Protein AF-0000000069816392 (afdb_homodimer)

InterPro domains:
  IPR010569 Myotubularin-like, phosphatase domain [PF06602] (122-459)
  IPR010569 Myotubularin-like, phosphatase domain [PS51339] (124-526)
  IPR011993 PH-like domain superfamily [G3DSA:2.30.29.30] (1-98)
  IPR016130 Protein-tyrosine phosphatase, active site [PS00383] (347-357)
  IPR029021 Protein-tyrosine phosphatase-like [SSF52799] (121-529)
  IPR030564 Myotubularin [PTHR10807] (8-612)
  IPR048994 MTMR6-9, GRAM domain [PF21098] (8-98)

Radius of gyration: 35.46 Å; Cα contacts (8 Å, |Δi|>4): 2619; chains: 2; bounding box: 87×113×94 Å

Structure (mmCIF, N/CA/C/O backbone):
data_AF-0000000069816392-model_v1
#
loop_
_entity.id
_entity.type
_entity.pdbx_description
1 polymer 'Protein tyrosine phosphatase active site'
#
loop_
_atom_site.group_PDB
_atom_site.id
_atom_site.type_symbol
_atom_site.label_atom_id
_atom_site.label_alt_id
_atom_site.label_comp_id
_atom_site.label_asym_id
_atom_site.label_entity_id
_atom_site.label_seq_id
_atom_site.pdbx_PDB_ins_code
_atom_site.Cartn_x
_atom_site.Cartn_y
_atom_site.Cartn_z
_atom_site.occupancy
_atom_site.B_iso_or_equiv
_atom_site.auth_seq_id
_atom_site.auth_comp_id
_atom_site.auth_asym_id
_atom_site.auth_atom_id
_atom_site.pdbx_PDB_model_num
ATOM 1 N N . MET A 1 1 ? 40.562 -26.609 -12.633 1 26.64 1 MET A N 1
ATOM 2 C CA . MET A 1 1 ? 40.844 -25.469 -13.5 1 26.64 1 MET A CA 1
ATOM 3 C C . MET A 1 1 ? 40.875 -24.172 -12.703 1 26.64 1 MET A C 1
ATOM 5 O O . MET A 1 1 ? 40 -23.938 -11.867 1 26.64 1 MET A O 1
ATOM 9 N N . HIS A 1 2 ? 41.938 -23.656 -12.5 1 33.06 2 HIS A N 1
ATOM 10 C CA . HIS A 1 2 ? 42.219 -22.406 -11.781 1 33.06 2 HIS A CA 1
ATOM 11 C C . HIS A 1 2 ? 41.281 -21.297 -12.219 1 33.06 2 HIS A C 1
ATOM 13 O O . HIS A 1 2 ? 41.25 -20.953 -13.398 1 33.06 2 HIS A O 1
ATOM 19 N N . LEU A 1 3 ? 40.156 -21.156 -11.719 1 43.53 3 LEU A N 1
ATOM 20 C CA . LEU A 1 3 ? 39.281 -20.047 -12.125 1 43.53 3 LEU A CA 1
ATOM 21 C C . LEU A 1 3 ? 40.062 -18.734 -12.133 1 43.53 3 LEU A C 1
ATOM 23 O O . LEU A 1 3 ? 40.688 -18.375 -11.141 1 43.53 3 LEU A O 1
ATOM 27 N N . PRO A 1 4 ? 40.562 -18.391 -13.273 1 47.22 4 PRO A N 1
ATOM 28 C CA . PRO A 1 4 ? 41.344 -17.156 -13.383 1 47.22 4 PRO A CA 1
ATOM 29 C C . PRO A 1 4 ? 40.812 -16.047 -12.469 1 47.22 4 PRO A C 1
ATOM 31 O O . PRO A 1 4 ? 39.625 -16 -12.156 1 47.22 4 PRO A O 1
ATOM 34 N N . GLU A 1 5 ? 41.688 -15.539 -11.68 1 57.25 5 GLU A N 1
ATOM 35 C CA . GLU A 1 5 ? 41.438 -14.406 -10.797 1 57.25 5 GLU A CA 1
ATOM 36 C C . GLU A 1 5 ? 40.625 -13.336 -11.5 1 57.25 5 GLU A C 1
ATOM 38 O O . GLU A 1 5 ? 41.031 -12.805 -12.539 1 57.25 5 GLU A O 1
ATOM 43 N N . LEU A 1 6 ? 39.375 -13.336 -11.406 1 64.81 6 LEU A N 1
ATOM 44 C CA . LEU A 1 6 ? 38.469 -12.422 -12.117 1 64.81 6 LEU A CA 1
ATOM 45 C C . LEU A 1 6 ? 38.781 -10.969 -11.742 1 64.81 6 LEU A C 1
ATOM 47 O O . LEU A 1 6 ? 39.25 -10.695 -10.648 1 64.81 6 LEU A O 1
ATOM 51 N N . PRO A 1 7 ? 38.812 -10.016 -12.719 1 75.06 7 PRO A N 1
ATOM 52 C CA . PRO A 1 7 ? 39.281 -8.641 -12.695 1 75.06 7 PRO A CA 1
ATOM 53 C C . PRO A 1 7 ? 38.562 -7.766 -11.68 1 75.06 7 PRO A C 1
ATOM 55 O O . PRO A 1 7 ? 37.406 -8.039 -11.336 1 75.06 7 PRO A O 1
ATOM 58 N N . LYS A 1 8 ? 39.344 -7.121 -10.938 1 87.88 8 LYS A N 1
ATOM 59 C CA . LYS A 1 8 ? 38.906 -6 -10.102 1 87.88 8 LYS A CA 1
ATOM 60 C C . LYS A 1 8 ? 39.188 -4.668 -10.789 1 87.88 8 LYS A C 1
ATOM 62 O O . LYS A 1 8 ? 40.25 -4.469 -11.367 1 87.88 8 LYS A O 1
ATOM 67 N N . PHE A 1 9 ? 38.125 -3.875 -10.859 1 93.19 9 PHE A N 1
ATOM 68 C CA . PHE A 1 9 ? 38.281 -2.586 -11.531 1 93.19 9 PHE A CA 1
ATOM 69 C C . PHE A 1 9 ? 38.031 -1.441 -10.547 1 93.19 9 PHE A C 1
ATOM 71 O O . PHE A 1 9 ? 37.031 -1.414 -9.836 1 93.19 9 PHE A O 1
ATOM 78 N N . GLU A 1 10 ? 38.906 -0.571 -10.547 1 92.38 10 GLU A N 1
ATOM 79 C CA . GLU A 1 10 ? 38.875 0.553 -9.617 1 92.38 10 GLU A CA 1
ATOM 80 C C . GLU A 1 10 ? 38.281 1.799 -10.289 1 92.38 10 GLU A C 1
ATOM 82 O O . GLU A 1 10 ? 38.25 1.888 -11.516 1 92.38 10 GLU A O 1
ATOM 87 N N . ASN A 1 11 ? 37.75 2.686 -9.5 1 93.31 11 ASN A N 1
ATOM 88 C CA . ASN A 1 11 ? 37.25 3.994 -9.906 1 93.31 11 ASN A CA 1
ATOM 89 C C . ASN A 1 11 ? 36.094 3.875 -10.883 1 93.31 11 ASN A C 1
ATOM 91 O O . ASN A 1 11 ? 36.031 4.582 -11.891 1 93.31 11 ASN A O 1
ATOM 95 N N . ILE A 1 12 ? 35.281 2.879 -10.57 1 95.25 12 ILE A N 1
ATOM 96 C CA . ILE A 1 12 ? 34.062 2.691 -11.336 1 95.25 12 ILE A CA 1
ATOM 97 C C . ILE A 1 12 ? 32.969 3.566 -10.758 1 95.25 12 ILE A C 1
ATOM 99 O O . ILE A 1 12 ? 32.875 3.771 -9.547 1 95.25 12 ILE A O 1
ATOM 103 N N . THR A 1 13 ? 32.188 4.152 -11.656 1 95 13 THR A N 1
ATOM 104 C CA . THR A 1 13 ? 31.062 4.969 -11.211 1 95 13 THR A CA 1
ATOM 105 C C . THR A 1 13 ? 29.734 4.242 -11.445 1 95 13 THR A C 1
ATOM 107 O O . THR A 1 13 ? 29.422 3.861 -12.578 1 95 13 THR A O 1
ATOM 110 N N . PHE A 1 14 ? 29.031 3.947 -10.383 1 93.25 14 PHE A N 1
ATOM 111 C CA . PHE A 1 14 ? 27.641 3.492 -10.5 1 93.25 14 PHE A CA 1
ATOM 112 C C . PHE A 1 14 ? 26.688 4.676 -10.633 1 93.25 14 PHE A C 1
ATOM 114 O O . PHE A 1 14 ? 26.719 5.594 -9.812 1 93.25 14 PHE A O 1
ATOM 121 N N . VAL A 1 15 ? 25.906 4.656 -11.688 1 90.25 15 VAL A N 1
ATOM 122 C CA . VAL A 1 15 ? 24.969 5.746 -11.906 1 90.25 15 VAL A CA 1
ATOM 123 C C . VAL A 1 15 ? 23.594 5.352 -11.375 1 90.25 15 VAL A C 1
ATOM 125 O O . VAL A 1 15 ? 22.938 4.461 -11.922 1 90.25 15 VAL A O 1
ATOM 128 N N . ASP A 1 16 ? 23.141 5.988 -10.359 1 84.5 16 ASP A N 1
ATOM 129 C CA . ASP A 1 16 ? 21.828 5.758 -9.789 1 84.5 16 ASP A CA 1
ATOM 130 C C . ASP A 1 16 ? 20.766 6.625 -10.484 1 84.5 16 ASP A C 1
ATOM 132 O O . ASP A 1 16 ? 20.531 7.766 -10.078 1 84.5 16 ASP A O 1
ATOM 136 N N . CYS A 1 17 ? 20.031 6.078 -11.352 1 78.25 17 CYS A N 1
ATOM 137 C CA . CYS A 1 17 ? 19.141 6.828 -12.227 1 78.25 17 CYS A CA 1
ATOM 138 C C . CYS A 1 17 ? 17.953 7.379 -11.461 1 78.25 17 CYS A C 1
ATOM 140 O O . CYS A 1 17 ? 17.453 8.461 -11.773 1 78.25 17 CYS A O 1
A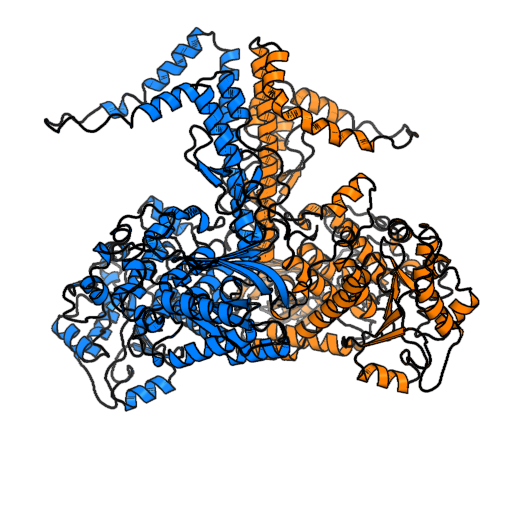TOM 142 N N . PHE A 1 18 ? 17.5 6.73 -10.469 1 77.38 18 PHE A N 1
ATOM 143 C CA . PHE A 1 18 ? 16.297 7.16 -9.758 1 77.38 18 PHE A CA 1
ATOM 144 C C . PHE A 1 18 ? 16.656 8.102 -8.617 1 77.38 18 PHE A C 1
ATOM 146 O O . PHE A 1 18 ? 15.766 8.602 -7.922 1 77.38 18 PHE A O 1
ATOM 153 N N . ASN A 1 19 ? 17.906 8.227 -8.422 1 73.19 19 ASN A N 1
ATOM 154 C CA . ASN A 1 19 ? 18.375 9.211 -7.457 1 73.19 19 ASN A CA 1
ATOM 155 C C . ASN A 1 19 ? 19.031 10.406 -8.156 1 73.19 19 ASN A C 1
ATOM 157 O O . ASN A 1 19 ? 20.188 10.742 -7.883 1 73.19 19 ASN A O 1
ATOM 161 N N . GLY A 1 20 ? 18.375 11.008 -9.008 1 67.81 20 GLY A N 1
ATOM 162 C CA . GLY A 1 20 ? 18.875 12.164 -9.734 1 67.81 20 GLY A CA 1
ATOM 163 C C . GLY A 1 20 ? 20.109 11.867 -10.555 1 67.81 20 GLY A C 1
ATOM 164 O O . GLY A 1 20 ? 20.984 12.727 -10.711 1 67.81 20 GLY A O 1
ATOM 165 N N . TYR A 1 21 ? 20.266 10.609 -10.859 1 74.62 21 TYR A N 1
ATOM 166 C CA . TYR A 1 21 ? 21.438 10.18 -11.625 1 74.62 21 TYR A CA 1
ATOM 167 C C . TYR A 1 21 ? 22.719 10.445 -10.852 1 74.62 21 TYR A C 1
ATOM 169 O O . TYR A 1 21 ? 23.688 10.953 -11.422 1 74.62 21 TYR A O 1
ATOM 177 N N . ALA A 1 22 ? 22.562 10.148 -9.648 1 79.62 22 ALA A N 1
ATOM 178 C CA . ALA A 1 22 ? 23.719 10.328 -8.773 1 79.62 22 ALA A CA 1
ATOM 179 C C . ALA A 1 22 ? 24.859 9.414 -9.188 1 79.62 22 ALA A C 1
ATOM 181 O O . ALA A 1 22 ? 24.641 8.273 -9.594 1 79.62 22 ALA A O 1
ATOM 182 N N . TRP A 1 23 ? 26.078 10 -8.984 1 88.06 23 TRP A N 1
ATOM 183 C CA . TRP A 1 23 ? 27.297 9.25 -9.289 1 88.06 23 TRP A CA 1
ATOM 184 C C . TRP A 1 23 ? 27.938 8.695 -8.016 1 88.06 23 TRP A C 1
ATOM 186 O O . TRP A 1 23 ? 28.328 9.461 -7.133 1 88.06 23 TRP A O 1
ATOM 196 N N . ILE A 1 24 ? 27.984 7.445 -7.957 1 90.5 24 ILE A N 1
ATOM 197 C CA . ILE A 1 24 ? 28.578 6.789 -6.801 1 90.5 24 ILE A CA 1
ATOM 198 C C . ILE A 1 24 ? 29.875 6.09 -7.223 1 90.5 24 ILE A C 1
ATOM 200 O O . ILE A 1 24 ? 29.844 5.176 -8.055 1 90.5 24 ILE A O 1
ATOM 204 N N . GLN A 1 25 ? 30.938 6.52 -6.652 1 94.62 25 GLN A N 1
ATOM 205 C CA . GLN A 1 25 ? 32.25 5.945 -7.012 1 94.62 25 GLN A CA 1
ATOM 206 C C . GLN A 1 25 ? 32.562 4.73 -6.148 1 94.62 25 GLN A C 1
ATOM 208 O O . GLN A 1 25 ? 32.188 4.684 -4.973 1 94.62 25 GLN A O 1
ATOM 213 N N . GLY A 1 26 ? 33.156 3.773 -6.824 1 95.44 26 GLY A N 1
ATOM 214 C CA . GLY A 1 26 ? 33.531 2.582 -6.074 1 95.44 26 GLY A CA 1
ATOM 215 C C . GLY A 1 26 ? 34.344 1.594 -6.887 1 95.44 26 GLY A C 1
ATOM 216 O O . GLY A 1 26 ? 35.094 1.988 -7.766 1 95.44 26 GLY A O 1
ATOM 217 N N . VAL A 1 27 ? 34.25 0.401 -6.367 1 95.5 27 VAL A N 1
ATOM 218 C CA . VAL A 1 27 ? 35.031 -0.683 -6.957 1 95.5 27 VAL A CA 1
ATOM 219 C C . VAL A 1 27 ? 34.094 -1.771 -7.473 1 95.5 27 VAL A C 1
ATOM 221 O O . VAL A 1 27 ? 33.094 -2.102 -6.824 1 95.5 27 VAL A O 1
ATOM 224 N N . LEU A 1 28 ? 34.438 -2.25 -8.695 1 95.56 28 LEU A N 1
ATOM 225 C CA . LEU A 1 28 ? 33.688 -3.348 -9.297 1 95.56 28 LEU A CA 1
ATOM 226 C C . LEU A 1 28 ? 34.531 -4.625 -9.312 1 95.56 28 LEU A C 1
ATOM 228 O O . LEU A 1 28 ? 35.656 -4.629 -9.805 1 95.56 28 LEU A O 1
ATOM 232 N N . GLN A 1 29 ? 33.938 -5.566 -8.711 1 94.19 29 GLN A N 1
ATOM 233 C CA . GLN A 1 29 ? 34.594 -6.871 -8.664 1 94.19 29 GLN A CA 1
ATOM 234 C C . GLN A 1 29 ? 33.719 -7.961 -9.25 1 94.19 29 GLN A C 1
ATOM 236 O O . GLN A 1 29 ? 32.531 -8.07 -8.883 1 94.19 29 GLN A O 1
ATOM 241 N N . ILE A 1 30 ? 34.25 -8.773 -10.141 1 94.31 30 ILE A N 1
ATOM 242 C CA . ILE A 1 30 ? 33.5 -9.828 -10.789 1 94.31 30 ILE A CA 1
ATOM 243 C C . ILE A 1 30 ? 34 -11.195 -10.336 1 94.31 30 ILE A C 1
ATOM 245 O O . ILE A 1 30 ? 35.219 -11.461 -10.398 1 94.31 30 ILE A O 1
ATOM 249 N N . THR A 1 31 ? 33.094 -11.914 -9.75 1 89.19 31 THR A N 1
ATOM 250 C CA . THR A 1 31 ? 33.344 -13.328 -9.477 1 89.19 31 THR A CA 1
ATOM 251 C C . THR A 1 31 ? 32.469 -14.211 -10.375 1 89.19 31 THR A C 1
ATOM 253 O O . THR A 1 31 ? 31.703 -13.711 -11.195 1 89.19 31 THR A O 1
ATOM 256 N N . HIS A 1 32 ? 32.688 -15.5 -10.227 1 86.56 32 HIS A N 1
ATOM 257 C CA . HIS A 1 32 ? 31.891 -16.406 -11.062 1 86.56 32 HIS A CA 1
ATOM 258 C C . HIS A 1 32 ? 30.406 -16.312 -10.742 1 86.56 32 HIS A C 1
ATOM 260 O O . HIS A 1 32 ? 29.562 -16.359 -11.641 1 86.56 32 HIS A O 1
ATOM 266 N N . ALA A 1 33 ? 30.156 -16.141 -9.539 1 87.19 33 ALA A N 1
ATOM 267 C CA . ALA A 1 33 ? 28.766 -16.219 -9.102 1 87.19 33 ALA A CA 1
ATOM 268 C C . ALA A 1 33 ? 28.141 -14.828 -9.023 1 87.19 33 ALA A C 1
ATOM 270 O O . ALA A 1 33 ? 26.922 -14.68 -9.156 1 87.19 33 ALA A O 1
ATOM 271 N N . TYR A 1 34 ? 29.031 -13.859 -8.789 1 91 34 TYR A N 1
ATOM 272 C CA . TYR A 1 34 ? 28.469 -12.547 -8.516 1 91 34 TYR A CA 1
ATOM 273 C C . TYR A 1 34 ? 29.328 -11.445 -9.117 1 91 34 TYR A C 1
ATOM 275 O O . TYR A 1 34 ? 30.531 -11.633 -9.32 1 91 34 TYR A O 1
ATOM 283 N N . THR A 1 35 ? 28.672 -10.398 -9.43 1 93.06 35 THR A N 1
ATOM 284 C CA . THR A 1 35 ? 29.297 -9.102 -9.656 1 93.06 35 THR A CA 1
ATOM 285 C C . THR A 1 35 ? 29 -8.148 -8.5 1 93.06 35 THR A C 1
ATOM 287 O O . THR A 1 35 ? 27.844 -7.855 -8.211 1 93.06 35 THR A O 1
ATOM 290 N N . PHE A 1 36 ? 30.109 -7.66 -7.867 1 92.12 36 PHE A N 1
ATOM 291 C CA . PHE A 1 36 ? 29.984 -6.801 -6.695 1 92.12 36 PHE A CA 1
ATOM 292 C C . PHE A 1 36 ? 30.422 -5.379 -7.016 1 92.12 36 PHE A C 1
ATOM 294 O O . PHE A 1 36 ? 31.438 -5.172 -7.691 1 92.12 36 PHE A O 1
ATOM 301 N N . PHE A 1 37 ? 29.641 -4.465 -6.664 1 94.25 37 PHE A N 1
ATOM 302 C CA . PHE A 1 37 ? 30.047 -3.07 -6.617 1 94.25 37 PHE A CA 1
ATOM 303 C C . PHE A 1 37 ? 30.031 -2.543 -5.188 1 94.25 37 PHE A C 1
ATOM 305 O O . PHE A 1 37 ? 29 -2.646 -4.504 1 94.25 37 PHE A O 1
ATOM 312 N N . VAL A 1 38 ? 31.109 -2.082 -4.723 1 92.75 38 VAL A N 1
ATOM 313 C CA . VAL A 1 38 ? 31.219 -1.501 -3.389 1 92.75 38 VAL A CA 1
ATOM 314 C C . VAL A 1 38 ? 31.656 -0.043 -3.492 1 92.75 38 VAL A C 1
ATOM 316 O O . VAL A 1 38 ? 32.656 0.263 -4.137 1 92.75 38 VAL A O 1
ATOM 319 N N . ASP A 1 39 ? 30.859 0.78 -2.906 1 91.25 39 ASP A N 1
ATOM 320 C CA . ASP A 1 39 ? 31.203 2.197 -2.982 1 91.25 39 ASP A CA 1
ATOM 321 C C . ASP A 1 39 ? 32.469 2.508 -2.162 1 91.25 39 ASP A C 1
ATOM 323 O O . ASP A 1 39 ? 32.906 1.685 -1.358 1 91.25 39 ASP A O 1
ATOM 327 N N . ASN A 1 40 ? 33 3.654 -2.281 1 91.69 40 ASN A N 1
ATOM 328 C CA . ASN A 1 40 ? 34.25 4.027 -1.645 1 91.69 40 ASN A CA 1
ATOM 329 C C . ASN A 1 40 ? 34.125 4.055 -0.124 1 91.69 40 ASN A C 1
ATOM 331 O O . ASN A 1 40 ? 35.094 3.809 0.591 1 91.69 40 ASN A O 1
ATOM 335 N N . SER A 1 41 ? 32.906 4.348 0.347 1 88.06 41 SER A N 1
ATOM 336 C CA . SER A 1 41 ? 32.719 4.355 1.791 1 88.06 41 SER A CA 1
ATOM 337 C C . SER A 1 41 ? 32.562 2.936 2.334 1 88.06 41 SER A C 1
ATOM 339 O O . SER A 1 41 ? 32.656 2.719 3.545 1 88.06 41 SER A O 1
ATOM 341 N N . LYS A 1 42 ? 32.344 1.942 1.441 1 86.25 42 LYS A N 1
ATOM 342 C CA . LYS A 1 42 ? 32.188 0.525 1.759 1 86.25 42 LYS A CA 1
ATOM 343 C C . LYS A 1 42 ? 30.875 0.266 2.498 1 86.25 42 LYS A C 1
ATOM 345 O O . LYS A 1 42 ? 30.703 -0.785 3.119 1 86.25 42 LYS A O 1
ATOM 350 N N . LYS A 1 43 ? 30.031 1.179 2.477 1 86.75 43 LYS A N 1
ATOM 351 C CA . LYS A 1 43 ? 28.75 1.027 3.154 1 86.75 43 LYS A CA 1
ATOM 352 C C . LYS A 1 43 ? 27.672 0.536 2.191 1 86.75 43 LYS A C 1
ATOM 354 O O . LYS A 1 43 ? 26.734 -0.144 2.6 1 86.75 43 LYS A O 1
ATOM 359 N N . HIS A 1 44 ? 27.812 0.939 0.978 1 85.31 44 HIS A N 1
ATOM 360 C CA . HIS A 1 44 ? 26.828 0.546 -0.028 1 85.31 44 HIS A CA 1
ATOM 361 C C . HIS A 1 44 ? 27.375 -0.555 -0.93 1 85.31 44 HIS A C 1
ATOM 363 O O . HIS A 1 44 ? 28.453 -0.408 -1.514 1 85.31 44 HIS A O 1
ATOM 369 N N . GLU A 1 45 ? 26.641 -1.585 -0.983 1 86.69 45 GLU A N 1
ATOM 370 C CA . GLU A 1 45 ? 27.047 -2.73 -1.789 1 86.69 45 GLU A CA 1
ATOM 371 C C . GLU A 1 45 ? 25.922 -3.174 -2.727 1 86.69 45 GLU A C 1
ATOM 373 O O . GLU A 1 45 ? 24.75 -3.215 -2.332 1 86.69 45 GLU A O 1
ATOM 378 N N . LEU A 1 46 ? 26.297 -3.357 -3.98 1 89.31 46 LEU A N 1
ATOM 379 C CA . LEU A 1 46 ? 25.422 -3.957 -4.977 1 89.31 46 LEU A CA 1
ATOM 380 C C . LEU A 1 46 ? 25.906 -5.348 -5.363 1 89.31 46 LEU A C 1
ATOM 382 O O . LEU A 1 46 ? 27.094 -5.543 -5.637 1 89.31 46 LEU A O 1
ATOM 386 N N . ARG A 1 47 ? 25.016 -6.215 -5.285 1 90.31 47 ARG A N 1
ATOM 387 C CA . ARG A 1 47 ? 25.328 -7.594 -5.656 1 90.31 47 ARG A CA 1
ATOM 388 C C . ARG A 1 47 ? 24.438 -8.07 -6.801 1 90.31 47 ARG A C 1
ATOM 390 O O . ARG A 1 47 ? 23.219 -8.102 -6.668 1 90.31 47 ARG A O 1
ATOM 397 N N . ILE A 1 48 ? 25.062 -8.43 -7.844 1 93.88 48 ILE A N 1
ATOM 398 C CA . ILE A 1 48 ? 24.344 -8.945 -8.992 1 93.88 48 ILE A CA 1
ATOM 399 C C . ILE A 1 48 ? 24.719 -10.406 -9.234 1 93.88 48 ILE A C 1
ATOM 401 O O . ILE A 1 48 ? 25.891 -10.711 -9.5 1 93.88 48 ILE A O 1
ATOM 405 N N . GLN A 1 49 ? 23.797 -11.242 -9.109 1 92.44 49 GLN A N 1
ATOM 406 C CA . GLN A 1 49 ? 24.047 -12.656 -9.391 1 92.44 49 GLN A CA 1
ATOM 407 C C . GLN A 1 49 ? 24.25 -12.891 -10.883 1 92.44 49 GLN A C 1
ATOM 409 O O . GLN A 1 49 ? 23.438 -12.469 -11.695 1 92.44 49 GLN A O 1
ATOM 414 N N . THR A 1 50 ? 25.234 -13.594 -11.195 1 93.12 50 THR A N 1
ATOM 415 C CA . THR A 1 50 ? 25.594 -13.797 -12.594 1 93.12 50 THR A CA 1
ATOM 416 C C . THR A 1 50 ? 24.484 -14.508 -13.352 1 93.12 50 THR A C 1
ATOM 418 O O . THR A 1 50 ? 24.156 -14.148 -14.484 1 93.12 50 THR A O 1
ATOM 421 N N . CYS A 1 51 ? 23.891 -15.477 -12.719 1 93.19 51 CYS A N 1
ATOM 422 C CA . CYS A 1 51 ? 22.875 -16.297 -13.383 1 93.19 51 CYS A CA 1
ATOM 423 C C . CYS A 1 51 ? 21.594 -15.492 -13.594 1 93.19 51 CYS A C 1
ATOM 425 O O . CYS A 1 51 ? 20.703 -15.938 -14.32 1 93.19 51 CYS A O 1
ATOM 427 N N . LEU A 1 52 ? 21.5 -14.297 -13.047 1 95.81 52 LEU A N 1
ATOM 428 C CA . LEU A 1 52 ? 20.312 -13.461 -13.211 1 95.81 52 LEU A CA 1
ATOM 429 C C . LEU A 1 52 ? 20.594 -12.297 -14.148 1 95.81 52 LEU A C 1
ATOM 431 O O . LEU A 1 52 ? 19.734 -11.43 -14.344 1 95.81 52 LEU A O 1
ATOM 435 N N . ILE A 1 53 ? 21.766 -12.281 -14.734 1 96.44 53 ILE A N 1
ATOM 436 C CA . ILE A 1 53 ? 22.078 -11.281 -15.75 1 96.44 53 ILE A CA 1
ATOM 437 C C . ILE A 1 53 ? 21.484 -11.711 -17.094 1 96.44 53 ILE A C 1
ATOM 439 O O . ILE A 1 53 ? 21.734 -12.828 -17.547 1 96.44 53 ILE A O 1
ATOM 443 N N . ASP A 1 54 ? 20.719 -10.906 -17.672 1 95.12 54 ASP A N 1
ATOM 444 C CA . ASP A 1 54 ? 20.078 -11.195 -18.953 1 95.12 54 ASP A CA 1
ATOM 445 C C . ASP A 1 54 ? 20.953 -10.703 -20.109 1 95.12 54 ASP A C 1
ATOM 447 O O . ASP A 1 54 ? 21.219 -11.453 -21.047 1 95.12 54 ASP A O 1
ATOM 451 N N . SER A 1 55 ? 21.391 -9.43 -20.031 1 95.12 55 SER A N 1
ATOM 452 C CA . SER A 1 55 ? 22.219 -8.875 -21.094 1 95.12 55 SER A CA 1
ATOM 453 C C . SER A 1 55 ? 23.172 -7.816 -20.547 1 95.12 55 SER A C 1
ATOM 455 O O . SER A 1 55 ? 22.938 -7.25 -19.484 1 95.12 55 SER A O 1
ATOM 457 N N . VAL A 1 56 ? 24.234 -7.707 -21.219 1 97 56 VAL A N 1
ATOM 458 C CA . VAL A 1 56 ? 25.234 -6.664 -20.969 1 97 56 VAL A CA 1
ATOM 459 C C . VAL A 1 56 ? 25.453 -5.844 -22.234 1 97 56 VAL A C 1
ATOM 461 O O . VAL A 1 56 ? 25.625 -6.402 -23.312 1 97 56 VAL A O 1
ATOM 464 N N . GLU A 1 57 ? 25.391 -4.52 -22.078 1 96.31 57 GLU A N 1
ATOM 465 C CA . GLU A 1 57 ? 25.5 -3.652 -23.25 1 96.31 57 GLU A CA 1
ATOM 466 C C . GLU A 1 57 ? 26.516 -2.537 -23.016 1 96.31 57 GLU A C 1
ATOM 468 O O . GLU A 1 57 ? 26.516 -1.908 -21.969 1 96.31 57 GLU A O 1
ATOM 473 N N . ARG A 1 58 ? 27.297 -2.406 -24 1 95 58 ARG A N 1
ATOM 474 C CA . ARG A 1 58 ? 28.188 -1.259 -24.016 1 95 58 ARG A CA 1
ATOM 475 C C . ARG A 1 58 ? 27.594 -0.109 -24.812 1 95 58 ARG A C 1
ATOM 477 O O . ARG A 1 58 ? 27.156 -0.301 -25.953 1 95 58 ARG A O 1
ATOM 484 N N . LEU A 1 59 ? 27.562 1.003 -24.219 1 93.12 59 LEU A N 1
ATOM 485 C CA . LEU A 1 59 ? 27.078 2.184 -24.922 1 93.12 59 LEU A CA 1
ATOM 486 C C . LEU A 1 59 ? 28.234 2.99 -25.5 1 93.12 59 LEU A C 1
ATOM 488 O O . LEU A 1 59 ? 29.391 2.725 -25.188 1 93.12 59 LEU A O 1
ATOM 492 N N . PRO A 1 60 ? 27.922 3.936 -26.406 1 92.31 60 PRO A N 1
ATOM 493 C CA . PRO A 1 60 ? 28.984 4.758 -26.984 1 92.31 60 PRO A CA 1
ATOM 494 C C . PRO A 1 60 ? 29.75 5.547 -25.938 1 92.31 60 PRO A C 1
ATOM 496 O O . PRO A 1 60 ? 29.172 6.012 -24.953 1 92.31 60 PRO A O 1
ATOM 499 N N . LEU A 1 61 ? 30.953 5.672 -26.312 1 91.81 61 LEU A N 1
ATOM 500 C CA . LEU A 1 61 ? 31.844 6.387 -25.406 1 91.81 61 LEU A CA 1
ATOM 501 C C . LEU A 1 61 ? 31.344 7.809 -25.156 1 91.81 61 LEU A C 1
ATOM 503 O O . LEU A 1 61 ? 30.922 8.492 -26.094 1 91.81 61 LEU A O 1
ATOM 507 N N . ALA A 1 62 ? 31.297 8.164 -23.891 1 88.31 62 ALA A N 1
ATOM 508 C CA . ALA A 1 62 ? 30.922 9.523 -23.5 1 88.31 62 ALA A CA 1
ATOM 509 C C . ALA A 1 62 ? 32.125 10.281 -22.953 1 88.31 62 ALA A C 1
ATOM 511 O O . ALA A 1 62 ? 33.188 9.688 -22.703 1 88.31 62 ALA A O 1
ATOM 512 N N . ALA A 1 63 ? 31.969 11.602 -22.781 1 88.56 63 ALA A N 1
ATOM 513 C CA . ALA A 1 63 ? 33.031 12.43 -22.234 1 88.56 63 ALA A CA 1
ATOM 514 C C . ALA A 1 63 ? 33.344 12.023 -20.797 1 88.56 63 ALA A C 1
ATOM 516 O O . ALA A 1 63 ? 34.5 12.125 -20.359 1 88.56 63 ALA A O 1
ATOM 517 N N . THR A 1 64 ? 32.406 11.461 -20.156 1 88.38 64 THR A N 1
ATOM 518 C CA . THR A 1 64 ? 32.562 11.141 -18.734 1 88.38 64 THR A CA 1
ATOM 519 C C . THR A 1 64 ? 33.094 9.727 -18.547 1 88.38 64 THR A C 1
ATOM 521 O O . THR A 1 64 ? 33.406 9.328 -17.422 1 88.38 64 THR A O 1
ATOM 524 N N . GLY A 1 65 ? 33.219 8.977 -19.641 1 92.19 65 GLY A N 1
ATOM 525 C CA . GLY A 1 65 ? 33.719 7.613 -19.562 1 92.19 65 GLY A CA 1
ATOM 526 C C . GLY A 1 65 ? 33 6.66 -20.5 1 92.19 65 GLY A C 1
ATOM 527 O O . GLY A 1 65 ? 32.344 7.094 -21.453 1 92.19 65 GLY A O 1
ATOM 528 N N . ALA A 1 66 ? 33.281 5.414 -20.219 1 96.06 66 ALA A N 1
ATOM 529 C CA . ALA A 1 66 ? 32.656 4.363 -21.031 1 96.06 66 ALA A CA 1
ATOM 530 C C . ALA A 1 66 ? 31.469 3.736 -20.297 1 96.06 66 ALA A C 1
ATOM 532 O O . ALA A 1 66 ? 31.641 3.025 -19.312 1 96.06 66 ALA A O 1
ATOM 533 N N . PRO A 1 67 ? 30.281 3.975 -20.781 1 95.5 67 PRO A N 1
ATOM 534 C CA . PRO A 1 67 ? 29.094 3.469 -20.094 1 95.5 67 PRO A CA 1
ATOM 535 C C . PRO A 1 67 ? 28.828 1.989 -20.359 1 95.5 67 PRO A C 1
ATOM 537 O O . PRO A 1 67 ? 29.031 1.521 -21.484 1 95.5 67 PRO A O 1
ATOM 540 N N . LEU A 1 68 ? 28.469 1.247 -19.375 1 96.75 68 LEU A N 1
ATOM 541 C CA . LEU A 1 68 ? 28.094 -0.161 -19.422 1 96.75 68 LEU A CA 1
ATOM 542 C C . LEU A 1 68 ? 26.766 -0.39 -18.703 1 96.75 68 LEU A C 1
ATOM 544 O O . LEU A 1 68 ? 26.578 0.049 -17.562 1 96.75 68 LEU A O 1
ATOM 548 N N . ILE A 1 69 ? 25.828 -1.048 -19.344 1 95.81 69 ILE A N 1
ATOM 549 C CA . ILE A 1 69 ? 24.531 -1.318 -18.766 1 95.81 69 ILE A CA 1
ATOM 550 C C . ILE A 1 69 ? 24.344 -2.824 -18.578 1 95.81 69 ILE A C 1
ATOM 552 O O . ILE A 1 69 ? 24.547 -3.594 -19.531 1 95.81 69 ILE A O 1
ATOM 556 N N . ILE A 1 70 ? 24.016 -3.242 -17.406 1 96.25 70 ILE A N 1
ATOM 557 C CA . ILE A 1 70 ? 23.672 -4.629 -17.109 1 96.25 70 ILE A CA 1
ATOM 558 C C . ILE A 1 70 ? 22.172 -4.742 -16.875 1 96.25 70 ILE A C 1
ATOM 560 O O . ILE A 1 70 ? 21.609 -4.055 -16.031 1 96.25 70 ILE A O 1
ATOM 564 N N . ARG A 1 71 ? 21.484 -5.535 -17.609 1 94.69 71 ARG A N 1
ATOM 565 C CA . ARG A 1 71 ? 20.062 -5.82 -17.438 1 94.69 71 ARG A CA 1
ATOM 566 C C . ARG A 1 71 ? 19.844 -7.234 -16.906 1 94.69 71 ARG A C 1
ATOM 568 O O . ARG A 1 71 ? 20.438 -8.188 -17.422 1 94.69 71 ARG A O 1
ATOM 575 N N . GLY A 1 72 ? 19.078 -7.305 -15.906 1 95.12 72 GLY A N 1
ATOM 576 C CA . GLY A 1 72 ? 18.859 -8.594 -15.266 1 95.12 72 GLY A CA 1
ATOM 577 C C . GLY A 1 72 ? 17.562 -9.25 -15.664 1 95.12 72 GLY A C 1
ATOM 578 O O . GLY A 1 72 ? 16.625 -8.578 -16.125 1 95.12 72 GLY A O 1
ATOM 579 N N . LYS A 1 73 ? 17.484 -10.578 -15.406 1 95.62 73 LYS A N 1
ATOM 580 C CA . LYS A 1 73 ? 16.266 -11.367 -15.617 1 95.62 73 LYS A CA 1
ATOM 581 C C . LYS A 1 73 ? 15.195 -11.008 -14.602 1 95.62 73 LYS A C 1
ATOM 583 O O . LYS A 1 73 ? 14.016 -11.328 -14.789 1 95.62 73 LYS A O 1
ATOM 588 N N . ASN A 1 74 ? 15.602 -10.359 -13.547 1 94.62 74 ASN A N 1
ATOM 589 C CA . ASN A 1 74 ? 14.695 -9.898 -12.5 1 94.62 74 ASN A CA 1
ATOM 590 C C . ASN A 1 74 ? 14.43 -8.398 -12.609 1 94.62 74 ASN A C 1
ATOM 592 O O . ASN A 1 74 ? 14.117 -7.746 -11.617 1 94.62 74 ASN A O 1
ATOM 596 N N . PHE A 1 75 ? 14.68 -7.809 -13.789 1 93.69 75 PHE A N 1
ATOM 597 C CA . PHE A 1 75 ? 14.312 -6.461 -14.211 1 93.69 75 PHE A CA 1
ATOM 598 C C . PHE A 1 75 ? 15.234 -5.426 -13.586 1 93.69 75 PHE A C 1
ATOM 600 O O . PHE A 1 75 ? 14.938 -4.23 -13.586 1 93.69 75 PHE A O 1
ATOM 607 N N . ARG A 1 76 ? 16.312 -5.91 -13.016 1 92.25 76 ARG A N 1
ATOM 608 C CA . ARG A 1 76 ? 17.328 -4.988 -12.531 1 92.25 76 ARG A CA 1
ATOM 609 C C . ARG A 1 76 ? 18.031 -4.289 -13.695 1 92.25 76 ARG A C 1
ATOM 611 O O . ARG A 1 76 ? 18.328 -4.914 -14.719 1 92.25 76 ARG A O 1
ATOM 618 N N . VAL A 1 77 ? 18.25 -3.004 -13.562 1 91.94 77 VAL A N 1
ATOM 619 C CA . VAL A 1 77 ? 19.062 -2.254 -14.516 1 91.94 77 VAL A CA 1
ATOM 620 C C . VAL A 1 77 ? 20.188 -1.534 -13.773 1 91.94 77 VAL A C 1
ATOM 622 O O . VAL A 1 77 ? 19.938 -0.7 -12.906 1 91.94 77 VAL A O 1
ATOM 625 N N . ALA A 1 78 ? 21.359 -1.896 -14.039 1 92.88 78 ALA A N 1
ATOM 626 C CA . ALA A 1 78 ? 22.516 -1.27 -13.422 1 92.88 78 ALA A CA 1
ATOM 627 C C . ALA A 1 78 ? 23.375 -0.558 -14.469 1 92.88 78 ALA A C 1
ATOM 629 O O . ALA A 1 78 ? 23.734 -1.147 -15.484 1 92.88 78 ALA A O 1
ATOM 630 N N . CYS A 1 79 ? 23.641 0.647 -14.227 1 92.81 79 CYS A N 1
ATOM 631 C CA . CYS A 1 79 ? 24.438 1.466 -15.133 1 92.81 79 CYS A CA 1
ATOM 632 C C . CYS A 1 79 ? 25.781 1.828 -14.508 1 92.81 79 CYS A C 1
ATOM 634 O O . CYS A 1 79 ? 25.828 2.42 -13.43 1 92.81 79 CYS A O 1
ATOM 636 N N . PHE A 1 80 ? 26.844 1.518 -15.242 1 95.25 80 PHE A N 1
ATOM 637 C CA . PHE A 1 80 ? 28.188 1.825 -14.781 1 95.25 80 PHE A CA 1
ATOM 638 C C . PHE A 1 80 ? 28.906 2.707 -15.789 1 95.25 80 PHE A C 1
ATOM 640 O O . PHE A 1 80 ? 28.625 2.664 -16.984 1 95.25 80 PHE A O 1
ATOM 647 N N . LEU A 1 81 ? 29.766 3.512 -15.281 1 95.88 81 LEU A N 1
ATOM 648 C CA . LEU A 1 81 ? 30.703 4.289 -16.094 1 95.88 81 LEU A CA 1
ATOM 649 C C . LEU A 1 81 ? 32.156 3.924 -15.75 1 95.88 81 LEU A C 1
ATOM 651 O O . LEU A 1 81 ? 32.594 4.105 -14.609 1 95.88 81 LEU A O 1
ATOM 655 N N . LEU A 1 82 ? 32.812 3.369 -16.703 1 95.81 82 LEU A N 1
ATOM 656 C CA . LEU A 1 82 ? 34.219 3.031 -16.531 1 95.81 82 LEU A CA 1
ATOM 657 C C . LEU A 1 82 ? 35.125 4.113 -17.109 1 95.81 82 LEU A C 1
ATOM 659 O O . LEU A 1 82 ? 34.844 4.652 -18.188 1 95.81 82 LEU A O 1
ATOM 663 N N . PRO A 1 83 ? 36.188 4.41 -16.438 1 93.25 83 PRO A N 1
ATOM 664 C CA . PRO A 1 83 ? 37.062 5.492 -16.906 1 93.25 83 PRO A CA 1
ATOM 665 C C . PRO A 1 83 ? 37.719 5.172 -18.234 1 93.25 83 PRO A C 1
ATOM 667 O O . PRO A 1 83 ? 37.969 6.074 -19.047 1 93.25 83 PRO A O 1
ATOM 670 N N . HIS A 1 84 ? 38.031 3.934 -18.469 1 92.56 84 HIS A N 1
ATOM 671 C CA . HIS A 1 84 ? 38.75 3.557 -19.672 1 92.56 84 HIS A CA 1
ATOM 672 C C . HIS A 1 84 ? 37.938 2.588 -20.531 1 92.56 84 HIS A C 1
ATOM 674 O O . HIS A 1 84 ? 37.344 1.639 -20 1 92.56 84 HIS A O 1
ATOM 680 N N . ASP A 1 85 ? 38.031 2.779 -21.75 1 94.25 85 ASP A N 1
ATOM 681 C CA . ASP A 1 85 ? 37.344 1.944 -22.719 1 94.25 85 ASP A CA 1
ATOM 682 C C . ASP A 1 85 ? 37.844 0.506 -22.688 1 94.25 85 ASP A C 1
ATOM 684 O O . ASP A 1 85 ? 37.062 -0.438 -22.859 1 94.25 85 ASP A O 1
ATOM 688 N N . ARG A 1 86 ? 39.094 0.391 -22.469 1 93.44 86 ARG A N 1
ATOM 689 C CA . ARG A 1 86 ? 39.719 -0.938 -22.422 1 93.44 86 ARG A CA 1
ATOM 690 C C . ARG A 1 86 ? 39.125 -1.761 -21.281 1 93.44 86 ARG A C 1
ATOM 692 O O . ARG A 1 86 ? 38.844 -2.949 -21.438 1 93.44 86 ARG A O 1
ATOM 699 N N . ASP A 1 87 ? 39 -1.108 -20.188 1 93.44 87 ASP A N 1
ATOM 700 C CA . ASP A 1 87 ? 38.438 -1.786 -19.016 1 93.44 87 ASP A CA 1
ATOM 701 C C . ASP A 1 87 ? 36.969 -2.143 -19.266 1 93.44 87 ASP A C 1
ATOM 703 O O . ASP A 1 87 ? 36.531 -3.213 -18.859 1 93.44 87 ASP A O 1
ATOM 707 N N . CYS A 1 88 ? 36.25 -1.197 -19.828 1 95.75 88 CYS A N 1
ATOM 708 C CA . CYS A 1 88 ? 34.844 -1.438 -20.141 1 95.75 88 CYS A CA 1
ATOM 709 C C . CYS A 1 88 ? 34.688 -2.654 -21.047 1 95.75 88 CYS A C 1
ATOM 711 O O . CYS A 1 88 ? 33.812 -3.484 -20.828 1 95.75 88 CYS A O 1
ATOM 713 N N . GLN A 1 89 ? 35.594 -2.732 -22.016 1 95.19 89 GLN A N 1
ATOM 714 C CA . GLN A 1 89 ? 35.562 -3.869 -22.938 1 95.19 89 GLN A CA 1
ATOM 715 C C . GLN A 1 89 ? 35.875 -5.172 -22.203 1 95.19 89 GLN A C 1
ATOM 717 O O . GLN A 1 89 ? 35.25 -6.203 -22.469 1 95.19 89 GLN A O 1
ATOM 722 N N . LYS A 1 90 ? 36.781 -5.113 -21.312 1 94.88 90 LYS A N 1
ATOM 723 C CA . LYS A 1 90 ? 37.125 -6.297 -20.531 1 94.88 90 LYS A CA 1
ATOM 724 C C . LYS A 1 90 ? 35.969 -6.762 -19.672 1 94.88 90 LYS A C 1
ATOM 726 O O . LYS A 1 90 ? 35.688 -7.961 -19.578 1 94.88 90 LYS A O 1
ATOM 731 N N . VAL A 1 91 ? 35.312 -5.801 -19.016 1 95 91 VAL A N 1
ATOM 732 C CA . VAL A 1 91 ? 34.156 -6.133 -18.188 1 95 91 VAL A CA 1
ATOM 733 C C . VAL A 1 91 ? 33.062 -6.727 -19.062 1 95 91 VAL A C 1
ATOM 735 O O . VAL A 1 91 ? 32.469 -7.738 -18.703 1 95 91 VAL A O 1
ATOM 738 N N . TYR A 1 92 ? 32.844 -6.086 -20.172 1 96.31 92 TYR A N 1
ATOM 739 C CA . TYR A 1 92 ? 31.812 -6.531 -21.109 1 96.31 92 TYR A CA 1
ATOM 740 C C . TYR A 1 92 ? 32.062 -7.969 -21.547 1 96.31 92 TYR A C 1
ATOM 742 O O . TYR A 1 92 ? 31.156 -8.805 -21.5 1 96.31 92 TYR A O 1
ATOM 750 N N . GLU A 1 93 ? 33.25 -8.289 -21.906 1 95.62 93 GLU A N 1
ATOM 751 C CA . GLU A 1 93 ? 33.594 -9.617 -22.391 1 95.62 93 GLU A CA 1
ATOM 752 C C . GLU A 1 93 ? 33.531 -10.656 -21.281 1 95.62 93 GLU A C 1
ATOM 754 O O . GLU A 1 93 ? 33.031 -11.766 -21.5 1 95.62 93 GLU A O 1
ATOM 759 N N . THR A 1 94 ? 34 -10.25 -20.156 1 94.88 94 THR A N 1
ATOM 760 C CA . THR A 1 94 ? 34 -11.164 -19.016 1 94.88 94 THR A CA 1
ATOM 761 C C . THR A 1 94 ? 32.562 -11.547 -18.656 1 94.88 94 THR A C 1
ATOM 763 O O . THR A 1 94 ? 32.25 -12.727 -18.5 1 94.88 94 THR A O 1
ATOM 766 N N . LEU A 1 95 ? 31.719 -10.555 -18.5 1 95.56 95 LEU A N 1
ATOM 767 C CA . LEU A 1 95 ? 30.344 -10.812 -18.078 1 95.56 95 LEU A CA 1
ATOM 768 C C . LEU A 1 95 ? 29.578 -11.562 -19.172 1 95.56 95 LEU A C 1
ATOM 770 O O . LEU A 1 95 ? 28.781 -12.445 -18.875 1 95.56 95 LEU A O 1
ATOM 774 N N . THR A 1 96 ? 29.828 -11.18 -20.406 1 95.12 96 THR A N 1
ATOM 775 C CA . THR A 1 96 ? 29.172 -11.859 -21.531 1 95.12 96 THR A CA 1
ATOM 776 C C . THR A 1 96 ? 29.562 -13.336 -21.562 1 95.12 96 THR A C 1
ATOM 778 O O . THR A 1 96 ? 28.719 -14.203 -21.797 1 95.12 96 THR A O 1
ATOM 781 N N . ASN A 1 97 ? 30.781 -13.586 -21.281 1 93.75 97 ASN A N 1
ATOM 782 C CA . ASN A 1 97 ? 31.25 -14.961 -21.266 1 93.75 97 ASN A CA 1
ATOM 783 C C . ASN A 1 97 ? 30.672 -15.75 -20.094 1 93.75 97 ASN A C 1
ATOM 785 O O . ASN A 1 97 ? 30.328 -16.922 -20.234 1 93.75 97 ASN A O 1
ATOM 789 N N . LEU A 1 98 ? 30.609 -15.094 -18.984 1 92.31 98 LEU A N 1
ATOM 790 C CA . LEU A 1 98 ? 30.141 -15.758 -17.781 1 92.31 98 LEU A CA 1
ATOM 791 C C . LEU A 1 98 ? 28.641 -16.062 -17.875 1 92.31 98 LEU A C 1
ATOM 793 O O . LEU A 1 98 ? 28.156 -16.984 -17.234 1 92.31 98 LEU A O 1
ATOM 797 N N . THR A 1 99 ? 27.906 -15.305 -18.672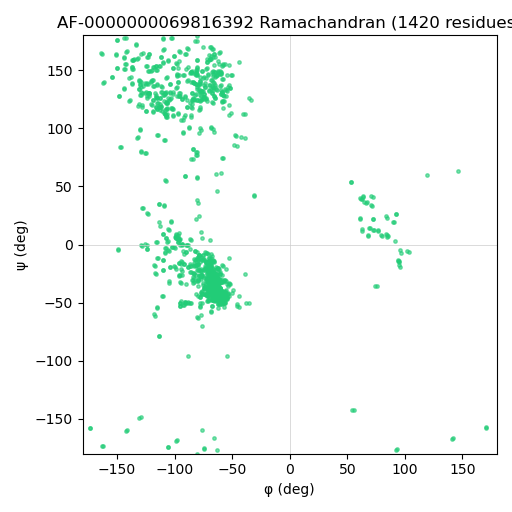 1 93.25 99 THR A N 1
ATOM 798 C CA . THR A 1 99 ? 26.453 -15.414 -18.688 1 93.25 99 THR A CA 1
ATOM 799 C C . THR A 1 99 ? 26 -16.297 -19.859 1 93.25 99 THR A C 1
ATOM 801 O O . THR A 1 99 ? 24.812 -16.484 -20.062 1 93.25 99 THR A O 1
ATOM 804 N N . GLN A 1 100 ? 26.906 -16.891 -20.562 1 91.94 100 GLN A N 1
ATOM 805 C CA . GLN A 1 100 ? 26.562 -17.734 -21.703 1 91.94 100 GLN A CA 1
ATOM 806 C C . GLN A 1 100 ? 26 -19.078 -21.234 1 91.94 100 GLN A C 1
ATOM 808 O O . GLN A 1 100 ? 26.609 -19.766 -20.438 1 91.94 100 GLN A O 1
ATOM 813 N N . VAL A 1 101 ? 24.812 -19.344 -21.766 1 94.06 101 VAL A N 1
ATOM 814 C CA . VAL A 1 101 ? 24.188 -20.656 -21.547 1 94.06 101 VAL A CA 1
ATOM 815 C C . VAL A 1 101 ? 23.75 -21.234 -22.875 1 94.06 101 VAL A C 1
ATOM 817 O O . VAL A 1 101 ? 22.547 -21.234 -23.203 1 94.06 101 VAL A O 1
ATOM 820 N N . PRO A 1 102 ? 24.594 -21.797 -23.609 1 94.56 102 PRO A N 1
ATOM 821 C CA . PRO A 1 102 ? 24.281 -22.266 -24.969 1 94.56 102 PRO A CA 1
ATOM 822 C C . PRO A 1 102 ? 23.234 -23.375 -24.953 1 94.56 102 PRO A C 1
ATOM 824 O O . PRO A 1 102 ? 22.359 -23.422 -25.844 1 94.56 102 PRO A O 1
ATOM 827 N N . SER A 1 103 ? 23.391 -24.281 -23.922 1 94.38 103 SER A N 1
ATOM 828 C CA . SER A 1 103 ? 22.453 -25.391 -23.812 1 94.38 103 SER A CA 1
ATOM 829 C C . SER A 1 103 ? 22.125 -25.703 -22.359 1 94.38 103 SER A C 1
ATOM 831 O O . SER A 1 103 ? 22.719 -25.125 -21.438 1 94.38 103 SER A O 1
ATOM 833 N N . ILE A 1 104 ? 21.234 -26.672 -22.188 1 94.5 104 ILE A N 1
ATOM 834 C CA . ILE A 1 104 ? 20.703 -27.016 -20.875 1 94.5 104 ILE A CA 1
ATOM 835 C C . ILE A 1 104 ? 21.828 -27.5 -19.969 1 94.5 104 ILE A C 1
ATOM 837 O O . ILE A 1 104 ? 21.812 -27.234 -18.766 1 94.5 104 ILE A O 1
ATOM 841 N N . LYS A 1 105 ? 22.828 -28.109 -20.516 1 91.81 105 LYS A N 1
ATOM 842 C CA . LYS A 1 105 ? 23.906 -28.688 -19.734 1 91.81 105 LYS A CA 1
ATOM 843 C C . LYS A 1 105 ? 24.781 -27.609 -19.109 1 91.81 105 LYS A C 1
ATOM 845 O O . LYS A 1 105 ? 25.5 -27.859 -18.141 1 91.81 105 LYS A O 1
ATOM 850 N N . HIS A 1 106 ? 24.656 -26.406 -19.609 1 93 106 HIS A N 1
ATOM 851 C CA . HIS A 1 106 ? 25.484 -25.312 -19.141 1 93 106 HIS A CA 1
ATOM 852 C C . HIS A 1 106 ? 24.75 -24.484 -18.094 1 93 106 HIS A C 1
ATOM 854 O O . HIS A 1 106 ? 25.266 -23.469 -17.625 1 93 106 HIS A O 1
ATOM 860 N N . LEU A 1 107 ? 23.594 -24.938 -17.734 1 94.31 107 LEU A N 1
ATOM 861 C CA . LEU A 1 107 ? 22.859 -24.234 -16.688 1 94.31 107 LEU A CA 1
ATOM 862 C C . LEU A 1 107 ? 23.578 -24.328 -15.352 1 94.31 107 LEU A C 1
ATOM 864 O O . LEU A 1 107 ? 24.203 -25.344 -15.055 1 94.31 107 LEU A O 1
ATOM 868 N N . PRO A 1 108 ? 23.453 -23.297 -14.508 1 91.5 108 PRO A N 1
ATOM 869 C CA . PRO A 1 108 ? 24.156 -23.266 -13.219 1 91.5 108 PRO A CA 1
ATOM 870 C C . PRO A 1 108 ? 23.797 -24.438 -12.32 1 91.5 108 PRO A C 1
ATOM 872 O O . PRO A 1 108 ? 24.609 -24.875 -11.508 1 91.5 108 PRO A O 1
ATOM 875 N N . CYS A 1 109 ? 22.625 -24.953 -12.414 1 92.19 109 CYS A N 1
ATOM 876 C CA . CYS A 1 109 ? 22.188 -26.016 -11.516 1 92.19 109 CYS A CA 1
ATOM 877 C C . CYS A 1 109 ? 23.047 -27.266 -11.695 1 92.19 109 CYS A C 1
ATOM 879 O O . CYS A 1 109 ? 23.125 -28.094 -10.789 1 92.19 109 CYS A O 1
ATOM 881 N N . PHE A 1 110 ? 23.719 -27.406 -12.82 1 90.56 110 PHE A N 1
ATOM 882 C CA . PHE A 1 110 ? 24.547 -28.562 -13.086 1 90.56 110 PHE A CA 1
ATOM 883 C C . PHE A 1 110 ? 25.984 -28.312 -12.648 1 90.56 110 PHE A C 1
ATOM 885 O O . PHE A 1 110 ? 26.766 -29.266 -12.508 1 90.56 110 PHE A O 1
ATOM 892 N N . GLN A 1 111 ? 26.312 -27.094 -12.453 1 81.12 111 GLN A N 1
ATOM 893 C CA . GLN A 1 111 ? 27.719 -26.734 -12.289 1 81.12 111 GLN A CA 1
ATOM 894 C C . GLN A 1 111 ? 28 -26.281 -10.852 1 81.12 111 GLN A C 1
ATOM 896 O O . GLN A 1 111 ? 29.062 -26.578 -10.312 1 81.12 111 GLN A O 1
ATOM 901 N N . GLU A 1 112 ? 27.094 -25.469 -10.398 1 72.75 112 GLU A N 1
ATOM 902 C CA . GLU A 1 112 ? 27.375 -24.75 -9.156 1 72.75 112 GLU A CA 1
ATOM 903 C C . GLU A 1 112 ? 26.422 -25.172 -8.039 1 72.75 112 GLU A C 1
ATOM 905 O O . GLU A 1 112 ? 25.25 -25.484 -8.305 1 72.75 112 GLU A O 1
ATOM 910 N N . TRP A 1 113 ? 27.125 -25.312 -6.906 1 67.25 113 TRP A N 1
ATOM 911 C CA . TRP A 1 113 ? 26.281 -25.453 -5.719 1 67.25 113 TRP A CA 1
ATOM 912 C C . TRP A 1 113 ? 25.797 -24.109 -5.219 1 67.25 113 TRP A C 1
ATOM 914 O O . TRP A 1 113 ? 26.562 -23.141 -5.176 1 67.25 113 TRP A O 1
ATOM 924 N N . PRO A 1 114 ? 24.5 -24.047 -5.016 1 67 114 PRO A N 1
ATOM 925 C CA . PRO A 1 114 ? 24.016 -22.766 -4.48 1 67 114 PRO A CA 1
ATOM 926 C C . PRO A 1 114 ? 24.734 -22.375 -3.188 1 67 114 PRO A C 1
ATOM 928 O O . PRO A 1 114 ? 25.062 -23.234 -2.371 1 67 114 PRO A O 1
ATOM 931 N N . SER A 1 115 ? 25.141 -21.125 -3.178 1 60.19 115 SER A N 1
ATOM 932 C CA . SER A 1 115 ? 25.922 -20.625 -2.051 1 60.19 115 SER A CA 1
ATOM 933 C C . SER A 1 115 ? 25.094 -20.609 -0.771 1 60.19 115 SER A C 1
ATOM 935 O O . SER A 1 115 ? 23.891 -20.297 -0.805 1 60.19 115 SER A O 1
ATOM 937 N N . GLY A 1 116 ? 25.672 -20.984 0.323 1 58.75 116 GLY A N 1
ATOM 938 C CA . GLY A 1 116 ? 25.141 -20.766 1.661 1 58.75 116 GLY A CA 1
ATOM 939 C C . GLY A 1 116 ? 24.375 -21.969 2.199 1 58.75 116 GLY A C 1
ATOM 940 O O . GLY A 1 116 ? 24 -21.984 3.373 1 58.75 116 GLY A O 1
ATOM 941 N N . LEU A 1 117 ? 23.938 -22.875 1.254 1 61.88 117 LEU A N 1
ATOM 942 C CA . LEU A 1 117 ? 23.203 -24.016 1.793 1 61.88 117 LEU A CA 1
ATOM 943 C C . LEU A 1 117 ? 23.969 -25.312 1.589 1 61.88 117 LEU A C 1
ATOM 945 O O . LEU A 1 117 ? 24.578 -25.516 0.53 1 61.88 117 LEU A O 1
ATOM 949 N N . PRO A 1 118 ? 24.266 -25.875 2.637 1 62.47 118 PRO A N 1
ATOM 950 C CA . PRO A 1 118 ? 24.859 -27.203 2.465 1 62.47 118 PRO A CA 1
ATOM 951 C C . PRO A 1 118 ? 23.953 -28.156 1.7 1 62.47 118 PRO A C 1
ATOM 953 O O . PRO A 1 118 ? 23.25 -28.953 2.312 1 62.47 118 PRO A O 1
ATOM 956 N N . LEU A 1 119 ? 23.891 -27.922 0.444 1 66.19 119 LEU A N 1
ATOM 957 C CA . LEU A 1 119 ? 22.922 -28.703 -0.314 1 66.19 119 LEU A CA 1
ATOM 958 C C . LEU A 1 119 ? 23.609 -29.844 -1.057 1 66.19 119 LEU A C 1
ATOM 960 O O . LEU A 1 119 ? 24.766 -29.703 -1.492 1 66.19 119 LEU A O 1
ATOM 964 N N . MET A 1 120 ? 23.031 -30.953 -0.834 1 72.94 120 MET A N 1
ATOM 965 C CA . MET A 1 120 ? 23.5 -32.094 -1.612 1 72.94 120 MET A CA 1
ATOM 966 C C . MET A 1 120 ? 22.609 -32.312 -2.834 1 72.94 120 MET A C 1
ATOM 968 O O . MET A 1 120 ? 21.422 -32 -2.807 1 72.94 120 MET A O 1
ATOM 972 N N . ARG A 1 121 ? 23.297 -32.75 -3.82 1 78.56 121 ARG A N 1
ATOM 973 C CA . ARG A 1 121 ? 22.547 -33.125 -5.004 1 78.56 121 ARG A CA 1
ATOM 974 C C . ARG A 1 121 ? 21.422 -34.094 -4.641 1 78.56 121 ARG A C 1
ATOM 976 O O . ARG A 1 121 ? 21.609 -35 -3.801 1 78.56 121 ARG A O 1
ATOM 983 N N . GLY A 1 122 ? 20.312 -33.781 -5.211 1 81.12 122 GLY A N 1
ATOM 984 C CA . GLY A 1 122 ? 19.172 -34.656 -4.98 1 81.12 122 GLY A CA 1
ATOM 985 C C . GLY A 1 122 ? 18.266 -34.156 -3.863 1 81.12 122 GLY A C 1
ATOM 986 O O . GLY A 1 122 ? 17.156 -34.688 -3.693 1 81.12 122 GLY A O 1
ATOM 987 N N . GLU A 1 123 ? 18.688 -33.156 -3.201 1 84.38 123 GLU A N 1
ATOM 988 C CA . GLU A 1 123 ? 17.922 -32.719 -2.049 1 84.38 123 GLU A CA 1
ATOM 989 C C . GLU A 1 123 ? 16.688 -31.922 -2.486 1 84.38 123 GLU A C 1
ATOM 991 O O . GLU A 1 123 ? 16.75 -31.141 -3.438 1 84.38 123 GLU A O 1
ATOM 996 N N . GLY A 1 124 ? 15.562 -32.156 -1.839 1 89.12 124 GLY A N 1
ATOM 997 C CA . GLY A 1 124 ? 14.367 -31.359 -1.979 1 89.12 124 GLY A CA 1
ATOM 998 C C . GLY A 1 124 ? 13.391 -31.906 -3.006 1 89.12 124 GLY A C 1
ATOM 999 O O . GLY A 1 124 ? 12.242 -31.453 -3.076 1 89.12 124 GLY A O 1
ATOM 1000 N N . TRP A 1 125 ? 13.875 -32.844 -3.84 1 91.56 125 TRP A N 1
ATOM 1001 C CA . TRP A 1 125 ? 13.031 -33.406 -4.898 1 91.56 125 TRP A CA 1
ATOM 1002 C C . TRP A 1 125 ? 11.953 -34.312 -4.316 1 91.56 125 TRP A C 1
ATOM 1004 O O . TRP A 1 125 ? 10.945 -34.594 -4.969 1 91.56 125 TRP A O 1
ATOM 1014 N N . ASN A 1 126 ? 12.125 -34.688 -3.111 1 89.19 126 ASN A N 1
ATOM 1015 C CA . ASN A 1 126 ? 11.156 -35.562 -2.461 1 89.19 126 ASN A CA 1
ATOM 1016 C C . ASN A 1 126 ? 10.195 -34.781 -1.577 1 89.19 126 ASN A C 1
ATOM 1018 O O . ASN A 1 126 ? 9.438 -35.375 -0.807 1 89.19 126 ASN A O 1
ATOM 1022 N N . PHE A 1 127 ? 10.273 -33.5 -1.68 1 90.56 127 PHE A N 1
ATOM 1023 C CA . PHE A 1 127 ? 9.438 -32.656 -0.819 1 90.56 127 PHE A CA 1
ATOM 1024 C C . PHE A 1 127 ? 7.992 -32.656 -1.304 1 90.56 127 PHE A C 1
ATOM 1026 O O . PHE A 1 127 ? 7.094 -32.219 -0.584 1 90.56 127 PHE A O 1
ATOM 1033 N N . PHE A 1 128 ? 7.75 -33.156 -2.496 1 90.81 128 PHE A N 1
ATOM 1034 C CA . PHE A 1 128 ? 6.398 -33.188 -3.049 1 90.81 128 PHE A CA 1
ATOM 1035 C C . PHE A 1 128 ? 6.113 -34.5 -3.727 1 90.81 128 PHE A C 1
ATOM 1037 O O . PHE A 1 128 ? 6.996 -35.094 -4.363 1 90.81 128 PHE A O 1
ATOM 1044 N N . ASP A 1 129 ? 4.938 -34.938 -3.48 1 93 129 ASP A N 1
ATOM 1045 C CA . ASP A 1 129 ? 4.414 -36.125 -4.141 1 93 129 ASP A CA 1
ATOM 1046 C C . ASP A 1 129 ? 3.049 -35.875 -4.766 1 93 129 ASP A C 1
ATOM 1048 O O . ASP A 1 129 ? 2.086 -35.562 -4.059 1 93 129 ASP A O 1
ATOM 1052 N N . LEU A 1 130 ? 3.039 -36.062 -6.062 1 95.56 130 LEU A N 1
ATOM 1053 C CA . LEU A 1 130 ? 1.828 -35.75 -6.82 1 95.56 130 LEU A CA 1
ATOM 1054 C C . LEU A 1 130 ? 0.663 -36.625 -6.344 1 95.56 130 LEU A C 1
ATOM 1056 O O . LEU A 1 130 ? -0.46 -36.125 -6.203 1 95.56 130 LEU A O 1
ATOM 1060 N N . ARG A 1 131 ? 0.888 -37.875 -6.094 1 95.38 131 ARG A N 1
ATOM 1061 C CA . ARG A 1 131 ? -0.145 -38.812 -5.629 1 95.38 131 ARG A CA 1
ATOM 1062 C C . ARG A 1 131 ? -0.686 -38.375 -4.266 1 95.38 131 ARG A C 1
ATOM 1064 O O . ARG A 1 131 ? -1.875 -38.531 -3.986 1 95.38 131 ARG A O 1
ATOM 1071 N N . ALA A 1 132 ? 0.233 -37.844 -3.5 1 94.56 132 ALA A N 1
ATOM 1072 C CA . ALA A 1 132 ? -0.173 -37.406 -2.166 1 94.56 132 ALA A CA 1
ATOM 1073 C C . ALA A 1 132 ? -1.146 -36.25 -2.244 1 94.56 132 ALA A C 1
ATOM 1075 O O . ALA A 1 132 ? -2.08 -36.156 -1.446 1 94.56 132 ALA A O 1
ATOM 1076 N N . ASP A 1 133 ? -0.906 -35.344 -3.129 1 96.19 133 ASP A N 1
ATOM 1077 C CA . ASP A 1 133 ? -1.794 -34.188 -3.271 1 96.19 133 ASP A CA 1
ATOM 1078 C C . ASP A 1 133 ? -3.176 -34.625 -3.754 1 96.19 133 ASP A C 1
ATOM 1080 O O . ASP A 1 133 ? -4.191 -34.125 -3.266 1 96.19 133 ASP A O 1
ATOM 1084 N N . PHE A 1 134 ? -3.225 -35.531 -4.684 1 97 134 PHE A N 1
ATOM 1085 C CA . PHE A 1 134 ? -4.508 -36.062 -5.156 1 97 134 PHE A CA 1
ATOM 1086 C C . PHE A 1 134 ? -5.195 -36.875 -4.074 1 97 134 PHE A C 1
ATOM 1088 O O . PHE A 1 134 ? -6.422 -36.844 -3.947 1 97 134 PHE A O 1
ATOM 1095 N N . ALA A 1 135 ? -4.367 -37.625 -3.328 1 95.38 135 ALA A N 1
ATOM 1096 C CA . ALA A 1 135 ? -4.922 -38.406 -2.219 1 95.38 135 ALA A CA 1
ATOM 1097 C C . ALA A 1 135 ? -5.574 -37.5 -1.186 1 95.38 135 ALA A C 1
ATOM 1099 O O . ALA A 1 135 ? -6.582 -37.844 -0.574 1 95.38 135 ALA A O 1
ATOM 1100 N N . ARG A 1 136 ? -4.945 -36.344 -0.98 1 94.88 136 ARG A N 1
ATOM 1101 C CA . ARG A 1 136 ? -5.512 -35.344 -0.077 1 94.88 136 ARG A CA 1
ATOM 1102 C C . ARG A 1 136 ? -6.93 -34.969 -0.498 1 94.88 136 ARG A C 1
ATOM 1104 O O . ARG A 1 136 ? -7.793 -34.75 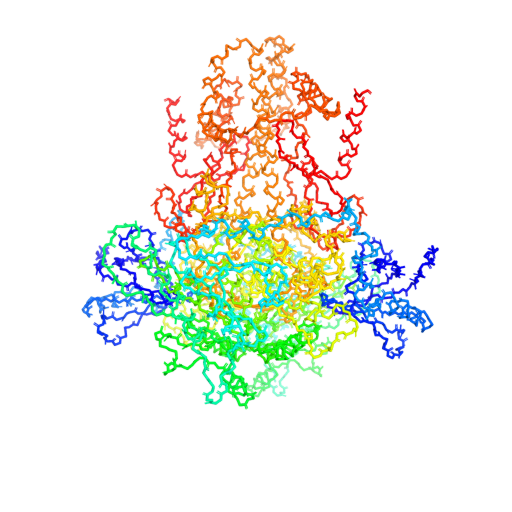0.349 1 94.88 136 ARG A O 1
ATOM 1111 N N . MET A 1 137 ? -7.199 -35.031 -1.783 1 95.25 137 MET A N 1
ATOM 1112 C CA . MET A 1 137 ? -8.5 -34.625 -2.322 1 95.25 137 MET A CA 1
ATOM 1113 C C . MET A 1 137 ? -9.453 -35.812 -2.363 1 95.25 137 MET A C 1
ATOM 1115 O O . MET A 1 137 ? -10.57 -35.719 -2.871 1 95.25 137 MET A O 1
ATOM 1119 N N . GLY A 1 138 ? -8.977 -36.969 -1.934 1 92.69 138 GLY A N 1
ATOM 1120 C CA . GLY A 1 138 ? -9.82 -38.125 -1.854 1 92.69 138 GLY A CA 1
ATOM 1121 C C . GLY A 1 138 ? -9.812 -38.969 -3.127 1 92.69 138 GLY A C 1
ATOM 1122 O O . GLY A 1 138 ? -10.75 -39.719 -3.391 1 92.69 138 GLY A O 1
ATOM 1123 N N . LEU A 1 139 ? -8.82 -38.781 -3.912 1 94.69 139 LEU A N 1
ATOM 1124 C CA . LEU A 1 139 ? -8.758 -39.5 -5.18 1 94.69 139 LEU A CA 1
ATOM 1125 C C . LEU A 1 139 ? -7.797 -40.688 -5.09 1 94.69 139 LEU A C 1
ATOM 1127 O O . LEU A 1 139 ? -6.801 -40.625 -4.363 1 94.69 139 LEU A O 1
ATOM 1131 N N . PRO A 1 140 ? -7.926 -41.75 -5.797 1 94.94 140 PRO A N 1
ATOM 1132 C CA . PRO A 1 140 ? -9.125 -42.031 -6.582 1 94.94 140 PRO A CA 1
ATOM 1133 C C . PRO A 1 140 ? -10.367 -42.25 -5.715 1 94.94 140 PRO A C 1
ATOM 1135 O O . PRO A 1 140 ? -10.25 -42.406 -4.5 1 94.94 140 PRO A O 1
ATOM 1138 N N . ASN A 1 141 ? -11.555 -42.188 -6.34 1 92.88 141 ASN A N 1
ATOM 1139 C CA . ASN A 1 141 ? -12.82 -42.438 -5.648 1 92.88 141 ASN A CA 1
ATOM 1140 C C . ASN A 1 141 ? -13.797 -43.219 -6.531 1 92.88 141 ASN A C 1
ATOM 1142 O O . ASN A 1 141 ? -13.391 -43.906 -7.461 1 92.88 141 ASN A O 1
ATOM 1146 N N . ALA A 1 142 ? -15.078 -43.156 -6.215 1 90.44 142 ALA A N 1
ATOM 1147 C CA . ALA A 1 142 ? -16.078 -43.969 -6.898 1 90.44 142 ALA A CA 1
ATOM 1148 C C . ALA A 1 142 ? -16.266 -43.5 -8.344 1 90.44 142 ALA A C 1
ATOM 1150 O O . ALA A 1 142 ? -16.594 -44.312 -9.219 1 90.44 142 ALA A O 1
ATOM 1151 N N . SER A 1 143 ? -15.953 -42.25 -8.562 1 93.25 143 SER A N 1
ATOM 1152 C CA . SER A 1 143 ? -16.281 -41.688 -9.875 1 93.25 143 SER A CA 1
ATOM 1153 C C . SER A 1 143 ? -15.008 -41.438 -10.688 1 93.25 143 SER A C 1
ATOM 1155 O O . SER A 1 143 ? -15.062 -41.312 -11.914 1 93.25 143 SER A O 1
ATOM 1157 N N . TRP A 1 144 ? -13.891 -41.312 -10.008 1 96.25 144 TRP A N 1
ATOM 1158 C CA . TRP A 1 144 ? -12.648 -40.938 -10.68 1 96.25 144 TRP A CA 1
ATOM 1159 C C . TRP A 1 144 ? -11.547 -41.969 -10.406 1 96.25 144 TRP A C 1
ATOM 1161 O O . TRP A 1 144 ? -11.266 -42.281 -9.25 1 96.25 144 TRP A O 1
ATOM 1171 N N . ILE A 1 145 ? -10.883 -42.406 -11.461 1 96.69 145 ILE A N 1
ATOM 1172 C CA . ILE A 1 145 ? -9.859 -43.438 -11.328 1 96.69 145 ILE A CA 1
ATOM 1173 C C . ILE A 1 145 ? -8.531 -42.906 -11.859 1 96.69 145 ILE A C 1
ATOM 1175 O O . ILE A 1 145 ? -8.5 -41.906 -12.602 1 96.69 145 ILE A O 1
ATOM 1179 N N . VAL A 1 146 ? -7.477 -43.562 -11.523 1 96.88 146 VAL A N 1
ATOM 1180 C CA . VAL A 1 146 ? -6.133 -43.188 -11.945 1 96.88 146 VAL A CA 1
ATOM 1181 C C . VAL A 1 146 ? -5.746 -43.969 -13.195 1 96.88 146 VAL A C 1
ATOM 1183 O O . VAL A 1 146 ? -6.051 -45.156 -13.305 1 96.88 146 VAL A O 1
ATOM 1186 N N . VAL A 1 147 ? -5.281 -43.281 -14.141 1 97.31 147 VAL A N 1
ATOM 1187 C CA . VAL A 1 147 ? -4.734 -43.906 -15.344 1 97.31 147 VAL A CA 1
ATOM 1188 C C . VAL A 1 147 ? -3.225 -43.688 -15.398 1 97.31 147 VAL A C 1
ATOM 1190 O O . VAL A 1 147 ? -2.738 -42.562 -15.148 1 97.31 147 VAL A O 1
ATOM 1193 N N . ASP A 1 148 ? -2.568 -44.688 -15.734 1 96 148 ASP A N 1
ATOM 1194 C CA . ASP A 1 148 ? -1.109 -44.656 -15.773 1 96 148 ASP A CA 1
ATOM 1195 C C . ASP A 1 148 ? -0.605 -43.969 -17.047 1 96 148 ASP A C 1
ATOM 1197 O O . ASP A 1 148 ? -1.005 -44.344 -18.156 1 96 148 ASP A O 1
ATOM 1201 N N . ASN A 1 149 ? 0.173 -43 -16.922 1 97.62 149 ASN A N 1
ATOM 1202 C CA . ASN A 1 149 ? 0.905 -42.312 -17.984 1 97.62 149 ASN A CA 1
ATOM 1203 C C . ASN A 1 149 ? 2.395 -42.219 -17.656 1 97.62 149 ASN A C 1
ATOM 1205 O O . ASN A 1 149 ? 3.049 -41.219 -18.016 1 97.62 149 ASN A O 1
ATOM 1209 N N . ASN A 1 150 ? 2.93 -43.156 -16.969 1 95.56 150 ASN A N 1
ATOM 1210 C CA . ASN A 1 150 ? 4.301 -43.156 -16.469 1 95.56 150 ASN A CA 1
ATOM 1211 C C . ASN A 1 150 ? 5.309 -43.156 -17.625 1 95.56 150 ASN A C 1
ATOM 1213 O O . ASN A 1 150 ? 6.414 -42.625 -17.484 1 95.56 150 ASN A O 1
ATOM 1217 N N . HIS A 1 151 ? 4.957 -43.812 -18.688 1 96.19 151 HIS A N 1
ATOM 1218 C CA . HIS A 1 151 ? 5.824 -43.812 -19.859 1 96.19 151 HIS A CA 1
ATOM 1219 C C . HIS A 1 151 ? 5.379 -42.75 -20.859 1 96.19 151 HIS A C 1
ATOM 1221 O O . HIS A 1 151 ? 5.871 -42.719 -22 1 96.19 151 HIS A O 1
ATOM 1227 N N . TYR A 1 152 ? 4.434 -42.031 -20.453 1 97.38 152 TYR A N 1
ATOM 1228 C CA . TYR A 1 152 ? 3.916 -40.906 -21.234 1 97.38 152 TYR A CA 1
ATOM 1229 C C . TYR A 1 152 ? 3.35 -41.375 -22.562 1 97.38 152 TYR A C 1
ATOM 1231 O O . TYR A 1 152 ? 3.592 -40.781 -23.609 1 97.38 152 TYR A O 1
ATOM 1239 N N . GLN A 1 153 ? 2.719 -42.438 -22.5 1 95.94 153 GLN A N 1
ATOM 1240 C CA . GLN A 1 153 ? 2.189 -43.094 -23.688 1 95.94 153 GLN A CA 1
ATOM 1241 C C . GLN A 1 153 ? 0.927 -42.406 -24.188 1 95.94 153 GLN A C 1
ATOM 1243 O O . GLN A 1 153 ? 0.621 -42.438 -25.391 1 95.94 153 GLN A O 1
ATOM 1248 N N . ILE A 1 154 ? 0.234 -41.781 -23.328 1 97.19 154 ILE A N 1
ATOM 1249 C CA . ILE A 1 154 ? -0.981 -41.062 -23.734 1 97.19 154 ILE A CA 1
ATOM 1250 C C . ILE A 1 154 ? -0.64 -39.656 -24.141 1 97.19 154 ILE A C 1
ATOM 1252 O O . ILE A 1 154 ? -1.058 -39.188 -25.203 1 97.19 154 ILE A O 1
ATOM 1256 N N . CYS A 1 155 ? 0.088 -39 -23.297 1 98 155 CYS A N 1
ATOM 1257 C CA . CYS A 1 155 ? 0.482 -37.594 -23.531 1 98 155 CYS A CA 1
ATOM 1258 C C . CYS A 1 155 ? 1.841 -37.312 -22.906 1 98 155 CYS A C 1
ATOM 1260 O O . CYS A 1 155 ? 2.023 -37.469 -21.688 1 98 155 CYS A O 1
ATOM 1262 N N . ASP A 1 156 ? 2.725 -36.812 -23.594 1 97.38 156 ASP A N 1
ATOM 1263 C CA . ASP A 1 156 ? 4.109 -36.656 -23.156 1 97.38 156 ASP A CA 1
ATOM 1264 C C . ASP A 1 156 ? 4.281 -35.406 -22.312 1 97.38 156 ASP A C 1
ATOM 1266 O O . ASP A 1 156 ? 5.273 -35.25 -21.594 1 97.38 156 ASP A O 1
ATOM 1270 N N . THR A 1 157 ? 3.373 -34.5 -22.375 1 98.25 157 THR A N 1
ATOM 1271 C CA . THR A 1 157 ? 3.529 -33.25 -21.625 1 98.25 157 THR A CA 1
ATOM 1272 C C . THR A 1 157 ? 2.664 -33.281 -20.359 1 98.25 157 THR A C 1
ATOM 1274 O O . THR A 1 157 ? 2.658 -32.312 -19.594 1 98.25 157 THR A O 1
ATOM 1277 N N . TYR A 1 158 ? 1.903 -34.375 -20.188 1 98.56 158 TYR A N 1
ATOM 1278 C CA . TYR A 1 158 ? 1.069 -34.531 -19 1 98.56 158 TYR A CA 1
ATOM 1279 C C . TYR A 1 158 ? 1.83 -35.25 -17.891 1 98.56 158 TYR A C 1
ATOM 1281 O O . TYR A 1 158 ? 2.93 -35.75 -18.125 1 98.56 158 TYR A O 1
ATOM 1289 N N . PRO A 1 159 ? 1.298 -35.156 -16.641 1 97.94 159 PRO A N 1
ATOM 1290 C CA . PRO A 1 159 ? 1.924 -35.906 -15.547 1 97.94 159 PRO A CA 1
ATOM 1291 C C . PRO A 1 159 ? 1.914 -37.406 -15.781 1 97.94 159 PRO A C 1
ATOM 1293 O O . PRO A 1 159 ? 1.161 -37.906 -16.625 1 97.94 159 PRO A O 1
ATOM 1296 N N . SER A 1 160 ? 2.678 -38.094 -15.039 1 97 160 SER A N 1
ATOM 1297 C CA . SER A 1 160 ? 2.812 -39.531 -15.148 1 97 160 SER A CA 1
ATOM 1298 C C . SER A 1 160 ? 1.551 -40.25 -14.672 1 97 160 SER A C 1
ATOM 1300 O O . SER A 1 160 ? 1.35 -41.438 -14.961 1 97 160 SER A O 1
ATOM 1302 N N . ILE A 1 161 ? 0.721 -39.531 -14 1 97.12 161 ILE A N 1
ATOM 1303 C CA . ILE A 1 161 ? -0.559 -40.062 -13.555 1 97.12 161 ILE A CA 1
ATOM 1304 C C . ILE A 1 161 ? -1.688 -39.125 -13.961 1 97.12 161 ILE A C 1
ATOM 1306 O O . ILE A 1 161 ? -1.553 -37.906 -13.859 1 97.12 161 ILE A O 1
ATOM 1310 N N . LEU A 1 162 ? -2.725 -39.656 -14.461 1 98.25 162 LEU A N 1
ATOM 1311 C CA . LEU A 1 162 ? -3.885 -38.906 -14.883 1 98.25 162 LEU A CA 1
ATOM 1312 C C . LEU A 1 162 ? -5.148 -39.375 -14.172 1 98.25 162 LEU A C 1
ATOM 1314 O O . LEU A 1 162 ? -5.324 -40.562 -13.953 1 98.25 162 LEU A O 1
ATOM 1318 N N . PHE A 1 163 ? -5.953 -38.531 -13.766 1 97.88 163 PHE A N 1
ATOM 1319 C CA . PHE A 1 163 ? -7.246 -38.875 -13.195 1 97.88 163 PHE A CA 1
ATOM 1320 C C . PHE A 1 163 ? -8.367 -38.594 -14.188 1 97.88 163 PHE A C 1
ATOM 1322 O O . PHE A 1 163 ? -8.492 -37.5 -14.703 1 97.88 163 PHE A O 1
ATOM 1329 N N . VAL A 1 164 ? -9.172 -39.625 -14.477 1 98.06 164 VAL A N 1
ATOM 1330 C CA . VAL A 1 164 ? -10.25 -39.562 -15.461 1 98.06 164 VAL A CA 1
ATOM 1331 C C . VAL A 1 164 ? -11.5 -40.219 -14.891 1 98.06 164 VAL A C 1
ATOM 1333 O O . VAL A 1 164 ? -11.438 -40.938 -13.883 1 98.06 164 VAL A O 1
ATOM 1336 N N . PRO A 1 165 ? -12.664 -39.875 -15.477 1 96.88 165 PRO A N 1
ATOM 1337 C CA . PRO A 1 165 ? -13.883 -40.562 -15.008 1 96.88 165 PRO A CA 1
ATOM 1338 C C . PRO A 1 165 ? -13.812 -42.062 -15.156 1 96.88 165 PRO A C 1
ATOM 1340 O O . PRO A 1 165 ? -13.305 -42.562 -16.156 1 96.88 165 PRO A O 1
ATOM 1343 N N . LYS A 1 166 ? -14.344 -42.75 -14.203 1 95.44 166 LYS A N 1
ATOM 1344 C CA . LYS A 1 166 ? -14.336 -44.219 -14.188 1 95.44 166 LYS A CA 1
ATOM 1345 C C . LYS A 1 166 ? -15.047 -44.781 -15.414 1 95.44 166 LYS A C 1
ATOM 1347 O O . LYS A 1 166 ? -14.656 -45.844 -15.938 1 95.44 166 LYS A O 1
ATOM 1352 N N . GLN A 1 167 ? -16.031 -44.094 -15.898 1 94.5 167 GLN A N 1
ATOM 1353 C CA . GLN A 1 167 ? -16.859 -44.562 -17 1 94.5 167 GLN A CA 1
ATOM 1354 C C . GLN A 1 167 ? -16.109 -44.469 -18.328 1 94.5 167 GLN A C 1
ATOM 1356 O O . GLN A 1 167 ? -16.516 -45.094 -19.328 1 94.5 167 GLN A O 1
ATOM 1361 N N . ALA A 1 168 ? -15.109 -43.656 -18.375 1 96.25 168 ALA A N 1
ATOM 1362 C CA . ALA A 1 168 ? -14.352 -43.5 -19.625 1 96.25 168 ALA A CA 1
ATOM 1363 C C . ALA A 1 168 ? -13.391 -44.656 -19.844 1 96.25 168 ALA A C 1
ATOM 1365 O O . ALA A 1 168 ? -12.461 -44.844 -19.062 1 96.25 168 ALA A O 1
ATOM 1366 N N . ASN A 1 169 ? -13.602 -45.406 -20.875 1 95.12 169 ASN A N 1
ATOM 1367 C CA . ASN A 1 169 ? -12.68 -46.5 -21.156 1 95.12 169 ASN A CA 1
ATOM 1368 C C . ASN A 1 169 ? -11.438 -46 -21.906 1 95.12 169 ASN A C 1
ATOM 1370 O O . ASN A 1 169 ? -11.367 -44.844 -22.281 1 95.12 169 ASN A O 1
ATOM 1374 N N . TYR A 1 170 ? -10.562 -46.875 -22.094 1 95.94 170 TYR A N 1
ATOM 1375 C CA . TYR A 1 170 ? -9.266 -46.5 -22.641 1 95.94 170 TYR A CA 1
ATOM 1376 C C . TYR A 1 170 ? -9.406 -46 -24.078 1 95.94 170 TYR A C 1
ATOM 1378 O O . TYR A 1 170 ? -8.719 -45.094 -24.5 1 95.94 170 TYR A O 1
ATOM 1386 N N . ALA A 1 171 ? -10.234 -46.625 -24.828 1 96.56 171 ALA A N 1
ATOM 1387 C CA . ALA A 1 171 ? -10.469 -46.219 -26.203 1 96.56 171 ALA A CA 1
ATOM 1388 C C . ALA A 1 171 ? -11.016 -44.781 -26.281 1 96.56 171 ALA A C 1
ATOM 1390 O O . ALA A 1 171 ? -10.648 -44 -27.156 1 96.56 171 ALA A O 1
ATOM 1391 N N . THR A 1 172 ? -11.883 -44.5 -25.406 1 97.56 172 THR A N 1
ATOM 1392 C CA . THR A 1 172 ? -12.43 -43.125 -25.312 1 97.56 172 THR A CA 1
ATOM 1393 C C . THR A 1 172 ? -11.336 -42.125 -25.016 1 97.56 172 THR A C 1
ATOM 1395 O O . THR A 1 172 ? -11.281 -41.062 -25.625 1 97.56 172 THR A O 1
ATOM 1398 N N . LEU A 1 173 ? -10.5 -42.469 -24.094 1 98.06 173 LEU A N 1
ATOM 1399 C CA . LEU A 1 173 ? -9.406 -41.594 -23.703 1 98.06 173 LEU A CA 1
ATOM 1400 C C . LEU A 1 173 ? -8.461 -41.344 -24.875 1 98.06 173 LEU A C 1
ATOM 1402 O O . LEU A 1 173 ? -8.07 -40.188 -25.125 1 98.06 173 LEU A O 1
ATOM 1406 N N . LEU A 1 174 ? -8.109 -42.375 -25.578 1 97.69 174 LEU A N 1
ATOM 1407 C CA . LEU A 1 174 ? -7.203 -42.25 -26.719 1 97.69 174 LEU A CA 1
ATOM 1408 C C . LEU A 1 174 ? -7.855 -41.438 -27.844 1 97.69 174 LEU A C 1
ATOM 1410 O O . LEU A 1 174 ? -7.184 -40.688 -28.531 1 97.69 174 LEU A O 1
ATOM 1414 N N . GLY A 1 175 ? -9.117 -41.75 -28.062 1 97.62 175 GLY A N 1
ATOM 1415 C CA . GLY A 1 175 ? -9.844 -40.969 -29.047 1 97.62 175 GLY A CA 1
ATOM 1416 C C . GLY A 1 175 ? -9.836 -39.469 -28.75 1 97.62 175 GLY A C 1
ATOM 1417 O O . GLY A 1 175 ? -9.68 -38.656 -29.656 1 97.62 175 GLY A O 1
ATOM 1418 N N . SER A 1 176 ? -10.031 -39.156 -27.516 1 98.25 176 SER A N 1
ATOM 1419 C CA . SER A 1 176 ? -9.992 -37.75 -27.094 1 98.25 176 SER A CA 1
ATOM 1420 C C . SER A 1 176 ? -8.586 -37.156 -27.219 1 98.25 176 SER A C 1
ATOM 1422 O O . SER A 1 176 ? -8.414 -36.062 -27.719 1 98.25 176 SER A O 1
ATOM 1424 N N . ALA A 1 177 ? -7.609 -37.875 -26.766 1 98.44 177 ALA A N 1
ATOM 1425 C CA . ALA A 1 177 ? -6.219 -37.438 -26.828 1 98.44 177 ALA A CA 1
ATOM 1426 C C . ALA A 1 177 ? -5.82 -37.125 -28.266 1 98.44 177 ALA A C 1
ATOM 1428 O O . ALA A 1 177 ? -5.164 -36.094 -28.531 1 98.44 177 ALA A O 1
ATOM 1429 N N . ASN A 1 178 ? -6.199 -37.969 -29.188 1 97.56 178 ASN A N 1
ATOM 1430 C CA . ASN A 1 178 ? -5.852 -37.781 -30.594 1 97.56 178 ASN A CA 1
ATOM 1431 C C . ASN A 1 178 ? -6.594 -36.594 -31.203 1 97.56 178 ASN A C 1
ATOM 1433 O O . ASN A 1 178 ? -6.156 -36.031 -32.219 1 97.56 178 ASN A O 1
ATOM 1437 N N . PHE A 1 179 ? -7.68 -36.219 -30.594 1 97.75 179 PHE A N 1
ATOM 1438 C CA . PHE A 1 179 ? -8.516 -35.156 -31.125 1 97.75 179 PHE A CA 1
ATOM 1439 C C . PHE A 1 179 ? -8.148 -33.812 -30.516 1 97.75 179 PHE A C 1
ATOM 1441 O O . PHE A 1 179 ? -8.781 -32.812 -30.797 1 97.75 179 PHE A O 1
ATOM 1448 N N . ARG A 1 180 ? -7.219 -33.781 -29.656 1 98.06 180 ARG A N 1
ATOM 1449 C CA . ARG A 1 180 ? -6.84 -32.531 -28.984 1 98.06 180 ARG A CA 1
ATOM 1450 C C . ARG A 1 180 ? -5.379 -32.188 -29.25 1 98.06 180 ARG A C 1
ATOM 1452 O O . ARG A 1 180 ? -4.543 -33.094 -29.391 1 98.06 180 ARG A O 1
ATOM 1459 N N . SER A 1 181 ? -5.137 -30.875 -29.266 1 97.75 181 SER A N 1
ATOM 1460 C CA . SER A 1 181 ? -3.793 -30.391 -29.547 1 97.75 181 SER A CA 1
ATOM 1461 C C . SER A 1 181 ? -2.77 -31 -28.594 1 97.75 181 SER A C 1
ATOM 1463 O O . SER A 1 181 ? -2.969 -31 -27.375 1 97.75 181 SER A O 1
ATOM 1465 N N . ARG A 1 182 ? -1.685 -31.578 -29.172 1 97.44 182 ARG A N 1
ATOM 1466 C CA . ARG A 1 182 ? -0.573 -32.156 -28.422 1 97.44 182 ARG A CA 1
ATOM 1467 C C . ARG A 1 182 ? -1.044 -33.344 -27.562 1 97.44 182 ARG A C 1
ATOM 1469 O O . ARG A 1 182 ? -0.394 -33.688 -26.578 1 97.44 182 ARG A O 1
ATOM 1476 N N . LYS A 1 183 ? -2.266 -33.812 -27.797 1 98.31 183 LYS A N 1
ATOM 1477 C CA . LYS A 1 183 ? -2.867 -34.969 -27.172 1 98.31 183 LYS A CA 1
ATOM 1478 C C . LYS A 1 183 ? -3.248 -34.719 -25.719 1 98.31 183 LYS A C 1
ATOM 1480 O O . LYS A 1 183 ? -3.309 -35.625 -24.906 1 98.31 183 LYS A O 1
ATOM 1485 N N . ARG A 1 184 ? -3.402 -33.5 -25.391 1 98.69 184 ARG A N 1
ATOM 1486 C CA . ARG A 1 184 ? -3.75 -33.125 -24.016 1 98.69 184 ARG A CA 1
ATOM 1487 C C . ARG A 1 184 ? -5.254 -33.219 -23.797 1 98.69 184 ARG A C 1
ATOM 1489 O O . ARG A 1 184 ? -5.953 -32.219 -23.875 1 98.69 184 ARG A O 1
ATOM 1496 N N . LEU A 1 185 ? -5.688 -34.406 -23.531 1 98.62 185 LEU A N 1
ATOM 1497 C CA . LEU A 1 185 ? -7.098 -34.688 -23.297 1 98.62 185 LEU A CA 1
ATOM 1498 C C . LEU A 1 185 ? -7.559 -34.062 -21.984 1 98.62 185 LEU A C 1
ATOM 1500 O O . LEU A 1 185 ? -6.734 -33.719 -21.125 1 98.62 185 LEU A O 1
ATOM 1504 N N . PRO A 1 186 ? -8.898 -33.844 -21.766 1 98.44 186 PRO A N 1
ATOM 1505 C CA . PRO A 1 186 ? -9.398 -33.375 -20.484 1 98.44 186 PRO A CA 1
ATOM 1506 C C . PRO A 1 186 ? -9.055 -34.312 -19.328 1 98.44 186 PRO A C 1
ATOM 1508 O O . PRO A 1 186 ? -9.375 -35.5 -19.375 1 98.44 186 PRO A O 1
ATOM 1511 N N . VAL A 1 187 ? -8.391 -33.812 -18.328 1 98.5 187 VAL A N 1
ATOM 1512 C CA . VAL A 1 187 ? -8.039 -34.594 -17.141 1 98.5 187 VAL A CA 1
ATOM 1513 C C . VAL A 1 187 ? -8.289 -33.75 -15.891 1 98.5 187 VAL A C 1
ATOM 1515 O O . VAL A 1 187 ? -8.305 -32.5 -15.969 1 98.5 187 VAL A O 1
ATOM 1518 N N . LEU A 1 188 ? -8.43 -34.344 -14.828 1 98.19 188 LEU A N 1
ATOM 1519 C CA . LEU A 1 188 ? -8.773 -33.719 -13.562 1 98.19 188 LEU A CA 1
ATOM 1520 C C . LEU A 1 188 ? -7.539 -33.094 -12.922 1 98.19 188 LEU A C 1
ATOM 1522 O O . LEU A 1 188 ? -6.477 -33.719 -12.883 1 98.19 188 LEU A O 1
ATOM 1526 N N . THR A 1 189 ? -7.633 -31.844 -12.414 1 98.31 189 THR A N 1
ATOM 1527 C CA . THR A 1 189 ? -6.559 -31.234 -11.633 1 98.31 189 THR A CA 1
ATOM 1528 C C . THR A 1 189 ? -7.023 -30.953 -10.203 1 98.31 189 THR A C 1
ATOM 1530 O O . THR A 1 189 ? -6.211 -30.875 -9.281 1 98.31 189 THR A O 1
ATOM 1533 N N . TRP A 1 190 ? -8.312 -30.781 -9.984 1 97.88 190 TRP A N 1
ATOM 1534 C CA . TRP A 1 190 ? -8.828 -30.5 -8.648 1 97.88 190 TRP A CA 1
ATOM 1535 C C . TRP A 1 190 ? -10.281 -30.953 -8.523 1 97.88 190 TRP A C 1
ATOM 1537 O O . TRP A 1 190 ? -11.047 -30.891 -9.484 1 97.88 190 TRP A O 1
ATOM 1547 N N . ILE A 1 191 ? -10.656 -31.438 -7.359 1 95.69 191 ILE A N 1
ATOM 1548 C CA . ILE A 1 191 ? -12.023 -31.875 -7.094 1 95.69 191 ILE A CA 1
ATOM 1549 C C . ILE A 1 191 ? -12.523 -31.234 -5.797 1 95.69 191 ILE A C 1
ATOM 1551 O O . ILE A 1 191 ? -11.781 -31.125 -4.82 1 95.69 191 ILE A O 1
ATOM 1555 N N . HIS A 1 192 ? -13.734 -30.781 -5.789 1 93.88 192 HIS A N 1
ATOM 1556 C CA . HIS A 1 192 ? -14.328 -30.172 -4.605 1 93.88 192 HIS A CA 1
ATOM 1557 C C . HIS A 1 192 ? -14.523 -31.203 -3.494 1 93.88 192 HIS A C 1
ATOM 1559 O O . HIS A 1 192 ? -14.789 -32.375 -3.768 1 93.88 192 HIS A O 1
ATOM 1565 N N . PRO A 1 193 ? -14.422 -30.766 -2.246 1 90.62 193 PRO A N 1
ATOM 1566 C CA . PRO A 1 193 ? -14.578 -31.703 -1.132 1 90.62 193 PRO A CA 1
ATOM 1567 C C . PRO A 1 193 ? -15.93 -32.406 -1.144 1 90.62 193 PRO A C 1
ATOM 1569 O O . PRO A 1 193 ? -16.078 -33.469 -0.523 1 90.62 193 PRO A O 1
ATOM 1572 N N . ASN A 1 194 ? -16.859 -31.875 -1.854 1 83.25 194 ASN A N 1
ATOM 1573 C CA . ASN A 1 194 ? -18.172 -32.531 -1.962 1 83.25 194 ASN A CA 1
ATOM 1574 C C . ASN A 1 194 ? -18.094 -33.781 -2.842 1 83.25 194 ASN A C 1
ATOM 1576 O O . ASN A 1 194 ? -19.031 -34.594 -2.855 1 83.25 194 ASN A O 1
ATOM 1580 N N . GLY A 1 195 ? -16.984 -33.906 -3.609 1 84.25 195 GLY A N 1
ATOM 1581 C CA . GLY A 1 195 ? -16.766 -35.062 -4.441 1 84.25 195 GLY A CA 1
ATOM 1582 C C . GLY A 1 195 ? -17.453 -34.969 -5.789 1 84.25 195 GLY A C 1
ATOM 1583 O O . GLY A 1 195 ? -17.391 -35.906 -6.59 1 84.25 195 GLY A O 1
ATOM 1584 N N . ARG A 1 196 ? -18.031 -33.812 -6.148 1 84.88 196 ARG A N 1
ATOM 1585 C CA . ARG A 1 196 ? -18.859 -33.688 -7.352 1 84.88 196 ARG A CA 1
ATOM 1586 C C . ARG A 1 196 ? -18.234 -32.719 -8.336 1 84.88 196 ARG A C 1
ATOM 1588 O O . ARG A 1 196 ? -17.922 -33.062 -9.469 1 84.88 196 ARG A O 1
ATOM 1595 N N . SER A 1 197 ? -18.094 -31.5 -7.898 1 91.56 197 SER A N 1
ATOM 1596 C CA . SER A 1 197 ? -17.578 -30.453 -8.773 1 91.56 197 SER A CA 1
ATOM 1597 C C . SER A 1 197 ? -16.094 -30.625 -9.016 1 91.56 197 SER A C 1
ATOM 1599 O O . SER A 1 197 ? -15.297 -30.703 -8.07 1 91.56 197 SER A O 1
ATOM 1601 N N . VAL A 1 198 ? -15.773 -30.688 -10.305 1 95.31 198 VAL A N 1
ATOM 1602 C CA . VAL A 1 198 ? -14.367 -30.938 -10.625 1 95.31 198 VAL A CA 1
ATOM 1603 C C . VAL A 1 198 ? -13.852 -29.844 -11.547 1 95.31 198 VAL A C 1
ATOM 1605 O O . VAL A 1 198 ? -14.633 -29.156 -12.211 1 95.31 198 VAL A O 1
ATOM 1608 N N . LEU A 1 199 ? -12.578 -29.609 -11.492 1 98 199 LEU A N 1
ATOM 1609 C CA . LEU A 1 199 ? -11.828 -28.766 -12.422 1 98 199 LEU A CA 1
ATOM 1610 C C . LEU A 1 199 ? -10.93 -29.609 -13.312 1 98 199 LEU A C 1
ATOM 1612 O O . LEU A 1 199 ? -10.008 -30.281 -12.828 1 98 199 LEU A O 1
ATOM 1616 N N . CYS A 1 200 ? -11.25 -29.625 -14.539 1 98.56 200 CYS A N 1
ATOM 1617 C CA . CYS A 1 200 ? -10.445 -30.344 -15.539 1 98.56 200 CYS A CA 1
ATOM 1618 C C . CYS A 1 200 ? -9.734 -29.359 -16.453 1 98.56 200 CYS A C 1
ATOM 1620 O O . CYS A 1 200 ? -10.133 -28.203 -16.562 1 98.56 200 CYS A O 1
ATOM 1622 N N . ARG A 1 201 ? -8.703 -29.781 -17.047 1 98.75 201 ARG A N 1
ATOM 1623 C CA . ARG A 1 201 ? -7.922 -28.969 -17.953 1 98.75 201 ARG A CA 1
ATOM 1624 C C . ARG A 1 201 ? -7.523 -29.75 -19.203 1 98.75 201 ARG A C 1
ATOM 1626 O O . ARG A 1 201 ? -7.375 -30.969 -19.156 1 98.75 201 ARG A O 1
ATOM 1633 N N . SER A 1 202 ? -7.348 -29.109 -20.281 1 98.75 202 SER A N 1
ATOM 1634 C CA . SER A 1 202 ? -6.953 -29.75 -21.531 1 98.75 202 SER A CA 1
ATOM 1635 C C . SER A 1 202 ? -6.414 -28.719 -22.516 1 98.75 202 SER A C 1
ATOM 1637 O O . SER A 1 202 ? -6.16 -27.562 -22.156 1 98.75 202 SER A O 1
ATOM 1639 N N . SER A 1 203 ? -6.141 -29.172 -23.781 1 98.5 203 SER A N 1
ATOM 1640 C CA . SER A 1 203 ? -5.895 -28.297 -24.922 1 98.5 203 SER A CA 1
ATOM 1641 C C . SER A 1 203 ? -7.121 -28.203 -25.828 1 98.5 203 SER A C 1
ATOM 1643 O O . SER A 1 203 ? -8.141 -28.844 -25.547 1 98.5 203 SER A O 1
ATOM 1645 N N . GLN A 1 204 ? -7.031 -27.406 -26.859 1 97.94 204 GLN A N 1
ATOM 1646 C CA . GLN A 1 204 ? -8.141 -27.188 -27.781 1 97.94 204 GLN A CA 1
ATOM 1647 C C . GLN A 1 204 ? -8.406 -28.422 -28.641 1 97.94 204 GLN A C 1
ATOM 1649 O O . GLN A 1 204 ? -7.477 -29.188 -28.938 1 97.94 204 GLN A O 1
ATOM 1654 N N . PRO A 1 205 ? -9.641 -28.688 -28.984 1 97.06 205 PRO A N 1
ATOM 1655 C CA . PRO A 1 205 ? -9.945 -29.781 -29.906 1 97.06 205 PRO A CA 1
ATOM 1656 C C . PRO A 1 205 ? -9.539 -29.469 -31.344 1 97.06 205 PRO A C 1
ATOM 1658 O O . PRO A 1 205 ? -9.492 -28.297 -31.75 1 97.06 205 PRO A O 1
ATOM 1661 N N . LEU A 1 206 ? -9.25 -30.5 -32.031 1 96.5 206 LEU A N 1
ATOM 1662 C CA . LEU A 1 206 ? -8.914 -30.375 -33.438 1 96.5 206 LEU A CA 1
ATOM 1663 C C . LEU A 1 206 ? -10.164 -30.516 -34.312 1 96.5 206 LEU A C 1
ATOM 1665 O O . LEU A 1 206 ? -10.195 -31.328 -35.219 1 96.5 206 LEU A O 1
ATOM 1669 N N . SER A 1 207 ? -11.117 -29.656 -34.094 1 92.06 207 SER A N 1
ATOM 1670 C CA . SER A 1 207 ? -12.422 -29.766 -34.75 1 92.06 207 SER A CA 1
ATOM 1671 C C . SER A 1 207 ? -12.406 -29.156 -36.156 1 92.06 207 SER A C 1
ATOM 1673 O O . SER A 1 207 ? -13.102 -29.641 -37.031 1 92.06 207 SER A O 1
ATOM 1675 N N . GLY A 1 208 ? -11.578 -28.125 -36.25 1 89.19 208 GLY A N 1
ATOM 1676 C CA . GLY A 1 208 ? -11.641 -27.422 -37.531 1 89.19 208 GLY A CA 1
ATOM 1677 C C . GLY A 1 208 ? -13.047 -26.984 -37.875 1 89.19 208 GLY A C 1
ATOM 1678 O O . GLY A 1 208 ? -13.812 -26.547 -37.031 1 89.19 208 GLY A O 1
ATOM 1679 N N . LEU A 1 209 ? -13.336 -27.078 -39.156 1 82.81 209 LEU A N 1
ATOM 1680 C CA . LEU A 1 209 ? -14.641 -26.625 -39.625 1 82.81 209 LEU A CA 1
ATOM 1681 C C . LEU A 1 209 ? -15.68 -27.719 -39.5 1 82.81 209 LEU A C 1
ATOM 1683 O O . LEU A 1 209 ? -16.875 -27.453 -39.406 1 82.81 209 LEU A O 1
ATOM 1687 N N . ALA A 1 210 ? -15.258 -28.984 -39.469 1 83 210 ALA A N 1
ATOM 1688 C CA . ALA A 1 210 ? -16.312 -29.984 -39.531 1 83 210 ALA A CA 1
ATOM 1689 C C . ALA A 1 210 ? -15.922 -31.25 -38.781 1 83 210 ALA A C 1
ATOM 1691 O O . ALA A 1 210 ? -16.75 -32.156 -38.594 1 83 210 ALA A O 1
ATOM 1692 N N . SER A 1 211 ? -14.727 -31.297 -38.281 1 89.69 211 SER A N 1
ATOM 1693 C CA . SER A 1 211 ? -14.273 -32.531 -37.688 1 89.69 211 SER A CA 1
ATOM 1694 C C . SER A 1 211 ? -14.93 -32.75 -36.312 1 89.69 211 SER A C 1
ATOM 1696 O O . SER A 1 211 ? -15.203 -31.797 -35.594 1 89.69 211 SER A O 1
ATOM 1698 N N . LYS A 1 212 ? -15.219 -34.062 -36.031 1 92.5 212 LYS A N 1
ATOM 1699 C CA . LYS A 1 212 ? -15.812 -34.438 -34.75 1 92.5 212 LYS A CA 1
ATOM 1700 C C . LYS A 1 212 ? -15.141 -35.688 -34.188 1 92.5 212 LYS A C 1
ATOM 1702 O O . LYS A 1 212 ? -14.531 -36.469 -34.938 1 92.5 212 LYS A O 1
ATOM 1707 N N . SER A 1 213 ? -15.18 -35.781 -32.938 1 95.31 213 SER A N 1
ATOM 1708 C CA . SER A 1 213 ? -14.672 -37 -32.281 1 95.31 213 SER A CA 1
ATOM 1709 C C . SER A 1 213 ? -15.672 -37.531 -31.266 1 95.31 213 SER A C 1
ATOM 1711 O O . SER A 1 213 ? -15.992 -36.844 -30.297 1 95.31 213 SER A O 1
ATOM 1713 N N . THR A 1 214 ? -16.078 -38.75 -31.5 1 95.56 214 THR A N 1
ATOM 1714 C CA . THR A 1 214 ? -17.016 -39.375 -30.578 1 95.56 214 THR A CA 1
ATOM 1715 C C . THR A 1 214 ? -16.359 -39.625 -29.219 1 95.56 214 THR A C 1
ATOM 1717 O O . THR A 1 214 ? -17.016 -39.469 -28.172 1 95.56 214 THR A O 1
ATOM 1720 N N . GLY A 1 215 ? -15.148 -40.031 -29.297 1 96.25 215 GLY A N 1
ATOM 1721 C CA . GLY A 1 215 ? -14.414 -40.219 -28.062 1 96.25 215 GLY A CA 1
ATOM 1722 C C . GLY A 1 215 ? -14.336 -38.969 -27.203 1 96.25 215 GLY A C 1
ATOM 1723 O O . GLY A 1 215 ? -14.508 -39.031 -25.984 1 96.25 215 GLY A O 1
ATOM 1724 N N . ASP A 1 216 ? -14.039 -37.875 -27.828 1 97.69 216 ASP A N 1
ATOM 1725 C CA . ASP A 1 216 ? -13.922 -36.625 -27.109 1 97.69 216 ASP A CA 1
ATOM 1726 C C . ASP A 1 216 ? -15.273 -36.156 -26.578 1 97.69 216 ASP A C 1
ATOM 1728 O O . ASP A 1 216 ? -15.359 -35.656 -25.453 1 97.69 216 ASP A O 1
ATOM 1732 N N . GLN A 1 217 ? -16.359 -36.344 -27.344 1 97.06 217 GLN A N 1
ATOM 1733 C CA . GLN A 1 217 ? -17.719 -36 -26.906 1 97.06 217 GLN A CA 1
ATOM 1734 C C . GLN A 1 217 ? -18.125 -36.844 -25.688 1 97.06 217 GLN A C 1
ATOM 1736 O O . GLN A 1 217 ? -18.672 -36.312 -24.719 1 97.06 217 GLN A O 1
ATOM 1741 N N . LEU A 1 218 ? -17.797 -38.094 -25.828 1 96.69 218 LEU A N 1
ATOM 1742 C CA . LEU A 1 218 ? -18.141 -39 -24.75 1 96.69 218 LEU A CA 1
ATOM 1743 C C . LEU A 1 218 ? -17.375 -38.656 -23.469 1 96.69 218 LEU A C 1
ATOM 1745 O O . LEU A 1 218 ? -17.922 -38.75 -22.375 1 96.69 218 LEU A O 1
ATOM 1749 N N . LEU A 1 219 ? -16.109 -38.344 -23.609 1 97.56 219 LEU A N 1
ATOM 1750 C CA . LEU A 1 219 ? -15.305 -38 -22.438 1 97.56 219 LEU A CA 1
ATOM 1751 C C . LEU A 1 219 ? -15.883 -36.812 -21.719 1 97.56 219 LEU A C 1
ATOM 1753 O O . LEU A 1 219 ? -15.953 -36.781 -20.484 1 97.56 219 LEU A O 1
ATOM 1757 N N . LEU A 1 220 ? -16.281 -35.719 -22.422 1 97.06 220 LEU A N 1
ATOM 1758 C CA . LEU A 1 220 ? -16.875 -34.531 -21.797 1 97.06 220 LEU A CA 1
ATOM 1759 C C . LEU A 1 220 ? -18.188 -34.906 -21.094 1 97.06 220 LEU A C 1
ATOM 1761 O O . LEU A 1 220 ? -18.469 -34.406 -20 1 97.06 220 LEU A O 1
ATOM 1765 N N . ARG A 1 221 ? -18.953 -35.781 -21.734 1 95.06 221 ARG A N 1
ATOM 1766 C CA . ARG A 1 221 ? -20.188 -36.25 -21.109 1 95.06 221 ARG A CA 1
ATOM 1767 C C . ARG A 1 221 ? -19.891 -37.031 -19.828 1 95.06 221 ARG A C 1
ATOM 1769 O O . ARG A 1 221 ? -20.578 -36.844 -18.812 1 95.06 221 ARG A O 1
ATOM 1776 N N . ASP A 1 222 ? -18.891 -37.875 -19.891 1 95.69 222 ASP A N 1
ATOM 1777 C CA . ASP A 1 222 ? -18.516 -38.656 -18.719 1 95.69 222 ASP A CA 1
ATOM 1778 C C . ASP A 1 222 ? -18.047 -37.75 -17.578 1 95.69 222 ASP A C 1
ATOM 1780 O O . ASP A 1 222 ? -18.297 -38.031 -16.406 1 95.69 222 ASP A O 1
ATOM 1784 N N . ILE A 1 223 ? -17.312 -36.688 -17.891 1 95.94 223 ILE A N 1
ATOM 1785 C CA . ILE A 1 223 ? -16.859 -35.75 -16.891 1 95.94 223 ILE A CA 1
ATOM 1786 C C . ILE A 1 223 ? -18.062 -35.094 -16.219 1 95.94 223 ILE A C 1
ATOM 1788 O O . ILE A 1 223 ? -18.109 -34.969 -14.984 1 95.94 223 ILE A O 1
ATOM 1792 N N . ARG A 1 224 ? -19.047 -34.688 -16.984 1 93.56 224 ARG A N 1
ATOM 1793 C CA . ARG A 1 224 ? -20.266 -34.094 -16.453 1 93.56 224 ARG A CA 1
ATOM 1794 C C . ARG A 1 224 ? -21 -35.062 -15.539 1 93.56 224 ARG A C 1
ATOM 1796 O O . ARG A 1 224 ? -21.406 -34.688 -14.438 1 93.56 224 ARG A O 1
ATOM 1803 N N . LEU A 1 225 ? -21.094 -36.281 -15.938 1 91.19 225 LEU A N 1
ATOM 1804 C CA . LEU A 1 225 ? -21.891 -37.281 -15.227 1 91.19 225 LEU A CA 1
ATOM 1805 C C . LEU A 1 225 ? -21.156 -37.781 -13.977 1 91.19 225 LEU A C 1
ATOM 1807 O O . LEU A 1 225 ? -21.797 -38.219 -13.023 1 91.19 225 LEU A O 1
ATOM 1811 N N . ALA A 1 226 ? -19.922 -37.75 -13.992 1 90.06 226 ALA A N 1
ATOM 1812 C CA . ALA A 1 226 ? -19.141 -38.188 -12.836 1 90.06 226 ALA A CA 1
ATOM 1813 C C . ALA A 1 226 ? -19.453 -37.312 -11.625 1 90.06 226 ALA A C 1
ATOM 1815 O O . ALA A 1 226 ? -19.328 -37.75 -10.477 1 90.06 226 ALA A O 1
ATOM 1816 N N . ALA A 1 227 ? -19.906 -36.125 -11.828 1 77 227 ALA A N 1
ATOM 1817 C CA . ALA A 1 227 ? -20.281 -35.219 -10.742 1 77 227 ALA A CA 1
ATOM 1818 C C . ALA A 1 227 ? -21.562 -35.688 -10.055 1 77 227 ALA A C 1
ATOM 1820 O O . ALA A 1 227 ? -21.781 -35.406 -8.875 1 77 227 ALA A O 1
ATOM 1821 N N . ALA A 1 228 ? -22.484 -36.312 -10.773 1 66.06 228 ALA A N 1
ATOM 1822 C CA . ALA A 1 228 ? -23.797 -36.75 -10.289 1 66.06 228 ALA A CA 1
ATOM 1823 C C . ALA A 1 228 ? -23.656 -38.031 -9.438 1 66.06 228 ALA A C 1
ATOM 1825 O O . ALA A 1 228 ? -24.406 -38.219 -8.469 1 66.06 228 ALA A O 1
ATOM 1826 N N . CYS A 1 229 ? -22.875 -38.906 -9.82 1 56.94 229 CYS A N 1
ATOM 1827 C CA . CYS A 1 229 ? -22.781 -40.219 -9.219 1 56.94 229 CYS A CA 1
ATOM 1828 C C . CYS A 1 229 ? -22.312 -40.125 -7.77 1 56.94 229 CYS A C 1
ATOM 1830 O O . CYS A 1 229 ? -22.531 -41.062 -6.977 1 56.94 229 CYS A O 1
ATOM 1832 N N . ALA A 1 230 ? -21.703 -39.062 -7.336 1 53.28 230 ALA A N 1
ATOM 1833 C CA . ALA A 1 230 ? -21.234 -38.969 -5.953 1 53.28 230 ALA A CA 1
ATOM 1834 C C . ALA A 1 230 ? -22.406 -38.812 -4.988 1 53.28 230 ALA A C 1
ATOM 1836 O O . ALA A 1 230 ? -22.281 -39.094 -3.791 1 53.28 230 ALA A O 1
ATOM 1837 N N . THR A 1 231 ? -23.625 -38.344 -5.441 1 46.91 231 THR A N 1
ATOM 1838 C CA . THR A 1 231 ? -24.812 -38.156 -4.609 1 46.91 231 THR A CA 1
ATOM 1839 C C . THR A 1 231 ? -25.438 -39.5 -4.258 1 46.91 231 THR A C 1
ATOM 1841 O O . THR A 1 231 ? -26.156 -39.625 -3.262 1 46.91 231 THR A O 1
ATOM 1844 N N . THR A 1 232 ? -25.422 -40.469 -5.152 1 43.59 232 THR A N 1
ATOM 1845 C CA . THR A 1 232 ? -26.156 -41.688 -4.855 1 43.59 232 THR A CA 1
ATOM 1846 C C . THR A 1 232 ? -25.594 -42.375 -3.619 1 43.59 232 THR A C 1
ATOM 1848 O O . THR A 1 232 ? -26.188 -43.344 -3.105 1 43.59 232 THR A O 1
ATOM 1851 N N . ALA A 1 233 ? -24.344 -42.281 -3.309 1 37.97 233 ALA A N 1
ATOM 1852 C CA . ALA A 1 233 ? -23.938 -43 -2.105 1 37.97 233 ALA A CA 1
ATOM 1853 C C . ALA A 1 233 ? -24.531 -42.375 -0.854 1 37.97 233 ALA A C 1
ATOM 1855 O O . ALA A 1 233 ? -24.469 -42.938 0.234 1 37.97 233 ALA A O 1
ATOM 1856 N N . SER A 1 234 ? -24.594 -41.062 -0.785 1 39.12 234 SER A N 1
ATOM 1857 C CA . SER A 1 234 ? -25.078 -40.5 0.469 1 39.12 234 SER A CA 1
ATOM 1858 C C . SER A 1 234 ? -26.594 -40.562 0.556 1 39.12 234 SER A C 1
ATOM 1860 O O . SER A 1 234 ? -27.203 -40 1.479 1 39.12 234 SER A O 1
ATOM 1862 N N . GLY A 1 235 ? -27.5 -41.531 0.09 1 35.66 235 GLY A N 1
ATOM 1863 C CA . GLY A 1 235 ? -28.891 -41.906 0.279 1 35.66 235 GLY A CA 1
ATOM 1864 C C . GLY A 1 235 ? -29.859 -40.969 -0.431 1 35.66 235 GLY A C 1
ATOM 1865 O O . GLY A 1 235 ? -31.078 -41.094 -0.286 1 35.66 235 GLY A O 1
ATOM 1866 N N . VAL A 1 236 ? -29.594 -39.688 -0.516 1 37.84 236 VAL A N 1
ATOM 1867 C CA . VAL A 1 236 ? -30.719 -38.906 -0.986 1 37.84 236 VAL A CA 1
ATOM 1868 C C . VAL A 1 236 ? -31.016 -39.219 -2.451 1 37.84 236 VAL A C 1
ATOM 1870 O O . VAL A 1 236 ? -30.109 -39.156 -3.291 1 37.84 236 VAL A O 1
ATOM 1873 N N . GLY A 1 237 ? -31.953 -40 -2.822 1 36.75 237 GLY A N 1
ATOM 1874 C CA . GLY A 1 237 ? -32.594 -40.625 -3.965 1 36.75 237 GLY A CA 1
ATOM 1875 C C . GLY A 1 237 ? -32.625 -39.75 -5.195 1 36.75 237 GLY A C 1
ATOM 1876 O O . GLY A 1 237 ? -33.125 -40.156 -6.25 1 36.75 237 GLY A O 1
ATOM 1877 N N . SER A 1 238 ? -33.094 -38.438 -5.094 1 41.41 238 SER A N 1
ATOM 1878 C CA . SER A 1 238 ? -33.594 -37.812 -6.328 1 41.41 238 SER A CA 1
ATOM 1879 C C . SER A 1 238 ? -32.469 -37.625 -7.336 1 41.41 238 SER A C 1
ATOM 1881 O O . SER A 1 238 ? -31.375 -37.156 -6.984 1 41.41 238 SER A O 1
ATOM 1883 N N . MET A 1 239 ? -32.281 -38.438 -8.242 1 44.66 239 MET A N 1
ATOM 1884 C CA . MET A 1 239 ? -31.453 -38.344 -9.445 1 44.66 239 MET A CA 1
ATOM 1885 C C . MET A 1 239 ? -31.375 -36.906 -9.93 1 44.66 239 MET A C 1
ATOM 1887 O O . MET A 1 239 ? -32.188 -36.469 -10.758 1 44.66 239 MET A O 1
ATOM 1891 N N . GLU A 1 240 ? -31.219 -35.938 -9.172 1 56.66 240 GLU A N 1
ATOM 1892 C CA . GLU A 1 240 ? -31.109 -34.594 -9.719 1 56.66 240 GLU A CA 1
ATOM 1893 C C . GLU A 1 240 ? -30.062 -34.531 -10.828 1 56.66 240 GLU A C 1
ATOM 1895 O O . GLU A 1 240 ? -29 -35.156 -10.727 1 56.66 240 GLU A O 1
ATOM 1900 N N . THR A 1 241 ? -30.531 -34.281 -12.094 1 68 241 THR A N 1
ATOM 1901 C CA . THR A 1 241 ? -29.719 -34.062 -13.289 1 68 241 THR A CA 1
ATOM 1902 C C . THR A 1 241 ? -28.5 -33.188 -12.953 1 68 241 THR A C 1
ATOM 1904 O O . THR A 1 241 ? -28.656 -32.094 -12.414 1 68 241 THR A O 1
ATOM 1907 N N . PRO A 1 242 ? -27.297 -33.844 -13.047 1 78.81 242 PRO A N 1
ATOM 1908 C CA . PRO A 1 242 ? -26.109 -33.031 -12.789 1 78.81 242 PRO A CA 1
ATOM 1909 C C . PRO A 1 242 ? -26.094 -31.734 -13.594 1 78.81 242 PRO A C 1
ATOM 1911 O O . PRO A 1 242 ? -26.656 -31.672 -14.688 1 78.81 242 PRO A O 1
ATOM 1914 N N . PRO A 1 243 ? -25.562 -30.734 -12.984 1 87.06 243 PRO A N 1
ATOM 1915 C CA . PRO A 1 243 ? -25.453 -29.469 -13.719 1 87.06 243 PRO A CA 1
ATOM 1916 C C . PRO A 1 243 ? -24.656 -29.609 -15.016 1 87.06 243 PRO A C 1
ATOM 1918 O O . PRO A 1 243 ? -23.906 -30.578 -15.188 1 87.06 243 PRO A O 1
ATOM 1921 N N . LEU A 1 244 ? -24.906 -28.75 -15.93 1 91.69 244 LEU A N 1
ATOM 1922 C CA . LEU A 1 244 ? -24.156 -28.703 -17.188 1 91.69 244 LEU A CA 1
ATOM 1923 C C . LEU A 1 244 ? -22.656 -28.516 -16.922 1 91.69 244 LEU A C 1
ATOM 1925 O O . LEU A 1 244 ? -22.281 -28 -15.867 1 91.69 244 LEU A O 1
ATOM 1929 N N . LEU A 1 245 ? -21.859 -28.953 -17.844 1 94.69 245 LEU A N 1
ATOM 1930 C CA . LEU A 1 245 ? -20.406 -28.766 -17.766 1 94.69 245 LEU A CA 1
ATOM 1931 C C . LEU A 1 245 ? -20 -27.422 -18.344 1 94.69 245 LEU A C 1
ATOM 1933 O O . LEU A 1 245 ? -20.359 -27.094 -19.484 1 94.69 245 LEU A O 1
ATOM 1937 N N . TYR A 1 246 ? -19.344 -26.578 -17.562 1 96.31 246 TYR A N 1
ATOM 1938 C CA . TYR A 1 246 ? -18.781 -25.359 -18.094 1 96.31 246 TYR A CA 1
ATOM 1939 C C . TYR A 1 246 ? -17.5 -25.641 -18.875 1 96.31 246 TYR A C 1
ATOM 1941 O O . TYR A 1 246 ? -16.594 -26.312 -18.375 1 96.31 246 TYR A O 1
ATOM 1949 N N . VAL A 1 247 ? -17.406 -25.234 -20.094 1 97.81 247 VAL A N 1
ATOM 1950 C CA . VAL A 1 247 ? -16.188 -25.25 -20.891 1 97.81 247 VAL A CA 1
ATOM 1951 C C . VAL A 1 247 ? -15.672 -23.828 -21.078 1 97.81 247 VAL A C 1
ATOM 1953 O O . VAL A 1 247 ? -16.297 -23.016 -21.766 1 97.81 247 VAL A O 1
ATOM 1956 N N . VAL A 1 248 ? -14.555 -23.562 -20.484 1 98.19 248 VAL A N 1
ATOM 1957 C CA . VAL A 1 248 ? -13.984 -22.219 -20.5 1 98.19 248 VAL A CA 1
ATOM 1958 C C . VAL A 1 248 ? -12.773 -22.188 -21.422 1 98.19 248 VAL A C 1
ATOM 1960 O O . VAL A 1 248 ? -11.742 -22.797 -21.125 1 98.19 248 VAL A O 1
ATOM 1963 N N . ASP A 1 249 ? -12.898 -21.547 -22.5 1 97.88 249 ASP A N 1
ATOM 1964 C CA . ASP A 1 249 ? -11.781 -21.25 -23.391 1 97.88 249 ASP A CA 1
ATOM 1965 C C . ASP A 1 249 ? -11.125 -19.922 -23.016 1 97.88 249 ASP A C 1
ATOM 1967 O O . ASP A 1 249 ? -11.742 -18.859 -23.141 1 97.88 249 ASP A O 1
ATOM 1971 N N . THR A 1 250 ? -9.867 -19.969 -22.656 1 98.12 250 THR A N 1
ATOM 1972 C CA . THR A 1 250 ? -9.211 -18.797 -22.094 1 98.12 250 THR A CA 1
ATOM 1973 C C . THR A 1 250 ? -8.812 -17.812 -23.188 1 98.12 250 THR A C 1
ATOM 1975 O O . THR A 1 250 ? -8.406 -16.688 -22.906 1 98.12 250 THR A O 1
ATOM 1978 N N . ARG A 1 251 ? -8.93 -18.219 -24.562 1 96.06 251 ARG A N 1
ATOM 1979 C CA . ARG A 1 251 ? -8.484 -17.391 -25.672 1 96.06 251 ARG A CA 1
ATOM 1980 C C . ARG A 1 251 ? -9.508 -16.312 -26.016 1 96.06 251 ARG A C 1
ATOM 1982 O O . ARG A 1 251 ? -10.695 -16.469 -25.719 1 96.06 251 ARG A O 1
ATOM 1989 N N . PRO A 1 252 ? -8.969 -15.273 -26.531 1 94.44 252 PRO A N 1
ATOM 1990 C CA . PRO A 1 252 ? -9.914 -14.383 -27.219 1 94.44 252 PRO A CA 1
ATOM 1991 C C . PRO A 1 252 ? -10.633 -15.055 -28.375 1 94.44 252 PRO A C 1
ATOM 1993 O O . PRO A 1 252 ? -10.039 -15.867 -29.094 1 94.44 252 PRO A O 1
ATOM 1996 N N . LEU A 1 253 ? -11.836 -14.641 -28.625 1 93.69 253 LEU A N 1
ATOM 1997 C CA . LEU A 1 253 ? -12.68 -15.242 -29.656 1 93.69 253 LEU A CA 1
ATOM 1998 C C . LEU A 1 253 ? -11.992 -15.195 -31.016 1 93.69 253 LEU A C 1
ATOM 2000 O O . LEU A 1 253 ? -11.984 -16.188 -31.734 1 93.69 253 LEU A O 1
ATOM 2004 N N . LEU A 1 254 ? -11.375 -14.102 -31.297 1 93.12 254 LEU A N 1
ATOM 2005 C CA . LEU A 1 254 ? -10.734 -13.938 -32.594 1 93.12 254 LEU A CA 1
ATOM 2006 C C . LEU A 1 254 ? -9.602 -14.938 -32.781 1 93.12 254 LEU A C 1
ATOM 2008 O O . LEU A 1 254 ? -9.422 -15.492 -33.875 1 93.12 254 LEU A O 1
ATOM 2012 N N . ASN A 1 255 ? -8.828 -15.164 -31.75 1 92.25 255 ASN A N 1
ATOM 2013 C CA . ASN A 1 255 ? -7.746 -16.141 -31.812 1 92.25 255 ASN A CA 1
ATOM 2014 C C . ASN A 1 255 ? -8.273 -17.562 -31.984 1 92.25 255 ASN A C 1
ATOM 2016 O O . ASN A 1 255 ? -7.688 -18.359 -32.719 1 92.25 255 ASN A O 1
ATOM 2020 N N . ALA A 1 256 ? -9.328 -17.875 -31.328 1 92.31 256 ALA A N 1
ATOM 2021 C CA . ALA A 1 256 ? -9.945 -19.188 -31.422 1 92.31 256 ALA A CA 1
ATOM 2022 C C . ALA A 1 256 ? -10.492 -19.453 -32.812 1 92.31 256 ALA A C 1
ATOM 2024 O O . ALA A 1 256 ? -10.391 -20.562 -33.344 1 92.31 256 ALA A O 1
ATOM 2025 N N . LEU A 1 257 ? -11.078 -18.438 -33.438 1 92 257 LEU A N 1
ATOM 2026 C CA . LEU A 1 257 ? -11.609 -18.531 -34.781 1 92 257 LEU A CA 1
ATOM 2027 C C . LEU A 1 257 ? -10.484 -18.734 -35.781 1 92 257 LEU A C 1
ATOM 2029 O O . LEU A 1 257 ? -10.633 -19.516 -36.75 1 92 257 LEU A O 1
ATOM 2033 N N . THR A 1 258 ? -9.398 -18.016 -35.531 1 91.56 258 THR A N 1
ATOM 2034 C CA . THR A 1 258 ? -8.234 -18.188 -36.375 1 91.56 258 THR A CA 1
ATOM 2035 C C . THR A 1 258 ? -7.703 -19.609 -36.312 1 91.56 258 THR A C 1
ATOM 2037 O O . THR A 1 258 ? -7.348 -20.203 -37.344 1 91.56 258 THR A O 1
ATOM 2040 N N . ASN A 1 259 ? -7.598 -20.188 -35.125 1 92.19 259 ASN A N 1
ATOM 2041 C CA . ASN A 1 259 ? -7.168 -21.562 -34.969 1 92.19 259 ASN A CA 1
ATOM 2042 C C . ASN A 1 259 ? -8.117 -22.547 -35.656 1 92.19 259 ASN A C 1
ATOM 2044 O O . ASN A 1 259 ? -7.684 -23.547 -36.219 1 92.19 259 ASN A O 1
ATOM 2048 N N . ARG A 1 260 ? -9.367 -22.266 -35.562 1 91.5 260 ARG A N 1
ATOM 2049 C CA . ARG A 1 260 ? -10.367 -23.109 -36.188 1 91.5 260 ARG A CA 1
ATOM 2050 C C . ARG A 1 260 ? -10.148 -23.188 -37.719 1 91.5 260 ARG A C 1
ATOM 2052 O O . ARG A 1 260 ? -10.258 -24.266 -38.312 1 91.5 260 ARG A O 1
ATOM 2059 N N . ALA A 1 261 ? -9.805 -22.109 -38.219 1 91.38 261 ALA A N 1
ATOM 2060 C CA . ALA A 1 261 ? -9.523 -22.031 -39.656 1 91.38 261 ALA A CA 1
ATOM 2061 C C . ALA A 1 261 ? -8.281 -22.859 -40 1 91.38 261 ALA A C 1
ATOM 2063 O O . ALA A 1 261 ? -8.148 -23.328 -41.156 1 91.38 261 ALA A O 1
ATOM 2064 N N . GLN A 1 262 ? -7.441 -23.094 -39.031 1 93.25 262 GLN A N 1
ATOM 2065 C CA . GLN A 1 262 ? -6.215 -23.844 -39.25 1 93.25 262 GLN A CA 1
ATOM 2066 C C . GLN A 1 262 ? -6.398 -25.312 -38.875 1 93.25 262 GLN A C 1
ATOM 2068 O O . GLN A 1 262 ? -5.422 -26.062 -38.75 1 93.25 262 GLN A O 1
ATOM 2073 N N . GLY A 1 263 ? -7.535 -25.719 -38.625 1 91.12 263 GLY A N 1
ATOM 2074 C CA . GLY A 1 263 ? -7.832 -27.125 -38.344 1 91.12 263 GLY A CA 1
ATOM 2075 C C . GLY A 1 263 ? -8.023 -27.406 -36.844 1 91.12 263 GLY A C 1
ATOM 2076 O O . GLY A 1 263 ? -8.312 -28.547 -36.469 1 91.12 263 GLY A O 1
ATOM 2077 N N . LYS A 1 264 ? -7.789 -26.422 -36.156 1 95 264 LYS A N 1
ATOM 2078 C CA . LYS A 1 264 ? -8.062 -26.547 -34.719 1 95 264 LYS A CA 1
ATOM 2079 C C . LYS A 1 264 ? -9.414 -25.922 -34.375 1 95 264 LYS A C 1
ATOM 2081 O O . LYS A 1 264 ? -10.266 -25.75 -35.219 1 95 264 LYS A O 1
ATOM 2086 N N . GLY A 1 265 ? -9.719 -25.75 -33.031 1 92.94 265 GLY A N 1
ATOM 2087 C CA . GLY A 1 265 ? -11.023 -25.141 -32.781 1 92.94 265 GLY A CA 1
ATOM 2088 C C . GLY A 1 265 ? -11.438 -25.172 -31.344 1 92.94 265 GLY A C 1
ATOM 2089 O O . GLY A 1 265 ? -10.609 -24.969 -30.438 1 92.94 265 GLY A O 1
ATOM 2090 N N . TYR A 1 266 ? -12.68 -25.094 -31.094 1 93.75 266 TYR A N 1
ATOM 2091 C CA . TYR A 1 266 ? -13.312 -25.094 -29.781 1 93.75 266 TYR A CA 1
ATOM 2092 C C . TYR A 1 266 ? -14.609 -25.875 -29.797 1 93.75 266 TYR A C 1
ATOM 2094 O O . TYR A 1 266 ? -15.078 -26.297 -30.859 1 93.75 266 TYR A O 1
ATOM 2102 N N . GLU A 1 267 ? -15.07 -26.156 -28.672 1 93.94 267 GLU A N 1
ATOM 2103 C CA . GLU A 1 267 ? -16.281 -26.953 -28.531 1 93.94 267 GLU A CA 1
ATOM 2104 C C . GLU A 1 267 ? -17.531 -26.156 -28.922 1 93.94 267 GLU A C 1
ATOM 2106 O O . GLU A 1 267 ? -17.75 -25.062 -28.391 1 93.94 267 GLU A O 1
ATOM 2111 N N . VAL A 1 268 ? -18.266 -26.656 -29.766 1 89.81 268 VAL A N 1
ATOM 2112 C CA . VAL A 1 268 ? -19.5 -26.016 -30.203 1 89.81 268 VAL A CA 1
ATOM 2113 C C . VAL A 1 268 ? -20.703 -26.719 -29.562 1 89.81 268 VAL A C 1
ATOM 2115 O O . VAL A 1 268 ? -20.766 -27.953 -29.516 1 89.81 268 VAL A O 1
ATOM 2118 N N . ALA A 1 269 ? -21.656 -26.016 -29.109 1 86.75 269 ALA A N 1
ATOM 2119 C CA . ALA A 1 269 ? -22.781 -26.5 -28.312 1 86.75 269 ALA A CA 1
ATOM 2120 C C . ALA A 1 269 ? -23.641 -27.469 -29.109 1 86.75 269 ALA A C 1
ATOM 2122 O O . ALA A 1 269 ? -24.25 -28.391 -28.547 1 86.75 269 ALA A O 1
ATOM 2123 N N . SER A 1 270 ? -23.734 -27.328 -30.391 1 87.81 270 SER A N 1
ATOM 2124 C CA . SER A 1 270 ? -24.531 -28.234 -31.219 1 87.81 270 SER A CA 1
ATOM 2125 C C . SER A 1 270 ? -23.906 -29.625 -31.297 1 87.81 270 SER A C 1
ATOM 2127 O O . SER A 1 270 ? -24.594 -30.609 -31.547 1 87.81 270 SER A O 1
ATOM 2129 N N . ILE A 1 271 ? -22.656 -29.672 -31.125 1 91.25 271 ILE A N 1
ATOM 2130 C CA . ILE A 1 271 ? -21.922 -30.938 -31.203 1 91.25 271 ILE A CA 1
ATOM 2131 C C . ILE A 1 271 ? -21.75 -31.531 -29.812 1 91.25 271 ILE A C 1
ATOM 2133 O O . ILE A 1 271 ? -21.953 -32.719 -29.625 1 91.25 271 ILE A O 1
ATOM 2137 N N . TYR A 1 272 ? -21.234 -30.75 -28.922 1 93.69 272 TYR A N 1
ATOM 2138 C CA . TYR A 1 272 ? -21.109 -31.156 -27.531 1 93.69 272 TYR A CA 1
ATOM 2139 C C . TYR A 1 272 ? -22.375 -30.859 -26.75 1 93.69 272 TYR A C 1
ATOM 2141 O O . TYR A 1 272 ? -22.656 -29.703 -26.438 1 93.69 272 TYR A O 1
ATOM 2149 N N . ARG A 1 273 ? -23.047 -31.859 -26.359 1 88.06 273 ARG A N 1
ATOM 2150 C CA . ARG A 1 273 ? -24.312 -31.672 -25.656 1 88.06 273 ARG A CA 1
ATOM 2151 C C . ARG A 1 273 ? -24.078 -31.391 -24.172 1 88.06 273 ARG A C 1
ATOM 2153 O O . ARG A 1 273 ? -23.062 -31.828 -23.609 1 88.06 273 ARG A O 1
ATOM 2160 N N . ASP A 1 274 ? -24.891 -30.609 -23.562 1 89.5 274 ASP A N 1
ATOM 2161 C CA . ASP A 1 274 ? -24.969 -30.391 -22.125 1 89.5 274 ASP A CA 1
ATOM 2162 C C . ASP A 1 274 ? -23.766 -29.625 -21.609 1 89.5 274 ASP A C 1
ATOM 2164 O O . ASP A 1 274 ? -23.203 -29.953 -20.562 1 89.5 274 ASP A O 1
ATOM 2168 N N . ILE A 1 275 ? -23.25 -28.734 -22.406 1 94.81 275 ILE A N 1
ATOM 2169 C CA . ILE A 1 275 ? -22.141 -27.875 -21.953 1 94.81 275 ILE A CA 1
ATOM 2170 C C . ILE A 1 275 ? -22.578 -26.422 -22 1 94.81 275 ILE A C 1
ATOM 2172 O O . ILE A 1 275 ? -23.547 -26.062 -22.672 1 94.81 275 ILE A O 1
ATOM 2176 N N . ILE A 1 276 ? -22.016 -25.578 -21.172 1 95.31 276 ILE A N 1
ATOM 2177 C CA . ILE A 1 276 ? -22.031 -24.125 -21.266 1 95.31 276 ILE A CA 1
ATOM 2178 C C . ILE A 1 276 ? -20.641 -23.609 -21.688 1 95.31 276 ILE A C 1
ATOM 2180 O O . ILE A 1 276 ? -19.656 -23.828 -20.969 1 95.31 276 ILE A O 1
ATOM 2184 N N . PHE A 1 277 ? -20.609 -23 -22.844 1 95.56 277 PHE A N 1
ATOM 2185 C CA . PHE A 1 277 ? -19.328 -22.578 -23.391 1 95.56 277 PHE A CA 1
ATOM 2186 C C . PHE A 1 277 ? -19.094 -21.094 -23.125 1 95.56 277 PHE A C 1
ATOM 2188 O O . PHE A 1 277 ? -20.016 -20.281 -23.297 1 95.56 277 PHE A O 1
ATOM 2195 N N . ARG A 1 278 ? -17.812 -20.703 -22.656 1 95.56 278 ARG A N 1
ATOM 2196 C CA . ARG A 1 278 ? -17.5 -19.312 -22.344 1 95.56 278 ARG A CA 1
ATOM 2197 C C . ARG A 1 278 ? -16.062 -18.969 -22.719 1 95.56 278 ARG A C 1
ATOM 2199 O O . ARG A 1 278 ? -15.141 -19.734 -22.406 1 95.56 278 ARG A O 1
ATOM 2206 N N . PHE A 1 279 ? -15.859 -17.812 -23.375 1 96.5 279 PHE A N 1
ATOM 2207 C CA . PHE A 1 279 ? -14.531 -17.25 -23.594 1 96.5 279 PHE A CA 1
ATOM 2208 C C . PHE A 1 279 ? -14.148 -16.281 -22.484 1 96.5 279 PHE A C 1
ATOM 2210 O O . PHE A 1 279 ? -15.016 -15.594 -21.938 1 96.5 279 PHE A O 1
ATOM 2217 N N . VAL A 1 280 ? -12.875 -16.188 -22.094 1 96.31 280 VAL A N 1
ATOM 2218 C CA . VAL A 1 280 ? -12.492 -15.242 -21.047 1 96.31 280 VAL A CA 1
ATOM 2219 C C . VAL A 1 280 ? -11.398 -14.32 -21.562 1 96.31 280 VAL A C 1
ATOM 2221 O O . VAL A 1 280 ? -10.969 -13.398 -20.859 1 96.31 280 VAL A O 1
ATOM 2224 N N . GLU A 1 281 ? -10.805 -14.375 -22.703 1 96 281 GLU A N 1
ATOM 2225 C CA . GLU A 1 281 ? -10.062 -13.422 -23.516 1 96 281 GLU A CA 1
ATOM 2226 C C . GLU A 1 281 ? -8.695 -13.125 -22.906 1 96 281 GLU A C 1
ATOM 2228 O O . GLU A 1 281 ? -8.305 -11.961 -22.797 1 96 281 GLU A O 1
ATOM 2233 N N . ILE A 1 282 ? -7.988 -13.984 -22.406 1 98.06 282 ILE A N 1
ATOM 2234 C CA . ILE A 1 282 ? -6.602 -13.82 -21.969 1 98.06 282 ILE A CA 1
ATOM 2235 C C . ILE A 1 282 ? -5.676 -13.859 -23.188 1 98.06 282 ILE A C 1
ATOM 2237 O O . ILE A 1 282 ? -5.719 -14.805 -23.969 1 98.06 282 ILE A O 1
ATOM 2241 N N . PRO A 1 283 ? -4.809 -12.906 -23.344 1 97.31 283 PRO A N 1
ATOM 2242 C CA . PRO A 1 283 ? -3.98 -12.812 -24.547 1 97.31 283 PRO A CA 1
ATOM 2243 C C . PRO A 1 283 ? -2.936 -13.922 -24.625 1 97.31 283 PRO A C 1
ATOM 2245 O O . PRO A 1 283 ? -2.648 -14.586 -23.625 1 97.31 283 PRO A O 1
ATOM 2248 N N . ASN A 1 284 ? -2.412 -14.109 -25.812 1 96.5 284 ASN A N 1
ATOM 2249 C CA . ASN A 1 284 ? -1.402 -15.133 -26.047 1 96.5 284 ASN A CA 1
ATOM 2250 C C . ASN A 1 284 ? -0.018 -14.664 -25.609 1 96.5 284 ASN A C 1
ATOM 2252 O O . ASN A 1 284 ? 0.14 -13.539 -25.141 1 96.5 284 ASN A O 1
ATOM 2256 N N . ILE A 1 285 ? 0.967 -15.477 -25.75 1 97.69 285 ILE A N 1
ATOM 2257 C CA . ILE A 1 285 ? 2.293 -15.258 -25.188 1 97.69 285 ILE A CA 1
ATOM 2258 C C . ILE A 1 285 ? 2.953 -14.062 -25.875 1 97.69 285 ILE A C 1
ATOM 2260 O O . ILE A 1 285 ? 3.717 -13.328 -25.234 1 97.69 285 ILE A O 1
ATOM 2264 N N . HIS A 1 286 ? 2.697 -13.852 -27.156 1 97.12 286 HIS A N 1
ATOM 2265 C CA . HIS A 1 286 ? 3.285 -12.734 -27.891 1 97.12 286 HIS A CA 1
ATOM 2266 C C . HIS A 1 286 ? 2.762 -11.398 -27.359 1 97.12 286 HIS A C 1
ATOM 2268 O O . HIS A 1 286 ? 3.537 -10.469 -27.125 1 97.12 286 HIS A O 1
ATOM 2274 N N . ALA A 1 287 ? 1.449 -11.375 -27.203 1 97.31 287 ALA A N 1
ATOM 2275 C CA . ALA A 1 287 ? 0.826 -10.172 -26.656 1 97.31 287 ALA A CA 1
ATOM 2276 C C . ALA A 1 287 ? 1.306 -9.898 -25.234 1 97.31 287 ALA A C 1
ATOM 2278 O O . ALA A 1 287 ? 1.517 -8.742 -24.859 1 97.31 287 ALA A O 1
ATOM 2279 N N . VAL A 1 288 ? 1.451 -10.898 -24.453 1 98.25 288 VAL A N 1
ATOM 2280 C CA . VAL A 1 288 ? 1.868 -10.758 -23.062 1 98.25 288 VAL A CA 1
ATOM 2281 C C . VAL A 1 288 ? 3.301 -10.234 -23 1 98.25 288 VAL A C 1
ATOM 2283 O O . VAL A 1 288 ? 3.621 -9.375 -22.172 1 98.25 288 VAL A O 1
ATOM 2286 N N . ARG A 1 289 ? 4.191 -10.742 -23.828 1 97.62 289 ARG A N 1
ATOM 2287 C CA . ARG A 1 289 ? 5.562 -10.258 -23.906 1 97.62 289 ARG A CA 1
ATOM 2288 C C . ARG A 1 289 ? 5.598 -8.766 -24.219 1 97.62 289 ARG A C 1
ATOM 2290 O O . ARG A 1 289 ? 6.281 -7.996 -23.547 1 97.62 289 ARG A O 1
ATOM 2297 N N . GLY A 1 290 ? 4.848 -8.43 -25.266 1 97.56 290 GLY A N 1
ATOM 2298 C CA . GLY A 1 290 ? 4.777 -7.023 -25.625 1 97.56 290 GLY A CA 1
ATOM 2299 C C . GLY A 1 290 ? 4.211 -6.145 -24.531 1 97.56 290 GLY A C 1
ATOM 2300 O O . GLY A 1 290 ? 4.648 -5.008 -24.344 1 97.56 290 GLY A O 1
ATOM 2301 N N . SER A 1 291 ? 3.252 -6.707 -23.875 1 97.5 291 SER A N 1
ATOM 2302 C CA . SER A 1 291 ? 2.621 -6.012 -22.75 1 97.5 291 SER A CA 1
ATOM 2303 C C . SER A 1 291 ? 3.637 -5.676 -21.672 1 97.5 291 SER A C 1
ATOM 2305 O O . SER A 1 291 ? 3.709 -4.531 -21.203 1 97.5 291 SER A O 1
ATOM 2307 N N . MET A 1 292 ? 4.441 -6.594 -21.266 1 96.5 292 MET A N 1
ATOM 2308 C CA . MET A 1 292 ? 5.434 -6.387 -20.219 1 96.5 292 MET A CA 1
ATOM 2309 C C . MET A 1 292 ? 6.504 -5.398 -20.672 1 96.5 292 MET A C 1
ATOM 2311 O O . MET A 1 292 ? 6.918 -4.531 -19.906 1 96.5 292 MET A O 1
ATOM 2315 N N . GLU A 1 293 ? 6.949 -5.566 -21.875 1 96 293 GLU A N 1
ATOM 2316 C CA . GLU A 1 293 ? 7.996 -4.691 -22.391 1 96 293 GLU A CA 1
ATOM 2317 C C . GLU A 1 293 ? 7.566 -3.229 -22.359 1 96 293 GLU A C 1
ATOM 2319 O O . GLU A 1 293 ? 8.336 -2.359 -21.938 1 96 293 GLU A O 1
ATOM 2324 N N . LYS A 1 294 ? 6.371 -3 -22.812 1 96 294 LYS A N 1
ATOM 2325 C CA . LYS A 1 294 ? 5.836 -1.642 -22.797 1 96 294 LYS A CA 1
ATOM 2326 C C . LYS A 1 294 ? 5.734 -1.097 -21.375 1 96 294 LYS A C 1
ATOM 2328 O O . LYS A 1 294 ? 6.098 0.054 -21.125 1 96 294 LYS A O 1
ATOM 2333 N N . MET A 1 295 ? 5.234 -1.875 -20.516 1 94.19 295 MET A N 1
ATOM 2334 C CA . MET A 1 295 ? 5.082 -1.475 -19.125 1 94.19 295 MET A CA 1
ATOM 2335 C C . MET A 1 295 ? 6.434 -1.151 -18.484 1 94.19 295 MET A C 1
ATOM 2337 O O . MET A 1 295 ? 6.586 -0.12 -17.828 1 94.19 295 MET A O 1
ATOM 2341 N N . LEU A 1 296 ? 7.445 -2.014 -18.703 1 93.06 296 LEU A N 1
ATOM 2342 C CA . LEU A 1 296 ? 8.766 -1.84 -18.109 1 93.06 296 LEU A CA 1
ATOM 2343 C C . LEU A 1 296 ? 9.453 -0.594 -18.672 1 93.06 296 LEU A C 1
ATOM 2345 O O . LEU A 1 296 ? 10.148 0.111 -17.938 1 93.06 296 LEU A O 1
ATOM 2349 N N . LYS A 1 297 ? 9.25 -0.366 -19.891 1 90.38 297 LYS A N 1
ATOM 2350 C CA . LYS A 1 297 ? 9.867 0.803 -20.516 1 90.38 297 LYS A CA 1
ATOM 2351 C C . LYS A 1 297 ? 9.414 2.09 -19.828 1 90.38 297 LYS A C 1
ATOM 2353 O O . LYS A 1 297 ? 10.234 2.979 -19.578 1 90.38 297 LYS A O 1
ATOM 2358 N N . ALA A 1 298 ? 8.188 2.125 -19.547 1 88.81 298 ALA A N 1
ATOM 2359 C CA . ALA A 1 298 ? 7.648 3.318 -18.906 1 88.81 298 ALA A CA 1
ATOM 2360 C C . ALA A 1 298 ? 7.984 3.336 -17.422 1 88.81 298 ALA A C 1
ATOM 2362 O O . ALA A 1 298 ? 8.406 4.363 -16.875 1 88.81 298 ALA A O 1
ATOM 2363 N N . TYR A 1 299 ? 7.824 2.273 -16.766 1 85.88 299 TYR A N 1
ATOM 2364 C CA . TYR A 1 299 ? 7.922 2.188 -15.312 1 85.88 299 TYR A CA 1
ATOM 2365 C C . TYR A 1 299 ? 9.367 2.33 -14.852 1 85.88 299 TYR A C 1
ATOM 2367 O O . TYR A 1 299 ? 9.633 2.791 -13.742 1 85.88 299 TYR A O 1
ATOM 2375 N N . GLN A 1 300 ? 10.328 2.002 -15.711 1 87.38 300 GLN A N 1
ATOM 2376 C CA . GLN A 1 300 ? 11.742 2.047 -15.336 1 87.38 300 GLN A CA 1
ATOM 2377 C C . GLN A 1 300 ? 12.398 3.33 -15.836 1 87.38 300 GLN A C 1
ATOM 2379 O O . GLN A 1 300 ? 13.609 3.506 -15.688 1 87.38 300 GLN A O 1
ATOM 2384 N N . ASN A 1 301 ? 11.625 4.223 -16.375 1 87.75 301 ASN A N 1
ATOM 2385 C CA . ASN A 1 301 ? 12.117 5.539 -16.766 1 87.75 301 ASN A CA 1
ATOM 2386 C C . ASN A 1 301 ? 11.953 6.559 -15.648 1 87.75 301 ASN A C 1
ATOM 2388 O O . ASN A 1 301 ? 10.844 7.027 -15.383 1 87.75 301 ASN A O 1
ATOM 2392 N N . PRO A 1 302 ? 13.016 6.977 -15.07 1 84.56 302 PRO A N 1
ATOM 2393 C CA . PRO A 1 302 ? 12.906 7.902 -13.938 1 84.56 302 PRO A CA 1
ATOM 2394 C C . PRO A 1 302 ? 12.398 9.281 -14.359 1 84.56 302 PRO A C 1
ATOM 2396 O O . PRO A 1 302 ? 11.93 10.047 -13.516 1 84.56 302 PRO A O 1
ATOM 2399 N N . ARG A 1 303 ? 12.469 9.656 -15.648 1 86.56 303 ARG A N 1
ATOM 2400 C CA . ARG A 1 303 ? 12.125 11 -16.109 1 86.56 303 ARG A CA 1
ATOM 2401 C C . ARG A 1 303 ? 10.711 11.023 -16.688 1 86.56 303 ARG A C 1
ATOM 2403 O O . ARG A 1 303 ? 10.25 12.062 -17.172 1 86.56 303 ARG A O 1
ATOM 2410 N N . VAL A 1 304 ? 10.062 9.984 -16.562 1 89.5 304 VAL A N 1
ATOM 2411 C CA . VAL A 1 304 ? 8.734 9.898 -17.141 1 89.5 304 VAL A CA 1
ATOM 2412 C C . VAL A 1 304 ? 7.781 10.836 -16.406 1 89.5 304 VAL A C 1
ATOM 2414 O O . VAL A 1 304 ? 7.895 11.008 -15.188 1 89.5 304 VAL A O 1
ATOM 2417 N N . THR A 1 305 ? 6.902 11.469 -17.109 1 90.44 305 THR A N 1
ATOM 2418 C CA . THR A 1 305 ? 5.852 12.266 -16.484 1 90.44 305 THR A CA 1
ATOM 2419 C C . THR A 1 305 ? 4.707 11.375 -16 1 90.44 305 THR A C 1
ATOM 2421 O O . THR A 1 305 ? 4.527 10.266 -16.516 1 90.44 305 THR A O 1
ATOM 2424 N N . LEU A 1 306 ? 3.967 11.859 -15.109 1 88.69 306 LEU A N 1
ATOM 2425 C CA . LEU A 1 306 ? 2.848 11.07 -14.594 1 88.69 306 LEU A CA 1
ATOM 2426 C C . LEU A 1 306 ? 1.83 10.789 -15.695 1 88.69 306 LEU A C 1
ATOM 2428 O O . LEU A 1 306 ? 1.263 9.703 -15.758 1 88.69 306 LEU A O 1
ATOM 2432 N N . LYS A 1 307 ? 1.56 11.75 -16.5 1 89.06 307 LYS A N 1
ATOM 2433 C CA . LYS A 1 307 ? 0.624 11.578 -17.609 1 89.06 307 LYS A CA 1
ATOM 2434 C C . LYS A 1 307 ? 1.091 10.477 -18.547 1 89.06 307 LYS A C 1
ATOM 2436 O O . LYS A 1 307 ? 0.316 9.594 -18.906 1 89.06 307 LYS A O 1
ATOM 2441 N N . ASP A 1 308 ? 2.33 10.539 -18.891 1 92 308 ASP A N 1
ATOM 2442 C CA . ASP A 1 308 ? 2.891 9.547 -19.797 1 92 308 ASP A CA 1
ATOM 2443 C C . ASP A 1 308 ? 2.953 8.172 -19.156 1 92 308 ASP A C 1
ATOM 2445 O O . ASP A 1 308 ? 2.729 7.152 -19.812 1 92 308 ASP A O 1
ATOM 2449 N N . LEU A 1 309 ? 3.303 8.172 -17.938 1 91.5 309 LEU A N 1
ATOM 2450 C CA . LEU A 1 309 ? 3.365 6.91 -17.203 1 91.5 309 LEU A CA 1
ATOM 2451 C C . LEU A 1 309 ? 2.008 6.215 -17.188 1 91.5 309 LEU A C 1
ATOM 2453 O O . LEU A 1 309 ? 1.905 5.043 -17.562 1 91.5 309 LEU A O 1
ATOM 2457 N N . ASN A 1 310 ? 0.956 6.953 -16.797 1 88.62 310 ASN A N 1
ATOM 2458 C CA . ASN A 1 310 ? -0.387 6.383 -16.75 1 88.62 310 ASN A CA 1
ATOM 2459 C C . ASN A 1 310 ? -0.855 5.926 -18.125 1 88.62 310 ASN A C 1
ATOM 2461 O O . ASN A 1 310 ? -1.438 4.848 -18.266 1 88.62 310 ASN A O 1
ATOM 2465 N N . ALA A 1 311 ? -0.572 6.727 -19.078 1 90.5 311 ALA A N 1
ATOM 2466 C CA . ALA A 1 311 ? -0.987 6.402 -20.438 1 90.5 311 ALA A CA 1
ATOM 2467 C C . ALA A 1 311 ? -0.288 5.145 -20.938 1 90.5 311 ALA A C 1
ATOM 2469 O O . ALA A 1 311 ? -0.919 4.277 -21.547 1 90.5 311 ALA A O 1
ATOM 2470 N N . THR A 1 312 ? 0.966 5.066 -20.703 1 91.81 312 THR A N 1
ATOM 2471 C CA . THR A 1 312 ? 1.74 3.938 -21.203 1 91.81 312 THR A CA 1
ATOM 2472 C C . THR A 1 312 ? 1.379 2.658 -20.453 1 91.81 312 THR A C 1
ATOM 2474 O O . THR A 1 312 ? 1.286 1.586 -21.062 1 91.81 312 THR A O 1
ATOM 2477 N N . VAL A 1 313 ? 1.194 2.781 -19.219 1 88.19 313 VAL A N 1
ATOM 2478 C CA . VAL A 1 313 ? 0.815 1.618 -18.422 1 88.19 313 VAL A CA 1
ATOM 2479 C C . VAL A 1 313 ? -0.551 1.107 -18.875 1 88.19 313 VAL A C 1
ATOM 2481 O O . VAL A 1 313 ? -0.758 -0.102 -19 1 88.19 313 VAL A O 1
ATOM 2484 N N . ASP A 1 314 ? -1.43 2.018 -19.125 1 90.25 314 ASP A N 1
ATOM 2485 C CA . ASP A 1 314 ? -2.742 1.602 -19.609 1 90.25 314 ASP A CA 1
ATOM 2486 C C . ASP A 1 314 ? -2.641 0.962 -21 1 90.25 314 ASP A C 1
ATOM 2488 O O . ASP A 1 314 ? -3.27 -0.066 -21.25 1 90.25 314 ASP A O 1
ATOM 2492 N N . LYS A 1 315 ? -1.857 1.581 -21.828 1 93.06 315 LYS A N 1
ATOM 2493 C CA . LYS A 1 315 ? -1.684 1.078 -23.188 1 93.06 315 LYS A CA 1
ATOM 2494 C C . LYS A 1 315 ? -1.011 -0.292 -23.188 1 93.06 315 LYS A C 1
ATOM 2496 O O . LYS A 1 315 ? -1.227 -1.097 -24.094 1 93.06 315 LYS A O 1
ATOM 2501 N N . SER A 1 316 ? -0.214 -0.554 -22.172 1 95.69 316 SER A N 1
ATOM 2502 C CA . SER A 1 316 ? 0.459 -1.845 -22.078 1 95.69 316 SER A CA 1
ATOM 2503 C C . SER A 1 316 ? -0.536 -2.969 -21.812 1 95.69 316 SER A C 1
ATOM 2505 O O . SER A 1 316 ? -0.251 -4.137 -22.078 1 95.69 316 SER A O 1
ATOM 2507 N N . SER A 1 317 ? -1.669 -2.715 -21.188 1 95.69 317 SER A N 1
ATOM 2508 C CA . SER A 1 317 ? -2.744 -3.639 -20.844 1 95.69 317 SER A CA 1
ATOM 2509 C C . SER A 1 317 ? -2.297 -4.641 -19.781 1 95.69 317 SER A C 1
ATOM 2511 O O . SER A 1 317 ? -2.949 -5.664 -19.562 1 95.69 317 SER A O 1
ATOM 2513 N N . TRP A 1 318 ? -1.112 -4.445 -19.203 1 97 318 TRP A N 1
ATOM 2514 C CA . TRP A 1 318 ? -0.596 -5.41 -18.25 1 97 318 TRP A CA 1
ATOM 2515 C C . TRP A 1 318 ? -1.582 -5.621 -17.109 1 97 318 TRP A C 1
ATOM 2517 O O . TRP A 1 318 ? -1.974 -6.754 -16.812 1 97 318 TRP A O 1
ATOM 2527 N N . LEU A 1 319 ? -2.057 -4.543 -16.5 1 96.06 319 LEU A N 1
ATOM 2528 C CA . LEU A 1 319 ? -2.965 -4.629 -15.367 1 96.06 319 LEU A CA 1
ATOM 2529 C C . LEU A 1 319 ? -4.316 -5.188 -15.789 1 96.06 319 LEU A C 1
ATOM 2531 O O . LEU A 1 319 ? -4.949 -5.938 -15.047 1 96.06 319 LEU A O 1
ATOM 2535 N N . ARG A 1 320 ? -4.746 -4.871 -16.969 1 96.56 320 ARG A N 1
ATOM 2536 C CA . ARG A 1 320 ? -6 -5.414 -17.469 1 96.56 320 ARG A CA 1
ATOM 2537 C C . ARG A 1 320 ? -5.902 -6.922 -17.672 1 96.56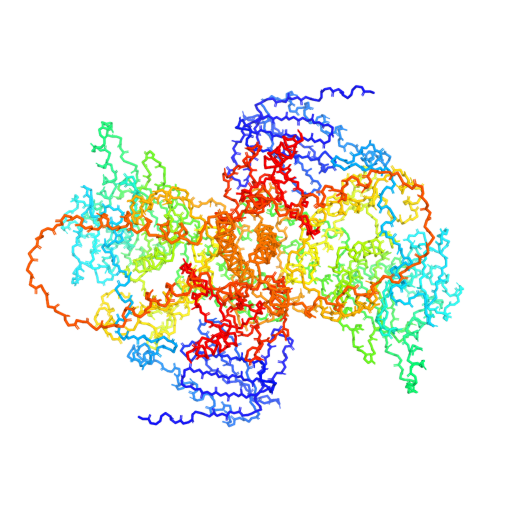 320 ARG A C 1
ATOM 2539 O O . ARG A 1 320 ? -6.855 -7.656 -17.391 1 96.56 320 ARG A O 1
ATOM 2546 N N . ASN A 1 321 ? -4.77 -7.297 -18.219 1 97.88 321 ASN A N 1
ATOM 2547 C CA . ASN A 1 321 ? -4.559 -8.727 -18.406 1 97.88 321 ASN A CA 1
ATOM 2548 C C . ASN A 1 321 ? -4.562 -9.477 -17.078 1 97.88 321 ASN A C 1
ATOM 2550 O O . ASN A 1 321 ? -5.117 -10.57 -16.969 1 97.88 321 ASN A O 1
ATOM 2554 N N . LEU A 1 322 ? -3.895 -8.883 -16.047 1 98.31 322 LEU A N 1
ATOM 2555 C CA . LEU A 1 322 ? -3.91 -9.5 -14.734 1 98.31 322 LEU A CA 1
ATOM 2556 C C . LEU A 1 322 ? -5.336 -9.633 -14.211 1 98.31 322 LEU A C 1
ATOM 2558 O O . LEU A 1 322 ? -5.707 -10.672 -13.656 1 98.31 322 LEU A O 1
ATOM 2562 N N . ARG A 1 323 ? -6.117 -8.609 -14.391 1 97.38 323 ARG A N 1
ATOM 2563 C CA . ARG A 1 323 ? -7.496 -8.656 -13.914 1 97.38 323 ARG A CA 1
ATOM 2564 C C . ARG A 1 323 ? -8.297 -9.727 -14.648 1 97.38 323 ARG A C 1
ATOM 2566 O O . ARG A 1 323 ? -9.117 -10.422 -14.047 1 97.38 323 ARG A O 1
ATOM 2573 N N . ARG A 1 324 ? -8.055 -9.883 -15.938 1 97.69 324 ARG A N 1
ATOM 2574 C CA . ARG A 1 324 ? -8.742 -10.914 -16.703 1 97.69 324 ARG A CA 1
ATOM 2575 C C . ARG A 1 324 ? -8.453 -12.305 -16.156 1 97.69 324 ARG A C 1
ATOM 2577 O O . ARG A 1 324 ? -9.359 -13.133 -16.047 1 97.69 324 ARG A O 1
ATOM 2584 N N . ILE A 1 325 ? -7.262 -12.516 -15.844 1 98.69 325 ILE A N 1
ATOM 2585 C CA . ILE A 1 325 ? -6.863 -13.812 -15.312 1 98.69 325 ILE A CA 1
ATOM 2586 C C . ILE A 1 325 ? -7.539 -14.047 -13.961 1 98.69 325 ILE A C 1
ATOM 2588 O O . ILE A 1 325 ? -8.109 -15.109 -13.727 1 98.69 325 ILE A O 1
ATOM 2592 N N . VAL A 1 326 ? -7.48 -13.016 -13.062 1 98.38 326 VAL A N 1
ATOM 2593 C CA . VAL A 1 326 ? -8.078 -13.125 -11.734 1 98.38 326 VAL A CA 1
ATOM 2594 C C . VAL A 1 326 ? -9.586 -13.305 -11.859 1 98.38 326 VAL A C 1
ATOM 2596 O O . VAL A 1 326 ? -10.188 -14.117 -11.141 1 98.38 326 VAL A O 1
ATOM 2599 N N . ASP A 1 327 ? -10.195 -12.57 -12.766 1 97.06 327 ASP A N 1
ATOM 2600 C CA . ASP A 1 327 ? -11.641 -12.648 -12.984 1 97.06 327 ASP A CA 1
ATOM 2601 C C . ASP A 1 327 ? -12.047 -14.031 -13.477 1 97.06 327 ASP A C 1
ATOM 2603 O O . ASP A 1 327 ? -13.055 -14.586 -13.016 1 97.06 327 ASP A O 1
ATOM 2607 N N . ALA A 1 328 ? -11.305 -14.547 -14.398 1 98.44 328 ALA A N 1
ATOM 2608 C CA . ALA A 1 328 ? -11.578 -15.883 -14.922 1 98.44 328 ALA A CA 1
ATOM 2609 C C . ALA A 1 328 ? -11.438 -16.938 -13.828 1 98.44 328 ALA A C 1
ATOM 2611 O O . ALA A 1 328 ? -12.289 -17.828 -13.695 1 98.44 328 ALA A O 1
ATOM 2612 N N . ALA A 1 329 ? -10.383 -16.859 -13.094 1 98.75 329 ALA A N 1
ATOM 2613 C CA . ALA A 1 329 ? -10.156 -17.812 -12.008 1 98.75 329 ALA A CA 1
ATOM 2614 C C . ALA A 1 329 ? -11.266 -17.719 -10.961 1 98.75 329 ALA A C 1
ATOM 2616 O O . ALA A 1 329 ? -11.727 -18.75 -10.453 1 98.75 329 ALA A O 1
ATOM 2617 N N . PHE A 1 330 ? -11.664 -16.484 -10.617 1 97.12 330 PHE A N 1
ATOM 2618 C CA . PHE A 1 330 ? -12.719 -16.312 -9.633 1 97.12 330 PHE A CA 1
ATOM 2619 C C . PHE A 1 330 ? -14.047 -16.859 -10.156 1 97.12 330 PHE A C 1
ATOM 2621 O O . PHE A 1 330 ? -14.828 -17.422 -9.391 1 97.12 330 PHE A O 1
ATOM 2628 N N . PHE A 1 331 ? -14.312 -16.656 -11.414 1 96.56 331 PHE A N 1
ATOM 2629 C CA . PHE A 1 331 ? -15.508 -17.203 -12.055 1 96.56 331 PHE A CA 1
ATOM 2630 C C . PHE A 1 331 ? -15.57 -18.719 -11.891 1 96.56 331 PHE A C 1
ATOM 2632 O O . PHE A 1 331 ? -16.609 -19.266 -11.508 1 96.56 331 PHE A O 1
ATOM 2639 N N . VAL A 1 332 ? -14.5 -19.359 -12.102 1 97.44 332 VAL A N 1
ATOM 2640 C CA . VAL A 1 332 ? -14.414 -20.812 -11.984 1 97.44 332 VAL A CA 1
ATOM 2641 C C . VAL A 1 332 ? -14.586 -21.219 -10.516 1 97.44 332 VAL A C 1
ATOM 2643 O O . VAL A 1 332 ? -15.469 -22.016 -10.188 1 97.44 332 VAL A O 1
ATOM 2646 N N . ALA A 1 333 ? -13.828 -20.656 -9.633 1 96.88 333 ALA A N 1
ATOM 2647 C CA . ALA A 1 333 ? -13.797 -21.031 -8.219 1 96.88 333 ALA A CA 1
ATOM 2648 C C . ALA A 1 333 ? -15.148 -20.797 -7.562 1 96.88 333 ALA A C 1
ATOM 2650 O O . ALA A 1 333 ? -15.633 -21.641 -6.801 1 96.88 333 ALA A O 1
ATOM 2651 N N . SER A 1 334 ? -15.789 -19.656 -7.855 1 94.44 334 SER A N 1
ATOM 2652 C CA . SER A 1 334 ? -17.031 -19.281 -7.184 1 94.44 334 SER A CA 1
ATOM 2653 C C . SER A 1 334 ? -18.188 -20.172 -7.598 1 94.44 334 SER A C 1
ATOM 2655 O O . SER A 1 334 ? -19.094 -20.438 -6.805 1 94.44 334 SER A O 1
ATOM 2657 N N . ARG A 1 335 ? -18.156 -20.719 -8.719 1 93.56 335 ARG A N 1
ATOM 2658 C CA . ARG A 1 335 ? -19.266 -21.516 -9.234 1 93.56 335 ARG A CA 1
ATOM 2659 C C . ARG A 1 335 ? -19.078 -22.984 -8.914 1 93.56 335 ARG A C 1
ATOM 2661 O O . ARG A 1 335 ? -20.031 -23.781 -9 1 93.56 335 ARG A O 1
ATOM 2668 N N . MET A 1 336 ? -17.922 -23.344 -8.539 1 93.44 336 MET A N 1
ATOM 2669 C CA . MET A 1 336 ? -17.672 -24.719 -8.086 1 93.44 336 MET A CA 1
ATOM 2670 C C . MET A 1 336 ? -18.141 -24.891 -6.637 1 93.44 336 MET A C 1
ATOM 2672 O O . MET A 1 336 ? -18.312 -26.016 -6.176 1 93.44 336 MET A O 1
ATOM 2676 N N . GLN A 1 337 ? -18.344 -23.797 -5.863 1 81.81 337 GLN A N 1
ATOM 2677 C CA . GLN A 1 337 ? -18.516 -23.781 -4.414 1 81.81 337 GLN A CA 1
ATOM 2678 C C . GLN A 1 337 ? -19.969 -24.062 -4.027 1 81.81 337 GLN A C 1
ATOM 2680 O O . GLN A 1 337 ? -20.234 -24.531 -2.922 1 81.81 337 GLN A O 1
ATOM 2685 N N . PRO A 1 338 ? -20.922 -23.828 -4.824 1 69 338 PRO A N 1
ATOM 2686 C CA . PRO A 1 338 ? -22.281 -24 -4.297 1 69 338 PRO A CA 1
ATOM 2687 C C . PRO A 1 338 ? -22.531 -25.406 -3.766 1 69 338 PRO A C 1
ATOM 2689 O O . PRO A 1 338 ? -22.172 -26.391 -4.422 1 69 338 PRO A O 1
ATOM 2692 N N . GLU A 1 339 ? -22.812 -25.5 -2.482 1 54.19 339 GLU A N 1
ATOM 2693 C CA . GLU A 1 339 ? -22.984 -26.734 -1.703 1 54.19 339 GLU A CA 1
ATOM 2694 C C . GLU A 1 339 ? -23.953 -27.688 -2.383 1 54.19 339 GLU A C 1
ATOM 2696 O O . GLU A 1 339 ? -23.781 -28.906 -2.316 1 54.19 339 GLU A O 1
ATOM 2701 N N . ALA A 1 340 ? -25.047 -27.172 -2.932 1 53.34 340 ALA A N 1
ATOM 2702 C CA . ALA A 1 340 ? -26.047 -28.109 -3.451 1 53.34 340 ALA A CA 1
ATOM 2703 C C . ALA A 1 340 ? -25.625 -28.656 -4.816 1 53.34 340 ALA A C 1
ATOM 2705 O O . ALA A 1 340 ? -26.469 -29.078 -5.605 1 53.34 340 ALA A O 1
ATOM 2706 N N . GLY A 1 341 ? -24.344 -28.641 -5.047 1 65.38 341 GLY A N 1
ATOM 2707 C CA . GLY A 1 341 ? -23.922 -29.344 -6.25 1 65.38 341 GLY A CA 1
ATOM 2708 C C . GLY A 1 341 ? -23.234 -28.438 -7.254 1 65.38 341 GLY A C 1
ATOM 2709 O O . GLY A 1 341 ? -23.875 -27.875 -8.148 1 65.38 341 GLY A O 1
ATOM 2710 N N . GLY A 1 342 ? -22.203 -27.781 -7.082 1 83.12 342 GLY A N 1
ATOM 2711 C CA . GLY A 1 342 ? -21.375 -26.859 -7.852 1 83.12 342 GLY A CA 1
ATOM 2712 C C . GLY A 1 342 ? -21.125 -27.328 -9.273 1 83.12 342 GLY A C 1
ATOM 2713 O O . GLY A 1 342 ? -21.438 -28.469 -9.617 1 83.12 342 GLY A O 1
ATOM 2714 N N . TYR A 1 343 ? -20.828 -26.5 -10.156 1 92.06 343 TYR A N 1
ATOM 2715 C CA . TYR A 1 343 ? -20.547 -26.797 -11.555 1 92.06 343 TYR A CA 1
ATOM 2716 C C . TYR A 1 343 ? -19.156 -27.406 -11.703 1 92.06 343 TYR A C 1
ATOM 2718 O O . TYR A 1 343 ? -18.25 -27.125 -10.906 1 92.06 343 TYR A O 1
ATOM 2726 N N . SER A 1 344 ? -19.094 -28.328 -12.625 1 94.81 344 SER A N 1
ATOM 2727 C CA . SER A 1 344 ? -17.781 -28.797 -13.078 1 94.81 344 SER A CA 1
ATOM 2728 C C . SER A 1 344 ? -17.266 -27.938 -14.234 1 94.81 344 SER A C 1
ATOM 2730 O O . SER A 1 344 ? -18.047 -27.344 -14.977 1 94.81 344 SER A O 1
ATOM 2732 N N . PHE A 1 345 ? -15.953 -27.906 -14.312 1 97.44 345 PHE A N 1
ATOM 2733 C CA . PHE A 1 345 ? -15.352 -27.031 -15.305 1 97.44 345 PHE A CA 1
ATOM 2734 C C . PHE A 1 345 ? -14.305 -27.781 -16.125 1 97.44 345 PHE A C 1
ATOM 2736 O O . PHE A 1 345 ? -13.562 -28.594 -15.586 1 97.44 345 PHE A O 1
ATOM 2743 N N . LEU A 1 346 ? -14.25 -27.531 -17.391 1 98.31 346 LEU A N 1
ATOM 2744 C CA . LEU A 1 346 ? -13.117 -27.797 -18.266 1 98.31 346 LEU A CA 1
ATOM 2745 C C . LEU A 1 346 ? -12.5 -26.5 -18.766 1 98.31 346 LEU A C 1
ATOM 2747 O O . LEU A 1 346 ? -13.164 -25.688 -19.422 1 98.31 346 LEU A O 1
ATOM 2751 N N . VAL A 1 347 ? -11.266 -26.219 -18.406 1 98.81 347 VAL A N 1
ATOM 2752 C CA . VAL A 1 347 ? -10.555 -25.016 -18.812 1 98.81 347 VAL A CA 1
ATOM 2753 C C . VAL A 1 347 ? -9.477 -25.375 -19.828 1 98.81 347 VAL A C 1
ATOM 2755 O O . VAL A 1 347 ? -8.727 -26.328 -19.641 1 98.81 347 VAL A O 1
ATOM 2758 N N . HIS A 1 348 ? -9.445 -24.672 -20.906 1 98.06 348 HIS A N 1
ATOM 2759 C CA . HIS A 1 348 ? -8.375 -24.953 -21.859 1 98.06 348 HIS A CA 1
ATOM 2760 C C . HIS A 1 348 ? -8.016 -23.703 -22.656 1 98.06 348 HIS A C 1
ATOM 2762 O O . HIS A 1 348 ? -8.719 -22.688 -22.578 1 98.06 348 HIS A O 1
ATOM 2768 N N . CYS A 1 349 ? -6.91 -23.688 -23.281 1 96.56 349 CYS A N 1
ATOM 2769 C CA . CYS A 1 349 ? -6.453 -22.75 -24.297 1 96.56 349 CYS A CA 1
ATOM 2770 C C . CYS A 1 349 ? -5.941 -23.469 -25.531 1 96.56 349 CYS A C 1
ATOM 2772 O O . CYS A 1 349 ? -6.469 -24.531 -25.891 1 96.56 349 CYS A O 1
ATOM 2774 N N . SER A 1 350 ? -4.98 -22.969 -26.266 1 96.5 350 SER A N 1
ATOM 2775 C CA . SER A 1 350 ? -4.5 -23.625 -27.484 1 96.5 350 SER A CA 1
ATOM 2776 C C . SER A 1 350 ? -3.777 -24.938 -27.141 1 96.5 350 SER A C 1
ATOM 2778 O O . SER A 1 350 ? -4.27 -26.016 -27.453 1 96.5 350 SER A O 1
ATOM 2780 N N . ASP A 1 351 ? -2.756 -24.828 -26.344 1 96.31 351 ASP A N 1
ATOM 2781 C CA . ASP A 1 351 ? -1.971 -26.016 -26.016 1 96.31 351 ASP A CA 1
ATOM 2782 C C . ASP A 1 351 ? -2.178 -26.422 -24.562 1 96.31 351 ASP A C 1
ATOM 2784 O O . ASP A 1 351 ? -1.752 -27.516 -24.156 1 96.31 351 ASP A O 1
ATOM 2788 N N . GLY A 1 352 ? -2.74 -25.609 -23.797 1 97.69 352 GLY A N 1
ATOM 2789 C CA . GLY A 1 352 ? -3.221 -25.984 -22.484 1 97.69 352 GLY A CA 1
ATOM 2790 C C . GLY A 1 352 ? -2.141 -25.953 -21.422 1 97.69 352 GLY A C 1
ATOM 2791 O O . GLY A 1 352 ? -2.24 -26.625 -20.391 1 97.69 352 GLY A O 1
ATOM 2792 N N . TRP A 1 353 ? -1.064 -25.125 -21.672 1 98.12 353 TRP A N 1
ATOM 2793 C CA . TRP A 1 353 ? -0.005 -25.188 -20.656 1 98.12 353 TRP A CA 1
ATOM 2794 C C . TRP A 1 353 ? 0.362 -23.781 -20.188 1 98.12 353 TRP A C 1
ATOM 2796 O O . TRP A 1 353 ? 1.235 -23.625 -19.328 1 98.12 353 TRP A O 1
ATOM 2806 N N . ASP A 1 354 ? -0.197 -22.672 -20.641 1 98.38 354 ASP A N 1
ATOM 2807 C CA . ASP A 1 354 ? 0.098 -21.312 -20.172 1 98.38 354 ASP A CA 1
ATOM 2808 C C . ASP A 1 354 ? -1.109 -20.703 -19.469 1 98.38 354 ASP A C 1
ATOM 2810 O O . ASP A 1 354 ? -1.23 -20.781 -18.25 1 98.38 354 ASP A O 1
ATOM 2814 N N . ARG A 1 355 ? -2.094 -20.219 -20.359 1 98.5 355 ARG A N 1
ATOM 2815 C CA . ARG A 1 355 ? -3.281 -19.578 -19.797 1 98.5 355 ARG A CA 1
ATOM 2816 C C . ARG A 1 355 ? -4.105 -20.562 -18.984 1 98.5 355 ARG A C 1
ATOM 2818 O O . ARG A 1 355 ? -4.73 -20.172 -17.984 1 98.5 355 ARG A O 1
ATOM 2825 N N . THR A 1 356 ? -4.109 -21.812 -19.391 1 98.75 356 THR A N 1
ATOM 2826 C CA . THR A 1 356 ? -4.824 -22.875 -18.672 1 98.75 356 THR A CA 1
ATOM 2827 C C . THR A 1 356 ? -4.246 -23.062 -17.281 1 98.75 356 THR A C 1
ATOM 2829 O O . THR A 1 356 ? -4.984 -23.156 -16.297 1 98.75 356 THR A O 1
ATOM 2832 N N . SER A 1 357 ? -2.922 -23.109 -17.203 1 98.69 357 SER A N 1
ATOM 2833 C CA . SER A 1 357 ? -2.264 -23.25 -15.914 1 98.69 357 SER A CA 1
ATOM 2834 C C . SER A 1 357 ? -2.541 -22.062 -15.016 1 98.69 357 SER A C 1
ATOM 2836 O O . SER A 1 357 ? -2.738 -22.219 -13.805 1 98.69 357 SER A O 1
ATOM 2838 N N . GLN A 1 358 ? -2.549 -20.891 -15.586 1 98.75 358 GLN A N 1
ATOM 2839 C CA . GLN A 1 358 ? -2.807 -19.688 -14.812 1 98.75 358 GLN A CA 1
ATOM 2840 C C . GLN A 1 358 ? -4.188 -19.734 -14.164 1 98.75 358 GLN A C 1
ATOM 2842 O O . GLN A 1 358 ? -4.316 -19.531 -12.953 1 98.75 358 GLN A O 1
ATOM 2847 N N . VAL A 1 359 ? -5.191 -20.016 -14.922 1 98.88 359 VAL A N 1
ATOM 2848 C CA . VAL A 1 359 ? -6.57 -19.969 -14.453 1 98.88 359 VAL A CA 1
ATOM 2849 C C . VAL A 1 359 ? -6.82 -21.125 -13.484 1 98.88 359 VAL A C 1
ATOM 2851 O O . VAL A 1 359 ? -7.418 -20.938 -12.422 1 98.88 359 VAL A O 1
ATOM 2854 N N . CYS A 1 360 ? -6.355 -22.328 -13.82 1 98.81 360 CYS A N 1
ATOM 2855 C CA . CYS A 1 360 ? -6.574 -23.5 -12.984 1 98.81 360 CYS A CA 1
ATOM 2856 C C . CYS A 1 360 ? -5.875 -23.344 -11.633 1 98.81 360 CYS A C 1
ATOM 2858 O O . CYS A 1 360 ? -6.469 -23.594 -10.586 1 98.81 360 CYS A O 1
ATOM 2860 N N . ALA A 1 361 ? -4.625 -22.953 -11.688 1 98.88 361 ALA A N 1
ATOM 2861 C CA . ALA A 1 361 ? -3.867 -22.781 -10.453 1 98.88 361 ALA A CA 1
ATOM 2862 C C . ALA A 1 361 ? -4.48 -21.688 -9.578 1 98.88 361 ALA A C 1
ATOM 2864 O O . ALA A 1 361 ? -4.625 -21.859 -8.367 1 98.88 361 ALA A O 1
ATOM 2865 N N . LEU A 1 362 ? -4.84 -20.594 -10.172 1 98.88 362 LEU A N 1
ATOM 2866 C CA . LEU A 1 362 ? -5.383 -19.469 -9.406 1 98.88 362 LEU A CA 1
ATOM 2867 C C . LEU A 1 362 ? -6.758 -19.812 -8.844 1 98.88 362 LEU A C 1
ATOM 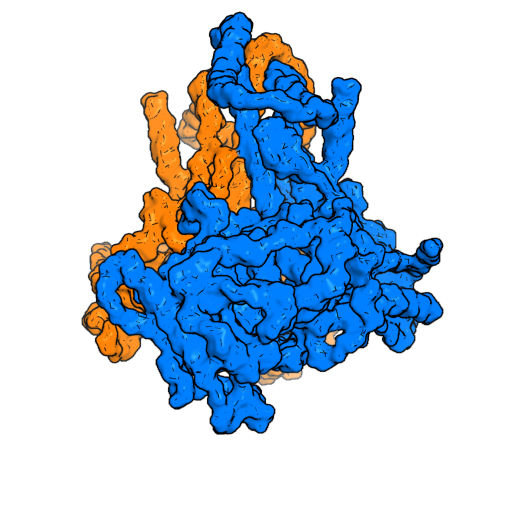2869 O O . LEU A 1 362 ? -7.113 -19.375 -7.746 1 98.88 362 LEU A O 1
ATOM 2873 N N . ALA A 1 363 ? -7.559 -20.531 -9.602 1 98.75 363 ALA A N 1
ATOM 2874 C CA . ALA A 1 363 ? -8.859 -20.969 -9.102 1 98.75 363 ALA A CA 1
ATOM 2875 C C . ALA A 1 363 ? -8.711 -21.828 -7.844 1 98.75 363 ALA A C 1
ATOM 2877 O O . ALA A 1 363 ? -9.453 -21.641 -6.875 1 98.75 363 ALA A O 1
ATOM 2878 N N . GLN A 1 364 ? -7.773 -22.734 -7.902 1 98.56 364 GLN A N 1
ATOM 2879 C CA . GLN A 1 364 ? -7.5 -23.578 -6.754 1 98.56 364 GLN A CA 1
ATOM 2880 C C . GLN A 1 364 ? -6.996 -22.766 -5.566 1 98.56 364 GLN A C 1
ATOM 2882 O O . GLN A 1 364 ? -7.383 -23.016 -4.426 1 98.56 364 GLN A O 1
ATOM 2887 N N . LEU A 1 365 ? -6.16 -21.797 -5.879 1 98.56 365 LEU A N 1
ATOM 2888 C CA . LEU A 1 365 ? -5.629 -20.906 -4.852 1 98.56 365 LEU A CA 1
ATOM 2889 C C . LEU A 1 365 ? -6.754 -20.125 -4.188 1 98.56 365 LEU A C 1
ATOM 2891 O O . LEU A 1 365 ? -6.715 -19.875 -2.979 1 98.56 365 LEU A O 1
ATOM 2895 N N . LEU A 1 366 ? -7.711 -19.688 -4.934 1 98.12 366 LEU A N 1
ATOM 2896 C CA . LEU A 1 366 ? -8.828 -18.875 -4.457 1 98.12 366 LEU A CA 1
ATOM 2897 C C . LEU A 1 366 ? -9.758 -19.688 -3.57 1 98.12 366 LEU A C 1
ATOM 2899 O O . LEU A 1 366 ? -10.312 -19.172 -2.602 1 98.12 366 LEU A O 1
ATOM 2903 N N . ILE A 1 367 ? -9.914 -20.969 -3.824 1 97 367 ILE A N 1
ATOM 2904 C CA . ILE A 1 367 ? -10.992 -21.734 -3.197 1 97 367 ILE A CA 1
ATOM 2905 C C . ILE A 1 367 ? -10.422 -22.625 -2.094 1 97 367 ILE A C 1
ATOM 2907 O O . ILE A 1 367 ? -11.102 -22.906 -1.103 1 97 367 ILE A O 1
ATOM 2911 N N . ASP A 1 368 ? -9.195 -23.141 -2.211 1 97.38 368 ASP A N 1
ATOM 2912 C CA . ASP A 1 368 ? -8.602 -24.141 -1.325 1 97.38 368 ASP A CA 1
ATOM 2913 C C . ASP A 1 368 ? -7.535 -23.516 -0.431 1 97.38 368 ASP A C 1
ATOM 2915 O O . ASP A 1 368 ? -6.438 -23.188 -0.895 1 97.38 368 ASP A O 1
ATOM 2919 N N . PRO A 1 369 ? -7.758 -23.391 0.889 1 96.88 369 PRO A N 1
ATOM 2920 C CA . PRO A 1 369 ? -6.824 -22.734 1.798 1 96.88 369 PRO A CA 1
ATOM 2921 C C . PRO A 1 369 ? -5.516 -23.5 1.964 1 96.88 369 PRO A C 1
ATOM 2923 O O . PRO A 1 369 ? -4.504 -22.922 2.375 1 96.88 369 PRO A O 1
ATOM 2926 N N . PHE A 1 370 ? -5.492 -24.781 1.663 1 97.06 370 PHE A N 1
ATOM 2927 C CA . PHE A 1 370 ? -4.246 -25.531 1.724 1 97.06 370 PHE A CA 1
ATOM 2928 C C . PHE A 1 370 ? -3.201 -24.938 0.793 1 97.06 370 PHE A C 1
ATOM 2930 O O . PHE A 1 370 ? -2.035 -24.797 1.168 1 97.06 370 PHE A O 1
ATOM 2937 N N . TYR A 1 371 ? -3.594 -24.531 -0.363 1 98.19 371 TYR A N 1
ATOM 2938 C CA . TYR A 1 371 ? -2.656 -24.016 -1.356 1 98.19 371 TYR A CA 1
ATOM 2939 C C . TYR A 1 371 ? -2.16 -22.625 -0.977 1 98.19 371 TYR A C 1
ATOM 2941 O O . TYR A 1 371 ? -1.249 -22.094 -1.612 1 98.19 371 TYR A O 1
ATOM 2949 N N . ARG A 1 372 ? -2.721 -22.062 0.05 1 98.19 372 ARG A N 1
ATOM 2950 C CA . ARG A 1 372 ? -2.299 -20.75 0.529 1 98.19 372 ARG A CA 1
ATOM 2951 C C . ARG A 1 372 ? -1.253 -20.875 1.632 1 98.19 372 ARG A C 1
ATOM 2953 O O . ARG A 1 372 ? -0.789 -19.875 2.176 1 98.19 372 ARG A O 1
ATOM 2960 N N . THR A 1 373 ? -0.886 -22.047 1.979 1 97.44 373 THR A N 1
ATOM 2961 C CA . THR A 1 373 ? 0.247 -22.328 2.852 1 97.44 373 THR A CA 1
ATOM 2962 C C . THR A 1 373 ? 1.532 -22.484 2.041 1 97.44 373 THR A C 1
ATOM 2964 O O . THR A 1 373 ? 1.492 -22.531 0.81 1 97.44 373 THR A O 1
ATOM 2967 N N . LEU A 1 374 ? 2.656 -22.516 2.686 1 97.5 374 LEU A N 1
ATOM 2968 C CA . LEU A 1 374 ? 3.932 -22.703 2.002 1 97.5 374 LEU A CA 1
ATOM 2969 C C . LEU A 1 374 ? 3.992 -24.062 1.331 1 97.5 374 LEU A C 1
ATOM 2971 O O . LEU A 1 374 ? 4.359 -24.172 0.159 1 97.5 374 LEU A O 1
ATOM 2975 N N . GLU A 1 375 ? 3.588 -25.078 2.025 1 95.62 375 GLU A N 1
ATOM 2976 C CA . GLU A 1 375 ? 3.582 -26.438 1.486 1 95.62 375 GLU A CA 1
ATOM 2977 C C . GLU A 1 375 ? 2.551 -26.578 0.373 1 95.62 375 GLU A C 1
ATOM 2979 O O . GLU A 1 375 ? 2.805 -27.25 -0.633 1 95.62 375 GLU A O 1
ATOM 2984 N N . GLY A 1 376 ? 1.471 -26.031 0.633 1 97.25 376 GLY A N 1
ATOM 2985 C CA . GLY A 1 376 ? 0.415 -26.109 -0.363 1 97.25 376 GLY A CA 1
ATOM 2986 C C . GLY A 1 376 ? 0.753 -25.391 -1.652 1 97.25 376 GLY A C 1
ATOM 2987 O O . GLY A 1 376 ? 0.423 -25.859 -2.742 1 97.25 376 GLY A O 1
ATOM 2988 N N . PHE A 1 377 ? 1.358 -24.234 -1.538 1 98.44 377 PHE A N 1
ATOM 2989 C CA . PHE A 1 377 ? 1.722 -23.484 -2.732 1 98.44 377 PHE A CA 1
ATOM 2990 C C . PHE A 1 377 ? 2.773 -24.234 -3.545 1 98.44 377 PHE A C 1
ATOM 2992 O O . PHE A 1 377 ? 2.742 -24.203 -4.777 1 98.44 377 PHE A O 1
ATOM 2999 N N . GLN A 1 378 ? 3.676 -24.828 -2.824 1 98 378 GLN A N 1
ATOM 3000 C CA . GLN A 1 378 ? 4.629 -25.719 -3.48 1 98 378 GLN A CA 1
ATOM 3001 C C . GLN A 1 378 ? 3.91 -26.812 -4.27 1 98 378 GLN A C 1
ATOM 3003 O O . GLN A 1 378 ? 4.246 -27.078 -5.426 1 98 378 GLN A O 1
ATOM 3008 N N . ALA A 1 379 ? 2.953 -27.406 -3.648 1 97.69 379 ALA A N 1
ATOM 3009 C CA . ALA A 1 379 ? 2.186 -28.469 -4.293 1 97.69 379 ALA A CA 1
ATOM 3010 C C . ALA A 1 379 ? 1.479 -27.953 -5.543 1 97.69 379 ALA A C 1
ATOM 3012 O O . ALA A 1 379 ? 1.445 -28.625 -6.57 1 97.69 379 ALA A O 1
ATOM 3013 N N . LEU A 1 380 ? 0.944 -26.797 -5.414 1 98.5 380 LEU A N 1
ATOM 3014 C CA . LEU A 1 380 ? 0.214 -26.172 -6.516 1 98.5 380 LEU A CA 1
ATOM 3015 C C . LEU A 1 380 ? 1.133 -25.938 -7.711 1 98.5 380 LEU A C 1
ATOM 3017 O O . LEU A 1 380 ? 0.767 -26.234 -8.852 1 98.5 380 LEU A O 1
ATOM 3021 N N . VAL A 1 381 ? 2.309 -25.391 -7.469 1 98.69 381 VAL A N 1
ATOM 3022 C CA . VAL A 1 381 ? 3.27 -25.094 -8.531 1 98.69 381 VAL A CA 1
ATOM 3023 C C . VAL A 1 381 ? 3.773 -26.406 -9.141 1 98.69 381 VAL A C 1
ATOM 3025 O O . VAL A 1 381 ? 3.875 -26.531 -10.359 1 98.69 381 VAL A O 1
ATOM 3028 N N . GLU A 1 382 ? 4.059 -27.375 -8.312 1 98.31 382 GLU A N 1
ATOM 3029 C CA . GLU A 1 382 ? 4.539 -28.672 -8.797 1 98.31 382 GLU A CA 1
ATOM 3030 C C . GLU A 1 382 ? 3.492 -29.359 -9.664 1 98.31 382 GLU A C 1
ATOM 3032 O O . GLU A 1 382 ? 3.818 -29.906 -10.719 1 98.31 382 GLU A O 1
ATOM 3037 N N . LYS A 1 383 ? 2.322 -29.266 -9.273 1 98.38 383 LYS A N 1
ATOM 3038 C CA . LYS A 1 383 ? 1.256 -29.969 -9.977 1 98.38 383 LYS A CA 1
ATOM 3039 C C . LYS A 1 383 ? 0.83 -29.219 -11.234 1 98.38 383 LYS A C 1
ATOM 3041 O O . LYS A 1 383 ? 1.21 -29.578 -12.344 1 98.38 383 LYS A O 1
ATOM 3046 N N . ASP A 1 384 ? 0.311 -28.016 -11.078 1 98.38 384 ASP A N 1
ATOM 3047 C CA . ASP A 1 384 ? -0.411 -27.328 -12.148 1 98.38 384 ASP A CA 1
ATOM 3048 C C . ASP A 1 384 ? 0.557 -26.656 -13.117 1 98.38 384 ASP A C 1
ATOM 3050 O O . ASP A 1 384 ? 0.166 -26.266 -14.227 1 98.38 384 ASP A O 1
ATOM 3054 N N . TRP A 1 385 ? 1.828 -26.531 -12.758 1 98.69 385 TRP A N 1
ATOM 3055 C CA . TRP A 1 385 ? 2.789 -25.891 -13.648 1 98.69 385 TRP A CA 1
ATOM 3056 C C . TRP A 1 385 ? 3.848 -26.875 -14.117 1 98.69 385 TRP A C 1
ATOM 3058 O O . TRP A 1 385 ? 3.963 -27.156 -15.312 1 98.69 385 TRP A O 1
ATOM 3068 N N . LEU A 1 386 ? 4.469 -27.5 -13.172 1 98.25 386 LEU A N 1
ATOM 3069 C CA . LEU A 1 386 ? 5.598 -28.359 -13.523 1 98.25 386 LEU A CA 1
ATOM 3070 C C . LEU A 1 386 ? 5.117 -29.688 -14.078 1 98.25 386 LEU A C 1
ATOM 3072 O O . LEU A 1 386 ? 5.469 -30.062 -15.195 1 98.25 386 LEU A O 1
ATOM 3076 N N . CYS A 1 387 ? 4.285 -30.391 -13.398 1 98.06 387 CYS A N 1
ATOM 3077 C CA . CYS A 1 387 ? 3.834 -31.703 -13.836 1 98.06 387 CYS A CA 1
ATOM 3078 C C . CYS A 1 387 ? 2.953 -31.594 -15.07 1 98.06 387 CYS A C 1
ATOM 3080 O O . CYS A 1 387 ? 3.043 -32.438 -15.984 1 98.06 387 CYS A O 1
ATOM 3082 N N . PHE A 1 388 ? 2.164 -30.594 -15.117 1 98.5 388 PHE A N 1
ATOM 3083 C CA . PHE A 1 388 ? 1.242 -30.453 -16.234 1 98.5 388 PHE A CA 1
ATOM 3084 C C . PHE A 1 388 ? 1.922 -29.75 -17.406 1 98.5 388 PHE A C 1
ATOM 3086 O O . PHE A 1 388 ? 1.267 -29.406 -18.391 1 98.5 388 PHE A O 1
ATOM 3093 N N . GLY A 1 389 ? 3.107 -29.484 -17.297 1 98.38 389 GLY A N 1
ATOM 3094 C CA . GLY A 1 389 ? 3.963 -29.328 -18.453 1 98.38 389 GLY A CA 1
ATOM 3095 C C . GLY A 1 389 ? 4.062 -27.891 -18.938 1 98.38 389 GLY A C 1
ATOM 3096 O O . GLY A 1 389 ? 4.234 -27.656 -20.141 1 98.38 389 GLY A O 1
ATOM 3097 N N . HIS A 1 390 ? 3.879 -26.828 -18.109 1 98.56 390 HIS A N 1
ATOM 3098 C CA . HIS A 1 390 ? 4.258 -25.484 -18.516 1 98.56 390 HIS A CA 1
ATOM 3099 C C . HIS A 1 390 ? 5.711 -25.438 -18.984 1 98.56 390 HIS A C 1
ATOM 3101 O O . HIS A 1 390 ? 6.586 -26.031 -18.344 1 98.56 390 HIS A O 1
ATOM 3107 N N . LYS A 1 391 ? 5.914 -24.766 -20.062 1 98.31 391 LYS A N 1
ATOM 3108 C CA . LYS A 1 391 ? 7.23 -24.781 -20.703 1 98.31 391 LYS A CA 1
ATOM 3109 C C . LYS A 1 391 ? 8.164 -23.75 -20.062 1 98.31 391 LYS A C 1
ATOM 3111 O O . LYS A 1 391 ? 8.594 -22.812 -20.734 1 98.31 391 LYS A O 1
ATOM 3116 N N . PHE A 1 392 ? 8.633 -24 -18.891 1 98.38 392 PHE A N 1
ATOM 3117 C CA . PHE A 1 392 ? 9.492 -23.062 -18.172 1 98.38 392 PHE A CA 1
ATOM 3118 C C . PHE A 1 392 ? 10.758 -22.781 -18.984 1 98.38 392 PHE A C 1
ATOM 3120 O O . PHE A 1 392 ? 11.203 -21.625 -19.062 1 98.38 392 PHE A O 1
ATOM 3127 N N . GLY A 1 393 ? 11.359 -23.797 -19.531 1 97.31 393 GLY A N 1
ATOM 3128 C CA . GLY A 1 393 ? 12.57 -23.609 -20.297 1 97.31 393 GLY A CA 1
ATOM 3129 C C . GLY A 1 393 ? 12.414 -22.594 -21.422 1 97.31 393 GLY A C 1
ATOM 3130 O O . GLY A 1 393 ? 13.25 -21.719 -21.578 1 97.31 393 GLY A O 1
ATOM 3131 N N . ASP A 1 394 ? 11.344 -22.734 -22.125 1 97.75 394 ASP A N 1
ATOM 3132 C CA . ASP A 1 394 ? 11.078 -21.859 -23.25 1 97.75 394 ASP A CA 1
ATOM 3133 C C . ASP A 1 394 ? 10.602 -20.484 -22.781 1 97.75 394 ASP A C 1
ATOM 3135 O O . ASP A 1 394 ? 11.109 -19.453 -23.234 1 97.75 394 ASP A O 1
ATOM 3139 N N . ARG A 1 395 ? 9.656 -20.484 -21.953 1 98.38 395 ARG A N 1
ATOM 3140 C CA . ARG A 1 395 ? 8.984 -19.25 -21.547 1 98.38 395 ARG A CA 1
ATOM 3141 C C . ARG A 1 395 ? 9.93 -18.344 -20.766 1 98.38 395 ARG A C 1
ATOM 3143 O O . ARG A 1 395 ? 9.82 -17.109 -20.828 1 98.38 395 ARG A O 1
ATOM 3150 N N . CYS A 1 396 ? 10.867 -18.906 -20.062 1 97.38 396 CYS A N 1
ATOM 3151 C CA . CYS A 1 396 ? 11.812 -18.109 -19.266 1 97.38 396 CYS A CA 1
ATOM 3152 C C . CYS A 1 396 ? 13.109 -17.906 -20.031 1 97.38 396 CYS A C 1
ATOM 3154 O O . CYS A 1 396 ? 14.031 -17.25 -19.531 1 97.38 396 CYS A O 1
ATOM 3156 N N . GLY A 1 397 ? 13.203 -18.391 -21.25 1 96 397 GLY A N 1
ATOM 3157 C CA . GLY A 1 397 ? 14.414 -18.219 -22.031 1 96 397 GLY A CA 1
ATOM 3158 C C . GLY A 1 397 ? 15.664 -18.688 -21.297 1 96 397 GLY A C 1
ATOM 3159 O O . GLY A 1 397 ? 16.656 -17.953 -21.219 1 96 397 GLY A O 1
ATOM 3160 N N . GLN A 1 398 ? 15.688 -19.875 -20.828 1 95 398 GLN A N 1
ATOM 3161 C CA . GLN A 1 398 ? 16.734 -20.344 -19.922 1 95 398 GLN A CA 1
ATOM 3162 C C . GLN A 1 398 ? 18.031 -20.625 -20.688 1 95 398 GLN A C 1
ATOM 3164 O O . GLN A 1 398 ? 19.109 -20.594 -20.094 1 95 398 GLN A O 1
ATOM 3169 N N . THR A 1 399 ? 17.922 -20.953 -21.938 1 95.38 399 THR A N 1
ATOM 3170 C CA . THR A 1 399 ? 19.109 -21.203 -22.75 1 95.38 399 THR A CA 1
ATOM 3171 C C . THR A 1 399 ? 19.094 -20.375 -24.031 1 95.38 399 THR A C 1
ATOM 3173 O O . THR A 1 399 ? 18.047 -19.844 -24.422 1 95.38 399 THR A O 1
ATOM 3176 N N . GLN A 1 400 ? 20.203 -20.281 -24.672 1 94.12 400 GLN A N 1
ATOM 3177 C CA . GLN A 1 400 ? 20.328 -19.5 -25.906 1 94.12 400 GLN A CA 1
ATOM 3178 C C . GLN A 1 400 ? 19.703 -20.234 -27.078 1 94.12 400 GLN A C 1
ATOM 3180 O O . GLN A 1 400 ? 19.438 -19.625 -28.125 1 94.12 400 GLN A O 1
ATOM 3185 N N . GLU A 1 401 ? 19.359 -21.422 -26.859 1 93.69 401 GLU A N 1
ATOM 3186 C CA . GLU A 1 401 ? 18.734 -22.234 -27.906 1 93.69 401 GLU A CA 1
ATOM 3187 C C . GLU A 1 401 ? 17.25 -21.906 -28.047 1 93.69 401 GLU A C 1
ATOM 3189 O O . GLU A 1 401 ? 16.641 -22.203 -29.078 1 93.69 401 GLU A O 1
ATOM 3194 N N . VAL A 1 402 ? 16.781 -21.328 -27.141 1 96.06 402 VAL A N 1
ATOM 3195 C CA . VAL A 1 402 ? 15.344 -21.062 -27.125 1 96.06 402 VAL A CA 1
ATOM 3196 C C . VAL A 1 402 ? 15.008 -19.969 -28.125 1 96.06 402 VAL A C 1
ATOM 3198 O O . VAL A 1 402 ? 15.711 -18.953 -28.203 1 96.06 402 VAL A O 1
ATOM 3201 N N . ASP A 1 403 ? 14 -20.172 -28.859 1 96.12 403 ASP A N 1
ATOM 3202 C CA . ASP A 1 403 ? 13.469 -19.156 -29.766 1 96.12 403 ASP A CA 1
ATOM 3203 C C . ASP A 1 403 ? 12.922 -17.969 -28.984 1 96.12 403 ASP A C 1
ATOM 3205 O O . ASP A 1 403 ? 12.086 -18.125 -28.094 1 96.12 403 ASP A O 1
ATOM 3209 N N . ALA A 1 404 ? 13.383 -16.828 -29.359 1 94.69 404 ALA A N 1
ATOM 3210 C CA . ALA A 1 404 ? 12.977 -15.602 -28.672 1 94.69 404 ALA A CA 1
ATOM 3211 C C . ALA A 1 404 ? 11.461 -15.43 -28.703 1 94.69 404 ALA A C 1
ATOM 3213 O O . ALA A 1 404 ? 10.875 -14.867 -27.781 1 94.69 404 ALA A O 1
ATOM 3214 N N . ARG A 1 405 ? 10.828 -15.953 -29.844 1 94.56 405 ARG A N 1
ATOM 3215 C CA . ARG A 1 405 ? 9.383 -15.836 -30 1 94.56 405 ARG A CA 1
ATOM 3216 C C . ARG A 1 405 ? 8.641 -16.688 -28.984 1 94.56 405 ARG A C 1
ATOM 3218 O O . ARG A 1 405 ? 7.445 -16.484 -28.75 1 94.56 405 ARG A O 1
ATOM 3225 N N . GLU A 1 406 ? 9.273 -17.594 -28.234 1 97.62 406 GLU A N 1
ATOM 3226 C CA . GLU A 1 406 ? 8.672 -18.5 -27.266 1 97.62 406 GLU A CA 1
ATOM 3227 C C . GLU A 1 406 ? 8.773 -17.922 -25.844 1 97.62 406 GLU A C 1
ATOM 3229 O O . GLU A 1 406 ? 8.086 -18.391 -24.938 1 97.62 406 GLU A O 1
ATOM 3234 N N . ILE A 1 407 ? 9.617 -16.953 -25.672 1 97.69 407 ILE A N 1
ATOM 3235 C CA . ILE A 1 407 ? 9.836 -16.359 -24.344 1 97.69 407 ILE A CA 1
ATOM 3236 C C . ILE A 1 407 ? 8.648 -15.477 -23.984 1 97.69 407 ILE A C 1
ATOM 3238 O O . ILE A 1 407 ? 8.195 -14.672 -24.797 1 97.69 407 ILE A O 1
ATOM 3242 N N . SER A 1 408 ? 8.086 -15.656 -22.812 1 98.44 408 SER A N 1
ATOM 3243 C CA . SER A 1 408 ? 6.957 -14.859 -22.359 1 98.44 408 SER A CA 1
ATOM 3244 C C . SER A 1 408 ? 6.805 -14.953 -20.844 1 98.44 408 SER A C 1
ATOM 3246 O O . SER A 1 408 ? 6.992 -16.016 -20.25 1 98.44 408 SER A O 1
ATOM 3248 N N . PRO A 1 409 ? 6.477 -13.812 -20.188 1 97.94 409 PRO A N 1
ATOM 3249 C CA . PRO A 1 409 ? 6.398 -13.789 -18.734 1 97.94 409 PRO A CA 1
ATOM 3250 C C . PRO A 1 409 ? 5.078 -14.344 -18.203 1 97.94 409 PRO A C 1
ATOM 3252 O O . PRO A 1 409 ? 4.422 -13.711 -17.375 1 97.94 409 PRO A O 1
ATOM 3255 N N . ILE A 1 410 ? 4.754 -15.555 -18.531 1 98.75 410 ILE A N 1
ATOM 3256 C CA . ILE A 1 410 ? 3.484 -16.172 -18.172 1 98.75 410 ILE A CA 1
ATOM 3257 C C . ILE A 1 410 ? 3.469 -16.484 -16.672 1 98.75 410 ILE A C 1
ATOM 3259 O O . ILE A 1 410 ? 2.512 -16.141 -15.977 1 98.75 410 ILE A O 1
ATOM 3263 N N . PHE A 1 411 ? 4.52 -17.109 -16.219 1 98.75 411 PHE A N 1
ATOM 3264 C CA . PHE A 1 411 ? 4.605 -17.422 -14.797 1 98.75 411 PHE A CA 1
ATOM 3265 C C . PHE A 1 411 ? 4.699 -16.156 -13.961 1 98.75 411 PHE A C 1
ATOM 3267 O O . PHE A 1 411 ? 4.176 -16.109 -12.844 1 98.75 411 PHE A O 1
ATOM 3274 N N . THR A 1 412 ? 5.336 -15.094 -14.469 1 98.38 412 THR A N 1
ATOM 3275 C CA . THR A 1 412 ? 5.395 -13.805 -13.797 1 98.38 412 THR A CA 1
ATOM 3276 C C . THR A 1 412 ? 3.992 -13.242 -13.578 1 98.38 412 THR A C 1
ATOM 3278 O O . THR A 1 412 ? 3.697 -12.68 -12.523 1 98.38 412 THR A O 1
ATOM 3281 N N . GLN A 1 413 ? 3.143 -13.391 -14.586 1 98.56 413 GLN A N 1
ATOM 3282 C CA . GLN A 1 413 ? 1.761 -12.945 -14.445 1 98.56 413 GLN A CA 1
ATOM 3283 C C . GLN A 1 413 ? 1.048 -13.688 -13.32 1 98.56 413 GLN A C 1
ATOM 3285 O O . GLN A 1 413 ? 0.309 -13.078 -12.539 1 98.56 413 GLN A O 1
ATOM 3290 N N . PHE A 1 414 ? 1.286 -14.984 -13.281 1 98.69 414 PHE A N 1
ATOM 3291 C CA . PHE A 1 414 ? 0.685 -15.781 -12.219 1 98.69 414 PHE A CA 1
ATOM 3292 C C . PHE A 1 414 ? 1.146 -15.297 -10.852 1 98.69 414 PHE A C 1
ATOM 3294 O O . PHE A 1 414 ? 0.333 -15.125 -9.938 1 98.69 414 PHE A O 1
ATOM 3301 N N . LEU A 1 415 ? 2.432 -15.078 -10.727 1 98.75 415 LEU A N 1
ATOM 3302 C CA . LEU A 1 415 ? 2.98 -14.586 -9.469 1 98.75 415 LEU A CA 1
ATOM 3303 C C . LEU A 1 415 ? 2.422 -13.211 -9.133 1 98.75 415 LEU A C 1
ATOM 3305 O O . LEU A 1 415 ? 2.146 -12.914 -7.969 1 98.75 415 LEU A O 1
ATOM 3309 N N . ASP A 1 416 ? 2.291 -12.359 -10.109 1 98.56 416 ASP A N 1
ATOM 3310 C CA . ASP A 1 416 ? 1.751 -11.016 -9.914 1 98.56 416 ASP A CA 1
ATOM 3311 C C . ASP A 1 416 ? 0.29 -11.07 -9.469 1 98.56 416 ASP A C 1
ATOM 3313 O O . ASP A 1 416 ? -0.138 -10.289 -8.625 1 98.56 416 ASP A O 1
ATOM 3317 N N . CYS A 1 417 ? -0.475 -11.984 -10.07 1 98.81 417 CYS A N 1
ATOM 3318 C CA . CYS A 1 417 ? -1.847 -12.195 -9.625 1 98.81 417 CYS A CA 1
ATOM 3319 C C . CYS A 1 417 ? -1.882 -12.68 -8.18 1 98.81 417 CYS A C 1
ATOM 3321 O O . CYS A 1 417 ? -2.734 -12.25 -7.398 1 98.81 417 CYS A O 1
ATOM 3323 N N . THR A 1 418 ? -0.987 -13.57 -7.852 1 98.81 418 THR A N 1
ATOM 3324 C CA . THR A 1 418 ? -0.898 -14.07 -6.484 1 98.81 418 THR A CA 1
ATOM 3325 C C . THR A 1 418 ? -0.521 -12.945 -5.52 1 98.81 418 THR A C 1
ATOM 3327 O O . THR A 1 418 ? -1.094 -12.836 -4.438 1 98.81 418 THR A O 1
ATOM 3330 N N . ARG A 1 419 ? 0.434 -12.141 -5.941 1 97.94 419 ARG A N 1
ATOM 3331 C CA . ARG A 1 419 ? 0.818 -10.984 -5.141 1 97.94 419 ARG A CA 1
ATOM 3332 C C . ARG A 1 419 ? -0.376 -10.07 -4.895 1 97.94 419 ARG A C 1
ATOM 3334 O O . ARG A 1 419 ? -0.541 -9.531 -3.797 1 97.94 419 ARG A O 1
ATOM 3341 N N . HIS A 1 420 ? -1.157 -9.859 -5.891 1 97 420 HIS A N 1
ATOM 3342 C CA . HIS A 1 420 ? -2.381 -9.078 -5.793 1 97 420 HIS A CA 1
ATOM 3343 C C . HIS A 1 420 ? -3.285 -9.602 -4.684 1 97 420 HIS A C 1
ATOM 3345 O O . HIS A 1 420 ? -3.807 -8.828 -3.879 1 97 420 HIS A O 1
ATOM 3351 N N . LEU A 1 421 ? -3.41 -10.883 -4.562 1 97.62 421 LEU A N 1
ATOM 3352 C CA . LEU A 1 421 ? -4.238 -11.516 -3.539 1 97.62 421 LEU A CA 1
ATOM 3353 C C . LEU A 1 421 ? -3.6 -11.367 -2.16 1 97.62 421 LEU A C 1
ATOM 3355 O O . LEU A 1 421 ? -4.285 -11.055 -1.186 1 97.62 421 LEU A O 1
ATOM 3359 N N . VAL A 1 422 ? -2.301 -11.586 -2.1 1 96.81 422 VAL A N 1
ATOM 3360 C CA . VAL A 1 422 ? -1.576 -11.523 -0.834 1 96.81 422 VAL A CA 1
ATOM 3361 C C . VAL A 1 422 ? -1.671 -10.117 -0.254 1 96.81 422 VAL A C 1
ATOM 3363 O O . VAL A 1 422 ? -1.844 -9.945 0.955 1 96.81 422 VAL A O 1
ATOM 3366 N N . ASP A 1 423 ? -1.587 -9.133 -1.092 1 92.75 423 ASP A N 1
ATOM 3367 C CA . ASP A 1 423 ? -1.64 -7.738 -0.653 1 92.75 423 ASP A CA 1
ATOM 3368 C C . ASP A 1 423 ? -3.029 -7.379 -0.133 1 92.75 423 ASP A C 1
ATOM 3370 O O . ASP A 1 423 ? -3.158 -6.66 0.86 1 92.75 423 ASP A O 1
ATOM 3374 N N . LEU A 1 424 ? -4.004 -7.918 -0.809 1 91.56 424 LEU A N 1
ATOM 3375 C CA . LEU A 1 424 ? -5.375 -7.52 -0.506 1 91.56 424 LEU A CA 1
ATOM 3376 C C . LEU A 1 424 ? -5.918 -8.312 0.68 1 91.56 424 LEU A C 1
ATOM 3378 O O . LEU A 1 424 ? -6.863 -7.871 1.342 1 91.56 424 LEU A O 1
ATOM 3382 N N . LEU A 1 425 ? -5.352 -9.492 0.893 1 92.94 425 LEU A N 1
ATOM 3383 C CA . LEU A 1 425 ? -5.781 -10.359 1.983 1 92.94 425 LEU A CA 1
ATOM 3384 C C . LEU A 1 425 ? -4.602 -10.75 2.867 1 92.94 425 LEU A C 1
ATOM 3386 O O . LEU A 1 425 ? -4.156 -11.906 2.84 1 92.94 425 LEU A O 1
ATOM 3390 N N . PRO A 1 426 ? -4.191 -9.891 3.711 1 90.75 426 PRO A N 1
ATOM 3391 C CA . PRO A 1 426 ? -2.934 -10.062 4.441 1 90.75 426 PRO A CA 1
ATOM 3392 C C . PRO A 1 426 ? -2.969 -11.25 5.398 1 90.75 426 PRO A C 1
ATOM 3394 O O . PRO A 1 426 ? -1.916 -11.734 5.824 1 90.75 426 PRO A O 1
ATOM 3397 N N . THR A 1 427 ? -4.098 -11.789 5.707 1 93.19 427 THR A N 1
ATOM 3398 C CA . THR A 1 427 ? -4.164 -12.875 6.68 1 93.19 427 THR A CA 1
ATOM 3399 C C . THR A 1 427 ? -4.383 -14.219 5.984 1 93.19 427 THR A C 1
ATOM 3401 O O . THR A 1 427 ? -4.312 -15.273 6.621 1 93.19 427 THR A O 1
ATOM 3404 N N . ALA A 1 428 ? -4.586 -14.234 4.754 1 95.69 428 ALA A N 1
ATOM 3405 C CA . ALA A 1 428 ? -5.094 -15.422 4.078 1 95.69 428 ALA A CA 1
ATOM 3406 C C . ALA A 1 428 ? -3.947 -16.328 3.641 1 95.69 428 ALA A C 1
ATOM 3408 O O . ALA A 1 428 ? -4.152 -17.531 3.396 1 95.69 428 ALA A O 1
ATOM 3409 N N . PHE A 1 429 ? -2.762 -15.828 3.551 1 97.81 429 PHE A N 1
ATOM 3410 C CA . PHE A 1 429 ? -1.66 -16.594 2.984 1 97.81 429 PHE A CA 1
ATOM 3411 C C . PHE A 1 429 ? -0.535 -16.766 3.998 1 97.81 429 PHE A C 1
ATOM 3413 O O . PHE A 1 429 ? -0.205 -15.82 4.727 1 97.81 429 PHE A O 1
ATOM 3420 N N . GLU A 1 430 ? 0.03 -17.906 4.004 1 97.5 430 GLU A N 1
ATOM 3421 C CA . GLU A 1 430 ? 1.104 -18.203 4.949 1 97.5 430 GLU A CA 1
ATOM 3422 C C . GLU A 1 430 ? 2.428 -17.594 4.488 1 97.5 430 GLU A C 1
ATOM 3424 O O . GLU A 1 430 ? 3.334 -17.391 5.301 1 97.5 430 GLU A O 1
ATOM 3429 N N . PHE A 1 431 ? 2.551 -17.328 3.246 1 98.06 431 PHE A N 1
ATOM 3430 C CA . PHE A 1 431 ? 3.783 -16.781 2.684 1 98.06 431 PHE A CA 1
ATOM 3431 C C . PHE A 1 431 ? 3.627 -15.305 2.355 1 98.06 431 PHE A C 1
ATOM 3433 O O . PHE A 1 431 ? 2.506 -14.797 2.244 1 98.06 431 PHE A O 1
ATOM 3440 N N . ASN A 1 432 ? 4.715 -14.625 2.273 1 96.56 432 ASN A N 1
ATOM 3441 C CA . ASN A 1 432 ? 4.719 -13.211 1.921 1 96.56 432 ASN A CA 1
ATOM 3442 C C . ASN A 1 432 ? 5.203 -12.984 0.49 1 96.56 432 ASN A C 1
ATOM 3444 O O . ASN A 1 432 ? 5.395 -13.945 -0.259 1 96.56 432 ASN A O 1
ATOM 3448 N N . THR A 1 433 ? 5.371 -11.797 0.068 1 96.31 433 THR A N 1
ATOM 3449 C CA . THR A 1 433 ? 5.684 -11.477 -1.322 1 96.31 433 THR A CA 1
ATOM 3450 C C . THR A 1 433 ? 7.156 -11.758 -1.622 1 96.31 433 THR A C 1
ATOM 3452 O O . THR A 1 433 ? 7.535 -11.922 -2.783 1 96.31 433 THR A O 1
ATOM 3455 N N . ARG A 1 434 ? 8.023 -11.789 -0.628 1 95.88 434 ARG A N 1
ATOM 3456 C CA . ARG A 1 434 ? 9.406 -12.18 -0.847 1 95.88 434 ARG A CA 1
ATOM 3457 C C . ARG A 1 434 ? 9.492 -13.609 -1.388 1 95.88 434 ARG A C 1
ATOM 3459 O O . ARG A 1 434 ? 10.383 -13.922 -2.184 1 95.88 434 ARG A O 1
ATOM 3466 N N . PHE A 1 435 ? 8.609 -14.391 -0.862 1 97.94 435 PHE A N 1
ATOM 3467 C CA . PHE A 1 435 ? 8.516 -15.766 -1.341 1 97.94 435 PHE A CA 1
ATOM 3468 C C . PHE A 1 435 ? 8.266 -15.805 -2.844 1 97.94 435 PHE A C 1
ATOM 3470 O O . PHE A 1 435 ? 8.938 -16.531 -3.576 1 97.94 435 PHE A O 1
ATOM 3477 N N . LEU A 1 436 ? 7.344 -15.023 -3.32 1 98.31 436 LEU A N 1
ATOM 3478 C CA . LEU A 1 436 ? 6.973 -14.969 -4.73 1 98.31 436 LEU A CA 1
ATOM 3479 C C . LEU A 1 436 ? 8.117 -14.414 -5.57 1 98.31 436 LEU A C 1
ATOM 3481 O O . LEU A 1 436 ? 8.367 -14.891 -6.684 1 98.31 436 LEU A O 1
ATOM 3485 N N . MET A 1 437 ? 8.797 -13.43 -5.062 1 97 437 MET A N 1
ATOM 3486 C CA . MET A 1 437 ? 9.93 -12.844 -5.777 1 97 437 MET A CA 1
ATOM 3487 C C . MET A 1 437 ? 11.07 -13.859 -5.914 1 97 437 MET A C 1
ATOM 3489 O O . MET A 1 437 ? 11.734 -13.914 -6.949 1 97 437 MET A O 1
ATOM 3493 N N . ALA A 1 438 ? 11.273 -14.609 -4.859 1 96.94 438 ALA A N 1
ATOM 3494 C CA . ALA A 1 438 ? 12.297 -15.648 -4.926 1 96.94 438 ALA A CA 1
ATOM 3495 C C . ALA A 1 438 ? 11.938 -16.703 -5.961 1 96.94 438 ALA A C 1
ATOM 3497 O O . ALA A 1 438 ? 12.805 -17.203 -6.691 1 96.94 438 ALA A O 1
ATOM 3498 N N . LEU A 1 439 ? 10.703 -17.047 -5.992 1 98.19 439 LEU A N 1
ATOM 3499 C CA . LEU A 1 439 ? 10.242 -18 -6.996 1 98.19 439 LEU A CA 1
ATOM 3500 C C . LEU A 1 439 ? 10.477 -17.453 -8.406 1 98.19 439 LEU A C 1
ATOM 3502 O O . LEU A 1 439 ? 10.859 -18.219 -9.305 1 98.19 439 LEU A O 1
ATOM 3506 N N . HIS A 1 440 ? 10.188 -16.203 -8.578 1 98.25 440 HIS A N 1
ATOM 3507 C CA . HIS A 1 440 ? 10.445 -15.547 -9.859 1 98.25 440 HIS A CA 1
ATOM 3508 C C . HIS A 1 440 ? 11.914 -15.688 -10.258 1 98.25 440 HIS A C 1
ATOM 3510 O O . HIS A 1 440 ? 12.219 -16.078 -11.383 1 98.25 440 HIS A O 1
ATOM 3516 N N . ASP A 1 441 ? 12.773 -15.43 -9.336 1 97 441 ASP A N 1
ATOM 3517 C CA . ASP A 1 441 ? 14.211 -15.484 -9.617 1 97 441 ASP A CA 1
ATOM 3518 C C . ASP A 1 441 ? 14.648 -16.922 -9.922 1 97 441 ASP A C 1
ATOM 3520 O O . ASP A 1 441 ? 15.422 -17.156 -10.844 1 97 441 ASP A O 1
ATOM 3524 N N . HIS A 1 442 ? 14.172 -17.844 -9.164 1 96.69 442 HIS A N 1
ATOM 3525 C CA . HIS A 1 442 ? 14.578 -19.234 -9.32 1 96.69 442 HIS A CA 1
ATOM 3526 C C . HIS A 1 442 ? 14.102 -19.797 -10.656 1 96.69 442 HIS A C 1
ATOM 3528 O O . HIS A 1 442 ? 14.758 -20.656 -11.242 1 96.69 442 HIS A O 1
ATOM 3534 N N . SER A 1 443 ? 12.992 -19.344 -11.141 1 97.81 443 SER A N 1
ATOM 3535 C CA . SER A 1 443 ? 12.453 -19.859 -12.398 1 97.81 443 SER A CA 1
ATOM 3536 C C . SER A 1 443 ? 13.266 -19.359 -13.586 1 97.81 443 SER A C 1
ATOM 3538 O O . SER A 1 443 ? 13.195 -19.938 -14.672 1 97.81 443 SER A O 1
ATOM 3540 N N . ARG A 1 444 ? 14.086 -18.375 -13.383 1 96.38 444 ARG A N 1
ATOM 3541 C CA . ARG A 1 444 ? 14.773 -17.75 -14.508 1 96.38 444 ARG A CA 1
ATOM 3542 C C . ARG A 1 444 ? 16.281 -17.922 -14.398 1 96.38 444 ARG A C 1
ATOM 3544 O O . ARG A 1 444 ? 17 -17.812 -15.391 1 96.38 444 ARG A O 1
ATOM 3551 N N . SER A 1 445 ? 16.797 -18.219 -13.25 1 94.12 445 SER A N 1
ATOM 3552 C CA . SER A 1 445 ? 18.234 -18.203 -13.008 1 94.12 445 SER A CA 1
ATOM 3553 C C . SER A 1 445 ? 18.875 -19.516 -13.453 1 94.12 445 SER A C 1
ATOM 3555 O O . SER A 1 445 ? 20.078 -19.547 -13.75 1 94.12 445 SER A O 1
ATOM 3557 N N . GLY A 1 446 ? 18.109 -20.625 -13.422 1 93.81 446 GLY A N 1
ATOM 3558 C CA . GLY A 1 446 ? 18.672 -21.938 -13.688 1 93.81 446 GLY A CA 1
ATOM 3559 C C . GLY A 1 446 ? 19.547 -22.453 -12.555 1 93.81 446 GLY A C 1
ATOM 3560 O O . GLY A 1 446 ? 20.234 -23.469 -12.703 1 93.81 446 GLY A O 1
ATOM 3561 N N . GLN A 1 447 ? 19.453 -21.797 -11.453 1 91.88 447 GLN A N 1
ATOM 3562 C CA . GLN A 1 447 ? 20.266 -22.172 -10.297 1 91.88 447 GLN A CA 1
ATOM 3563 C C . GLN A 1 447 ? 19.781 -23.5 -9.703 1 91.88 447 GLN A C 1
ATOM 3565 O O . GLN A 1 447 ? 20.578 -24.25 -9.133 1 91.88 447 GLN A O 1
ATOM 3570 N N . PHE A 1 448 ? 18.562 -23.734 -9.758 1 93.56 448 PHE A N 1
ATOM 3571 C CA . PHE A 1 448 ? 17.953 -24.969 -9.273 1 93.56 448 PHE A CA 1
ATOM 3572 C C . PHE A 1 448 ? 17.312 -25.75 -10.43 1 93.56 448 PHE A C 1
ATOM 3574 O O . PHE A 1 448 ? 16.859 -25.156 -11.406 1 93.56 448 PHE A O 1
ATOM 3581 N N . GLY A 1 449 ? 17.297 -27 -10.289 1 95.12 449 GLY A N 1
ATOM 3582 C CA . GLY A 1 449 ? 16.797 -27.828 -11.367 1 95.12 449 GLY A CA 1
ATOM 3583 C C . GLY A 1 449 ? 15.273 -27.859 -11.445 1 95.12 449 GLY A C 1
ATOM 3584 O O . GLY A 1 449 ? 14.711 -28.266 -12.469 1 95.12 449 GLY A O 1
ATOM 3585 N N . THR A 1 450 ? 14.578 -27.359 -10.477 1 96.56 450 THR A N 1
ATOM 3586 C CA . THR A 1 450 ? 13.133 -27.484 -10.328 1 96.56 450 THR A CA 1
ATOM 3587 C C . THR A 1 450 ? 12.414 -26.953 -11.562 1 96.56 450 THR A C 1
ATOM 3589 O O . THR A 1 450 ? 11.453 -27.562 -12.039 1 96.56 450 THR A O 1
ATOM 3592 N N . PHE A 1 451 ? 12.891 -25.844 -12.094 1 97.5 451 PHE A N 1
ATOM 3593 C CA . PHE A 1 451 ? 12.141 -25.156 -13.141 1 97.5 451 PHE A CA 1
ATOM 3594 C C . PHE A 1 451 ? 12.789 -25.391 -14.5 1 97.5 451 PHE A C 1
ATOM 3596 O O . PHE A 1 451 ? 12.406 -24.75 -15.484 1 97.5 451 PHE A O 1
ATOM 3603 N N . VAL A 1 452 ? 13.711 -26.328 -14.555 1 96.69 452 VAL A N 1
ATOM 3604 C CA . VAL A 1 452 ? 14.406 -26.609 -15.805 1 96.69 452 VAL A CA 1
ATOM 3605 C C . VAL A 1 452 ? 13.562 -27.547 -16.672 1 96.69 452 VAL A C 1
ATOM 3607 O O . VAL A 1 452 ? 12.922 -28.469 -16.156 1 96.69 452 VAL A O 1
ATOM 3610 N N . GLY A 1 453 ? 13.539 -27.266 -17.969 1 95.69 453 GLY A N 1
ATOM 3611 C CA . GLY A 1 453 ? 12.805 -28.109 -18.891 1 95.69 453 GLY A CA 1
ATOM 3612 C C . GLY A 1 453 ? 11.383 -27.641 -19.125 1 95.69 453 GLY A C 1
ATOM 3613 O O . GLY A 1 453 ? 10.961 -26.625 -18.562 1 95.69 453 GLY A O 1
ATOM 3614 N N . CYS A 1 454 ? 10.594 -28.453 -19.953 1 97.25 454 CYS A N 1
ATOM 3615 C CA . CYS A 1 454 ? 9.281 -28 -20.406 1 97.25 454 CYS A CA 1
ATOM 3616 C C . CYS A 1 454 ? 8.195 -29 -20.031 1 97.25 454 CYS A C 1
ATOM 3618 O O . CYS A 1 454 ? 7.02 -28.812 -20.344 1 97.25 454 CYS A O 1
ATOM 3620 N N . SER A 1 455 ? 8.562 -30.062 -19.406 1 97.69 455 SER A N 1
ATOM 3621 C CA . SER A 1 455 ? 7.605 -31.078 -18.984 1 97.69 455 SER A CA 1
ATOM 3622 C C . SER A 1 455 ? 8.219 -32 -17.938 1 97.69 455 SER A C 1
ATOM 3624 O O . SER A 1 455 ? 9.438 -32 -17.75 1 97.69 455 SER A O 1
ATOM 3626 N N . GLU A 1 456 ? 7.34 -32.719 -17.266 1 97.19 456 GLU A N 1
ATOM 3627 C CA . GLU A 1 456 ? 7.809 -33.719 -16.328 1 97.19 456 GLU A CA 1
ATOM 3628 C C . GLU A 1 456 ? 8.695 -34.75 -17.031 1 97.19 456 GLU A C 1
ATOM 3630 O O . GLU A 1 456 ? 9.734 -35.156 -16.5 1 97.19 456 GLU A O 1
ATOM 3635 N N . LYS A 1 457 ? 8.32 -35.156 -18.188 1 98 457 LYS A N 1
ATOM 3636 C CA . LYS A 1 457 ? 9.078 -36.156 -18.953 1 98 457 LYS A CA 1
ATOM 3637 C C . LYS A 1 457 ? 10.5 -35.656 -19.219 1 98 457 LYS A C 1
ATOM 3639 O O . LYS A 1 457 ? 11.469 -36.375 -19 1 98 457 LYS A O 1
ATOM 3644 N N . GLN A 1 458 ? 10.594 -34.469 -19.688 1 97 458 GLN A N 1
ATOM 3645 C CA . GLN A 1 458 ? 11.906 -33.906 -20 1 97 458 GLN A CA 1
ATOM 3646 C C . GLN A 1 458 ? 12.781 -33.844 -18.766 1 97 458 GLN A C 1
ATOM 3648 O O . GLN A 1 458 ? 13.984 -34.125 -18.828 1 97 458 GLN A O 1
ATOM 3653 N N . ARG A 1 459 ? 12.258 -33.469 -17.672 1 96.44 459 ARG A N 1
ATOM 3654 C CA . ARG A 1 459 ? 13.031 -33.375 -16.438 1 96.44 459 ARG A CA 1
ATOM 3655 C C . ARG A 1 459 ? 13.508 -34.75 -15.969 1 96.44 459 ARG A C 1
ATOM 3657 O O . ARG A 1 459 ? 14.609 -34.875 -15.438 1 96.44 459 ARG A O 1
ATOM 3664 N N . ARG A 1 460 ? 12.664 -35.75 -16.172 1 95.81 460 ARG A N 1
ATOM 3665 C CA . ARG A 1 460 ? 13.055 -37.125 -15.844 1 95.81 460 ARG A CA 1
ATOM 3666 C C . ARG A 1 460 ? 14.164 -37.594 -16.766 1 95.81 460 ARG A C 1
ATOM 3668 O O . ARG A 1 460 ? 15.109 -38.25 -16.328 1 95.81 460 ARG A O 1
ATOM 3675 N N . GLU A 1 461 ? 14.008 -37.281 -17.984 1 96.44 461 GLU A N 1
ATOM 3676 C CA . GLU A 1 461 ? 14.992 -37.719 -18.984 1 96.44 461 GLU A CA 1
ATOM 3677 C C . GLU A 1 461 ? 16.344 -37.031 -18.734 1 96.44 461 GLU A C 1
ATOM 3679 O O . GLU A 1 461 ? 17.391 -37.625 -18.984 1 96.44 461 GLU A O 1
ATOM 3684 N N . LEU A 1 462 ? 16.281 -35.844 -18.25 1 95.19 462 LEU A N 1
ATOM 3685 C CA . LEU A 1 462 ? 17.5 -35.094 -17.953 1 95.19 462 LEU A CA 1
ATOM 3686 C C . LEU A 1 462 ? 18.109 -35.531 -16.625 1 95.19 462 LEU A C 1
ATOM 3688 O O . LEU A 1 462 ? 19.234 -35.156 -16.297 1 95.19 462 LEU A O 1
ATOM 3692 N N . GLY A 1 463 ? 17.391 -36.281 -15.836 1 95 463 GLY A N 1
ATOM 3693 C CA . GLY A 1 463 ? 17.875 -36.781 -14.547 1 95 463 GLY A CA 1
ATOM 3694 C C . GLY A 1 463 ? 18.078 -35.656 -13.531 1 95 463 GLY A C 1
ATOM 3695 O O . GLY A 1 463 ? 19.031 -35.688 -12.75 1 95 463 GLY A O 1
ATOM 3696 N N . LEU A 1 464 ? 17.266 -34.719 -13.555 1 94.5 464 LEU A N 1
ATOM 3697 C CA . LEU A 1 464 ? 17.453 -33.531 -12.727 1 94.5 464 LEU A CA 1
ATOM 3698 C C . LEU A 1 464 ? 17.359 -33.906 -11.25 1 94.5 464 LEU A C 1
ATOM 3700 O O . LEU A 1 464 ? 18.078 -33.312 -10.422 1 94.5 464 LEU A O 1
ATOM 3704 N N . ALA A 1 465 ? 16.5 -34.781 -10.875 1 93.44 465 ALA A N 1
ATOM 3705 C CA . ALA A 1 465 ? 16.312 -35.156 -9.477 1 93.44 465 ALA A CA 1
ATOM 3706 C C . ALA A 1 465 ? 17.609 -35.688 -8.859 1 93.44 465 ALA A C 1
ATOM 3708 O O . ALA A 1 465 ? 17.859 -35.469 -7.676 1 93.44 465 ALA A O 1
ATOM 3709 N N . GLY A 1 466 ? 18.359 -36.312 -9.68 1 92 466 GLY A N 1
ATOM 3710 C CA . GLY A 1 466 ? 19.609 -36.875 -9.188 1 92 466 GLY A CA 1
ATOM 3711 C C . GLY A 1 466 ? 20.797 -35.938 -9.375 1 92 466 GLY A C 1
ATOM 3712 O O . GLY A 1 466 ? 21.766 -36 -8.602 1 92 466 GLY A O 1
ATOM 3713 N N . LYS A 1 467 ? 20.688 -35.062 -10.266 1 91.75 467 LYS A N 1
ATOM 3714 C CA . LYS A 1 467 ? 21.875 -34.312 -10.672 1 91.75 467 LYS A CA 1
ATOM 3715 C C . LYS A 1 467 ? 21.859 -32.906 -10.078 1 91.75 467 LYS A C 1
ATOM 3717 O O . LYS A 1 467 ? 22.891 -32.219 -10.039 1 91.75 467 LYS A O 1
ATOM 3722 N N . THR A 1 468 ? 20.719 -32.438 -9.672 1 92.69 468 THR A N 1
ATOM 3723 C CA . THR A 1 468 ? 20.609 -31.047 -9.234 1 92.69 468 THR A CA 1
ATOM 3724 C C . THR A 1 468 ? 19.844 -30.953 -7.914 1 92.69 468 THR A C 1
ATOM 3726 O O . THR A 1 468 ? 19.312 -31.953 -7.434 1 92.69 468 THR A O 1
ATOM 3729 N N . CYS A 1 469 ? 19.844 -29.734 -7.344 1 91.62 469 CYS A N 1
ATOM 3730 C CA . CYS A 1 469 ? 19.047 -29.453 -6.148 1 91.62 469 CYS A CA 1
ATOM 3731 C C . CYS A 1 469 ? 17.734 -28.781 -6.512 1 91.62 469 CYS A C 1
ATOM 3733 O O . CYS A 1 469 ? 17.656 -28.031 -7.484 1 91.62 469 CYS A O 1
ATOM 3735 N N . SER A 1 470 ? 16.797 -29.125 -5.723 1 93.75 470 SER A N 1
ATOM 3736 C CA . SER A 1 470 ? 15.484 -28.5 -5.906 1 93.75 470 SER A CA 1
ATOM 3737 C C . SER A 1 470 ? 15.438 -27.125 -5.258 1 93.75 470 SER A C 1
ATOM 3739 O O . SER A 1 470 ? 16.078 -26.891 -4.227 1 93.75 470 SER A O 1
ATOM 3741 N N . SER A 1 471 ? 14.672 -26.25 -5.848 1 94.25 471 SER A N 1
ATOM 3742 C CA . SER A 1 471 ? 14.484 -24.906 -5.293 1 94.25 471 SER A CA 1
ATOM 3743 C C . SER A 1 471 ? 13.812 -24.969 -3.922 1 94.25 471 SER A C 1
ATOM 3745 O O . SER A 1 471 ? 14.016 -24.078 -3.088 1 94.25 471 SER A O 1
ATOM 3747 N N . TRP A 1 472 ? 13.055 -25.969 -3.664 1 95.81 472 TRP A N 1
ATOM 3748 C CA . TRP A 1 472 ? 12.234 -26.062 -2.463 1 95.81 472 TRP A CA 1
ATOM 3749 C C . TRP A 1 472 ? 13.094 -26.266 -1.222 1 95.81 472 TRP A C 1
ATOM 3751 O O . TRP A 1 472 ? 12.68 -25.938 -0.109 1 95.81 472 TRP A O 1
ATOM 3761 N N . VAL A 1 473 ? 14.297 -26.75 -1.393 1 92.31 473 VAL A N 1
ATOM 3762 C CA . VAL A 1 473 ? 15.227 -26.859 -0.272 1 92.31 473 VAL A CA 1
ATOM 3763 C C . VAL A 1 473 ? 15.578 -25.469 0.25 1 92.31 473 VAL A C 1
ATOM 3765 O O . VAL A 1 473 ? 15.719 -25.281 1.459 1 92.31 473 VAL A O 1
ATOM 3768 N N . TYR A 1 474 ? 15.742 -24.562 -0.689 1 92.38 474 TYR A N 1
ATOM 3769 C CA . TYR A 1 474 ? 16.031 -23.172 -0.336 1 92.38 474 TYR A CA 1
ATOM 3770 C C . TYR A 1 474 ? 14.914 -22.578 0.503 1 92.38 474 TYR A C 1
ATOM 3772 O O . TYR A 1 474 ? 15.164 -21.938 1.527 1 92.38 474 TYR A O 1
ATOM 3780 N N . PHE A 1 475 ? 13.703 -22.781 0.104 1 94.75 475 PHE A N 1
ATOM 3781 C CA . PHE A 1 475 ? 12.547 -22.219 0.792 1 94.75 475 PHE A CA 1
ATOM 3782 C C . PHE A 1 475 ? 12.367 -22.859 2.156 1 94.75 475 PHE A C 1
ATOM 3784 O O . PHE A 1 475 ? 11.953 -22.203 3.115 1 94.75 475 PHE A O 1
ATOM 3791 N N . ALA A 1 476 ? 12.68 -24.141 2.199 1 92.62 476 ALA A N 1
ATOM 3792 C CA . ALA A 1 476 ? 12.578 -24.828 3.477 1 92.62 476 ALA A CA 1
ATOM 3793 C C . ALA A 1 476 ? 13.641 -24.344 4.457 1 92.62 476 ALA A C 1
ATOM 3795 O O . ALA A 1 476 ? 13.359 -24.188 5.648 1 92.62 476 ALA A O 1
ATOM 3796 N N . ALA A 1 477 ? 14.773 -24.109 3.947 1 88.06 477 ALA A N 1
ATOM 3797 C CA . ALA A 1 477 ? 15.891 -23.688 4.781 1 88.06 477 ALA A CA 1
ATOM 3798 C C . ALA A 1 477 ? 15.695 -22.266 5.277 1 88.06 477 ALA A C 1
ATOM 3800 O O . ALA A 1 477 ? 16.109 -21.922 6.387 1 88.06 477 ALA A O 1
ATOM 3801 N N . LYS A 1 478 ? 15.039 -21.422 4.496 1 89.88 478 LYS A N 1
ATOM 3802 C CA . LYS A 1 478 ? 14.875 -20.016 4.828 1 89.88 478 LYS A CA 1
ATOM 3803 C C . LYS A 1 478 ? 13.414 -19.672 5.102 1 89.88 478 LYS A C 1
ATOM 3805 O O . LYS A 1 478 ? 12.938 -18.594 4.742 1 89.88 478 LYS A O 1
ATOM 3810 N N . ARG A 1 479 ? 12.766 -20.547 5.648 1 91.62 479 ARG A N 1
ATOM 3811 C CA . ARG A 1 479 ? 11.336 -20.422 5.887 1 91.62 479 ARG A CA 1
ATOM 3812 C C . ARG A 1 479 ? 11.016 -19.125 6.633 1 91.62 479 ARG A C 1
ATOM 3814 O O . ARG A 1 479 ? 10 -18.484 6.363 1 91.62 479 ARG A O 1
ATOM 3821 N N . TYR A 1 480 ? 11.836 -18.641 7.551 1 87.25 480 TYR A N 1
ATOM 3822 C CA . TYR A 1 480 ? 11.602 -17.453 8.375 1 87.25 480 TYR A CA 1
ATOM 3823 C C . TYR A 1 480 ? 11.539 -16.203 7.516 1 87.25 480 TYR A C 1
ATOM 3825 O O . TYR A 1 480 ? 10.836 -15.242 7.859 1 87.25 480 TYR A O 1
ATOM 3833 N N . VAL A 1 481 ? 12.18 -16.172 6.395 1 92.19 481 VAL A N 1
ATOM 3834 C CA . VAL A 1 481 ? 12.227 -15.023 5.504 1 92.19 481 VAL A CA 1
ATOM 3835 C C . VAL A 1 481 ? 10.914 -14.914 4.734 1 92.19 481 VAL A C 1
ATOM 3837 O O . VAL A 1 481 ? 10.477 -13.812 4.391 1 92.19 481 VAL A O 1
ATOM 3840 N N . PHE A 1 482 ? 10.258 -16.062 4.559 1 96.06 482 PHE A N 1
ATOM 3841 C CA . PHE A 1 482 ? 9.172 -16.094 3.59 1 96.06 482 PHE A CA 1
ATOM 3842 C C . PHE A 1 482 ? 7.82 -16.188 4.293 1 96.06 482 PHE A C 1
ATOM 3844 O O . PHE A 1 482 ? 6.773 -16 3.668 1 96.06 482 PHE A O 1
ATOM 3851 N N . THR A 1 483 ? 7.836 -16.344 5.559 1 95.06 483 THR A N 1
ATOM 3852 C CA . THR A 1 483 ? 6.598 -16.547 6.305 1 95.06 483 THR A CA 1
ATOM 3853 C C . THR A 1 483 ? 5.906 -15.211 6.562 1 95.06 483 THR A C 1
ATOM 3855 O O . THR A 1 483 ? 6.566 -14.211 6.863 1 95.06 483 THR A O 1
ATOM 3858 N N . ASN A 1 484 ? 4.613 -15.195 6.414 1 95.44 484 ASN A N 1
ATOM 3859 C CA . ASN A 1 484 ? 3.762 -14.047 6.711 1 95.44 484 ASN A CA 1
ATOM 3860 C C . ASN A 1 484 ? 3.365 -14.008 8.188 1 95.44 484 ASN A C 1
ATOM 3862 O O . ASN A 1 484 ? 2.648 -14.891 8.664 1 95.44 484 ASN A O 1
ATOM 3866 N N . PRO A 1 485 ? 3.74 -13 8.891 1 92.06 485 PRO A N 1
ATOM 3867 C CA . PRO A 1 485 ? 3.443 -12.938 10.328 1 92.06 485 PRO A CA 1
ATOM 3868 C C . PRO A 1 485 ? 1.958 -12.719 10.609 1 92.06 485 PRO A C 1
ATOM 3870 O O . PRO A 1 485 ? 1.506 -12.93 11.742 1 92.06 485 PRO A O 1
ATOM 3873 N N . LEU A 1 486 ? 1.166 -12.391 9.641 1 92.44 486 LEU A N 1
ATOM 3874 C CA . LEU A 1 486 ? -0.238 -12.055 9.852 1 92.44 486 LEU A CA 1
ATOM 3875 C C . LEU A 1 486 ? -1.139 -13.234 9.5 1 92.44 486 LEU A C 1
ATOM 3877 O O . LEU A 1 486 ? -2.354 -13.172 9.703 1 92.44 486 LEU A O 1
ATOM 3881 N N . TYR A 1 487 ? -0.555 -14.289 9.055 1 94.44 487 TYR A N 1
ATOM 3882 C CA . TYR A 1 487 ? -1.323 -15.422 8.555 1 94.44 487 TYR A CA 1
ATOM 3883 C C . TYR A 1 487 ? -2.273 -15.953 9.617 1 94.44 487 TYR A C 1
ATOM 3885 O O . TYR A 1 487 ? -1.857 -16.234 10.75 1 94.44 487 TYR A O 1
ATOM 3893 N N . THR A 1 488 ? -3.543 -15.992 9.289 1 92.38 488 THR A N 1
ATOM 3894 C CA . THR A 1 488 ? -4.602 -16.594 10.094 1 92.38 488 THR A CA 1
ATOM 3895 C C . THR A 1 488 ? -5.453 -17.547 9.258 1 92.38 488 THR A C 1
ATOM 3897 O O . THR A 1 488 ? -6.398 -17.109 8.594 1 92.38 488 THR A O 1
ATOM 3900 N N . PRO A 1 489 ? -5.16 -18.844 9.383 1 91.56 489 PRO A N 1
ATOM 3901 C CA . PRO A 1 489 ? -5.926 -19.797 8.578 1 91.56 489 PRO A CA 1
ATOM 3902 C C . PRO A 1 489 ? -7.414 -19.781 8.922 1 91.56 489 PRO A C 1
ATOM 3904 O O . PRO A 1 489 ? -7.789 -19.562 10.07 1 91.56 489 PRO A O 1
ATOM 3907 N N . PRO A 1 490 ? -8.234 -20.047 7.945 1 90.5 490 PRO A N 1
ATOM 3908 C CA . PRO A 1 490 ? -9.664 -20.109 8.234 1 90.5 490 PRO A CA 1
ATOM 3909 C C . PRO A 1 490 ? -10.008 -21.188 9.266 1 90.5 490 PRO A C 1
ATOM 3911 O O . PRO A 1 490 ? -9.391 -22.25 9.273 1 90.5 490 PRO A O 1
ATOM 3914 N N . PRO A 1 491 ? -11.016 -20.938 10.086 1 86.75 491 PRO A N 1
ATOM 3915 C CA . PRO A 1 491 ? -11.391 -21.875 11.141 1 86.75 491 PRO A CA 1
ATOM 3916 C C . PRO A 1 491 ? -11.688 -23.281 10.617 1 86.75 491 PRO A C 1
ATOM 3918 O O . PRO A 1 491 ? -11.305 -24.266 11.242 1 86.75 491 PRO A O 1
ATOM 3921 N N . LYS A 1 492 ? -12.328 -23.312 9.5 1 88.94 492 LYS A N 1
ATOM 3922 C CA . LYS A 1 492 ? -12.648 -24.609 8.906 1 88.94 492 LYS A CA 1
ATOM 3923 C C . LYS A 1 492 ? -11.375 -25.406 8.594 1 88.94 492 LYS A C 1
ATOM 3925 O O . LYS A 1 492 ? -11.344 -26.625 8.758 1 88.94 492 LYS A O 1
ATOM 3930 N N . TYR A 1 493 ? -10.406 -24.734 8.141 1 93.25 493 TYR A N 1
ATOM 3931 C CA . TYR A 1 493 ? -9.141 -25.359 7.801 1 93.25 493 TYR A CA 1
ATOM 3932 C C . TYR A 1 493 ? -8.414 -25.828 9.055 1 93.25 493 TYR A C 1
ATOM 3934 O O . TYR A 1 493 ? -7.832 -26.922 9.078 1 93.25 493 TYR A O 1
ATOM 3942 N N . VAL A 1 494 ? -8.438 -25.047 10.109 1 89.94 494 VAL A N 1
ATOM 3943 C CA . VAL A 1 494 ? -7.781 -25.375 11.375 1 89.94 494 VAL A CA 1
ATOM 3944 C C . VAL A 1 494 ? -8.422 -26.641 11.961 1 89.94 494 VAL A C 1
ATOM 3946 O O . VAL A 1 494 ? -7.719 -27.547 12.422 1 89.94 494 VAL A O 1
ATOM 3949 N N . LYS A 1 495 ? -9.711 -26.656 11.969 1 89.94 495 LYS A N 1
ATOM 3950 C CA . LYS A 1 495 ? -10.445 -27.812 12.508 1 89.94 495 LYS A CA 1
ATOM 3951 C C . LYS A 1 495 ? -10.125 -29.078 11.719 1 89.94 495 LYS A C 1
ATOM 3953 O O . LYS A 1 495 ? -9.906 -30.141 12.312 1 89.94 495 LYS A O 1
ATOM 3958 N N . ALA A 1 496 ? -10.062 -28.922 10.453 1 91 496 ALA A N 1
ATOM 3959 C CA . ALA A 1 496 ? -9.797 -30.062 9.594 1 91 496 ALA A CA 1
ATOM 3960 C C . ALA A 1 496 ? -8.367 -30.562 9.758 1 91 496 ALA A C 1
ATOM 3962 O O . ALA A 1 496 ? -8.109 -31.766 9.672 1 91 496 ALA A O 1
ATOM 3963 N N . LYS A 1 497 ? -7.477 -29.656 9.945 1 89.56 497 LYS A N 1
ATOM 3964 C CA . LYS A 1 497 ? -6.066 -30 10.086 1 89.56 497 LYS A CA 1
ATOM 3965 C C . LYS A 1 497 ? -5.824 -30.812 11.352 1 89.56 497 LYS A C 1
ATOM 3967 O O . LYS A 1 497 ? -4.953 -31.688 11.383 1 89.56 497 LYS A O 1
ATOM 3972 N N . LYS A 1 498 ? -6.562 -30.516 12.375 1 85.62 498 LYS A N 1
ATOM 3973 C CA . LYS A 1 498 ? -6.457 -31.266 13.625 1 85.62 498 LYS A CA 1
ATOM 3974 C C . LYS A 1 498 ? -6.871 -32.719 13.43 1 85.62 498 LYS A C 1
ATOM 3976 O O . LYS A 1 498 ? -6.336 -33.625 14.086 1 85.62 498 LYS A O 1
ATOM 3981 N N . ILE A 1 499 ? -7.773 -32.875 12.547 1 80.94 499 ILE A N 1
ATOM 3982 C CA . ILE A 1 499 ? -8.312 -34.219 12.297 1 80.94 499 ILE A CA 1
ATOM 3983 C C . ILE A 1 499 ? -7.43 -34.938 11.281 1 80.94 499 ILE A C 1
ATOM 3985 O O . ILE A 1 499 ? -7.086 -36.094 11.469 1 80.94 499 ILE A O 1
ATOM 3989 N N . ALA A 1 500 ? -7.223 -34.156 10.211 1 73.88 500 ALA A N 1
ATOM 3990 C CA . ALA A 1 500 ? -6.406 -34.688 9.125 1 73.88 500 ALA A CA 1
ATOM 3991 C C . ALA A 1 500 ? -5.199 -33.781 8.852 1 73.88 500 ALA A C 1
ATOM 3993 O O . ALA A 1 500 ? -5.297 -32.562 8.938 1 73.88 500 ALA A O 1
ATOM 3994 N N . GLY A 1 501 ? -4.062 -34.281 8.828 1 69.44 501 GLY A N 1
ATOM 3995 C CA . GLY A 1 501 ? -2.838 -33.562 8.57 1 69.44 501 GLY A CA 1
ATOM 3996 C C . GLY A 1 501 ? -2.957 -32.594 7.414 1 69.44 501 GLY A C 1
ATOM 3997 O O . GLY A 1 501 ? -2.646 -31.391 7.551 1 69.44 501 GLY A O 1
ATOM 3998 N N . GLN A 1 502 ? -3.404 -33.125 6.281 1 72.94 502 GLN A N 1
ATOM 3999 C CA . GLN A 1 502 ? -3.641 -32.281 5.105 1 72.94 502 GLN A CA 1
ATOM 4000 C C . GLN A 1 502 ? -5.121 -32.25 4.734 1 72.94 502 GLN A C 1
ATOM 4002 O O . GLN A 1 502 ? -5.578 -33.062 3.93 1 72.94 502 GLN A O 1
ATOM 4007 N N . PRO A 1 503 ? -5.719 -31.203 5.281 1 86.62 503 PRO A N 1
ATOM 4008 C CA . PRO A 1 503 ? -7.172 -31.203 5.09 1 86.62 503 PRO A CA 1
ATOM 4009 C C . PRO A 1 503 ? -7.586 -30.703 3.707 1 86.62 503 PRO A C 1
ATOM 4011 O O . PRO A 1 503 ? -6.879 -29.906 3.1 1 86.62 503 PRO A O 1
ATOM 4014 N N . HIS A 1 504 ? -8.609 -31.234 3.195 1 93.81 504 HIS A N 1
ATOM 4015 C CA . HIS A 1 504 ? -9.25 -30.797 1.96 1 93.81 504 HIS A CA 1
ATOM 4016 C C . HIS A 1 504 ? -10.594 -30.125 2.24 1 93.81 504 HIS A C 1
ATOM 4018 O O . HIS A 1 504 ? -11.633 -30.781 2.246 1 93.81 504 HIS A O 1
ATOM 4024 N N . VAL A 1 505 ? -10.5 -28.812 2.432 1 94 505 VAL A N 1
ATOM 4025 C CA . VAL A 1 505 ? -11.68 -27.984 2.684 1 94 505 VAL A CA 1
ATOM 4026 C C . VAL A 1 505 ? -11.641 -26.75 1.793 1 94 505 VAL A C 1
ATOM 4028 O O . VAL A 1 505 ? -10.609 -26.438 1.188 1 94 505 VAL A O 1
ATOM 4031 N N . THR A 1 506 ? -12.797 -26.156 1.62 1 94 506 THR A N 1
ATOM 4032 C CA . THR A 1 506 ? -12.844 -24.953 0.805 1 94 506 THR A CA 1
ATOM 4033 C C . THR A 1 506 ? -13.047 -23.719 1.681 1 94 506 THR A C 1
ATOM 4035 O O . THR A 1 506 ? -13.633 -23.797 2.764 1 94 506 THR A O 1
ATOM 4038 N N . ALA A 1 507 ? -12.461 -22.641 1.351 1 93.94 507 ALA A N 1
ATOM 4039 C CA . ALA A 1 507 ? -12.648 -21.297 1.893 1 93.94 507 ALA A CA 1
ATOM 4040 C C . ALA A 1 507 ? -12.422 -20.234 0.816 1 93.94 507 ALA A C 1
ATOM 4042 O O . ALA A 1 507 ? -11.344 -19.656 0.727 1 93.94 507 ALA A O 1
ATOM 4043 N N . LEU A 1 508 ? -13.453 -19.984 0.053 1 94.44 508 LEU A N 1
ATOM 4044 C CA . LEU A 1 508 ? -13.359 -19.094 -1.103 1 94.44 508 LEU A CA 1
ATOM 4045 C C . LEU A 1 508 ? -13.016 -17.672 -0.67 1 94.44 508 LEU A C 1
ATOM 4047 O O . LEU A 1 508 ? -13.578 -17.156 0.304 1 94.44 508 LEU A O 1
ATOM 4051 N N . LEU A 1 509 ? -12.055 -17.016 -1.319 1 93.12 509 LEU A N 1
ATOM 4052 C CA . LEU A 1 509 ? -11.703 -15.625 -1.071 1 93.12 509 LEU A CA 1
ATOM 4053 C C . LEU A 1 509 ? -12.812 -14.695 -1.548 1 93.12 509 LEU A C 1
ATOM 4055 O O . LEU A 1 509 ? -13.648 -15.086 -2.371 1 93.12 509 LEU A O 1
ATOM 4059 N N . PRO A 1 510 ? -12.844 -13.5 -1.04 1 89.25 510 PRO A N 1
ATOM 4060 C CA . PRO A 1 510 ? -13.961 -12.602 -1.347 1 89.25 510 PRO A CA 1
ATOM 4061 C C . PRO A 1 510 ? -13.922 -12.086 -2.785 1 89.25 510 PRO A C 1
ATOM 4063 O O . PRO A 1 510 ? -12.852 -11.969 -3.377 1 89.25 510 PRO A O 1
ATOM 4066 N N . ALA A 1 511 ? -15.031 -11.68 -3.299 1 87.81 511 ALA A N 1
ATOM 4067 C CA . ALA A 1 511 ? -15.219 -11.312 -4.699 1 87.81 511 ALA A CA 1
ATOM 4068 C C . ALA A 1 511 ? -14.484 -10.016 -5.031 1 87.81 511 ALA A C 1
ATOM 4070 O O . ALA A 1 511 ? -14.117 -9.781 -6.184 1 87.81 511 ALA A O 1
ATOM 4071 N N . PHE A 1 512 ? -14.203 -9.18 -4.047 1 86.75 512 PHE A N 1
ATOM 4072 C CA . PHE A 1 512 ? -13.633 -7.867 -4.324 1 86.75 512 PHE A CA 1
ATOM 4073 C C . PHE A 1 512 ? -12.227 -7.996 -4.898 1 86.75 512 PHE A C 1
ATOM 4075 O O . PHE A 1 512 ? -11.688 -7.035 -5.453 1 86.75 512 PHE A O 1
ATOM 4082 N N . VAL A 1 513 ? -11.633 -9.172 -4.805 1 92.19 513 VAL A N 1
ATOM 4083 C CA . VAL A 1 513 ? -10.273 -9.359 -5.297 1 92.19 513 VAL A CA 1
ATOM 4084 C C . VAL A 1 513 ? -10.227 -9.102 -6.801 1 92.19 513 VAL A C 1
ATOM 4086 O O . VAL A 1 513 ? -9.164 -8.828 -7.359 1 92.19 513 VAL A O 1
ATOM 4089 N N . ALA A 1 514 ? -11.398 -9.18 -7.48 1 91.94 514 ALA A N 1
ATOM 4090 C CA . ALA A 1 514 ? -11.453 -8.961 -8.922 1 91.94 514 ALA A CA 1
ATOM 4091 C C . ALA A 1 514 ? -11.844 -7.52 -9.242 1 91.94 514 ALA A C 1
ATOM 4093 O O . ALA A 1 514 ? -11.922 -7.141 -10.414 1 91.94 514 ALA A O 1
ATOM 4094 N N . SER A 1 515 ? -12 -6.637 -8.234 1 90 515 SER A N 1
ATOM 4095 C CA . SER A 1 515 ? -12.422 -5.258 -8.461 1 90 515 SER A CA 1
ATOM 4096 C C . SER A 1 515 ? -11.344 -4.469 -9.195 1 90 515 SER A C 1
ATOM 4098 O O . SER A 1 515 ? -10.172 -4.492 -8.812 1 90 515 SER A O 1
ATOM 4100 N N . PRO A 1 516 ? -11.758 -3.715 -10.234 1 90.5 516 PRO A N 1
ATOM 4101 C CA . PRO A 1 516 ? -10.789 -2.932 -11.008 1 90.5 516 PRO A CA 1
ATOM 4102 C C . PRO A 1 516 ? -10.062 -1.894 -10.156 1 90.5 516 PRO A C 1
ATOM 4104 O O . PRO A 1 516 ? -8.906 -1.563 -10.43 1 90.5 516 PRO A O 1
ATOM 4107 N N . HIS A 1 517 ? -10.664 -1.448 -9.055 1 88.44 517 HIS A N 1
ATOM 4108 C CA . HIS A 1 517 ? -10.141 -0.377 -8.211 1 88.44 517 HIS A CA 1
ATOM 4109 C C . HIS A 1 517 ? -8.875 -0.816 -7.484 1 88.44 517 HIS A C 1
ATOM 4111 O O . HIS A 1 517 ? -8.133 0.019 -6.965 1 88.44 517 HIS A O 1
ATOM 4117 N N . LEU A 1 518 ? -8.68 -2.107 -7.492 1 89.81 518 LEU A N 1
ATOM 4118 C CA . LEU A 1 518 ? -7.68 -2.621 -6.562 1 89.81 518 LEU A CA 1
ATOM 4119 C C . LEU A 1 518 ? -6.418 -3.062 -7.301 1 89.81 518 LEU A C 1
ATOM 4121 O O . LEU A 1 518 ? -5.426 -3.439 -6.672 1 89.81 518 LEU A O 1
ATOM 4125 N N . PHE A 1 519 ? -6.379 -3.002 -8.602 1 92.5 519 PHE A N 1
ATOM 4126 C CA . PHE A 1 519 ? -5.215 -3.451 -9.359 1 92.5 519 PHE A CA 1
ATOM 4127 C C . PHE A 1 519 ? -4.172 -2.346 -9.453 1 92.5 519 PHE A C 1
ATOM 4129 O O . PHE A 1 519 ? -4.508 -1.187 -9.703 1 92.5 519 PHE A O 1
ATOM 4136 N N . GLY A 1 520 ? -2.959 -2.674 -9.148 1 90.56 520 GLY A N 1
ATOM 4137 C CA . GLY A 1 520 ? -1.823 -1.77 -9.219 1 90.56 520 GLY A CA 1
ATOM 4138 C C . GLY A 1 520 ? -0.516 -2.477 -9.516 1 90.56 520 GLY A C 1
ATOM 4139 O O . GLY A 1 520 ? -0.448 -3.707 -9.492 1 90.56 520 GLY A O 1
ATOM 4140 N N . MET A 1 521 ? 0.537 -1.717 -9.68 1 91 521 MET A N 1
ATOM 4141 C CA . MET A 1 521 ? 1.826 -2.254 -10.102 1 91 521 MET A CA 1
ATOM 4142 C C . MET A 1 521 ? 2.547 -2.924 -8.938 1 91 521 MET A C 1
ATOM 4144 O O . MET A 1 521 ? 2.502 -2.43 -7.809 1 91 521 MET A O 1
ATOM 4148 N N . TRP A 1 522 ? 3.193 -4.047 -9.25 1 93.5 522 TRP A N 1
ATOM 4149 C CA . TRP A 1 522 ? 4.066 -4.715 -8.289 1 93.5 522 TRP A CA 1
ATOM 4150 C C . TRP A 1 522 ? 5.438 -4.051 -8.25 1 93.5 522 TRP A C 1
ATOM 4152 O O . TRP A 1 522 ? 6.43 -4.633 -8.703 1 93.5 522 TRP A O 1
ATOM 4162 N N . SER A 1 523 ? 5.539 -2.988 -7.574 1 89.44 523 SER A N 1
ATOM 4163 C CA . SER A 1 523 ? 6.762 -2.189 -7.551 1 89.44 523 SER A CA 1
ATOM 4164 C C . SER A 1 523 ? 7.914 -2.963 -6.926 1 89.44 523 SER A C 1
ATOM 4166 O O . SER A 1 523 ? 9.07 -2.799 -7.324 1 89.44 523 SER A O 1
ATOM 4168 N N . ASP A 1 524 ? 7.617 -3.812 -5.992 1 90.94 524 ASP A N 1
ATOM 4169 C CA . ASP A 1 524 ? 8.656 -4.547 -5.277 1 90.94 524 ASP A CA 1
ATOM 4170 C C . ASP A 1 524 ? 9.398 -5.5 -6.215 1 90.94 524 ASP A C 1
ATOM 4172 O O . ASP A 1 524 ? 10.523 -5.914 -5.93 1 90.94 524 ASP A O 1
ATOM 4176 N N . LEU A 1 525 ? 8.75 -5.867 -7.238 1 94.25 525 LEU A N 1
ATOM 4177 C CA . LEU A 1 525 ? 9.414 -6.742 -8.203 1 94.25 525 LEU A CA 1
ATOM 4178 C C . LEU A 1 525 ? 10.023 -5.934 -9.336 1 94.25 525 LEU A C 1
ATOM 4180 O O . LEU A 1 525 ? 11.203 -6.098 -9.656 1 94.25 525 LEU A O 1
ATOM 4184 N N . TYR A 1 526 ? 9.258 -5.027 -9.969 1 92.12 526 TYR A N 1
ATOM 4185 C CA . TYR A 1 526 ? 9.648 -4.379 -11.219 1 92.12 526 TYR A CA 1
ATOM 4186 C C . TYR A 1 526 ? 10.617 -3.232 -10.953 1 92.12 526 TYR A C 1
ATOM 4188 O O . TYR A 1 526 ? 11.352 -2.82 -11.859 1 92.12 526 TYR A O 1
ATOM 4196 N N . LEU A 1 527 ? 10.57 -2.73 -9.672 1 88.25 527 LEU A N 1
ATOM 4197 C CA . LEU A 1 527 ? 11.5 -1.69 -9.25 1 88.25 527 LEU A CA 1
ATOM 4198 C C . LEU A 1 527 ? 12.281 -2.127 -8.016 1 88.25 527 LEU A C 1
ATOM 4200 O O . LEU A 1 527 ? 12.695 -1.291 -7.211 1 88.25 527 LEU A O 1
ATOM 4204 N N . ARG A 1 528 ? 12.43 -3.328 -7.879 1 85.06 528 ARG A N 1
ATOM 4205 C CA . ARG A 1 528 ? 13.008 -3.971 -6.699 1 85.06 528 ARG A CA 1
ATOM 4206 C C . ARG A 1 528 ? 14.367 -3.367 -6.359 1 85.06 528 ARG A C 1
ATOM 4208 O O . ARG A 1 528 ? 14.719 -3.238 -5.184 1 85.06 528 ARG A O 1
ATOM 4215 N N . HIS A 1 529 ? 15.07 -2.984 -7.289 1 78.94 529 HIS A N 1
ATOM 4216 C CA . HIS A 1 529 ? 16.469 -2.652 -7.055 1 78.94 529 HIS A CA 1
ATOM 4217 C C . HIS A 1 529 ? 16.703 -1.15 -7.176 1 78.94 529 HIS A C 1
ATOM 4219 O O . HIS A 1 529 ? 17.859 -0.695 -7.16 1 78.94 529 HIS A O 1
ATOM 4225 N N . GLU A 1 530 ? 15.602 -0.536 -7.273 1 76.38 530 GLU A N 1
ATOM 4226 C CA . GLU A 1 530 ? 15.695 0.92 -7.223 1 76.38 530 GLU A CA 1
ATOM 4227 C C . GLU A 1 530 ? 15.516 1.436 -5.797 1 76.38 530 GLU A C 1
ATOM 4229 O O . GLU A 1 530 ? 14.391 1.575 -5.316 1 76.38 530 GLU A O 1
ATOM 4234 N N . TRP A 1 531 ? 16.516 1.639 -5.227 1 63.34 531 TRP A N 1
ATOM 4235 C CA . TRP A 1 531 ? 16.562 1.785 -3.777 1 63.34 531 TRP A CA 1
ATOM 4236 C C . TRP A 1 531 ? 15.898 3.092 -3.342 1 63.34 531 TRP A C 1
ATOM 4238 O O . TRP A 1 531 ? 15.531 3.25 -2.176 1 63.34 531 TRP A O 1
ATOM 4248 N N . ARG A 1 532 ? 15.734 3.957 -4.207 1 65 532 ARG A N 1
ATOM 4249 C CA . ARG A 1 532 ? 15.102 5.199 -3.773 1 65 532 ARG A CA 1
ATOM 4250 C C . ARG A 1 532 ? 13.586 5.047 -3.711 1 65 532 ARG A C 1
ATOM 4252 O O . ARG A 1 532 ? 12.906 5.844 -3.061 1 65 532 ARG A O 1
ATOM 4259 N N . ILE A 1 533 ? 13.188 4.035 -4.395 1 74.56 533 ILE A N 1
ATOM 4260 C CA . ILE A 1 533 ? 11.773 3.717 -4.242 1 74.56 533 ILE A CA 1
ATOM 4261 C C . ILE A 1 533 ? 11.594 2.682 -3.137 1 74.56 533 ILE A C 1
ATOM 4263 O O . ILE A 1 533 ? 11.961 1.515 -3.303 1 74.56 533 ILE A O 1
ATOM 4267 N N . PRO A 1 534 ? 11.094 3.178 -2.08 1 74.44 534 PRO A N 1
ATOM 4268 C CA . PRO A 1 534 ? 11.016 2.271 -0.932 1 74.44 534 PRO A CA 1
ATOM 4269 C C . PRO A 1 534 ? 10.039 1.117 -1.151 1 74.44 534 PRO A C 1
ATOM 4271 O O . PRO A 1 534 ? 8.992 1.301 -1.773 1 74.44 534 PRO A O 1
ATOM 4274 N N . SER A 1 535 ? 10.523 -0.063 -0.78 1 82.5 535 SER A N 1
ATOM 4275 C CA . SER A 1 535 ? 9.633 -1.219 -0.728 1 82.5 535 SER A CA 1
ATOM 4276 C C . SER A 1 535 ? 8.82 -1.232 0.562 1 82.5 535 SER A C 1
ATOM 4278 O O . SER A 1 535 ? 9.062 -2.055 1.447 1 82.5 535 SER A O 1
ATOM 4280 N N . LEU A 1 536 ? 7.867 -0.457 0.63 1 82.69 536 LEU A N 1
ATOM 4281 C CA . LEU A 1 536 ? 7.125 -0.193 1.857 1 82.69 536 LEU A CA 1
ATOM 4282 C C . LEU A 1 536 ? 6.418 -1.454 2.348 1 82.69 536 LEU A C 1
ATOM 4284 O O . LEU A 1 536 ? 6.379 -1.719 3.551 1 82.69 536 LEU A O 1
ATOM 4288 N N . SER A 1 537 ? 5.852 -2.215 1.434 1 85.38 537 SER A N 1
ATOM 4289 C CA . SER A 1 537 ? 5.145 -3.43 1.823 1 85.38 537 SER A CA 1
ATOM 4290 C C . SER A 1 537 ? 6.078 -4.422 2.504 1 85.38 537 SER A C 1
ATOM 4292 O O . SER A 1 537 ? 5.723 -5.023 3.52 1 85.38 537 SER A O 1
ATOM 4294 N N . GLN A 1 538 ? 7.266 -4.52 1.993 1 88.81 538 GLN A N 1
ATOM 4295 C CA . GLN A 1 538 ? 8.242 -5.438 2.568 1 88.81 538 GLN A CA 1
ATOM 4296 C C . GLN A 1 538 ? 8.719 -4.953 3.934 1 88.81 538 GLN A C 1
ATOM 4298 O O . GLN A 1 538 ? 8.883 -5.75 4.859 1 88.81 538 GLN A O 1
ATOM 4303 N N . ARG A 1 539 ? 8.898 -3.672 4.012 1 89.31 539 ARG A N 1
ATOM 4304 C CA . ARG A 1 539 ? 9.375 -3.102 5.266 1 89.31 539 ARG A CA 1
ATOM 4305 C C . ARG A 1 539 ? 8.336 -3.266 6.375 1 89.31 539 ARG A C 1
ATOM 4307 O O . ARG A 1 539 ? 8.688 -3.482 7.535 1 89.31 539 ARG A O 1
ATOM 4314 N N . MET A 1 540 ? 7.137 -3.104 6.008 1 89.75 540 MET A N 1
ATOM 4315 C CA . MET A 1 540 ? 6.066 -3.254 6.988 1 89.75 540 MET A CA 1
ATOM 4316 C C . MET A 1 540 ? 5.988 -4.691 7.492 1 89.75 540 MET A C 1
ATOM 4318 O O . MET A 1 540 ? 5.828 -4.926 8.695 1 89.75 540 MET A O 1
ATOM 4322 N N . ILE A 1 541 ? 6.102 -5.609 6.594 1 91.12 541 ILE A N 1
ATOM 4323 C CA . ILE A 1 541 ? 6.051 -7.02 6.965 1 91.12 541 ILE A CA 1
ATOM 4324 C C . ILE A 1 541 ? 7.258 -7.363 7.836 1 91.12 541 ILE A C 1
ATOM 4326 O O . ILE A 1 541 ? 7.133 -8.117 8.805 1 91.12 541 ILE A O 1
ATOM 4330 N N . GLU A 1 542 ? 8.398 -6.809 7.496 1 91.56 542 GLU A N 1
ATOM 4331 C CA . GLU A 1 542 ? 9.602 -7.02 8.289 1 91.56 542 GLU A CA 1
ATOM 4332 C C . GLU A 1 542 ? 9.422 -6.492 9.711 1 91.56 542 GLU A C 1
ATOM 4334 O O . GLU A 1 542 ? 9.805 -7.152 10.68 1 91.56 542 GLU A O 1
ATOM 4339 N N . ALA A 1 543 ? 8.891 -5.324 9.812 1 91.69 543 ALA A N 1
ATOM 4340 C CA . ALA A 1 543 ? 8.641 -4.719 11.117 1 91.69 543 ALA A CA 1
ATOM 4341 C C . ALA A 1 543 ? 7.688 -5.574 11.945 1 91.69 543 ALA A C 1
ATOM 4343 O O . ALA A 1 543 ? 7.895 -5.762 13.148 1 91.69 543 ALA A O 1
ATOM 4344 N N . MET A 1 544 ? 6.699 -6.086 11.328 1 91.19 544 MET A N 1
ATOM 4345 C CA . MET A 1 544 ? 5.723 -6.93 12.008 1 91.19 544 MET A CA 1
ATOM 4346 C C . MET A 1 544 ? 6.363 -8.234 12.477 1 91.19 544 MET A C 1
ATOM 4348 O O . MET A 1 544 ? 6.098 -8.703 13.586 1 91.19 544 MET A O 1
ATOM 4352 N N . ASN A 1 545 ? 7.152 -8.758 11.602 1 91.31 545 ASN A N 1
ATOM 4353 C CA . ASN A 1 545 ? 7.867 -9.977 11.961 1 91.31 545 ASN A CA 1
ATOM 4354 C C . ASN A 1 545 ? 8.766 -9.758 13.18 1 91.31 545 ASN A C 1
ATOM 4356 O O . ASN A 1 545 ? 8.828 -10.609 14.062 1 91.31 545 ASN A O 1
ATOM 4360 N N . ASN A 1 546 ? 9.438 -8.703 13.172 1 91.38 546 ASN A N 1
ATOM 4361 C CA . ASN A 1 546 ? 10.32 -8.375 14.281 1 91.38 546 ASN A CA 1
ATOM 4362 C C . ASN A 1 546 ? 9.547 -8.172 15.578 1 91.38 546 ASN A C 1
ATOM 4364 O O . ASN A 1 546 ? 9.961 -8.641 16.641 1 91.38 546 ASN A O 1
ATOM 4368 N N . LEU A 1 547 ? 8.422 -7.523 15.516 1 89.69 547 LEU A N 1
ATOM 4369 C CA . LEU A 1 547 ? 7.598 -7.293 16.703 1 89.69 547 LEU A CA 1
ATOM 4370 C C . LEU A 1 547 ? 7.016 -8.602 17.219 1 89.69 547 LEU A C 1
ATOM 4372 O O . LEU A 1 547 ? 6.934 -8.812 18.438 1 89.69 547 LEU A O 1
ATOM 4376 N N . LYS A 1 548 ? 6.59 -9.391 16.344 1 88.69 548 LYS A N 1
ATOM 4377 C CA . LYS A 1 548 ? 6.059 -10.688 16.75 1 88.69 548 LYS A CA 1
ATOM 4378 C C . LYS A 1 548 ? 7.129 -11.539 17.406 1 88.69 548 LYS A C 1
ATOM 4380 O O . LYS A 1 548 ? 6.859 -12.211 18.406 1 88.69 548 LYS A O 1
ATOM 4385 N N . ALA A 1 549 ? 8.289 -11.531 16.828 1 87.56 549 ALA A N 1
ATOM 4386 C CA . ALA A 1 549 ? 9.406 -12.258 17.422 1 87.56 549 ALA A CA 1
ATOM 4387 C C . ALA A 1 549 ? 9.719 -11.727 18.812 1 87.56 549 ALA A C 1
ATOM 4389 O O . ALA A 1 549 ? 10.016 -12.5 19.734 1 87.56 549 ALA A O 1
ATOM 4390 N N . GLN A 1 550 ? 9.656 -10.469 18.969 1 86.75 550 GLN A N 1
ATOM 4391 C CA . GLN A 1 550 ? 9.898 -9.859 20.281 1 86.75 550 GLN A CA 1
ATOM 4392 C C . GLN A 1 550 ? 8.82 -10.25 21.281 1 86.75 550 GLN A C 1
ATOM 4394 O O . GLN A 1 550 ? 9.117 -10.523 22.438 1 86.75 550 GLN A O 1
ATOM 4399 N N . THR A 1 551 ? 7.613 -10.203 20.828 1 85.69 551 THR A N 1
ATOM 4400 C CA . THR A 1 551 ? 6.508 -10.594 21.688 1 85.69 551 THR A CA 1
ATOM 4401 C C . THR A 1 551 ? 6.656 -12.039 22.141 1 85.69 551 THR A C 1
ATOM 4403 O O . THR A 1 551 ? 6.402 -12.367 23.297 1 85.69 551 THR A O 1
ATOM 4406 N N . LEU A 1 552 ? 7.051 -12.828 21.266 1 84.44 552 LEU A N 1
ATOM 4407 C CA . LEU A 1 552 ? 7.27 -14.234 21.594 1 84.44 552 LEU A CA 1
ATOM 4408 C C . LEU A 1 552 ? 8.414 -14.383 22.594 1 84.44 552 LEU A C 1
ATOM 4410 O O . LEU A 1 552 ? 8.328 -15.18 23.531 1 84.44 552 LEU A O 1
ATOM 4414 N N . ALA A 1 553 ? 9.461 -13.664 22.328 1 84.44 553 ALA A N 1
ATOM 4415 C CA . ALA A 1 553 ? 10.609 -13.703 23.219 1 84.44 553 ALA A CA 1
ATOM 4416 C C . ALA A 1 553 ? 10.242 -13.234 24.609 1 84.44 553 ALA A C 1
ATOM 4418 O O . ALA A 1 553 ? 10.602 -13.875 25.609 1 84.44 553 ALA A O 1
ATOM 4419 N N . LEU A 1 554 ? 9.531 -12.227 24.688 1 84.62 554 LEU A N 1
ATOM 4420 C CA . LEU A 1 554 ? 9.141 -11.648 25.969 1 84.62 554 LEU A CA 1
ATOM 4421 C C . LEU A 1 554 ? 8.125 -12.531 26.672 1 84.62 554 LEU A C 1
ATOM 4423 O O . LEU A 1 554 ? 8.148 -12.641 27.906 1 84.62 554 LEU A O 1
ATOM 4427 N N . SER A 1 555 ? 7.219 -13.07 25.922 1 83.88 555 SER A N 1
ATOM 4428 C CA . SER A 1 555 ? 6.258 -14.008 26.5 1 83.88 555 SER A CA 1
ATOM 4429 C C . SER A 1 555 ? 6.957 -15.219 27.109 1 83.88 555 SER A C 1
ATOM 4431 O O . SER A 1 555 ? 6.629 -15.633 28.219 1 83.88 555 SER A O 1
ATOM 4433 N N . ALA A 1 556 ? 7.832 -15.758 26.391 1 81 556 ALA A N 1
ATOM 4434 C CA . ALA A 1 556 ? 8.602 -16.891 26.891 1 81 556 ALA A CA 1
ATOM 4435 C C . ALA A 1 556 ? 9.414 -16.516 28.109 1 81 556 ALA A C 1
ATOM 4437 O O . ALA A 1 556 ? 9.531 -17.297 29.062 1 81 556 ALA A O 1
ATOM 4438 N N . HIS A 1 557 ? 9.992 -15.398 28.047 1 81.88 557 HIS A N 1
ATOM 4439 C CA . HIS A 1 557 ? 10.773 -14.883 29.172 1 81.88 557 HIS A CA 1
ATOM 4440 C C . HIS A 1 557 ? 9.891 -14.695 30.406 1 81.88 557 HIS A C 1
ATOM 4442 O O . HIS A 1 557 ? 10.289 -15.055 31.516 1 81.88 557 HIS A O 1
ATOM 4448 N N . SER A 1 558 ? 8.773 -14.148 30.188 1 80.44 558 SER A N 1
ATOM 4449 C CA . SER A 1 558 ? 7.828 -13.945 31.281 1 80.44 558 SER A CA 1
ATOM 4450 C C . SER A 1 558 ? 7.387 -15.273 31.891 1 80.44 558 SER A C 1
ATOM 4452 O O . SER A 1 558 ? 7.238 -15.391 33.094 1 80.44 558 SER A O 1
ATOM 4454 N N . ASP A 1 559 ? 7.141 -16.172 31.078 1 79.81 559 ASP A N 1
ATOM 4455 C CA . ASP A 1 559 ? 6.742 -17.484 31.562 1 79.81 559 ASP A CA 1
ATOM 4456 C C . ASP A 1 559 ? 7.848 -18.125 32.406 1 79.81 559 ASP A C 1
ATOM 4458 O O . ASP A 1 559 ? 7.566 -18.766 33.406 1 79.81 559 ASP A O 1
ATOM 4462 N N . ARG A 1 560 ? 9 -17.953 32 1 78.69 560 ARG A N 1
ATOM 4463 C CA . ARG A 1 560 ? 10.141 -18.469 32.75 1 78.69 560 ARG A CA 1
ATOM 4464 C C . ARG A 1 560 ? 10.266 -17.766 34.094 1 78.69 560 ARG A C 1
ATOM 4466 O O . ARG A 1 560 ? 10.547 -18.406 35.125 1 78.69 560 ARG A O 1
ATOM 4473 N N . LEU A 1 561 ? 10.102 -16.516 34.094 1 77.94 561 LEU A N 1
ATOM 4474 C CA . LEU A 1 561 ? 10.172 -15.75 35.344 1 77.94 561 LEU A CA 1
ATOM 4475 C C . LEU A 1 561 ? 9.047 -16.141 36.281 1 77.94 561 LEU A C 1
ATOM 4477 O O . LEU A 1 561 ? 9.242 -16.219 37.5 1 77.94 561 LEU A O 1
ATOM 4481 N N . ARG A 1 562 ? 7.93 -16.375 35.688 1 78.06 562 ARG A N 1
ATOM 4482 C CA . ARG A 1 562 ? 6.809 -16.859 36.5 1 78.06 562 ARG A CA 1
ATOM 4483 C C . ARG A 1 562 ? 7.141 -18.188 37.156 1 78.06 562 ARG A C 1
ATOM 4485 O O . ARG A 1 562 ? 6.809 -18.406 38.344 1 78.06 562 ARG A O 1
ATOM 4492 N N . GLN A 1 563 ? 7.707 -18.969 36.406 1 76.94 563 GLN A N 1
ATOM 4493 C CA . GLN A 1 563 ? 8.125 -20.266 36.969 1 76.94 563 GLN A CA 1
ATOM 4494 C C . GLN A 1 563 ? 9.125 -20.078 38.094 1 76.94 563 GLN A C 1
ATOM 4496 O O . GLN A 1 563 ? 9.039 -20.766 39.125 1 76.94 563 GLN A O 1
ATOM 4501 N N . ARG A 1 564 ? 9.992 -19.172 37.938 1 75.56 564 ARG A N 1
ATOM 4502 C CA . ARG A 1 564 ? 11.008 -18.922 38.938 1 75.56 564 ARG A CA 1
ATOM 4503 C C . ARG A 1 564 ? 10.375 -18.328 40.219 1 75.56 564 ARG A C 1
ATOM 4505 O O . ARG A 1 564 ? 10.781 -18.672 41.312 1 75.56 564 ARG A O 1
ATOM 4512 N N . VAL A 1 565 ? 9.461 -17.531 39.938 1 76.5 565 VAL A N 1
ATOM 4513 C CA . VAL A 1 565 ? 8.758 -16.922 41.094 1 76.5 565 VAL A CA 1
ATOM 4514 C C . VAL A 1 565 ? 8.016 -18 41.875 1 76.5 565 VAL A C 1
ATOM 4516 O O . VAL A 1 565 ? 8.023 -18 43.094 1 76.5 565 VAL A O 1
ATOM 4519 N N . ARG A 1 566 ? 7.402 -18.844 41.156 1 75.25 566 ARG A N 1
ATOM 4520 C CA . ARG A 1 566 ? 6.688 -19.938 41.812 1 75.25 566 ARG A CA 1
ATOM 4521 C C . ARG A 1 566 ? 7.652 -20.844 42.562 1 75.25 566 ARG A C 1
ATOM 4523 O O . ARG A 1 566 ? 7.359 -21.266 43.688 1 75.25 566 ARG A O 1
ATOM 4530 N N . GLU A 1 567 ? 8.75 -21.109 42 1 74.94 567 GLU A N 1
ATOM 4531 C CA . GLU A 1 567 ? 9.758 -21.953 42.625 1 74.94 567 GLU A CA 1
ATOM 4532 C C . GLU A 1 567 ? 10.32 -21.312 43.875 1 74.94 567 GLU A C 1
ATOM 4534 O O . GLU A 1 567 ? 10.492 -21.969 44.906 1 74.94 567 GLU A O 1
ATOM 4539 N N . LEU A 1 568 ? 10.562 -20.062 43.844 1 75.38 568 LEU A N 1
ATOM 4540 C CA . LEU A 1 568 ? 11.109 -19.312 44.969 1 75.38 568 LEU A CA 1
ATOM 4541 C C . LEU A 1 568 ? 10.086 -19.203 46.094 1 75.38 568 LEU A C 1
ATOM 4543 O O . LEU A 1 568 ? 10.438 -19.281 47.281 1 75.38 568 LEU A O 1
ATOM 4547 N N . SER A 1 569 ? 8.836 -19.031 45.719 1 72.25 569 SER A N 1
ATOM 4548 C CA . SER A 1 569 ? 7.758 -18.969 46.688 1 72.25 569 SER A CA 1
ATOM 4549 C C . SER A 1 569 ? 7.598 -20.281 47.438 1 72.25 569 SER A C 1
ATOM 4551 O O . SER A 1 569 ? 7.332 -20.297 48.625 1 72.25 569 SER A O 1
ATOM 4553 N N . LYS A 1 570 ? 7.645 -21.328 46.719 1 69.31 570 LYS A N 1
ATOM 4554 C CA . LYS A 1 570 ? 7.559 -22.641 47.344 1 69.31 570 LYS A CA 1
ATOM 4555 C C . LYS A 1 570 ? 8.695 -22.859 48.312 1 69.31 570 LYS A C 1
ATOM 4557 O O . LYS A 1 570 ? 8.508 -23.484 49.375 1 69.31 570 LYS A O 1
ATOM 4562 N N . LEU A 1 571 ? 9.859 -22.406 48 1 64.38 571 LEU A N 1
ATOM 4563 C CA . LEU A 1 571 ? 11.023 -22.547 48.875 1 64.38 571 LEU A CA 1
ATOM 4564 C C . LEU A 1 571 ? 10.836 -21.75 50.156 1 64.38 571 LEU A C 1
ATOM 4566 O O . LEU A 1 571 ? 11.367 -22.109 51.188 1 64.38 571 LEU A O 1
ATOM 4570 N N . LEU A 1 572 ? 10.258 -20.641 50.125 1 60.53 572 LEU A N 1
ATOM 4571 C CA . LEU A 1 572 ? 10.055 -19.844 51.312 1 60.53 572 LEU A CA 1
ATOM 4572 C C . LEU A 1 572 ? 9.039 -20.5 52.25 1 60.53 572 LEU A C 1
ATOM 4574 O O . LEU A 1 572 ? 9.062 -20.266 53.438 1 60.53 572 LEU A O 1
ATOM 4578 N N . GLY A 1 573 ? 8.078 -21.359 51.938 1 50.38 573 GLY A N 1
ATOM 4579 C CA . GLY A 1 573 ? 7.191 -22.078 52.844 1 50.38 573 GLY A CA 1
ATOM 4580 C C . GLY A 1 573 ? 7.699 -23.469 53.188 1 50.38 573 GLY A C 1
ATOM 4581 O O . GLY A 1 573 ? 7.195 -24.094 54.125 1 50.38 573 GLY A O 1
ATOM 4582 N N . LYS A 1 574 ? 8.172 -24.453 52.25 1 45.53 574 LYS A N 1
ATOM 4583 C CA . LYS A 1 574 ? 8.562 -25.844 52.531 1 45.53 574 LYS A CA 1
ATOM 4584 C C . LYS A 1 574 ? 10 -25.922 53 1 45.53 574 LYS A C 1
ATOM 4586 O O . LYS A 1 574 ? 10.812 -25.047 52.719 1 45.53 574 LYS A O 1
ATOM 4591 N N . SER A 1 575 ? 10.289 -26.844 54.062 1 42.78 575 SER A N 1
ATOM 4592 C CA . SER A 1 575 ? 11.617 -27.203 54.562 1 42.78 575 SER A CA 1
ATOM 4593 C C . SER A 1 575 ? 12.523 -27.656 53.438 1 42.78 575 SER A C 1
ATOM 4595 O O . SER A 1 575 ? 12.039 -28.078 52.375 1 42.78 575 SER A O 1
ATOM 4597 N N . ASP A 1 576 ? 13.828 -27.625 53.375 1 37.88 576 ASP A N 1
ATOM 4598 C CA . ASP A 1 576 ? 14.75 -28.109 52.375 1 37.88 576 ASP A CA 1
ATOM 4599 C C . ASP A 1 576 ? 14.359 -29.516 51.875 1 37.88 576 ASP A C 1
ATOM 4601 O O . ASP A 1 576 ? 14.422 -29.812 50.688 1 37.88 576 ASP A O 1
ATOM 4605 N N . ASP A 1 577 ? 14 -30.438 52.656 1 42.09 577 ASP A N 1
ATOM 4606 C CA . ASP A 1 577 ? 13.648 -31.844 52.5 1 42.09 577 ASP A CA 1
ATOM 4607 C C . ASP A 1 577 ? 12.367 -32 51.656 1 42.09 577 ASP A C 1
ATOM 4609 O O . ASP A 1 577 ? 12.281 -32.844 50.781 1 42.09 577 ASP A O 1
ATOM 4613 N N . GLU A 1 578 ? 11.438 -31.297 51.906 1 41.69 578 GLU A N 1
ATOM 4614 C CA . GLU A 1 578 ? 10.148 -31.422 51.219 1 41.69 578 GLU A CA 1
ATOM 4615 C C . GLU A 1 578 ? 10.219 -30.891 49.812 1 41.69 578 GLU A C 1
ATOM 4617 O O . GLU A 1 578 ? 9.562 -31.406 48.906 1 41.69 578 GLU A O 1
ATOM 4622 N N . ILE A 1 579 ? 10.961 -30.062 49.562 1 40.03 579 ILE A N 1
ATOM 4623 C CA . ILE A 1 579 ? 11.242 -29.578 48.219 1 40.03 579 ILE A CA 1
ATOM 4624 C C . ILE A 1 579 ? 11.945 -30.656 47.438 1 40.03 579 ILE A C 1
ATOM 4626 O O . ILE A 1 579 ? 11.602 -30.906 46.25 1 40.03 579 ILE A O 1
ATOM 4630 N N . ARG A 1 580 ? 12.828 -31.469 47.969 1 39.03 580 ARG A N 1
ATOM 4631 C CA . ARG A 1 580 ? 13.453 -32.656 47.375 1 39.03 580 ARG A CA 1
ATOM 4632 C C . ARG A 1 580 ? 12.406 -33.719 47.062 1 39.03 580 ARG A C 1
ATOM 4634 O O . ARG A 1 580 ? 12.445 -34.344 46 1 39.03 580 ARG A O 1
ATOM 4641 N N . ASN A 1 581 ? 11.547 -34.125 47.906 1 39.5 581 ASN A N 1
ATOM 4642 C CA . ASN A 1 581 ? 10.523 -35.156 47.719 1 39.5 581 ASN A CA 1
ATOM 4643 C C . ASN A 1 581 ? 9.508 -34.75 46.656 1 39.5 581 ASN A C 1
ATOM 4645 O O . ASN A 1 581 ? 9.062 -35.594 45.875 1 39.5 581 ASN A O 1
ATOM 4649 N N . LEU A 1 582 ? 9.07 -33.594 46.594 1 34.16 582 LEU A N 1
ATOM 4650 C CA . LEU A 1 582 ? 8.086 -33.094 45.625 1 34.16 582 LEU A CA 1
ATOM 4651 C C . LEU A 1 582 ? 8.695 -32.969 44.25 1 34.16 582 LEU A C 1
ATOM 4653 O O . LEU A 1 582 ? 8.008 -33.156 43.25 1 34.16 582 LEU A O 1
ATOM 4657 N N . LEU A 1 583 ? 9.828 -32.594 44.125 1 33.22 583 LEU A N 1
ATOM 4658 C CA . LEU A 1 583 ? 10.5 -32.75 42.812 1 33.22 583 LEU A CA 1
ATOM 4659 C C . LEU A 1 583 ? 10.641 -34.219 42.438 1 33.22 583 LEU A C 1
ATOM 4661 O O . LEU A 1 583 ? 10.656 -34.531 41.25 1 33.22 583 LEU A O 1
ATOM 4665 N N . ASN A 1 584 ? 10.742 -35.188 43.25 1 33 584 ASN A N 1
ATOM 4666 C CA . ASN A 1 584 ? 10.812 -36.625 42.969 1 33 584 ASN A CA 1
ATOM 4667 C C . ASN A 1 584 ? 9.453 -37.188 42.562 1 33 584 ASN A C 1
ATOM 4669 O O . ASN A 1 584 ? 9.367 -38.25 41.969 1 33 584 ASN A O 1
ATOM 4673 N N . LEU A 1 585 ? 8.297 -36.781 43.125 1 29.91 585 LEU A N 1
ATOM 4674 C CA . LEU A 1 585 ? 7.043 -37.438 42.75 1 29.91 585 LEU A CA 1
ATOM 4675 C C . LEU A 1 585 ? 6.648 -37.062 41.344 1 29.91 585 LEU A C 1
ATOM 4677 O O . LEU A 1 585 ? 5.777 -37.688 40.719 1 29.91 585 LEU A O 1
ATOM 4681 N N . THR A 1 586 ? 6.957 -35.906 40.75 1 28.72 586 THR A N 1
ATOM 4682 C CA . THR A 1 586 ? 6.512 -35.906 39.344 1 28.72 586 THR A CA 1
ATOM 4683 C C . THR A 1 586 ? 7.434 -36.75 38.469 1 28.72 586 THR A C 1
ATOM 4685 O O . THR A 1 586 ? 7.281 -36.781 37.25 1 28.72 586 THR A O 1
ATOM 4688 N N . GLU A 1 587 ? 8.406 -37.438 39.062 1 27.42 587 GLU A N 1
ATOM 4689 C CA . GLU A 1 587 ? 9.023 -38.469 38.188 1 27.42 587 GLU A CA 1
ATOM 4690 C C . GLU A 1 587 ? 8.094 -39.656 37.969 1 27.42 587 GLU A C 1
ATOM 4692 O O . GLU A 1 587 ? 8.297 -40.438 37.062 1 27.42 587 GLU A O 1
ATOM 4697 N N . LYS A 1 588 ? 7.195 -39.969 38.906 1 28.05 588 LYS A N 1
ATOM 4698 C CA . LYS A 1 588 ? 6.555 -41.25 38.562 1 28.05 588 LYS A CA 1
ATOM 4699 C C . LYS A 1 588 ? 5.539 -41.062 37.438 1 28.05 588 LYS A C 1
ATOM 4701 O O . LYS A 1 588 ? 5.18 -42.031 36.75 1 28.05 588 LYS A O 1
ATOM 4706 N N . ALA A 1 589 ? 4.73 -40.031 37.344 1 26.86 589 ALA A N 1
ATOM 4707 C CA . ALA A 1 589 ? 3.82 -40.344 36.25 1 26.86 589 ALA A CA 1
ATOM 4708 C C . ALA A 1 589 ? 4.535 -40.25 34.906 1 26.86 589 ALA A C 1
ATOM 4710 O O . ALA A 1 589 ? 3.951 -40.562 33.844 1 26.86 589 ALA A O 1
ATOM 4711 N N . GLU A 1 590 ? 5.664 -39.656 34.75 1 25.61 590 GLU A N 1
ATOM 4712 C CA . GLU A 1 590 ? 6.207 -40 33.438 1 25.61 590 GLU A CA 1
ATOM 4713 C C . GLU A 1 590 ? 6.699 -41.438 33.406 1 25.61 590 GLU A C 1
ATOM 4715 O O . GLU A 1 590 ? 7.141 -41.938 32.375 1 25.61 590 GLU A O 1
ATOM 4720 N N . ASN A 1 591 ? 6.871 -42 34.562 1 25.75 591 ASN A N 1
ATOM 4721 C CA . ASN A 1 591 ? 7.48 -43.312 34.344 1 25.75 591 ASN A CA 1
ATOM 4722 C C . ASN A 1 591 ? 6.484 -44.281 33.719 1 25.75 591 ASN A C 1
ATOM 4724 O O . ASN A 1 591 ? 6.883 -45.281 33.094 1 25.75 591 ASN A O 1
ATOM 4728 N N . ASN A 1 592 ? 5.285 -44.312 34.312 1 25.61 592 ASN A N 1
ATOM 4729 C CA . ASN A 1 592 ? 4.598 -45.531 33.969 1 25.61 592 ASN A CA 1
ATOM 4730 C C . ASN A 1 592 ? 4.102 -45.531 32.531 1 25.61 592 ASN A C 1
ATOM 4732 O O . ASN A 1 592 ? 3.486 -46.5 32.094 1 25.61 592 ASN A O 1
ATOM 4736 N N . LEU A 1 593 ? 3.746 -44.281 32.031 1 24.14 593 LEU A N 1
ATOM 4737 C CA . LEU A 1 593 ? 3.109 -44.719 30.797 1 24.14 593 LEU A CA 1
ATOM 4738 C C . LEU A 1 593 ? 4.133 -45.344 29.844 1 24.14 593 LEU A C 1
ATOM 4740 O O . LEU A 1 593 ? 3.797 -45.719 28.719 1 24.14 593 LEU A O 1
ATOM 4744 N N . CYS A 1 594 ? 5.473 -44.906 29.953 1 23.14 594 CYS A N 1
ATOM 4745 C CA . CYS A 1 594 ? 6.164 -45.594 28.891 1 23.14 594 CYS A CA 1
ATOM 4746 C C . CYS A 1 594 ? 6.223 -47.094 29.172 1 23.14 594 CYS A C 1
ATOM 4748 O O . CYS A 1 594 ? 6.812 -47.844 28.391 1 23.14 594 CYS A O 1
ATOM 4750 N N . LEU A 1 595 ? 6.195 -47.375 30.5 1 22.97 595 LEU A N 1
ATOM 4751 C CA . LEU A 1 595 ? 6.777 -48.688 30.594 1 22.97 595 LEU A CA 1
ATOM 4752 C C . LEU A 1 595 ? 5.824 -49.75 30.031 1 22.97 595 LEU A C 1
ATOM 4754 O O . LEU A 1 595 ? 6.098 -50.938 30.094 1 22.97 595 LEU A O 1
ATOM 4758 N N . SER A 1 596 ? 4.5 -49.344 30.031 1 20.45 596 SER A N 1
ATOM 4759 C CA . SER A 1 596 ? 3.928 -50.688 30.125 1 20.45 596 SER A CA 1
ATOM 4760 C C . SER A 1 596 ? 4.453 -51.594 29.016 1 20.45 596 SER A C 1
ATOM 4762 O O . SER A 1 596 ? 4.934 -52.688 29.281 1 20.45 596 SER A O 1
ATOM 4764 N N . SER A 1 597 ? 3.58 -51.656 27.891 1 19.84 597 SER A N 1
ATOM 4765 C CA . SER A 1 597 ? 3.207 -53.031 27.562 1 19.84 597 SER A CA 1
ATOM 4766 C C . SER A 1 597 ? 4.34 -53.75 26.828 1 19.84 597 SER A C 1
ATOM 4768 O O . SER A 1 597 ? 4.527 -54.969 27.016 1 19.84 597 SER A O 1
ATOM 4770 N N . SER A 1 598 ? 4.758 -53.219 25.594 1 19.67 598 SER A N 1
ATOM 4771 C CA . SER A 1 598 ? 4.793 -54.344 24.688 1 19.67 598 SER A CA 1
ATOM 4772 C C . SER A 1 598 ? 6.047 -55.188 24.922 1 19.67 598 SER A C 1
ATOM 4774 O O . SER A 1 598 ? 7.133 -54.656 25.141 1 19.67 598 SER A O 1
ATOM 4776 N N . LYS A 1 599 ? 5.941 -56.438 25.297 1 19.58 599 LYS A N 1
ATOM 4777 C CA . LYS A 1 599 ? 6.727 -57.656 25.375 1 19.58 599 LYS A CA 1
ATOM 4778 C C . LYS A 1 599 ? 7.621 -57.812 24.156 1 19.58 599 LYS A C 1
ATOM 4780 O O . LYS A 1 599 ? 8.305 -58.844 24 1 19.58 599 LYS A O 1
ATOM 4785 N N . GLY A 1 600 ? 7.188 -57.156 22.953 1 18.59 600 GLY A N 1
ATOM 4786 C CA . GLY A 1 600 ? 7.68 -58.094 21.969 1 18.59 600 GLY A CA 1
ATOM 4787 C C . GLY A 1 600 ? 9.195 -58.188 21.922 1 18.59 600 GLY A C 1
ATOM 4788 O O . GLY A 1 600 ? 9.883 -57.375 22.531 1 18.59 600 GLY A O 1
ATOM 4789 N N . SER A 1 601 ? 9.711 -58.812 20.859 1 19.39 601 SER A N 1
ATOM 4790 C CA . SER A 1 601 ? 10.836 -59.688 20.547 1 19.39 601 SER A CA 1
ATOM 4791 C C . SER A 1 601 ? 12.148 -58.906 20.484 1 19.39 601 SER A C 1
ATOM 4793 O O . SER A 1 601 ? 12.141 -57.688 20.422 1 19.39 601 SER A O 1
ATOM 4795 N N . GLU A 1 602 ? 13.141 -59.438 19.844 1 18.53 602 GLU A N 1
ATOM 4796 C CA . GLU A 1 602 ? 14.539 -59.844 19.969 1 18.53 602 GLU A CA 1
ATOM 4797 C C . GLU A 1 602 ? 15.469 -58.688 19.625 1 18.53 602 GLU A C 1
ATOM 4799 O O . GLU A 1 602 ? 16.375 -58.344 20.406 1 18.53 602 GLU A O 1
ATOM 4804 N N . LYS A 1 603 ? 15.961 -58.625 18.359 1 19.88 603 LYS A N 1
ATOM 4805 C CA . LYS A 1 603 ? 17.375 -58.75 18.031 1 19.88 603 LYS A CA 1
ATOM 4806 C C . LYS A 1 603 ? 18.016 -57.375 17.828 1 19.88 603 LYS A C 1
ATOM 4808 O O . LYS A 1 603 ? 19.203 -57.281 17.5 1 19.88 603 LYS A O 1
ATOM 4813 N N . ARG A 1 604 ? 17.203 -56.219 17.516 1 18.52 604 ARG A N 1
ATOM 4814 C CA . ARG A 1 604 ? 18 -55.469 16.531 1 18.52 604 ARG A CA 1
ATOM 4815 C C . ARG A 1 604 ? 19.203 -54.812 17.188 1 18.52 604 ARG A C 1
ATOM 4817 O O . ARG A 1 604 ? 19.188 -54.531 18.375 1 18.52 604 ARG A O 1
ATOM 4824 N N . HIS A 1 605 ? 20.266 -54.469 16.25 1 19.89 605 HIS A N 1
ATOM 4825 C CA . HIS A 1 605 ? 21.688 -54.188 16.281 1 19.89 605 HIS A CA 1
ATOM 4826 C C . HIS A 1 605 ? 21.984 -52.844 16.953 1 19.89 605 HIS A C 1
ATOM 4828 O O . HIS A 1 605 ? 21.156 -51.906 16.891 1 19.89 605 HIS A O 1
ATOM 4834 N N . ASN A 1 606 ? 22.969 -52.688 17.797 1 21.08 606 ASN A N 1
ATOM 4835 C CA . ASN A 1 606 ? 23.594 -51.938 18.906 1 21.08 606 ASN A CA 1
ATOM 4836 C C . ASN A 1 606 ? 24.031 -50.562 18.469 1 21.08 606 ASN A C 1
ATOM 4838 O O . ASN A 1 606 ? 24.219 -49.688 19.297 1 21.08 606 ASN A O 1
ATOM 4842 N N . ASP A 1 607 ? 24.766 -50.281 17.312 1 22.48 607 ASP A N 1
ATOM 4843 C CA . ASP A 1 607 ? 25.984 -49.5 17.484 1 22.48 607 ASP A CA 1
ATOM 4844 C C . ASP A 1 607 ? 25.688 -48 17.453 1 22.48 607 ASP A C 1
ATOM 4846 O O . ASP A 1 607 ? 26.609 -47.188 17.375 1 22.48 607 ASP A O 1
ATOM 4850 N N . VAL A 1 608 ? 24.531 -47.594 16.953 1 26.66 608 VAL A N 1
ATOM 4851 C CA . VAL A 1 608 ? 24.656 -46.219 16.453 1 26.66 608 VAL A CA 1
ATOM 4852 C C . VAL A 1 608 ? 24.906 -45.25 17.609 1 26.66 608 VAL A C 1
ATOM 4854 O O . VAL A 1 608 ? 24.328 -45.406 18.688 1 26.66 608 VAL A O 1
ATOM 4857 N N . ASN A 1 609 ? 25.766 -44.094 17.406 1 25.31 609 ASN A N 1
ATOM 4858 C CA . ASN A 1 609 ? 26.641 -43.156 18.094 1 25.31 609 ASN A CA 1
ATOM 4859 C C . ASN A 1 609 ? 25.859 -42.281 19.078 1 25.31 609 ASN A C 1
ATOM 4861 O O . ASN A 1 609 ? 24.656 -42.062 18.891 1 25.31 609 ASN A O 1
ATOM 4865 N N . ASN A 1 610 ? 26.516 -41.719 20.188 1 27.97 610 ASN A N 1
ATOM 4866 C CA . ASN A 1 610 ? 26.531 -41.094 21.516 1 27.97 610 ASN A CA 1
ATOM 4867 C C . ASN A 1 610 ? 26.062 -39.656 21.469 1 27.97 610 ASN A C 1
ATOM 4869 O O . ASN A 1 610 ? 26.125 -38.938 22.469 1 27.97 610 ASN A O 1
ATOM 4873 N N . GLU A 1 611 ? 26.031 -38.938 20.312 1 30.62 611 GLU A N 1
ATOM 4874 C CA . GLU A 1 611 ? 25.984 -37.469 20.391 1 30.62 611 GLU A CA 1
ATOM 4875 C C . GLU A 1 611 ? 24.625 -37 20.906 1 30.62 611 GLU A C 1
ATOM 4877 O O . GLU A 1 611 ? 24.438 -35.812 21.188 1 30.62 611 GLU A O 1
ATOM 4882 N N . SER A 1 612 ? 23.625 -37.75 20.969 1 33.09 612 SER A N 1
ATOM 4883 C CA . SER A 1 612 ? 22.281 -37.312 21.312 1 33.09 612 SER A CA 1
ATOM 4884 C C . SER A 1 612 ? 22.141 -37.094 22.812 1 33.09 612 SER A C 1
ATOM 4886 O O . SER A 1 612 ? 21.156 -36.531 23.281 1 33.09 612 SER A O 1
ATOM 4888 N N . ASN A 1 613 ? 23.031 -37.719 23.656 1 33.97 613 ASN A N 1
ATOM 4889 C CA . ASN A 1 613 ? 22.812 -37.75 25.094 1 33.97 613 ASN A CA 1
ATOM 4890 C C . ASN A 1 613 ? 23.234 -36.438 25.75 1 33.97 613 ASN A C 1
ATOM 4892 O O . ASN A 1 613 ? 23 -36.219 26.938 1 33.97 613 ASN A O 1
ATOM 4896 N N . GLN A 1 614 ? 24.25 -35.75 25.156 1 34.28 614 GLN A N 1
ATOM 4897 C CA . GLN A 1 614 ? 24.781 -34.594 25.844 1 34.28 614 GLN A CA 1
ATOM 4898 C C . GLN A 1 614 ? 23.75 -33.469 25.875 1 34.28 614 GLN A C 1
ATOM 4900 O O . GLN A 1 614 ? 23.734 -32.625 26.797 1 34.28 614 GLN A O 1
ATOM 4905 N N . ASN A 1 615 ? 22.859 -33.375 24.922 1 34.47 615 ASN A N 1
ATOM 4906 C CA . ASN A 1 615 ? 21.922 -32.25 24.875 1 34.47 615 ASN A CA 1
ATOM 4907 C C . ASN A 1 615 ? 20.891 -32.344 25.984 1 34.47 615 ASN A C 1
ATOM 4909 O O . ASN A 1 615 ? 20.297 -31.344 26.375 1 34.47 615 ASN A O 1
ATOM 4913 N N . SER A 1 616 ? 20.594 -33.562 26.547 1 35.94 616 SER A N 1
ATOM 4914 C CA . SER A 1 616 ? 19.578 -33.719 27.562 1 35.94 616 SER A CA 1
ATOM 4915 C C . SER A 1 616 ? 20.094 -33.344 28.938 1 35.94 616 SER A C 1
ATOM 4917 O O . SER A 1 616 ? 19.359 -32.781 29.75 1 35.94 616 SER A O 1
ATOM 4919 N N . LEU A 1 617 ? 21.344 -33.719 29.375 1 35.59 617 LEU A N 1
ATOM 4920 C CA . LEU A 1 617 ? 21.891 -33.375 30.688 1 35.59 617 LEU A CA 1
ATOM 4921 C C . LEU A 1 617 ? 22.141 -31.891 30.828 1 35.59 617 LEU A C 1
ATOM 4923 O O . LEU A 1 617 ? 22.016 -31.328 31.922 1 35.59 617 LEU A O 1
ATOM 4927 N N . ASP A 1 618 ? 22.594 -31.266 29.797 1 36.09 618 ASP A N 1
ATOM 4928 C CA . ASP A 1 618 ? 22.844 -29.828 29.797 1 36.09 618 ASP A CA 1
ATOM 4929 C C . ASP A 1 618 ? 21.547 -29.031 29.969 1 36.09 618 ASP A C 1
ATOM 4931 O O . ASP A 1 618 ? 21.562 -27.938 30.516 1 36.09 618 ASP A O 1
ATOM 4935 N N . ASN A 1 619 ? 20.469 -29.547 29.562 1 40.28 619 ASN A N 1
ATOM 4936 C CA . ASN A 1 619 ? 19.141 -28.953 29.766 1 40.28 619 ASN A CA 1
ATOM 4937 C C . ASN A 1 619 ? 18.719 -29.047 31.219 1 40.28 619 ASN A C 1
ATOM 4939 O O . ASN A 1 619 ? 18.078 -28.125 31.75 1 40.28 619 ASN A O 1
ATOM 4943 N N . LEU A 1 620 ? 18.984 -30.172 31.938 1 38.03 620 LEU A N 1
ATOM 4944 C CA . LEU A 1 620 ? 18.609 -30.344 33.344 1 38.03 620 LEU A CA 1
ATOM 4945 C C . LEU A 1 620 ? 19.406 -29.406 34.219 1 38.03 620 LEU A C 1
ATOM 4947 O O . LEU A 1 620 ? 18.891 -28.906 35.219 1 38.03 620 LEU A O 1
ATOM 4951 N N . LYS A 1 621 ? 20.719 -29.328 34 1 40.09 621 LYS A N 1
ATOM 4952 C CA . LYS A 1 621 ? 21.562 -28.469 34.812 1 40.09 621 LYS A CA 1
ATOM 4953 C C . LYS A 1 621 ? 21.172 -27 34.688 1 40.09 621 LYS A C 1
ATOM 4955 O O . LYS A 1 621 ? 21.531 -26.172 35.5 1 40.09 621 LYS A O 1
ATOM 4960 N N . ARG A 1 622 ? 20.734 -26.641 33.5 1 46.31 622 ARG A N 1
ATOM 4961 C CA . ARG A 1 622 ? 20.312 -25.281 33.156 1 46.31 622 ARG A CA 1
ATOM 4962 C C . ARG A 1 622 ? 19 -24.922 33.875 1 46.31 622 ARG A C 1
ATOM 4964 O O . ARG A 1 622 ? 18.688 -23.75 34.031 1 46.31 622 ARG A O 1
ATOM 4971 N N . ASN A 1 623 ? 18.156 -25.922 34.219 1 49.12 623 ASN A N 1
ATOM 4972 C CA . ASN A 1 623 ? 16.859 -25.672 34.875 1 49.12 623 ASN A CA 1
ATOM 4973 C C . ASN A 1 623 ? 17.016 -25.594 36.375 1 49.12 623 ASN A C 1
ATOM 4975 O O . ASN A 1 623 ? 16.016 -25.422 37.094 1 49.12 623 ASN A O 1
ATOM 4979 N N . ARG A 1 624 ? 18.234 -25.828 36.844 1 49.25 624 ARG A N 1
ATOM 4980 C CA . ARG A 1 624 ? 18.391 -25.797 38.281 1 49.25 624 ARG A CA 1
ATOM 4981 C C . ARG A 1 624 ? 18.359 -24.375 38.812 1 49.25 624 ARG A C 1
ATOM 4983 O O . ARG A 1 624 ? 18.844 -23.453 38.156 1 49.25 624 ARG A O 1
ATOM 4990 N N . LEU A 1 625 ? 17.5 -24.219 39.75 1 55.78 625 LEU A N 1
ATOM 4991 C CA . LEU A 1 625 ? 17.328 -22.938 40.406 1 55.78 625 LEU A CA 1
ATOM 4992 C C . LEU A 1 625 ? 18.641 -22.484 41.062 1 55.78 625 LEU A C 1
ATOM 4994 O O . LEU A 1 625 ? 18.875 -22.766 42.25 1 55.78 625 LEU A O 1
ATOM 4998 N N . THR A 1 626 ? 19.641 -22.312 40.156 1 55.66 626 THR A N 1
ATOM 4999 C CA . THR A 1 626 ? 20.875 -21.719 40.688 1 55.66 626 THR A CA 1
ATOM 5000 C C . THR A 1 626 ? 20.891 -20.219 40.438 1 55.66 626 THR A C 1
ATOM 5002 O O . THR A 1 626 ? 20.109 -19.688 39.656 1 55.66 626 THR A O 1
ATOM 5005 N N . ARG A 1 627 ? 21.641 -19.547 41.188 1 55.66 627 ARG A N 1
ATOM 5006 C CA . ARG A 1 627 ? 21.812 -18.109 41.062 1 55.66 627 ARG A CA 1
ATOM 5007 C C . ARG A 1 627 ? 22.188 -17.719 39.625 1 55.66 627 ARG A C 1
ATOM 5009 O O . ARG A 1 627 ? 21.688 -16.734 39.094 1 55.66 627 ARG A O 1
ATOM 5016 N N . GLU A 1 628 ? 23.047 -18.5 39.219 1 57.66 628 GLU A N 1
ATOM 5017 C CA . GLU A 1 628 ? 23.516 -18.234 37.875 1 57.66 628 GLU A CA 1
ATOM 5018 C C . GLU A 1 628 ? 22.406 -18.422 36.844 1 57.66 628 GLU A C 1
ATOM 5020 O O . GLU A 1 628 ? 22.281 -17.656 35.906 1 57.66 628 GLU A O 1
ATOM 5025 N N . ALA A 1 629 ? 21.625 -19.344 37.188 1 60.44 629 ALA A N 1
ATOM 5026 C CA . ALA A 1 629 ? 20.531 -19.625 36.281 1 60.44 629 ALA A CA 1
ATOM 5027 C C . ALA A 1 629 ? 19.5 -18.516 36.312 1 60.44 629 ALA A C 1
ATOM 5029 O O . ALA A 1 629 ? 18.969 -18.125 35.25 1 60.44 629 ALA A O 1
ATOM 5030 N N . ILE A 1 630 ? 19.359 -17.984 37.375 1 61.16 630 ILE A N 1
ATOM 5031 C CA . ILE A 1 630 ? 18.375 -16.922 37.531 1 61.16 630 ILE A CA 1
ATOM 5032 C C . ILE A 1 630 ? 18.875 -15.648 36.844 1 61.16 630 ILE A C 1
ATOM 5034 O O . ILE A 1 630 ? 18.125 -14.977 36.125 1 61.16 630 ILE A O 1
ATOM 5038 N N . THR A 1 631 ? 20.109 -15.375 37.031 1 59.16 631 THR A N 1
ATOM 5039 C CA . THR A 1 631 ? 20.688 -14.188 36.406 1 59.16 631 THR A CA 1
ATOM 5040 C C . THR A 1 631 ? 20.641 -14.281 34.906 1 59.16 631 THR A C 1
ATOM 5042 O O . THR A 1 631 ? 20.375 -13.289 34.219 1 59.16 631 THR A O 1
ATOM 5045 N N . ARG A 1 632 ? 20.922 -15.422 34.531 1 64.38 632 ARG A N 1
ATOM 5046 C CA . ARG A 1 632 ? 20.859 -15.656 33.094 1 64.38 632 ARG A CA 1
ATOM 5047 C C . ARG A 1 632 ? 19.438 -15.469 32.562 1 64.38 632 ARG A C 1
ATOM 5049 O O . ARG A 1 632 ? 19.25 -14.906 31.484 1 64.38 632 ARG A O 1
ATOM 5056 N N . ASP A 1 633 ? 18.609 -15.914 33.312 1 64.19 633 ASP A N 1
ATOM 5057 C CA . ASP A 1 633 ? 17.219 -15.82 32.906 1 64.19 633 ASP A CA 1
ATOM 5058 C C . ASP A 1 633 ? 16.766 -14.359 32.875 1 64.19 633 ASP A C 1
ATOM 5060 O O . ASP A 1 633 ? 15.938 -13.984 32.031 1 64.19 633 ASP A O 1
ATOM 5064 N N . LEU A 1 634 ? 17.422 -13.664 33.625 1 61.91 634 LEU A N 1
ATOM 5065 C CA . LEU A 1 634 ? 17.016 -12.266 33.719 1 61.91 634 LEU A CA 1
ATOM 5066 C C . LEU A 1 634 ? 17.516 -11.453 32.531 1 61.91 634 LEU A C 1
ATOM 5068 O O . LEU A 1 634 ? 16.891 -10.461 32.156 1 61.91 634 LEU A O 1
ATOM 5072 N N . GLY A 1 635 ? 18.531 -11.828 31.938 1 65 635 GLY A N 1
ATOM 5073 C CA . GLY A 1 635 ? 19.141 -11 30.906 1 65 635 GLY A CA 1
ATOM 5074 C C . GLY A 1 635 ? 19.047 -11.594 29.516 1 65 635 GLY A C 1
ATOM 5075 O O . GLY A 1 635 ? 19.734 -11.141 28.594 1 65 635 GLY A O 1
ATOM 5076 N N . ARG A 1 636 ? 18.281 -12.461 29.359 1 68.44 636 ARG A N 1
ATOM 5077 C CA . ARG A 1 636 ? 18.281 -13.211 28.109 1 68.44 636 ARG A CA 1
ATOM 5078 C C . ARG A 1 636 ? 17.562 -12.438 27.016 1 68.44 636 ARG A C 1
ATOM 5080 O O . ARG A 1 636 ? 17.891 -12.578 25.828 1 68.44 636 ARG A O 1
ATOM 5087 N N . VAL A 1 637 ? 16.641 -11.68 27.391 1 78.62 637 VAL A N 1
ATOM 5088 C CA . VAL A 1 637 ? 15.836 -11 26.375 1 78.62 637 VAL A CA 1
ATOM 5089 C C . VAL A 1 637 ? 15.844 -9.492 26.641 1 78.62 637 VAL A C 1
ATOM 5091 O O . VAL A 1 637 ? 15.859 -9.047 27.781 1 78.62 637 VAL A O 1
ATOM 5094 N N . ASN A 1 638 ? 15.961 -8.82 25.469 1 74.69 638 ASN A N 1
ATOM 5095 C CA . ASN A 1 638 ? 15.914 -7.363 25.562 1 74.69 638 ASN A CA 1
ATOM 5096 C C . ASN A 1 638 ? 14.531 -6.879 26 1 74.69 638 ASN A C 1
ATOM 5098 O O . ASN A 1 638 ? 13.539 -7.145 25.312 1 74.69 638 ASN A O 1
ATOM 5102 N N . THR A 1 639 ? 14.484 -6.18 27.062 1 76.31 639 THR A N 1
ATOM 5103 C CA . THR A 1 639 ? 13.195 -5.68 27.547 1 76.31 639 THR A CA 1
ATOM 5104 C C . THR A 1 639 ? 13.062 -4.184 27.281 1 76.31 639 THR A C 1
ATOM 5106 O O . THR A 1 639 ? 12.031 -3.582 27.578 1 76.31 639 THR A O 1
ATOM 5109 N N . ARG A 1 640 ? 14.031 -3.654 26.641 1 74.25 640 ARG A N 1
ATOM 5110 C CA . ARG A 1 640 ? 13.977 -2.23 26.328 1 74.25 640 ARG A CA 1
ATOM 5111 C C . ARG A 1 640 ? 13.234 -1.99 25.016 1 74.25 640 ARG A C 1
ATOM 5113 O O . ARG A 1 640 ? 13.266 -2.832 24.109 1 74.25 640 ARG A O 1
ATOM 5120 N N . PRO A 1 641 ? 12.602 -0.863 25.047 1 71.44 641 PRO A N 1
ATOM 5121 C CA . PRO A 1 641 ? 11.891 -0.552 23.797 1 71.44 641 PRO A CA 1
ATOM 5122 C C . PRO A 1 641 ? 12.836 -0.356 22.625 1 71.44 641 PRO A C 1
ATOM 5124 O O . PRO A 1 641 ? 13.922 0.215 22.781 1 71.44 641 PRO A O 1
ATOM 5127 N N . VAL A 1 642 ? 12.43 -0.942 21.578 1 74.81 642 VAL A N 1
ATOM 5128 C CA . VAL A 1 642 ? 13.203 -0.805 20.344 1 74.81 642 VAL A CA 1
ATOM 5129 C C . VAL A 1 642 ? 12.938 0.56 19.719 1 74.81 642 VAL A C 1
ATOM 5131 O O . VAL A 1 642 ? 11.789 0.993 19.625 1 74.81 642 VAL A O 1
ATOM 5134 N N . ASN A 1 643 ? 13.984 1.171 19.375 1 66.75 643 ASN A N 1
ATOM 5135 C CA . ASN A 1 643 ? 13.891 2.549 18.906 1 66.75 643 ASN A CA 1
ATOM 5136 C C . ASN A 1 643 ? 13.305 2.625 17.5 1 66.75 643 ASN A C 1
ATOM 5138 O O . ASN A 1 643 ? 12.586 3.57 17.172 1 66.75 643 ASN A O 1
ATOM 5142 N N . SER A 1 644 ? 13.797 1.697 16.672 1 82.75 644 SER A N 1
ATOM 5143 C CA . SER A 1 644 ? 13.328 1.788 15.289 1 82.75 644 SER A CA 1
ATOM 5144 C C . SER A 1 644 ? 13.023 0.408 14.719 1 82.75 644 SER A C 1
ATOM 5146 O O . SER A 1 644 ? 13.883 -0.477 14.727 1 82.75 644 SER A O 1
ATOM 5148 N N . LEU A 1 645 ? 11.836 0.288 14.273 1 86.88 645 LEU A N 1
ATOM 5149 C CA . LEU A 1 645 ? 11.414 -0.962 13.648 1 86.88 645 LEU A CA 1
ATOM 5150 C C . LEU A 1 645 ? 11.797 -0.985 12.172 1 86.88 645 LEU A C 1
ATOM 5152 O O . LEU A 1 645 ? 11.977 -2.057 11.594 1 86.88 645 LEU A O 1
ATOM 5156 N N . ILE A 1 646 ? 11.828 0.145 11.539 1 89.12 646 ILE A N 1
ATOM 5157 C CA . ILE A 1 646 ? 12.273 0.329 10.164 1 89.12 646 ILE A CA 1
ATOM 5158 C C . ILE A 1 646 ? 13.516 1.219 10.141 1 89.12 646 ILE A C 1
ATOM 5160 O O . ILE A 1 646 ? 13.484 2.352 10.633 1 89.12 646 ILE A O 1
ATOM 5164 N N . PRO A 1 647 ? 14.57 0.664 9.672 1 86.75 647 PRO A N 1
ATOM 5165 C CA . PRO A 1 647 ? 15.805 1.447 9.711 1 86.75 647 PRO A CA 1
ATOM 5166 C C . PRO A 1 647 ? 15.742 2.695 8.828 1 86.75 647 PRO A C 1
ATOM 5168 O O . PRO A 1 647 ? 15.164 2.654 7.738 1 86.75 647 PRO A O 1
ATOM 5171 N N . PRO A 1 648 ? 16.375 3.705 9.328 1 80.75 648 PRO A N 1
ATOM 5172 C CA . PRO A 1 648 ? 16.531 4.875 8.461 1 80.75 648 PRO A CA 1
ATOM 5173 C C . PRO A 1 648 ? 17.438 4.602 7.262 1 80.75 648 PRO A C 1
ATOM 5175 O O . PRO A 1 648 ? 18.188 3.623 7.258 1 80.75 648 PRO A O 1
ATOM 5178 N N . THR A 1 649 ? 17.453 5.48 6.32 1 77.44 649 THR A N 1
ATOM 5179 C CA . THR A 1 649 ? 18.156 5.285 5.059 1 77.44 649 THR A CA 1
ATOM 5180 C C . THR A 1 649 ? 19.656 5.199 5.285 1 77.44 649 THR A C 1
ATOM 5182 O O . THR A 1 649 ? 20.359 4.465 4.582 1 77.44 649 THR A O 1
ATOM 5185 N N . ALA A 1 650 ? 20.188 5.926 6.277 1 81.31 650 ALA A N 1
ATOM 5186 C CA . ALA A 1 650 ? 21.625 5.98 6.477 1 81.31 650 ALA A CA 1
ATOM 5187 C C . ALA A 1 650 ? 22.062 5.02 7.578 1 81.31 650 ALA A C 1
ATOM 5189 O O . ALA A 1 650 ? 23.25 4.953 7.914 1 81.31 650 ALA A O 1
ATOM 5190 N N . ALA A 1 651 ? 21.141 4.23 8.055 1 87.81 651 ALA A N 1
ATOM 5191 C CA . ALA A 1 651 ? 21.484 3.322 9.148 1 87.81 651 ALA A CA 1
ATOM 5192 C C . ALA A 1 651 ? 22.328 2.154 8.641 1 87.81 651 ALA A C 1
ATOM 5194 O O . ALA A 1 651 ? 22.062 1.618 7.559 1 87.81 651 ALA A O 1
ATOM 5195 N N . CYS A 1 652 ? 23.328 1.821 9.398 1 92.69 652 CYS A N 1
ATOM 5196 C CA . CYS A 1 652 ? 24.203 0.719 9.055 1 92.69 652 CYS A CA 1
ATOM 5197 C C . CYS A 1 652 ? 24.062 -0.435 10.031 1 92.69 652 CYS A C 1
ATOM 5199 O O . CYS A 1 652 ? 23.625 -0.236 11.172 1 92.69 652 CYS A O 1
ATOM 5201 N N . CYS A 1 653 ? 24.344 -1.584 9.578 1 94.5 653 CYS A N 1
ATOM 5202 C CA . CYS A 1 653 ? 24.359 -2.762 10.438 1 94.5 653 CYS A CA 1
ATOM 5203 C C . CYS A 1 653 ? 25.453 -2.646 11.492 1 94.5 653 CYS A C 1
ATOM 5205 O O . CYS A 1 653 ? 26.625 -2.41 11.164 1 94.5 653 CYS A O 1
ATOM 5207 N N . PRO A 1 654 ? 25.109 -2.783 12.727 1 93.06 654 PRO A N 1
ATOM 5208 C CA . PRO A 1 654 ? 26.125 -2.656 13.773 1 93.06 654 PRO A CA 1
ATOM 5209 C C . PRO A 1 654 ? 27.156 -3.789 13.75 1 93.06 654 PRO A C 1
ATOM 5211 O O . PRO A 1 654 ? 28.219 -3.678 14.359 1 93.06 654 PRO A O 1
ATOM 5214 N N . VAL A 1 655 ? 26.844 -4.812 13.062 1 93.25 655 VAL A N 1
ATOM 5215 C CA . VAL A 1 655 ? 27.734 -5.969 13.016 1 93.25 655 VAL A CA 1
ATOM 5216 C C . VAL A 1 655 ? 28.703 -5.824 11.844 1 93.25 655 VAL A C 1
ATOM 5218 O O . VAL A 1 655 ? 29.922 -5.895 12.023 1 93.25 655 VAL A O 1
ATOM 5221 N N . CYS A 1 656 ? 28.25 -5.531 10.664 1 91.88 656 CYS A N 1
ATOM 5222 C CA . CYS A 1 656 ? 29.109 -5.551 9.492 1 91.88 656 CYS A CA 1
ATOM 5223 C C . CYS A 1 656 ? 29.281 -4.152 8.914 1 91.88 656 CYS A C 1
ATOM 5225 O O . CYS A 1 656 ? 30.016 -3.959 7.945 1 91.88 656 CYS A O 1
ATOM 5227 N N . SER A 1 657 ? 28.531 -3.189 9.312 1 91.06 657 SER A N 1
ATOM 5228 C CA . SER A 1 657 ? 28.672 -1.774 8.984 1 91.06 657 SER A CA 1
ATOM 5229 C C . SER A 1 657 ? 28.125 -1.467 7.598 1 91.06 657 SER A C 1
ATOM 5231 O O . SER A 1 657 ? 28.297 -0.358 7.086 1 91.06 657 SER A O 1
ATOM 5233 N N . VAL A 1 658 ? 27.5 -2.402 6.996 1 90.94 658 VAL A N 1
ATOM 5234 C CA . VAL A 1 658 ? 26.875 -2.176 5.703 1 90.94 658 VAL A CA 1
ATOM 5235 C C . VAL A 1 658 ? 25.516 -1.493 5.902 1 90.94 658 VAL A C 1
ATOM 5237 O O . VAL A 1 658 ? 24.906 -1.613 6.969 1 90.94 658 VAL A O 1
ATOM 5240 N N . LEU A 1 659 ? 25.141 -0.696 4.902 1 89.69 659 LEU A N 1
ATOM 5241 C CA . LEU A 1 659 ? 23.828 -0.063 4.973 1 89.69 659 LEU A CA 1
ATOM 5242 C C . LEU A 1 659 ? 22.734 -1.11 5.094 1 89.69 659 LEU A C 1
ATOM 5244 O O . LEU A 1 659 ? 22.656 -2.041 4.289 1 89.69 659 LEU A O 1
ATOM 5248 N N . LEU A 1 660 ? 21.828 -0.989 6.074 1 89.69 660 LEU A N 1
ATOM 5249 C CA . LEU A 1 660 ? 20.781 -1.957 6.324 1 89.69 660 LEU A CA 1
ATOM 5250 C C . LEU A 1 660 ? 19.828 -2.043 5.137 1 89.69 660 LEU A C 1
ATOM 5252 O O . LEU A 1 660 ? 19.281 -3.111 4.844 1 89.69 660 LEU A O 1
ATOM 5256 N N . ILE A 1 661 ? 19.672 -0.985 4.406 1 83.62 661 ILE A N 1
ATOM 5257 C CA . ILE A 1 661 ? 18.734 -0.931 3.295 1 83.62 661 ILE A CA 1
ATOM 5258 C C . ILE A 1 661 ? 19.266 -1.774 2.133 1 83.62 661 ILE A C 1
ATOM 5260 O O . ILE A 1 661 ? 18.484 -2.195 1.269 1 83.62 661 ILE A O 1
ATOM 5264 N N . SER A 1 662 ? 20.516 -2.035 2.105 1 83.5 662 SER A N 1
ATOM 5265 C CA . SER A 1 662 ? 21.125 -2.783 1.01 1 83.5 662 SER A CA 1
ATOM 5266 C C . SER A 1 662 ? 21.031 -4.285 1.247 1 83.5 662 SER A C 1
ATOM 5268 O O . SER A 1 662 ? 21.203 -5.078 0.315 1 83.5 662 SER A O 1
ATOM 5270 N N . ARG A 1 663 ? 20.797 -4.633 2.508 1 88.56 663 ARG A N 1
ATOM 5271 C CA . ARG A 1 663 ? 20.75 -6.055 2.844 1 88.56 663 ARG A CA 1
ATOM 5272 C C . ARG A 1 663 ? 19.516 -6.375 3.688 1 88.56 663 ARG A C 1
ATOM 5274 O O . ARG A 1 663 ? 19.609 -6.461 4.914 1 88.56 663 ARG A O 1
ATOM 5281 N N . THR A 1 664 ? 18.516 -6.738 3.088 1 88.94 664 THR A N 1
ATOM 5282 C CA . THR A 1 664 ? 17.234 -7.035 3.74 1 88.94 664 THR A CA 1
ATOM 5283 C C . THR A 1 664 ? 16.922 -8.523 3.645 1 88.94 664 THR A C 1
ATOM 5285 O O . THR A 1 664 ? 17.453 -9.227 2.787 1 88.94 664 THR A O 1
ATOM 5288 N N . PRO A 1 665 ? 16.062 -9.008 4.449 1 92.19 665 PRO A N 1
ATOM 5289 C CA . PRO A 1 665 ? 15.328 -8.328 5.52 1 92.19 665 PRO A CA 1
ATOM 5290 C C . PRO A 1 665 ? 16.188 -8.086 6.758 1 92.19 665 PRO A C 1
ATOM 5292 O O . PRO A 1 665 ? 17.078 -8.891 7.059 1 92.19 665 PRO A O 1
ATOM 5295 N N . CYS A 1 666 ? 15.883 -7.012 7.457 1 93.31 666 CYS A N 1
ATOM 5296 C CA . CYS A 1 666 ? 16.547 -6.727 8.727 1 93.31 666 CYS A CA 1
ATOM 5297 C C . CYS A 1 666 ? 15.852 -7.449 9.875 1 93.31 666 CYS A C 1
ATOM 5299 O O . CYS A 1 666 ? 14.648 -7.699 9.82 1 93.31 666 CYS A O 1
ATOM 5301 N N . VAL A 1 667 ? 16.672 -7.797 10.844 1 93.69 667 VAL A N 1
ATOM 5302 C CA . VAL A 1 667 ? 16.156 -8.562 11.977 1 93.69 667 VAL A CA 1
ATOM 5303 C C . VAL A 1 667 ? 16.594 -7.91 13.289 1 93.69 667 VAL A C 1
ATOM 5305 O O . VAL A 1 667 ? 17.703 -7.406 13.398 1 93.69 667 VAL A O 1
ATOM 5308 N N . ILE A 1 668 ? 15.695 -7.91 14.242 1 92.81 668 ILE A N 1
ATOM 5309 C CA . ILE A 1 668 ? 16.031 -7.387 15.562 1 92.81 668 ILE A CA 1
ATOM 5310 C C . ILE A 1 668 ? 16.562 -8.516 16.438 1 92.81 668 ILE A C 1
ATOM 5312 O O . ILE A 1 668 ? 15.922 -9.555 16.594 1 92.81 668 ILE A O 1
ATOM 5316 N N . CYS A 1 669 ? 17.703 -8.289 17 1 92.25 669 CYS A N 1
ATOM 5317 C CA . CYS A 1 669 ? 18.297 -9.25 17.922 1 92.25 669 CYS A CA 1
ATOM 5318 C C . CYS A 1 669 ? 17.469 -9.352 19.203 1 92.25 669 CYS A C 1
ATOM 5320 O O . CYS A 1 669 ? 17.188 -8.336 19.844 1 92.25 669 CYS A O 1
ATOM 5322 N N . ALA A 1 670 ? 17.156 -10.508 19.609 1 88 670 ALA A N 1
ATOM 5323 C CA . ALA A 1 670 ? 16.328 -10.727 20.797 1 88 670 ALA A CA 1
ATOM 5324 C C . ALA A 1 670 ? 17.062 -10.359 22.062 1 88 670 ALA A C 1
ATOM 5326 O O . ALA A 1 670 ? 16.453 -10.062 23.094 1 88 670 ALA A O 1
ATOM 5327 N N . HIS A 1 671 ? 18.328 -10.336 22.047 1 87.19 671 HIS A N 1
ATOM 5328 C CA . HIS A 1 671 ? 19.156 -10.117 23.234 1 87.19 671 HIS A CA 1
ATOM 5329 C C . HIS A 1 671 ? 19.484 -8.641 23.406 1 87.19 671 HIS A C 1
ATOM 5331 O O . HIS A 1 671 ? 19.297 -8.078 24.484 1 87.19 671 HIS A O 1
ATOM 5337 N N . CYS A 1 672 ? 20 -8.031 22.359 1 87.69 672 CYS A N 1
ATOM 5338 C CA . CYS A 1 672 ? 20.453 -6.656 22.531 1 87.69 672 CYS A CA 1
ATOM 5339 C C . CYS A 1 672 ? 19.422 -5.672 21.984 1 87.69 672 CYS A C 1
ATOM 5341 O O . CYS A 1 672 ? 19.469 -4.48 22.297 1 87.69 672 CYS A O 1
ATOM 5343 N N . GLY A 1 673 ? 18.5 -6.152 21.125 1 88.69 673 GLY A N 1
ATOM 5344 C CA . GLY A 1 673 ? 17.453 -5.289 20.609 1 88.69 673 GLY A CA 1
ATOM 5345 C C . GLY A 1 673 ? 17.891 -4.477 19.406 1 88.69 673 GLY A C 1
ATOM 5346 O O . GLY A 1 673 ? 17.109 -3.68 18.875 1 88.69 673 GLY A O 1
ATOM 5347 N N . ASN A 1 674 ? 19.062 -4.695 18.859 1 91 674 ASN A N 1
ATOM 5348 C CA . ASN A 1 674 ? 19.531 -3.959 17.688 1 91 674 ASN A CA 1
ATOM 5349 C C . ASN A 1 674 ? 19.031 -4.578 16.391 1 91 674 ASN A C 1
ATOM 5351 O O . ASN A 1 674 ? 18.844 -5.793 16.312 1 91 674 ASN A O 1
ATOM 5355 N N . LEU A 1 675 ? 18.844 -3.721 15.406 1 93.19 675 LEU A N 1
ATOM 5356 C CA . LEU A 1 675 ? 18.516 -4.164 14.055 1 93.19 675 LEU A CA 1
ATOM 5357 C C . LEU A 1 675 ? 19.766 -4.543 13.281 1 93.19 675 LEU A C 1
ATOM 5359 O O . LEU A 1 675 ? 20.719 -3.76 13.203 1 93.19 675 LEU A O 1
ATOM 5363 N N . VAL A 1 676 ? 19.812 -5.715 12.758 1 94.62 676 VAL A N 1
ATOM 5364 C CA . VAL A 1 676 ? 20.953 -6.18 12 1 94.62 676 VAL A CA 1
ATOM 5365 C C . VAL A 1 676 ? 20.516 -6.605 10.602 1 94.62 676 VAL A C 1
ATOM 5367 O O . VAL A 1 676 ? 19.328 -6.773 10.344 1 94.62 676 VAL A O 1
ATOM 5370 N N . CYS A 1 677 ? 21.453 -6.695 9.695 1 93.56 677 CYS A N 1
ATOM 5371 C CA . CYS A 1 677 ? 21.156 -7.02 8.305 1 93.56 677 CYS A CA 1
ATOM 5372 C C . CYS A 1 677 ? 20.828 -8.5 8.148 1 93.56 677 CYS A C 1
ATOM 5374 O O . CYS A 1 677 ? 20.828 -9.242 9.125 1 93.56 677 CYS A O 1
ATOM 5376 N N . SER A 1 678 ? 20.609 -8.984 6.938 1 91.19 678 SER A N 1
ATOM 5377 C CA . SER A 1 678 ? 20.062 -10.305 6.652 1 91.19 678 SER A CA 1
ATOM 5378 C C . SER A 1 678 ? 21.094 -11.398 6.863 1 91.19 678 SER A C 1
ATOM 5380 O O . SER A 1 678 ? 20.75 -12.578 6.965 1 91.19 678 SER A O 1
ATOM 5382 N N . ILE A 1 679 ? 22.406 -11.023 7.004 1 89.81 679 ILE A N 1
ATOM 5383 C CA . ILE A 1 679 ? 23.406 -12.07 7.113 1 89.81 679 ILE A CA 1
ATOM 5384 C C . ILE A 1 679 ? 24.078 -12 8.484 1 89.81 679 ILE A C 1
ATOM 5386 O O . ILE A 1 679 ? 24.969 -12.805 8.789 1 89.81 679 ILE A O 1
ATOM 5390 N N . CYS A 1 680 ? 23.656 -11.117 9.297 1 94.69 680 CYS A N 1
ATOM 5391 C CA . CYS A 1 680 ? 24.359 -10.898 10.562 1 94.69 680 CYS A CA 1
ATOM 5392 C C . CYS A 1 680 ? 23.531 -11.398 11.734 1 94.69 680 CYS A C 1
ATOM 5394 O O . CYS A 1 680 ? 23.531 -10.781 12.805 1 94.69 680 CYS A O 1
ATOM 5396 N N . HIS A 1 681 ? 22.812 -12.406 11.523 1 92.5 681 HIS A N 1
ATOM 5397 C CA . HIS A 1 681 ? 22.031 -12.992 12.609 1 92.5 681 HIS A CA 1
ATOM 5398 C C . HIS A 1 681 ? 21.969 -14.508 12.484 1 92.5 681 HIS A C 1
ATOM 5400 O O . HIS A 1 681 ? 22.359 -15.062 11.453 1 92.5 681 HIS A O 1
ATOM 5406 N N . ILE A 1 682 ? 21.656 -15.133 13.562 1 90.31 682 ILE A N 1
ATOM 5407 C CA . ILE A 1 682 ? 21.438 -16.578 13.617 1 90.31 682 ILE A CA 1
ATOM 5408 C C . ILE A 1 682 ? 20.219 -16.875 14.484 1 90.31 682 ILE A C 1
ATOM 5410 O O . ILE A 1 682 ? 19.922 -16.156 15.445 1 90.31 682 ILE A O 1
ATOM 5414 N N . PHE A 1 683 ? 19.5 -17.875 14.078 1 88.62 683 PHE A N 1
ATOM 5415 C CA . PHE A 1 683 ? 18.359 -18.312 14.875 1 88.62 683 PHE A CA 1
ATOM 5416 C C . PHE A 1 683 ? 18.75 -19.438 15.82 1 88.62 683 PHE A C 1
ATOM 5418 O O . PHE A 1 683 ? 19.328 -20.438 15.398 1 88.62 683 PHE A O 1
ATOM 5425 N N . LEU A 1 684 ? 18.469 -19.203 17.141 1 85.94 684 LEU A N 1
ATOM 5426 C CA . LEU A 1 684 ? 18.828 -20.188 18.172 1 85.94 684 LEU A CA 1
ATOM 5427 C C . LEU A 1 684 ? 17.75 -20.266 19.25 1 85.94 684 LEU A C 1
ATOM 5429 O O . LEU A 1 684 ? 16.938 -19.344 19.375 1 85.94 684 LEU A O 1
ATOM 5433 N N . ASN A 1 685 ? 17.766 -21.375 19.828 1 81.56 685 ASN A N 1
ATOM 5434 C CA . ASN A 1 685 ? 16.953 -21.5 21.031 1 81.56 685 ASN A CA 1
ATOM 5435 C C . ASN A 1 685 ? 17.609 -20.828 22.219 1 81.56 685 ASN A C 1
ATOM 5437 O O . ASN A 1 685 ? 18.484 -21.406 22.859 1 81.56 685 ASN A O 1
ATOM 5441 N N . ILE A 1 686 ? 17.219 -19.672 22.516 1 74.38 686 ILE A N 1
ATOM 5442 C CA . ILE A 1 686 ? 17.891 -18.891 23.531 1 74.38 686 ILE A CA 1
ATOM 5443 C C . ILE A 1 686 ? 17.203 -19.078 24.891 1 74.38 686 ILE A C 1
ATOM 5445 O O . ILE A 1 686 ? 17.797 -18.812 25.938 1 74.38 686 ILE A O 1
ATOM 5449 N N . ILE A 1 687 ? 16 -19.391 24.906 1 74.38 687 ILE A N 1
ATOM 5450 C CA . ILE A 1 687 ? 15.266 -19.609 26.141 1 74.38 687 ILE A CA 1
ATOM 5451 C C . ILE A 1 687 ? 15.102 -21.109 26.375 1 74.38 687 ILE A C 1
ATOM 5453 O O . ILE A 1 687 ? 14.469 -21.812 25.594 1 74.38 687 ILE A O 1
ATOM 5457 N N . PRO A 1 688 ? 15.672 -21.531 27.438 1 67.19 688 PRO A N 1
ATOM 5458 C CA . PRO A 1 688 ? 15.586 -22.953 27.734 1 67.19 688 PRO A CA 1
ATOM 5459 C C . PRO A 1 688 ? 14.141 -23.453 27.875 1 67.19 688 PRO A C 1
ATOM 5461 O O . PRO A 1 688 ? 13.32 -22.781 28.5 1 67.19 688 PRO A O 1
ATOM 5464 N N . GLY A 1 689 ? 13.789 -24.5 27.25 1 61.94 689 GLY A N 1
ATOM 5465 C CA . GLY A 1 689 ? 12.477 -25.109 27.391 1 61.94 689 GLY A CA 1
ATOM 5466 C C . GLY A 1 689 ? 11.5 -24.656 26.312 1 61.94 689 GLY A C 1
ATOM 5467 O O . GLY A 1 689 ? 10.398 -25.203 26.203 1 61.94 689 GLY A O 1
ATOM 5468 N N . VAL A 1 690 ? 11.977 -23.641 25.719 1 67.25 690 VAL A N 1
ATOM 5469 C CA . VAL A 1 690 ? 11.086 -23.156 24.656 1 67.25 690 VAL A CA 1
ATOM 5470 C C . VAL A 1 690 ? 11.625 -23.562 23.297 1 67.25 690 VAL A C 1
ATOM 5472 O O . VAL A 1 690 ? 12.812 -23.406 23.016 1 67.25 690 VAL A O 1
ATOM 5475 N N . GLU A 1 691 ? 10.805 -24.109 22.547 1 69.81 691 GLU A N 1
ATOM 5476 C CA . GLU A 1 691 ? 11.195 -24.688 21.266 1 69.81 691 GLU A CA 1
ATOM 5477 C C . GLU A 1 691 ? 11.312 -23.625 20.188 1 69.81 691 GLU A C 1
ATOM 5479 O O . GLU A 1 691 ? 11.969 -23.828 19.156 1 69.81 691 GLU A O 1
ATOM 5484 N N . THR A 1 692 ? 10.938 -22.484 20.516 1 77 692 THR A N 1
ATOM 5485 C CA . THR A 1 692 ? 10.914 -21.484 19.453 1 77 692 THR A CA 1
ATOM 5486 C C . THR A 1 692 ? 12.289 -20.844 19.281 1 77 692 THR A C 1
ATOM 5488 O O . THR A 1 692 ? 12.891 -20.406 20.266 1 77 692 THR A O 1
ATOM 5491 N N . LYS A 1 693 ? 12.844 -20.891 18.094 1 85.69 693 LYS A N 1
ATOM 5492 C CA . LYS A 1 693 ? 14.117 -20.234 17.781 1 85.69 693 LYS A CA 1
ATOM 5493 C C . LYS A 1 693 ? 13.945 -18.734 17.625 1 85.69 693 LYS A C 1
ATOM 5495 O O . LYS A 1 693 ? 12.961 -18.281 17.031 1 85.69 693 LYS A O 1
ATOM 5500 N N . LEU A 1 694 ? 14.812 -18.031 18.266 1 88.44 694 LEU A N 1
ATOM 5501 C CA . LEU A 1 694 ? 14.781 -16.578 18.203 1 88.44 694 LEU A CA 1
ATOM 5502 C C . LEU A 1 694 ? 16.047 -16.031 17.547 1 88.44 694 LEU A C 1
ATOM 5504 O O . LEU A 1 694 ? 17.094 -16.688 17.562 1 88.44 694 LEU A O 1
ATOM 5508 N N . PRO A 1 695 ? 15.977 -14.859 16.938 1 91.06 695 PRO A N 1
ATOM 5509 C CA . PRO A 1 695 ? 17.141 -14.297 16.25 1 91.06 695 PRO A CA 1
ATOM 5510 C C . PRO A 1 695 ? 18.141 -13.664 17.203 1 91.06 695 PRO A C 1
ATOM 5512 O O . PRO A 1 695 ? 17.75 -12.914 18.094 1 91.06 695 PRO A O 1
ATOM 5515 N N . LEU A 1 696 ? 19.375 -13.984 17.047 1 91.75 696 LEU A N 1
ATOM 5516 C CA . LEU A 1 696 ? 20.516 -13.406 17.781 1 91.75 696 LEU A CA 1
ATOM 5517 C C . LEU A 1 696 ? 21.547 -12.836 16.812 1 91.75 696 LEU A C 1
ATOM 5519 O O . LEU A 1 696 ? 21.922 -13.5 15.836 1 91.75 696 LEU A O 1
ATOM 5523 N N . CYS A 1 697 ? 21.859 -11.609 17.047 1 93.06 697 CYS A N 1
ATOM 5524 C CA . CYS A 1 697 ? 22.875 -11.047 16.172 1 93.06 697 CYS A CA 1
ATOM 5525 C C . CYS A 1 697 ? 24.219 -11.75 16.375 1 93.06 697 CYS A C 1
ATOM 5527 O O . CYS A 1 697 ? 24.469 -12.328 17.438 1 93.06 697 CYS A O 1
ATOM 5529 N N . ARG A 1 698 ? 25.094 -11.641 15.484 1 93.38 698 ARG A N 1
ATOM 5530 C CA . ARG A 1 698 ? 26.359 -12.367 15.516 1 93.38 698 ARG A CA 1
ATOM 5531 C C . ARG A 1 698 ? 27.25 -11.852 16.641 1 93.38 698 ARG A C 1
ATOM 5533 O O . ARG A 1 698 ? 28.031 -12.617 17.219 1 93.38 698 ARG A O 1
ATOM 5540 N N . THR A 1 699 ? 27.125 -10.633 16.984 1 91.94 699 THR A N 1
ATOM 5541 C CA . THR A 1 699 ? 27.891 -10.086 18.109 1 91.94 699 THR A CA 1
ATOM 5542 C C . THR A 1 699 ? 27.438 -10.711 19.422 1 91.94 699 THR A C 1
ATOM 5544 O O . THR A 1 699 ? 28.266 -11.125 20.234 1 91.94 699 THR A O 1
ATOM 5547 N N . CYS A 1 700 ? 26.141 -10.742 19.609 1 89.5 700 CYS A N 1
ATOM 5548 C CA . CYS A 1 700 ? 25.578 -11.344 20.812 1 89.5 700 CYS A CA 1
ATOM 5549 C C . CYS A 1 700 ? 25.844 -12.844 20.844 1 89.5 700 CYS A C 1
ATOM 5551 O O . CYS A 1 700 ? 26.062 -13.414 21.922 1 89.5 700 CYS A O 1
ATOM 5553 N N . HIS A 1 701 ? 25.859 -13.477 19.719 1 89.25 701 HIS A N 1
ATOM 5554 C CA . HIS A 1 701 ? 26.156 -14.898 19.641 1 89.25 701 HIS A CA 1
ATOM 5555 C C . HIS A 1 701 ? 27.578 -15.188 20.078 1 89.25 701 HIS A C 1
ATOM 5557 O O . HIS A 1 701 ? 27.828 -16.156 20.812 1 89.25 701 HIS A O 1
ATOM 5563 N N . ARG A 1 702 ? 28.453 -14.398 19.656 1 86.12 702 ARG A N 1
ATOM 5564 C CA . ARG A 1 702 ? 29.844 -14.57 20.031 1 86.12 702 ARG A CA 1
ATOM 5565 C C . ARG A 1 702 ? 30.031 -14.367 21.531 1 86.12 702 ARG A C 1
ATOM 5567 O O . ARG A 1 702 ? 30.828 -15.078 22.156 1 86.12 702 ARG A O 1
ATOM 5574 N N . LYS A 1 703 ? 29.266 -13.5 22.047 1 78.94 703 LYS A N 1
ATOM 5575 C CA . LYS A 1 703 ? 29.375 -13.203 23.469 1 78.94 703 LYS A CA 1
ATOM 5576 C C . LYS A 1 703 ? 28.734 -14.312 24.297 1 78.94 703 LYS A C 1
ATOM 5578 O O . LYS A 1 703 ? 29.203 -14.625 25.391 1 78.94 703 LYS A O 1
ATOM 5583 N N . THR A 1 704 ? 27.562 -14.773 23.828 1 67.56 704 THR A N 1
ATOM 5584 C CA . THR A 1 704 ? 26.828 -15.805 24.562 1 67.56 704 THR A CA 1
ATOM 5585 C C . THR A 1 704 ? 27.562 -17.141 24.469 1 67.56 704 THR A C 1
ATOM 5587 O O . THR A 1 704 ? 27.578 -17.906 25.438 1 67.56 704 THR A O 1
ATOM 5590 N N . VAL A 1 705 ? 28.062 -17.5 23.25 1 57.44 705 VAL A N 1
ATOM 5591 C CA . VAL A 1 705 ? 28.844 -18.734 23.109 1 57.44 705 VAL A CA 1
ATOM 5592 C C . VAL A 1 705 ? 30.125 -18.641 23.922 1 57.44 705 VAL A C 1
ATOM 5594 O O . VAL A 1 705 ? 30.531 -19.609 24.578 1 57.44 705 VAL A O 1
ATOM 5597 N N . LEU A 1 706 ? 30.656 -17.5 23.953 1 43.5 706 LEU A N 1
ATOM 5598 C CA . LEU A 1 706 ? 31.859 -17.281 24.75 1 43.5 706 LEU A CA 1
ATOM 5599 C C . LEU A 1 706 ? 31.562 -17.406 26.234 1 43.5 706 LEU A C 1
ATOM 5601 O O . LEU A 1 706 ? 32.406 -17.875 27.016 1 43.5 706 LEU A O 1
ATOM 5605 N N . LYS A 1 707 ? 30.422 -17 26.625 1 48 707 LYS A N 1
ATOM 5606 C CA . LYS A 1 707 ? 30.078 -17.141 28.047 1 48 707 LYS A CA 1
ATOM 5607 C C . LYS A 1 707 ? 29.766 -18.594 28.391 1 48 707 LYS A C 1
ATOM 5609 O O . LYS A 1 707 ? 30.031 -19.047 29.5 1 48 707 LYS A O 1
ATOM 5614 N N . GLU A 1 708 ? 29.141 -19.25 27.516 1 44.28 708 GLU A N 1
ATOM 5615 C CA . GLU A 1 708 ? 28.922 -20.672 27.766 1 44.28 708 GLU A CA 1
ATOM 5616 C C . GLU A 1 708 ? 30.234 -21.453 27.75 1 44.28 708 GLU A C 1
ATOM 5618 O O . GLU A 1 708 ? 30.406 -22.391 28.531 1 44.28 708 GLU A O 1
ATOM 5623 N N . ASP A 1 709 ? 31.156 -21.156 26.922 1 35.03 709 ASP A N 1
ATOM 5624 C CA . ASP A 1 709 ? 32.469 -21.797 26.938 1 35.03 709 ASP A CA 1
ATOM 5625 C C . ASP A 1 709 ? 33.312 -21.328 28.125 1 35.03 709 ASP A C 1
ATOM 5627 O O . ASP A 1 709 ? 34.156 -22.062 28.625 1 35.03 709 ASP A O 1
ATOM 5631 N N . ALA A 1 710 ? 33.156 -20.188 28.594 1 31.78 710 ALA A N 1
ATOM 5632 C CA . ALA A 1 710 ? 33.938 -19.781 29.781 1 31.78 710 ALA A CA 1
ATOM 5633 C C . ALA A 1 710 ? 33.438 -20.5 31.031 1 31.78 710 ALA A C 1
ATOM 5635 O O . ALA A 1 710 ? 34.094 -20.438 32.094 1 31.78 710 ALA A O 1
ATOM 5636 N N . VAL A 1 711 ? 32.281 -20.828 31.062 1 28.81 711 VAL A N 1
ATOM 5637 C CA . VAL A 1 711 ? 31.828 -21.625 32.188 1 28.81 711 VAL A CA 1
ATOM 5638 C C . VAL A 1 711 ? 32.219 -23.094 32 1 28.81 711 VAL A C 1
ATOM 5640 O O . VAL A 1 711 ? 31.891 -23.953 32.812 1 28.81 711 VAL A O 1
ATOM 5643 N N . ILE A 1 712 ? 32.688 -23.453 30.781 1 23.62 712 ILE A N 1
ATOM 5644 C CA . ILE A 1 712 ? 33.344 -24.75 30.797 1 23.62 712 ILE A CA 1
ATOM 5645 C C . ILE A 1 712 ? 34.781 -24.578 31.266 1 23.62 712 ILE A C 1
ATOM 5647 O O . ILE A 1 712 ? 35.531 -23.734 30.734 1 23.62 712 ILE A O 1
ATOM 5651 N N . MET B 1 1 ? -37.281 22.078 24.547 1 26.44 1 MET B N 1
ATOM 5652 C CA . MET B 1 1 ? -38.031 21.641 23.391 1 26.44 1 MET B CA 1
ATOM 5653 C C . MET B 1 1 ? -37.906 20.141 23.172 1 26.44 1 MET B C 1
ATOM 5655 O O . MET B 1 1 ? -36.812 19.594 23.234 1 26.44 1 MET B O 1
ATOM 5659 N N . HIS B 1 2 ? -38.875 19.422 23.453 1 33.25 2 HIS B N 1
ATOM 5660 C CA . HIS B 1 2 ? -38.969 17.969 23.328 1 33.25 2 HIS B CA 1
ATOM 5661 C C . HIS B 1 2 ? -38.5 17.484 21.969 1 33.25 2 HIS B C 1
ATOM 5663 O O . HIS B 1 2 ? -39 17.906 20.938 1 33.25 2 HIS B O 1
ATOM 5669 N N . LEU B 1 3 ? -37.281 17.25 21.75 1 43.41 3 LEU B N 1
ATOM 5670 C CA . LEU B 1 3 ? -36.844 16.734 20.453 1 43.41 3 LEU B CA 1
ATOM 5671 C C . LEU B 1 3 ? -37.719 15.594 20 1 43.41 3 LEU B C 1
ATOM 5673 O O . LEU B 1 3 ? -37.938 14.617 20.734 1 43.41 3 LEU B O 1
ATOM 5677 N N . PRO B 1 4 ? -38.719 15.906 19.234 1 47.19 4 PRO B N 1
ATOM 5678 C CA . PRO B 1 4 ? -39.656 14.883 18.75 1 47.19 4 PRO B CA 1
ATOM 5679 C C . PRO B 1 4 ? -38.969 13.539 18.5 1 47.19 4 PRO B C 1
ATOM 5681 O O . PRO B 1 4 ? -37.781 13.492 18.172 1 47.19 4 PRO B O 1
ATOM 5684 N N . GLU B 1 5 ? -39.469 12.547 19.125 1 57.19 5 GLU B N 1
ATOM 5685 C CA . GLU B 1 5 ? -39.062 11.156 18.953 1 57.19 5 GLU B CA 1
ATOM 5686 C C . GLU B 1 5 ? -38.781 10.852 17.484 1 57.19 5 GLU B C 1
ATOM 5688 O O . GLU B 1 5 ? -39.656 10.992 16.641 1 57.19 5 GLU B O 1
ATOM 5693 N N . LEU B 1 6 ? -37.625 10.984 17.016 1 64.56 6 LEU B N 1
ATOM 5694 C CA . LEU B 1 6 ? -37.281 10.805 15.609 1 64.56 6 LEU B CA 1
ATOM 5695 C C . LEU B 1 6 ? -37.594 9.391 15.141 1 64.56 6 LEU B C 1
ATOM 5697 O O . LEU B 1 6 ? -37.594 8.453 15.938 1 64.56 6 LEU B O 1
ATOM 5701 N N . PRO B 1 7 ? -38.188 9.211 13.938 1 75 7 PRO B N 1
ATOM 5702 C CA . PRO B 1 7 ? -38.812 8.031 13.336 1 75 7 PRO B CA 1
ATOM 5703 C C . PRO B 1 7 ? -37.875 6.855 13.195 1 75 7 PRO B C 1
ATOM 5705 O O . PRO B 1 7 ? -36.656 7.047 13.094 1 75 7 PRO B O 1
ATOM 5708 N N . LYS B 1 8 ? -38.344 5.789 13.664 1 87.75 8 LYS B N 1
ATOM 5709 C CA . LYS B 1 8 ? -37.781 4.477 13.383 1 87.75 8 LYS B CA 1
ATOM 5710 C C . LYS B 1 8 ? -38.531 3.787 12.242 1 87.75 8 LYS B C 1
ATOM 5712 O O . LYS B 1 8 ? -39.75 3.814 12.195 1 87.75 8 LYS B O 1
ATOM 5717 N N . PHE B 1 9 ? -37.719 3.359 11.273 1 93.19 9 PHE B N 1
ATOM 5718 C CA . PHE B 1 9 ? -38.312 2.717 10.109 1 93.19 9 PHE B CA 1
ATOM 5719 C C . PHE B 1 9 ? -37.875 1.265 10.008 1 93.19 9 PHE B C 1
ATOM 5721 O O . PHE B 1 9 ? -36.656 0.978 10.023 1 93.19 9 PHE B O 1
ATOM 5728 N N . GLU B 1 10 ? -38.781 0.441 9.867 1 92.44 10 GLU B N 1
ATOM 5729 C CA . GLU B 1 10 ? -38.5 -0.992 9.812 1 92.44 10 GLU B CA 1
ATOM 5730 C C . GLU B 1 10 ? -38.469 -1.495 8.375 1 92.44 10 GLU B C 1
ATOM 5732 O O . GLU B 1 10 ? -39 -0.835 7.469 1 92.44 10 GLU B O 1
ATOM 5737 N N . ASN B 1 11 ? -37.781 -2.576 8.148 1 93.31 11 ASN B N 1
ATOM 5738 C CA . ASN B 1 11 ? -37.719 -3.297 6.879 1 93.31 11 ASN B CA 1
ATOM 5739 C C . ASN B 1 11 ? -37.062 -2.445 5.781 1 93.31 11 ASN B C 1
ATOM 5741 O O . ASN B 1 11 ? -37.562 -2.41 4.656 1 93.31 11 ASN B O 1
ATOM 5745 N N . ILE B 1 12 ? -36.094 -1.72 6.246 1 95.25 12 ILE B N 1
ATOM 5746 C CA . ILE B 1 12 ? -35.312 -0.931 5.305 1 95.25 12 ILE B CA 1
ATOM 5747 C C . ILE B 1 12 ? -34.219 -1.795 4.703 1 95.25 12 ILE B C 1
ATOM 5749 O O . ILE B 1 12 ? -33.656 -2.662 5.379 1 95.25 12 ILE B O 1
ATOM 5753 N N . THR B 1 13 ? -34 -1.612 3.41 1 95.06 13 THR B N 1
ATOM 5754 C CA . THR B 1 13 ? -32.938 -2.35 2.742 1 95.06 13 THR B CA 1
ATOM 5755 C C . THR B 1 13 ? -31.75 -1.432 2.434 1 95.06 13 THR B C 1
ATOM 5757 O O . THR B 1 13 ? -31.906 -0.413 1.758 1 95.06 13 THR B O 1
ATOM 5760 N N . PHE B 1 14 ? -30.609 -1.719 3.02 1 93.25 14 PHE B N 1
ATOM 5761 C CA . PHE B 1 14 ? -29.375 -1.078 2.609 1 93.25 14 PHE B CA 1
ATOM 5762 C C . PHE B 1 14 ? -28.766 -1.794 1.409 1 93.25 14 PHE B C 1
ATOM 5764 O O . PHE B 1 14 ? -28.562 -3.012 1.439 1 93.25 14 PHE B O 1
ATOM 5771 N N . VAL B 1 15 ? -28.516 -1.04 0.364 1 90.25 15 VAL B N 1
ATOM 5772 C CA . VAL B 1 15 ? -27.953 -1.623 -0.843 1 90.25 15 VAL B CA 1
ATOM 5773 C C . VAL B 1 15 ? -26.438 -1.417 -0.844 1 90.25 15 VAL B C 1
ATOM 5775 O O . VAL B 1 15 ? -25.953 -0.288 -0.971 1 90.25 15 VAL B O 1
ATOM 5778 N N . ASP B 1 16 ? -25.703 -2.451 -0.721 1 84.62 16 ASP B N 1
ATOM 5779 C CA . ASP B 1 16 ? -24.25 -2.404 -0.775 1 84.62 16 ASP B CA 1
ATOM 5780 C C . ASP B 1 16 ? -23.75 -2.521 -2.213 1 84.62 16 ASP B C 1
ATOM 5782 O O . ASP B 1 16 ? -23.531 -3.629 -2.713 1 84.62 16 ASP B O 1
ATOM 5786 N N . CYS B 1 17 ? -23.406 -1.465 -2.799 1 78.38 17 CYS B N 1
ATOM 5787 C CA . CYS B 1 17 ? -23.109 -1.4 -4.227 1 78.38 17 CYS B CA 1
ATOM 5788 C C . CYS B 1 17 ? -21.797 -2.107 -4.543 1 78.38 17 CYS B C 1
ATOM 5790 O O . CYS B 1 17 ? -21.641 -2.689 -5.617 1 78.38 17 CYS B O 1
ATOM 5792 N N . PHE B 1 18 ? -20.859 -2.115 -3.686 1 77.5 18 PHE B N 1
ATOM 5793 C CA . PHE B 1 18 ? -19.547 -2.686 -3.975 1 77.5 18 PHE B CA 1
ATOM 5794 C C . PHE B 1 18 ? -19.5 -4.16 -3.596 1 77.5 18 PHE B C 1
ATOM 5796 O O . PHE B 1 18 ? -18.5 -4.832 -3.807 1 77.5 18 PHE B O 1
ATOM 5803 N N . ASN B 1 19 ? -20.547 -4.57 -2.992 1 73.38 19 ASN B N 1
ATOM 5804 C CA . ASN B 1 19 ? -20.703 -5.992 -2.715 1 73.38 19 ASN B CA 1
ATOM 5805 C C . ASN B 1 19 ? -21.766 -6.625 -3.617 1 73.38 19 ASN B C 1
ATOM 5807 O O . ASN B 1 19 ? -22.719 -7.234 -3.133 1 73.38 19 ASN B O 1
ATOM 5811 N N . GLY B 1 20 ? -21.641 -6.488 -4.836 1 67.75 20 GLY B N 1
ATOM 5812 C CA . GLY B 1 20 ? -22.578 -7.055 -5.797 1 67.75 20 GLY B CA 1
ATOM 5813 C C . GLY B 1 20 ? -24 -6.531 -5.641 1 67.75 20 GLY B C 1
ATOM 5814 O O . GLY B 1 20 ? -24.953 -7.258 -5.879 1 67.75 20 GLY B O 1
ATOM 5815 N N . TYR B 1 21 ? -24.078 -5.383 -5.039 1 74.94 21 TYR B N 1
ATOM 5816 C CA . TYR B 1 21 ? -25.375 -4.773 -4.805 1 74.94 21 TYR B CA 1
ATOM 5817 C C . TYR B 1 21 ? -26.219 -5.633 -3.877 1 74.94 21 TYR B C 1
ATOM 5819 O O . TYR B 1 21 ? -27.406 -5.855 -4.137 1 74.94 21 TYR B O 1
ATOM 5827 N N . ALA B 1 22 ? -25.516 -6.082 -2.955 1 79.81 22 ALA B N 1
ATOM 5828 C CA . ALA B 1 22 ? -26.188 -6.918 -1.963 1 79.81 22 ALA B CA 1
ATOM 5829 C C . ALA B 1 22 ? -27.25 -6.129 -1.206 1 79.81 22 ALA B C 1
ATOM 5831 O O . ALA B 1 22 ? -27.047 -4.945 -0.909 1 79.81 22 ALA B O 1
ATOM 5832 N N . TRP B 1 23 ? -28.312 -6.898 -0.875 1 87.94 23 TRP B N 1
ATOM 5833 C CA . TRP B 1 23 ? -29.406 -6.309 -0.115 1 87.94 23 TRP B CA 1
ATOM 5834 C C . TRP B 1 23 ? -29.344 -6.715 1.354 1 87.94 23 TRP B C 1
ATOM 5836 O O . TRP B 1 23 ? -29.422 -7.902 1.68 1 87.94 23 TRP B O 1
ATOM 5846 N N . ILE B 1 24 ? -29.172 -5.766 2.152 1 90.5 24 ILE B N 1
ATOM 5847 C CA . ILE B 1 24 ? -29.094 -6.016 3.588 1 90.5 24 ILE B CA 1
ATOM 5848 C C . ILE B 1 24 ? -30.328 -5.406 4.273 1 90.5 24 ILE B C 1
ATOM 5850 O O . ILE B 1 24 ? -30.516 -4.191 4.242 1 90.5 24 ILE B O 1
ATOM 5854 N N . GLN B 1 25 ? -31.078 -6.246 4.871 1 94.62 25 GLN B N 1
ATOM 5855 C CA . GLN B 1 25 ? -32.312 -5.777 5.527 1 94.62 25 GLN B CA 1
ATOM 5856 C C . GLN B 1 25 ? -32.031 -5.379 6.973 1 94.62 25 GLN B C 1
ATOM 5858 O O . GLN B 1 25 ? -31.188 -5.98 7.645 1 94.62 25 GLN B O 1
ATOM 5863 N N . GLY B 1 26 ? -32.688 -4.32 7.336 1 95.44 26 GLY B N 1
ATOM 5864 C CA . GLY B 1 26 ? -32.531 -3.877 8.711 1 95.44 26 GLY B CA 1
ATOM 5865 C C . GLY B 1 26 ? -33.438 -2.74 9.094 1 95.44 26 GLY B C 1
ATOM 5866 O O . GLY B 1 26 ? -34.562 -2.652 8.594 1 95.44 26 GLY B O 1
ATOM 5867 N N . VAL B 1 27 ? -32.969 -2.082 10.117 1 95.44 27 VAL B N 1
ATOM 5868 C CA . VAL B 1 27 ? -33.75 -0.993 10.688 1 95.44 27 VAL B CA 1
ATOM 5869 C C . VAL B 1 27 ? -33 0.318 10.578 1 95.44 27 VAL B C 1
ATOM 5871 O O . VAL B 1 27 ? -31.766 0.348 10.789 1 95.44 27 VAL B O 1
ATOM 5874 N N . LEU B 1 28 ? -33.75 1.356 10.18 1 95.56 28 LEU B N 1
ATOM 5875 C CA . LEU B 1 28 ? -33.188 2.699 10.102 1 95.56 28 LEU B CA 1
ATOM 5876 C C . LEU B 1 28 ? -33.719 3.59 11.211 1 95.56 28 LEU B C 1
ATOM 5878 O O . LEU B 1 28 ? -34.938 3.703 11.375 1 95.56 28 LEU B O 1
ATOM 5882 N N . GLN B 1 29 ? -32.812 4.07 11.922 1 94.19 29 GLN B N 1
ATOM 5883 C CA . GLN B 1 29 ? -33.156 4.973 13.016 1 94.19 29 GLN B CA 1
ATOM 5884 C C . GLN B 1 29 ? -32.469 6.316 12.875 1 94.19 29 GLN B C 1
ATOM 5886 O O . GLN B 1 29 ? -31.25 6.371 12.672 1 94.19 29 GLN B O 1
ATOM 5891 N N . ILE B 1 30 ? -33.219 7.398 12.984 1 94.25 30 ILE B N 1
ATOM 5892 C CA . ILE B 1 30 ? -32.656 8.734 12.836 1 94.25 30 ILE B CA 1
ATOM 5893 C C . ILE B 1 30 ? -32.719 9.469 14.18 1 94.25 30 ILE B C 1
ATOM 5895 O O . ILE B 1 30 ? -33.781 9.531 14.812 1 94.25 30 ILE B O 1
ATOM 5899 N N . THR B 1 31 ? -31.531 9.836 14.602 1 89.19 31 THR B N 1
ATOM 5900 C CA . THR B 1 31 ? -31.422 10.75 15.727 1 89.19 31 THR B CA 1
ATOM 5901 C C . THR B 1 31 ? -30.906 12.117 15.273 1 89.19 31 THR B C 1
ATOM 5903 O O . THR B 1 31 ? -30.656 12.32 14.086 1 89.19 31 THR B O 1
ATOM 5906 N N . HIS B 1 32 ? -30.828 13.016 16.219 1 86.5 32 HIS B N 1
ATOM 5907 C CA . HIS B 1 32 ? -30.359 14.344 15.852 1 86.5 32 HIS B CA 1
ATOM 5908 C C . HIS B 1 32 ? -28.922 14.305 15.375 1 86.5 32 HIS B C 1
ATOM 5910 O O . HIS B 1 32 ? -28.547 15.008 14.43 1 86.5 32 HIS B O 1
ATOM 5916 N N . ALA B 1 33 ? -28.203 13.492 15.977 1 87.19 33 ALA B N 1
ATOM 5917 C CA . ALA B 1 33 ? -26.766 13.508 15.711 1 87.19 33 ALA B CA 1
ATOM 5918 C C . ALA B 1 33 ? -26.375 12.461 14.672 1 87.19 33 ALA B C 1
ATOM 5920 O O . ALA B 1 33 ? -25.391 12.617 13.961 1 87.19 33 ALA B O 1
ATOM 5921 N N . TYR B 1 34 ? -27.234 11.422 14.648 1 90.94 34 TYR B N 1
ATOM 5922 C CA . TYR B 1 34 ? -26.812 10.305 13.805 1 90.94 34 TYR B CA 1
ATOM 5923 C C . TYR B 1 34 ? -28 9.656 13.125 1 90.94 34 TYR B C 1
ATOM 5925 O O . TYR B 1 34 ? -29.125 9.734 13.617 1 90.94 34 TYR B O 1
ATOM 5933 N N . THR B 1 35 ? -27.719 9.117 12 1 93.06 35 THR B N 1
ATOM 5934 C CA . THR B 1 35 ? -28.562 8.133 11.359 1 93.06 35 THR B CA 1
ATOM 5935 C C . THR B 1 35 ? -27.953 6.738 11.453 1 93.06 35 THR B C 1
ATOM 5937 O O . THR B 1 35 ? -26.844 6.512 10.961 1 93.06 35 THR B O 1
ATOM 5940 N N . PHE B 1 36 ? -28.734 5.805 12.07 1 92.12 36 PHE B N 1
ATOM 5941 C CA . PHE B 1 36 ? -28.234 4.453 12.305 1 92.12 36 PHE B CA 1
ATOM 5942 C C . PHE B 1 36 ? -28.984 3.449 11.438 1 92.12 36 PHE B C 1
ATOM 5944 O O . PHE B 1 36 ? -30.203 3.527 11.297 1 92.12 36 PHE B O 1
ATOM 5951 N N . PHE B 1 37 ? -28.266 2.641 10.797 1 94.19 37 PHE B N 1
ATOM 5952 C CA . PHE B 1 37 ? -28.828 1.445 10.18 1 94.19 37 PHE B CA 1
ATOM 5953 C C . PHE B 1 37 ? -28.266 0.186 10.828 1 94.19 37 PHE B C 1
ATOM 5955 O O . PHE B 1 37 ? -27.047 0.017 10.906 1 94.19 37 PHE B O 1
ATOM 5962 N N . VAL B 1 38 ? -29.094 -0.615 11.344 1 92.62 38 VAL B N 1
ATOM 5963 C CA . VAL B 1 38 ? -28.703 -1.882 11.953 1 92.62 38 VAL B CA 1
ATOM 5964 C C . VAL B 1 38 ? -29.359 -3.039 11.203 1 92.62 38 VAL B C 1
ATOM 5966 O O . VAL B 1 38 ? -30.578 -3.053 11.023 1 92.62 38 VAL B O 1
ATOM 5969 N N . ASP B 1 39 ? -28.516 -3.918 10.773 1 91.25 39 ASP B N 1
ATOM 5970 C CA . ASP B 1 39 ? -29.078 -5.047 10.031 1 91.25 39 ASP B CA 1
ATOM 5971 C C . ASP B 1 39 ? -29.875 -5.969 10.938 1 91.25 39 ASP B C 1
ATOM 5973 O O . ASP B 1 39 ? -29.797 -5.863 12.164 1 91.25 39 ASP B O 1
ATOM 5977 N N . ASN B 1 40 ? -30.594 -6.887 10.422 1 91.62 40 ASN B N 1
ATOM 5978 C CA . ASN B 1 40 ? -31.484 -7.754 11.172 1 91.62 40 ASN B CA 1
ATOM 5979 C C . ASN B 1 40 ? -30.719 -8.664 12.133 1 91.62 40 ASN B C 1
ATOM 5981 O O . ASN B 1 40 ? -31.234 -9.047 13.18 1 91.62 40 ASN B O 1
ATOM 5985 N N . SER B 1 41 ? -29.469 -8.977 11.742 1 88 41 SER B N 1
ATOM 5986 C CA . SER B 1 41 ? -28.656 -9.805 12.625 1 88 41 SER B CA 1
ATOM 5987 C C . SER B 1 41 ? -28.078 -8.984 13.781 1 88 41 SER B C 1
ATOM 5989 O O . SER B 1 41 ? -27.594 -9.547 14.758 1 88 41 SER B O 1
ATOM 5991 N N . LYS B 1 42 ? -28.109 -7.625 13.664 1 85.94 42 LYS B N 1
ATOM 5992 C CA . LYS B 1 42 ? -27.625 -6.668 14.656 1 85.94 42 LYS B CA 1
ATOM 5993 C C . LYS B 1 42 ? -26.094 -6.703 14.742 1 85.94 42 LYS B C 1
ATOM 5995 O O . LYS B 1 42 ? -25.516 -6.219 15.719 1 85.94 42 LYS B O 1
ATOM 6000 N N . LYS B 1 43 ? -25.516 -7.281 13.82 1 86.56 43 LYS B N 1
ATOM 6001 C CA . LYS B 1 43 ? -24.062 -7.367 13.812 1 86.56 43 LYS B CA 1
ATOM 6002 C C . LYS B 1 43 ? -23.453 -6.242 12.992 1 86.56 43 LYS B C 1
ATOM 6004 O O . LYS B 1 43 ? -22.328 -5.801 13.266 1 86.56 43 LYS B O 1
ATOM 6009 N N . HIS B 1 44 ? -24.156 -5.871 11.984 1 85.25 44 HIS B N 1
ATOM 6010 C CA . HIS B 1 44 ? -23.656 -4.812 11.117 1 85.25 44 HIS B CA 1
ATOM 6011 C C . HIS B 1 44 ? -24.375 -3.49 11.391 1 85.25 44 HIS B C 1
ATOM 6013 O O . HIS B 1 44 ? -25.609 -3.428 11.375 1 85.25 44 HIS B O 1
ATOM 6019 N N . GLU B 1 45 ? -23.578 -2.531 11.648 1 86.56 45 GLU B N 1
ATOM 6020 C CA . GLU B 1 45 ? -24.109 -1.211 11.961 1 86.56 45 GLU B CA 1
ATOM 6021 C C . GLU B 1 45 ? -23.469 -0.132 11.102 1 86.56 45 GLU B C 1
ATOM 6023 O O . GLU B 1 45 ? -22.25 -0.148 10.891 1 86.56 45 GLU B O 1
ATOM 6028 N N . LEU B 1 46 ? -24.328 0.69 10.516 1 89.31 46 LEU B N 1
ATOM 6029 C CA . LEU B 1 46 ? -23.875 1.889 9.812 1 89.31 46 LEU B CA 1
ATOM 6030 C C . LEU B 1 46 ? -24.266 3.146 10.578 1 89.31 46 LEU B C 1
ATOM 6032 O O . LEU B 1 46 ? -25.406 3.279 11.023 1 89.31 46 LEU B O 1
ATOM 6036 N N . ARG B 1 47 ? -23.312 3.926 10.766 1 90.19 47 ARG B N 1
ATOM 6037 C CA . ARG B 1 47 ? -23.531 5.188 11.461 1 90.19 47 ARG B CA 1
ATOM 6038 C C . ARG B 1 47 ? -23.172 6.375 10.586 1 90.19 47 ARG B C 1
ATOM 6040 O O . ARG B 1 47 ? -22.031 6.508 10.148 1 90.19 47 ARG B O 1
ATOM 6047 N N . ILE B 1 48 ? -24.125 7.18 10.352 1 93.81 48 ILE B N 1
ATOM 6048 C CA . ILE B 1 48 ? -23.891 8.383 9.562 1 93.81 48 ILE B CA 1
ATOM 6049 C C . ILE B 1 48 ? -24.109 9.625 10.43 1 93.81 48 ILE B C 1
ATOM 6051 O O . ILE B 1 48 ? -25.219 9.844 10.938 1 93.81 48 ILE B O 1
ATOM 6055 N N . GLN B 1 49 ? -23.109 10.359 10.617 1 92.44 49 GLN B N 1
ATOM 6056 C CA . GLN B 1 49 ? -23.234 11.594 11.375 1 92.44 49 GLN B CA 1
ATOM 6057 C C . GLN B 1 49 ? -24.031 12.641 10.594 1 92.44 49 GLN B C 1
ATOM 6059 O O . GLN B 1 49 ? -23.719 12.914 9.43 1 92.44 49 GLN B O 1
ATOM 6064 N N . THR B 1 50 ? -24.938 13.219 11.203 1 93.06 50 THR B N 1
ATOM 6065 C CA . THR B 1 50 ? -25.844 14.148 10.531 1 93.06 50 THR B CA 1
ATOM 6066 C C . THR B 1 50 ? -25.078 15.336 9.961 1 93.06 50 THR B C 1
ATOM 6068 O O . THR B 1 50 ? -25.344 15.766 8.836 1 93.06 50 THR B O 1
ATOM 6071 N N . CYS B 1 51 ? -24.125 15.82 10.695 1 93.12 51 CYS B N 1
ATOM 6072 C CA . CYS B 1 51 ? -23.391 17.016 10.281 1 93.12 51 CYS B CA 1
ATOM 6073 C C . CYS B 1 51 ? -22.469 16.703 9.117 1 93.12 51 CYS B C 1
ATOM 6075 O O . CYS B 1 51 ? -21.922 17.625 8.492 1 93.12 51 CYS B O 1
ATOM 6077 N N . LEU B 1 52 ? -22.328 15.445 8.734 1 95.75 52 LEU B N 1
ATOM 6078 C CA . LEU B 1 52 ? -21.469 15.062 7.617 1 95.75 52 LEU B CA 1
ATOM 6079 C C . LEU B 1 52 ? -22.312 14.648 6.406 1 95.75 52 LEU B C 1
ATOM 6081 O O . LEU B 1 52 ? -21.766 14.219 5.387 1 95.75 52 LEU B O 1
ATOM 6085 N N . ILE B 1 53 ? -23.609 14.797 6.512 1 96.44 53 ILE B N 1
ATOM 6086 C CA . ILE B 1 53 ? -24.469 14.562 5.363 1 96.44 53 ILE B CA 1
ATOM 6087 C C . ILE B 1 53 ? -24.469 15.789 4.449 1 96.44 53 ILE B C 1
ATOM 6089 O O . ILE B 1 53 ? -24.703 16.906 4.902 1 96.44 53 ILE B O 1
ATOM 6093 N N . ASP B 1 54 ? -24.156 15.609 3.252 1 95.12 54 ASP B N 1
ATOM 6094 C CA . ASP B 1 54 ? -24.109 16.688 2.271 1 95.12 54 ASP B CA 1
ATOM 6095 C C . ASP B 1 54 ? -25.453 16.859 1.57 1 95.12 54 ASP B C 1
ATOM 6097 O O . ASP B 1 54 ? -25.984 17.969 1.481 1 95.12 54 ASP B O 1
ATOM 6101 N N . SER B 1 55 ? -26 15.742 1.062 1 95.06 55 SER B N 1
ATOM 6102 C CA . SER B 1 55 ? -27.281 15.805 0.372 1 95.06 55 SER B CA 1
ATOM 6103 C C . SER B 1 55 ? -28.062 14.5 0.525 1 95.06 55 SER B C 1
ATOM 6105 O O . SER B 1 55 ? -27.469 13.453 0.82 1 95.06 55 SER B O 1
ATOM 6107 N N . VAL B 1 56 ? -29.312 14.641 0.475 1 97 56 VAL B N 1
ATOM 6108 C CA . VAL B 1 56 ? -30.234 13.516 0.459 1 97 56 VAL B CA 1
ATOM 6109 C C . VAL B 1 56 ? -31.109 13.578 -0.795 1 97 56 VAL B C 1
ATOM 6111 O O . VAL B 1 56 ? -31.641 14.633 -1.13 1 97 56 VAL B O 1
ATOM 6114 N N . GLU B 1 57 ? -31.172 12.445 -1.501 1 96.25 57 GLU B N 1
ATOM 6115 C CA . GLU B 1 57 ? -31.906 12.438 -2.762 1 96.25 57 GLU B CA 1
ATOM 6116 C C . GLU B 1 57 ? -32.875 11.258 -2.818 1 96.25 57 GLU B C 1
ATOM 6118 O O . GLU B 1 57 ? -32.531 10.133 -2.461 1 96.25 57 GLU B O 1
ATOM 6123 N N . ARG B 1 58 ? -34.031 11.617 -3.232 1 94.94 58 ARG B N 1
ATOM 6124 C CA . ARG B 1 58 ? -35 10.578 -3.529 1 94.94 58 ARG B CA 1
ATOM 6125 C C . ARG B 1 58 ? -35 10.242 -5.016 1 94.94 58 ARG B C 1
ATOM 6127 O O . ARG B 1 58 ? -35.094 11.133 -5.863 1 94.94 58 ARG B O 1
ATOM 6134 N N . LEU B 1 59 ? -34.875 9.008 -5.273 1 93 59 LEU B N 1
ATOM 6135 C CA . LEU B 1 59 ? -34.938 8.562 -6.66 1 93 59 LEU B CA 1
ATOM 6136 C C . LEU B 1 59 ? -36.344 8.094 -7.031 1 93 59 LEU B C 1
ATOM 6138 O O . LEU B 1 59 ? -37.188 7.941 -6.156 1 93 59 LEU B O 1
ATOM 6142 N N . PRO B 1 60 ? -36.594 7.941 -8.352 1 92.25 60 PRO B N 1
ATOM 6143 C CA . PRO B 1 60 ? -37.938 7.465 -8.758 1 92.25 60 PRO B CA 1
ATOM 6144 C C . PRO B 1 60 ? -38.281 6.098 -8.18 1 92.25 60 PRO B C 1
ATOM 6146 O O . PRO B 1 60 ? -37.406 5.242 -8.039 1 92.25 60 PRO B O 1
ATOM 6149 N N . LEU B 1 61 ? -39.5 6.031 -7.992 1 91.94 61 LEU B N 1
ATOM 6150 C CA . LEU B 1 61 ? -40.031 4.793 -7.406 1 91.94 61 LEU B CA 1
ATOM 6151 C C . LEU B 1 61 ? -39.688 3.598 -8.297 1 91.94 61 LEU B C 1
ATOM 6153 O O . LEU B 1 61 ? -39.844 3.674 -9.516 1 91.94 61 LEU B O 1
ATOM 6157 N N . ALA B 1 62 ? -39.156 2.57 -7.668 1 88.38 62 ALA B N 1
ATOM 6158 C CA . ALA B 1 62 ? -38.844 1.319 -8.359 1 88.38 62 ALA B CA 1
ATOM 6159 C C . ALA B 1 62 ? -39.781 0.204 -7.906 1 88.38 62 ALA B C 1
ATOM 6161 O O . ALA B 1 62 ? -40.531 0.365 -6.934 1 88.38 62 ALA B O 1
ATOM 6162 N N . ALA B 1 63 ? -39.781 -0.913 -8.648 1 88.81 63 ALA B N 1
ATOM 6163 C CA . ALA B 1 63 ? -40.625 -2.064 -8.297 1 88.81 63 ALA B CA 1
ATOM 6164 C C . ALA B 1 63 ? -40.219 -2.641 -6.945 1 88.81 63 ALA B C 1
ATOM 6166 O O . ALA B 1 63 ? -41.031 -3.158 -6.203 1 88.81 63 ALA B O 1
ATOM 6167 N N . THR B 1 64 ? -39 -2.422 -6.586 1 88.5 64 THR B N 1
ATOM 6168 C CA . THR B 1 64 ? -38.438 -3.027 -5.379 1 88.5 64 THR B CA 1
ATOM 6169 C C . THR B 1 64 ? -38.625 -2.104 -4.18 1 88.5 64 THR B C 1
ATOM 6171 O O . THR B 1 64 ? -38.375 -2.5 -3.039 1 88.5 64 THR B O 1
ATOM 6174 N N . GLY B 1 65 ? -39.094 -0.87 -4.43 1 92.19 65 GLY B N 1
ATOM 6175 C CA . GLY B 1 65 ? -39.312 0.087 -3.354 1 92.19 65 GLY B CA 1
ATOM 6176 C C . GLY B 1 65 ? -38.938 1.506 -3.74 1 92.19 65 GLY B C 1
ATOM 6177 O O . GLY B 1 65 ? -38.812 1.824 -4.926 1 92.19 65 GLY B O 1
ATOM 6178 N N . ALA B 1 66 ? -38.875 2.277 -2.689 1 96 66 ALA B N 1
ATOM 6179 C CA . ALA B 1 66 ? -38.531 3.682 -2.883 1 96 66 ALA B CA 1
ATOM 6180 C C . ALA B 1 66 ? -37.062 3.936 -2.537 1 96 66 ALA B C 1
ATOM 6182 O O . ALA B 1 66 ? -36.656 3.879 -1.368 1 96 66 ALA B O 1
ATOM 6183 N N . PRO B 1 67 ? -36.25 4.219 -3.521 1 95.44 67 PRO B N 1
ATOM 6184 C CA . PRO B 1 67 ? -34.812 4.391 -3.268 1 95.44 67 PRO B CA 1
ATOM 6185 C C . PRO B 1 67 ? -34.469 5.762 -2.689 1 95.44 67 PRO B C 1
ATOM 6187 O O . PRO B 1 67 ? -35.094 6.766 -3.086 1 95.44 67 PRO B O 1
ATOM 6190 N N . LEU B 1 68 ? -33.625 5.82 -1.738 1 96.69 68 LEU B N 1
ATOM 6191 C CA . LEU B 1 68 ? -33.094 7.016 -1.097 1 96.69 68 LEU B CA 1
ATOM 6192 C C . LEU B 1 68 ? -31.562 6.98 -1.052 1 96.69 68 LEU B C 1
ATOM 6194 O O . LEU B 1 68 ? -30.969 5.988 -0.615 1 96.69 68 LEU B O 1
ATOM 6198 N N . ILE B 1 69 ? -30.922 8.016 -1.503 1 95.69 69 ILE B N 1
ATOM 6199 C CA . ILE B 1 69 ? -29.469 8.086 -1.51 1 95.69 69 ILE B CA 1
ATOM 6200 C C . ILE B 1 69 ? -29 9.203 -0.58 1 95.69 69 ILE B C 1
ATOM 6202 O O . ILE B 1 69 ? -29.453 10.336 -0.681 1 95.69 69 ILE B O 1
ATOM 6206 N N . ILE B 1 70 ? -28.141 8.883 0.332 1 96.25 70 ILE B N 1
ATOM 6207 C CA . ILE B 1 70 ? -27.484 9.867 1.198 1 96.25 70 ILE B CA 1
ATOM 6208 C C . ILE B 1 70 ? -26.031 10.047 0.771 1 96.25 70 ILE B C 1
ATOM 6210 O O . ILE B 1 70 ? -25.281 9.078 0.7 1 96.25 70 ILE B O 1
ATOM 6214 N N . ARG B 1 71 ? -25.625 11.211 0.446 1 94.69 71 ARG B N 1
ATOM 6215 C CA . ARG B 1 71 ? -24.25 11.555 0.117 1 94.69 71 ARG B CA 1
ATOM 6216 C C . ARG B 1 71 ? -23.609 12.398 1.219 1 94.69 71 ARG B C 1
ATOM 6218 O O . ARG B 1 71 ? -24.219 13.367 1.689 1 94.69 71 ARG B O 1
ATOM 6225 N N . GLY B 1 72 ? -22.484 11.969 1.617 1 95.06 72 GLY B N 1
ATOM 6226 C CA . GLY B 1 72 ? -21.828 12.648 2.723 1 95.06 72 GLY B CA 1
ATOM 6227 C C . GLY B 1 72 ? -20.734 13.602 2.271 1 95.06 72 GLY B C 1
ATOM 6228 O O . GLY B 1 72 ? -20.219 13.477 1.16 1 95.06 72 GLY B O 1
ATOM 6229 N N . LYS B 1 73 ? -20.359 14.516 3.191 1 95.56 73 LYS B N 1
ATOM 6230 C CA . LYS B 1 73 ? -19.25 15.445 2.986 1 95.56 73 LYS B CA 1
ATOM 6231 C C . LYS B 1 73 ? -17.906 14.727 2.998 1 95.56 73 LYS B C 1
ATOM 6233 O O . LYS B 1 73 ? -16.891 15.273 2.553 1 95.56 73 LYS B O 1
ATOM 6238 N N . ASN B 1 74 ? -17.906 13.516 3.514 1 94.56 74 ASN B N 1
ATOM 6239 C CA . ASN B 1 74 ? -16.719 12.672 3.557 1 94.56 74 ASN B CA 1
ATOM 6240 C C . ASN B 1 74 ? -16.766 11.594 2.477 1 94.56 74 ASN B C 1
ATOM 6242 O O . ASN B 1 74 ? -16.156 10.531 2.635 1 94.56 74 ASN B O 1
ATOM 6246 N N . PHE B 1 75 ? -17.578 11.789 1.437 1 93.62 75 PHE B N 1
ATOM 6247 C CA . PHE B 1 75 ? -17.641 11.023 0.195 1 93.62 75 PHE B CA 1
ATOM 6248 C C . PHE B 1 75 ? -18.359 9.695 0.41 1 93.62 75 PHE B C 1
ATOM 6250 O O . PHE B 1 75 ? -18.266 8.797 -0.432 1 93.62 75 PHE B O 1
ATOM 6257 N N . ARG B 1 76 ? -18.984 9.578 1.544 1 92.25 76 ARG B N 1
ATOM 6258 C CA . ARG B 1 76 ? -19.828 8.414 1.77 1 92.25 76 ARG B CA 1
ATOM 6259 C C . ARG B 1 76 ? -21.047 8.438 0.865 1 92.25 76 ARG B C 1
ATOM 6261 O O . ARG B 1 76 ? -21.656 9.492 0.67 1 92.25 76 ARG B O 1
ATOM 6268 N N . VAL B 1 77 ? -21.375 7.305 0.294 1 91.81 77 VAL B N 1
ATOM 6269 C CA . VAL B 1 77 ? -22.625 7.148 -0.445 1 91.81 77 VAL B CA 1
ATOM 6270 C C . VAL B 1 77 ? -23.422 5.969 0.119 1 91.81 77 VAL B C 1
ATOM 6272 O O . VAL B 1 77 ? -22.938 4.832 0.106 1 91.81 77 VAL B O 1
ATOM 6275 N N . ALA B 1 78 ? -24.516 6.238 0.653 1 92.81 78 ALA B N 1
ATOM 6276 C CA . ALA B 1 78 ? -25.375 5.199 1.207 1 92.81 78 ALA B CA 1
ATOM 6277 C C . ALA B 1 78 ? -26.703 5.121 0.447 1 92.81 78 ALA B C 1
ATOM 6279 O O . ALA B 1 78 ? -27.375 6.133 0.258 1 92.81 78 ALA B O 1
ATOM 6280 N N . CYS B 1 79 ? -27.016 3.982 0.022 1 92.88 79 CYS B N 1
ATOM 6281 C CA . CYS B 1 79 ? -28.234 3.748 -0.734 1 92.88 79 CYS B CA 1
ATOM 6282 C C . CYS B 1 79 ? -29.219 2.885 0.059 1 92.88 79 CYS B C 1
ATOM 6284 O O . CYS B 1 79 ? -28.875 1.768 0.458 1 92.88 79 CYS B O 1
ATOM 6286 N N . PHE B 1 80 ? -30.422 3.404 0.201 1 95.19 80 PHE B N 1
ATOM 6287 C CA . PHE B 1 80 ? -31.453 2.68 0.917 1 95.19 80 PHE B CA 1
ATOM 6288 C C . PHE B 1 80 ? -32.688 2.465 0.025 1 95.19 80 PHE B C 1
ATOM 6290 O O . PHE B 1 80 ? -32.938 3.254 -0.888 1 95.19 80 PHE B O 1
ATOM 6297 N N . LEU B 1 81 ? -33.344 1.4 0.267 1 95.88 81 LEU B N 1
ATOM 6298 C CA . LEU B 1 81 ? -34.625 1.116 -0.331 1 95.88 81 LEU B CA 1
ATOM 6299 C C . LEU B 1 81 ? -35.719 0.987 0.743 1 95.88 81 LEU B C 1
ATOM 6301 O O . LEU B 1 81 ? -35.625 0.105 1.602 1 95.88 81 LEU B O 1
ATOM 6305 N N . LEU B 1 82 ? -36.625 1.881 0.714 1 95.81 82 LEU B N 1
ATOM 6306 C CA . LEU B 1 82 ? -37.75 1.831 1.646 1 95.81 82 LEU B CA 1
ATOM 6307 C C . LEU B 1 82 ? -38.969 1.186 0.994 1 95.81 82 LEU B C 1
ATOM 6309 O O . LEU B 1 82 ? -39.25 1.436 -0.179 1 95.81 82 LEU B O 1
ATOM 6313 N N . PRO B 1 83 ? -39.656 0.385 1.739 1 93.25 83 PRO B N 1
ATOM 6314 C CA . PRO B 1 83 ? -40.812 -0.331 1.157 1 93.25 83 PRO B CA 1
ATOM 6315 C C . PRO B 1 83 ? -41.938 0.603 0.731 1 93.25 83 PRO B C 1
ATOM 6317 O O . PRO B 1 83 ? -42.625 0.329 -0.25 1 93.25 83 PRO B O 1
ATOM 6320 N N . HIS B 1 84 ? -42.125 1.674 1.455 1 92.56 84 HIS B N 1
ATOM 6321 C CA . HIS B 1 84 ? -43.219 2.57 1.172 1 92.56 84 HIS B CA 1
ATOM 6322 C C . HIS B 1 84 ? -42.719 3.969 0.813 1 92.56 84 HIS B C 1
ATOM 6324 O O . HIS B 1 84 ? -41.844 4.5 1.465 1 92.56 84 HIS B O 1
ATOM 6330 N N . ASP B 1 85 ? -43.375 4.527 -0.097 1 94.25 85 ASP B N 1
ATOM 6331 C CA . ASP B 1 85 ? -43.031 5.863 -0.565 1 94.25 85 ASP B CA 1
ATOM 6332 C C . ASP B 1 85 ? -43.25 6.902 0.533 1 94.25 85 ASP B C 1
ATOM 6334 O O . ASP B 1 85 ? -42.5 7.871 0.64 1 94.25 85 ASP B O 1
ATOM 6338 N N . ARG B 1 86 ? -44.281 6.68 1.289 1 93.38 86 ARG B N 1
ATOM 6339 C CA . ARG B 1 86 ? -44.594 7.613 2.365 1 93.38 86 ARG B CA 1
ATOM 6340 C C . ARG B 1 86 ? -43.438 7.672 3.385 1 93.38 86 ARG B C 1
ATOM 6342 O O . ARG B 1 86 ? -43.094 8.75 3.855 1 93.38 86 ARG B O 1
ATOM 6349 N N . ASP B 1 87 ? -42.969 6.523 3.686 1 93.38 87 ASP B N 1
ATOM 6350 C CA . ASP B 1 87 ? -41.844 6.461 4.625 1 93.38 87 ASP B CA 1
ATOM 6351 C C . ASP B 1 87 ? -40.594 7.105 4.039 1 93.38 87 ASP B C 1
ATOM 6353 O O . ASP B 1 87 ? -39.844 7.785 4.75 1 93.38 87 ASP B O 1
ATOM 6357 N N . CYS B 1 88 ? -40.344 6.809 2.785 1 95.75 88 CYS B N 1
ATOM 6358 C CA . CYS B 1 88 ? -39.219 7.402 2.105 1 95.75 88 CYS B CA 1
ATOM 6359 C C . CYS B 1 88 ? -39.281 8.922 2.145 1 95.75 88 CYS B C 1
ATOM 6361 O O . CYS B 1 88 ? -38.281 9.594 2.4 1 95.75 88 CYS B O 1
ATOM 6363 N N . GLN B 1 89 ? -40.469 9.422 1.918 1 95.19 89 GLN B N 1
ATOM 6364 C CA . GLN B 1 89 ? -40.688 10.867 1.964 1 95.19 89 GLN B CA 1
ATOM 6365 C C . GLN B 1 89 ? -40.438 11.414 3.365 1 95.19 89 GLN B C 1
ATOM 6367 O O . GLN B 1 89 ? -39.875 12.484 3.521 1 95.19 89 GLN B O 1
ATOM 6372 N N . LYS B 1 90 ? -40.844 10.711 4.312 1 94.81 90 LYS B N 1
ATOM 6373 C CA . LYS B 1 90 ? -40.656 11.133 5.699 1 94.81 90 LYS B CA 1
ATOM 6374 C C . LYS B 1 90 ? -39.188 11.172 6.055 1 94.81 90 LYS B C 1
ATOM 6376 O O . LYS B 1 90 ? -38.719 12.102 6.715 1 94.81 90 LYS B O 1
ATOM 6381 N N . VAL B 1 91 ? -38.469 10.109 5.656 1 95.06 91 VAL B N 1
ATOM 6382 C CA . VAL B 1 91 ? -37.031 10.07 5.91 1 95.06 91 VAL B CA 1
ATOM 6383 C C . VAL B 1 91 ? -36.344 11.227 5.191 1 95.06 91 VAL B C 1
ATOM 6385 O O . VAL B 1 91 ? -35.5 11.906 5.77 1 95.06 91 VAL B O 1
ATOM 6388 N N . TYR B 1 92 ? -36.719 11.406 3.963 1 96.31 92 TYR B N 1
ATOM 6389 C CA . TYR B 1 92 ? -36.156 12.469 3.143 1 96.31 92 TYR B CA 1
ATOM 6390 C C . TYR B 1 92 ? -36.375 13.828 3.803 1 96.31 92 TYR B C 1
ATOM 6392 O O . TYR B 1 92 ? -35.406 14.602 3.939 1 96.31 92 TYR B O 1
ATOM 6400 N N . GLU B 1 93 ? -37.5 14.117 4.262 1 95.56 93 GLU B N 1
ATOM 6401 C CA . GLU B 1 93 ? -37.844 15.406 4.875 1 95.56 93 GLU B CA 1
ATOM 6402 C C . GLU B 1 93 ? -37.125 15.57 6.211 1 95.56 93 GLU B C 1
ATOM 6404 O O . GLU B 1 93 ? -36.625 16.656 6.516 1 95.56 93 GLU B O 1
ATOM 6409 N N . THR B 1 94 ? -37.125 14.508 6.945 1 94.88 94 THR B N 1
ATOM 6410 C CA . THR B 1 94 ? -36.469 14.562 8.25 1 94.88 94 THR B CA 1
ATOM 6411 C C . THR B 1 94 ? -35 14.859 8.102 1 94.88 94 THR B C 1
ATOM 6413 O O . THR B 1 94 ? -34.469 15.758 8.766 1 94.88 94 THR B O 1
ATOM 6416 N N . LEU B 1 95 ? -34.344 14.117 7.258 1 95.56 95 LEU B N 1
ATOM 6417 C CA . LEU B 1 95 ? -32.875 14.289 7.09 1 95.56 95 LEU B CA 1
ATOM 6418 C C . LEU B 1 95 ? -32.562 15.641 6.461 1 95.56 95 LEU B C 1
ATOM 6420 O O . LEU B 1 95 ? -31.594 16.281 6.836 1 95.56 95 LEU B O 1
ATOM 6424 N N . THR B 1 96 ? -33.375 16.047 5.5 1 95.06 96 THR B N 1
ATOM 6425 C CA . THR B 1 96 ? -33.188 17.344 4.863 1 95.06 96 THR B CA 1
ATOM 6426 C C . THR B 1 96 ? -33.312 18.469 5.883 1 95.06 96 THR B C 1
ATOM 6428 O O . THR B 1 96 ? -32.531 19.438 5.863 1 95.06 96 THR B O 1
ATOM 6431 N N . ASN B 1 97 ? -34.25 18.312 6.746 1 93.69 97 ASN B N 1
ATOM 6432 C CA . ASN B 1 97 ? -34.438 19.328 7.781 1 93.69 97 ASN B CA 1
ATOM 6433 C C . ASN B 1 97 ? -33.312 19.344 8.797 1 93.69 97 ASN B C 1
ATOM 6435 O O . ASN B 1 97 ? -32.875 20.406 9.234 1 93.69 97 ASN B O 1
ATOM 6439 N N . LEU B 1 98 ? -32.875 18.172 9.125 1 92.31 98 LEU B N 1
ATOM 6440 C CA . LEU B 1 98 ? -31.812 18.062 10.133 1 92.31 98 LEU B CA 1
ATOM 6441 C C . LEU B 1 98 ? -30.484 18.594 9.594 1 92.31 98 LEU B C 1
ATOM 6443 O O . LEU B 1 98 ? -29.625 19 10.375 1 92.31 98 LEU B O 1
ATOM 6447 N N . THR B 1 99 ? -30.297 18.578 8.297 1 93.25 99 THR B N 1
ATOM 6448 C CA . THR B 1 99 ? -29 18.906 7.715 1 93.25 99 THR B CA 1
ATOM 6449 C C . THR B 1 99 ? -28.969 20.359 7.242 1 93.25 99 THR B C 1
ATOM 6451 O O . THR B 1 99 ? -27.984 20.812 6.68 1 93.25 99 THR B O 1
ATOM 6454 N N . GLN B 1 100 ? -29.984 21.109 7.5 1 91.94 100 GLN B N 1
ATOM 6455 C CA . GLN B 1 100 ? -30.047 22.5 7.074 1 91.94 100 GLN B CA 1
ATOM 6456 C C . GLN B 1 100 ? -29.141 23.375 7.93 1 91.94 100 GLN B C 1
ATOM 6458 O O . GLN B 1 100 ? -29.234 23.359 9.156 1 91.94 100 GLN B O 1
ATOM 6463 N N . VAL B 1 101 ? -28.281 24.078 7.238 1 94.12 101 VAL B N 1
ATOM 6464 C CA . VAL B 1 101 ? -27.438 25.078 7.883 1 94.12 101 VAL B CA 1
ATOM 6465 C C . VAL B 1 101 ? -27.531 26.406 7.125 1 94.12 101 VAL B C 1
ATOM 6467 O O . VAL B 1 101 ? -26.609 26.766 6.398 1 94.12 101 VAL B O 1
ATOM 6470 N N . PRO B 1 102 ? -28.531 27.141 7.324 1 94.62 102 PRO B N 1
ATOM 6471 C CA . PRO B 1 102 ? -28.766 28.359 6.547 1 94.62 102 PRO B CA 1
ATOM 6472 C C . PRO B 1 102 ? -27.672 29.406 6.75 1 94.62 102 PRO B C 1
ATOM 6474 O O . PRO B 1 102 ? -27.281 30.094 5.801 1 94.62 102 PRO B O 1
ATOM 6477 N N . SER B 1 103 ? -27.203 29.469 8.062 1 94.31 103 SER B N 1
ATOM 6478 C CA . SER B 1 103 ? -26.156 30.438 8.375 1 94.31 103 SER B CA 1
ATOM 6479 C C . SER B 1 103 ? -25.188 29.875 9.414 1 94.31 103 SER B C 1
ATOM 6481 O O . SER B 1 103 ? -25.406 28.797 9.961 1 94.31 103 SER B O 1
ATOM 6483 N N . ILE B 1 104 ? -24.188 30.672 9.711 1 94.5 104 ILE B N 1
ATOM 6484 C CA . ILE B 1 104 ? -23.094 30.25 10.57 1 94.5 104 ILE B CA 1
ATOM 6485 C C . ILE B 1 104 ? -23.625 29.922 11.961 1 94.5 104 ILE B C 1
ATOM 6487 O O . ILE B 1 104 ? -23.125 29.016 12.625 1 94.5 104 ILE B O 1
ATOM 6491 N N . LYS B 1 105 ? -24.656 30.594 12.398 1 91.75 105 LYS B N 1
ATOM 6492 C CA . LYS B 1 105 ? -25.203 30.422 13.75 1 91.75 105 LYS B CA 1
ATOM 6493 C C . LYS B 1 105 ? -25.859 29.047 13.906 1 91.75 105 LYS B C 1
ATOM 6495 O O . LYS B 1 105 ? -26.047 28.578 15.023 1 91.75 105 LYS B O 1
ATOM 6500 N N . HIS B 1 106 ? -26.156 28.438 12.805 1 93.06 106 HIS B N 1
ATOM 6501 C CA . HIS B 1 106 ? -26.844 27.141 12.828 1 93.06 106 HIS B CA 1
ATOM 6502 C C . HIS B 1 106 ? -25.859 25.984 12.727 1 93.06 106 HIS B C 1
ATOM 6504 O O . HIS B 1 106 ? -26.281 24.828 12.68 1 93.06 106 HIS B O 1
ATOM 6510 N N . LEU B 1 107 ? -24.625 26.312 12.742 1 94.31 107 LEU B N 1
ATOM 6511 C CA . LEU B 1 107 ? -23.625 25.25 12.711 1 94.31 107 LEU B CA 1
ATOM 6512 C C . LEU B 1 107 ? -23.672 24.422 13.992 1 94.31 107 LEU B C 1
ATOM 6514 O O . LEU B 1 107 ? -23.938 24.953 15.07 1 94.31 107 LEU B O 1
ATOM 6518 N N . PRO B 1 108 ? -23.328 23.125 13.914 1 91.56 108 PRO B N 1
ATOM 6519 C CA . PRO B 1 108 ? -23.406 22.234 15.07 1 91.56 108 PRO B CA 1
ATOM 6520 C C . PRO B 1 108 ? -22.516 22.688 16.219 1 91.56 108 PRO B C 1
ATOM 6522 O O . PRO B 1 108 ? -22.828 22.422 17.391 1 91.56 108 PRO B O 1
ATOM 6525 N N . CYS B 1 109 ? -21.453 23.328 15.961 1 92.19 109 CYS B N 1
ATOM 6526 C CA . CYS B 1 109 ? -20.516 23.703 17.016 1 92.19 109 CYS B CA 1
ATOM 6527 C C . CYS B 1 109 ? -21.156 24.656 18 1 92.19 109 CYS B C 1
ATOM 6529 O O . CYS B 1 109 ? -20.703 24.766 19.156 1 92.19 109 CYS B O 1
ATOM 6531 N N . PHE B 1 110 ? -22.219 25.328 17.609 1 90.5 110 PHE B N 1
ATOM 6532 C CA . PHE B 1 110 ? -22.891 26.281 18.484 1 90.5 110 PHE B CA 1
ATOM 6533 C C . PHE B 1 110 ? -24.016 25.609 19.266 1 90.5 110 PHE B C 1
ATOM 6535 O O . PHE B 1 110 ? -24.5 26.141 20.25 1 90.5 110 PHE B O 1
ATOM 6542 N N . GLN B 1 111 ? -24.406 24.469 18.797 1 81.19 111 GLN B N 1
ATOM 6543 C CA . GLN B 1 111 ? -25.625 23.859 19.312 1 81.19 111 GLN B CA 1
ATOM 6544 C C . GLN B 1 111 ? -25.328 22.609 20.141 1 81.19 111 GLN B C 1
ATOM 6546 O O . GLN B 1 111 ? -26 22.344 21.125 1 81.19 111 GLN B O 1
ATOM 6551 N N . GLU B 1 112 ? -24.438 21.844 19.562 1 72.81 112 GLU B N 1
ATOM 6552 C CA . GLU B 1 112 ? -24.25 20.5 20.094 1 72.81 112 GLU B CA 1
ATOM 6553 C C . GLU B 1 112 ? -22.859 20.312 20.688 1 72.81 112 GLU B C 1
ATOM 6555 O O . GLU B 1 112 ? -21.891 20.891 20.188 1 72.81 112 GLU B O 1
ATOM 6560 N N . TRP B 1 113 ? -22.953 19.625 21.844 1 67.75 113 TRP B N 1
ATOM 6561 C CA . TRP B 1 113 ? -21.688 19.172 22.391 1 67.75 113 TRP B CA 1
ATOM 6562 C C . TRP B 1 113 ? -21.234 17.875 21.719 1 67.75 113 TRP B C 1
ATOM 6564 O O . TRP B 1 113 ? -22.047 16.969 21.5 1 67.75 113 TRP B O 1
ATOM 6574 N N . PRO B 1 114 ? -20 17.906 21.266 1 67.38 114 PRO B N 1
ATOM 6575 C CA . PRO B 1 114 ? -19.547 16.656 20.656 1 67.38 114 PRO B CA 1
ATOM 6576 C C . PRO B 1 114 ? -19.672 15.469 21.609 1 67.38 114 PRO B C 1
ATOM 6578 O O . PRO B 1 114 ? -19.484 15.609 22.812 1 67.38 114 PRO B O 1
ATOM 6581 N N . SER B 1 115 ? -20.203 14.422 21.062 1 60.31 115 SER B N 1
ATOM 6582 C CA . SER B 1 115 ? -20.484 13.242 21.875 1 60.31 115 SER B CA 1
ATOM 6583 C C . SER B 1 115 ? -19.203 12.594 22.359 1 60.31 115 SER B C 1
ATOM 6585 O O . SER B 1 115 ? -18.203 12.547 21.641 1 60.31 115 SER B O 1
ATOM 6587 N N . GLY B 1 116 ? -19.188 12.156 23.578 1 58.94 116 GLY B N 1
ATOM 6588 C CA . GLY B 1 116 ? -18.188 11.273 24.141 1 58.94 116 GLY B CA 1
ATOM 6589 C C . GLY B 1 116 ? -17.078 12.016 24.875 1 58.94 116 GLY B C 1
ATOM 6590 O O . GLY B 1 116 ? -16.219 11.391 25.516 1 58.94 116 GLY B O 1
ATOM 6591 N N . LEU B 1 117 ? -16.969 13.367 24.578 1 62.12 117 LEU B N 1
ATOM 6592 C CA . LEU B 1 117 ? -15.906 14.062 25.297 1 62.12 117 LEU B CA 1
ATOM 6593 C C . LEU B 1 117 ? -16.484 15.078 26.266 1 62.12 117 LEU B C 1
ATOM 6595 O O . LEU B 1 117 ? -17.438 15.789 25.938 1 62.12 117 LEU B O 1
ATOM 6599 N N . PRO B 1 118 ? -16.203 14.859 27.422 1 62.88 118 PRO B N 1
ATOM 6600 C CA . PRO B 1 118 ? -16.609 15.914 28.359 1 62.88 118 PRO B CA 1
ATOM 6601 C C . PRO B 1 118 ? -15.984 17.266 28.016 1 62.88 118 PRO B C 1
ATOM 6603 O O . PRO B 1 118 ? -14.953 17.641 28.594 1 62.88 118 PRO B O 1
ATOM 6606 N N . LEU B 1 119 ? -16.5 17.844 27 1 66.5 119 LEU B N 1
ATOM 6607 C CA . LEU B 1 119 ? -15.859 19.062 26.547 1 66.5 119 LEU B CA 1
ATOM 6608 C C . LEU B 1 119 ? -16.625 20.297 27.016 1 66.5 119 LEU B C 1
ATOM 6610 O O . LEU B 1 119 ? -17.844 20.25 27.141 1 66.5 119 LEU B O 1
ATOM 6614 N N . MET B 1 120 ? -15.836 21.125 27.547 1 73.25 120 MET B N 1
ATOM 6615 C CA . MET B 1 120 ? -16.422 22.422 27.906 1 73.25 120 MET B CA 1
ATOM 6616 C C . MET B 1 120 ? -16.125 23.453 26.828 1 73.25 120 MET B C 1
ATOM 6618 O O . MET B 1 120 ? -15.109 23.375 26.141 1 73.25 120 MET B O 1
ATOM 6622 N N . ARG B 1 121 ? -17.109 24.281 26.719 1 78.44 121 ARG B N 1
ATOM 6623 C CA . ARG B 1 121 ? -16.891 25.406 25.812 1 78.44 121 ARG B CA 1
ATOM 6624 C C . ARG B 1 121 ? -15.586 26.125 26.156 1 78.44 121 ARG B C 1
ATOM 6626 O O . ARG B 1 121 ? -15.25 26.297 27.328 1 78.44 121 ARG B O 1
ATOM 6633 N N . GLY B 1 122 ? -14.898 26.375 25.094 1 80.69 122 GLY B N 1
ATOM 6634 C CA . GLY B 1 122 ? -13.656 27.109 25.266 1 80.69 122 GLY B CA 1
ATOM 6635 C C . GLY B 1 122 ? -12.438 26.203 25.359 1 80.69 122 GLY B C 1
ATOM 6636 O O . GLY B 1 122 ? -11.305 26.688 25.297 1 80.69 122 GLY B O 1
ATOM 6637 N N . GLU B 1 123 ? -12.672 24.969 25.375 1 84.31 123 GLU B N 1
ATOM 6638 C CA . GLU B 1 123 ? -11.555 24.047 25.547 1 84.31 123 GLU B CA 1
ATOM 6639 C C . GLU B 1 123 ? -10.781 23.875 24.25 1 84.31 123 GLU B C 1
ATOM 6641 O O . GLU B 1 123 ? -11.375 23.812 23.172 1 84.31 123 GLU B O 1
ATOM 6646 N N . GLY B 1 124 ? -9.453 23.859 24.359 1 89.12 124 GLY B N 1
ATOM 6647 C CA . GLY B 1 124 ? -8.578 23.469 23.25 1 89.12 124 GLY B CA 1
ATOM 6648 C C . GLY B 1 124 ? -8.078 24.672 22.453 1 89.12 124 GLY B C 1
ATOM 6649 O O . GLY B 1 124 ? -7.16 24.531 21.641 1 89.12 124 GLY B O 1
ATOM 6650 N N . TRP B 1 125 ? -8.734 25.828 22.656 1 91.38 125 TRP B N 1
ATOM 6651 C CA . TRP B 1 125 ? -8.359 27.031 21.906 1 91.38 125 TRP B CA 1
ATOM 6652 C C . TRP B 1 125 ? -7.008 27.562 22.375 1 91.38 125 TRP B C 1
ATOM 6654 O O . TRP B 1 125 ? -6.352 28.312 21.641 1 91.38 125 TRP B O 1
ATOM 6664 N N . ASN B 1 126 ? -6.574 27.125 23.5 1 89.06 126 ASN B N 1
ATOM 6665 C CA . ASN B 1 126 ? -5.301 27.578 24.047 1 89.06 126 ASN B CA 1
ATOM 6666 C C . ASN B 1 126 ? -4.18 26.578 23.766 1 89.06 126 ASN B C 1
ATOM 6668 O O . ASN B 1 126 ? -3.078 26.719 24.297 1 89.06 126 ASN B O 1
ATOM 6672 N N . PHE B 1 127 ? -4.496 25.594 22.969 1 90.5 127 PHE B N 1
ATOM 6673 C CA . PHE B 1 127 ? -3.508 24.562 22.688 1 90.5 127 PHE B CA 1
ATOM 6674 C C . PHE B 1 127 ? -2.438 25.078 21.734 1 90.5 127 PHE B C 1
ATOM 6676 O O . PHE B 1 127 ? -1.39 24.453 21.578 1 90.5 127 PHE B O 1
ATOM 6683 N N . PHE B 1 128 ? -2.67 26.219 21.109 1 90.69 128 PHE B N 1
ATOM 6684 C CA . PHE B 1 128 ? -1.712 26.781 20.156 1 90.69 128 PHE B CA 1
ATOM 6685 C C . PHE B 1 128 ? -1.551 28.281 20.359 1 90.69 128 PHE B C 1
ATOM 6687 O O . PHE B 1 128 ? -2.523 28.984 20.656 1 90.69 128 PHE B O 1
ATOM 6694 N N . ASP B 1 129 ? -0.332 28.641 20.281 1 92.94 129 ASP B N 1
ATOM 6695 C CA . ASP B 1 129 ? 0.024 30.062 20.312 1 92.94 129 ASP B CA 1
ATOM 6696 C C . ASP B 1 129 ? 0.923 30.438 19.141 1 92.94 129 ASP B C 1
ATOM 6698 O O . ASP B 1 129 ? 2.037 29.922 19.016 1 92.94 129 ASP B O 1
ATOM 6702 N N . LEU B 1 130 ? 0.397 31.328 18.344 1 95.44 130 LEU B N 1
ATOM 6703 C CA . LEU B 1 130 ? 1.096 31.734 17.141 1 95.44 130 LEU B CA 1
ATOM 6704 C C . LEU B 1 130 ? 2.467 32.312 17.453 1 95.44 130 LEU B C 1
ATOM 6706 O O . LEU B 1 130 ? 3.451 32.031 16.781 1 95.44 130 LEU B O 1
ATOM 6710 N N . ARG B 1 131 ? 2.576 33.156 18.484 1 95.19 131 ARG B N 1
ATOM 6711 C CA . ARG B 1 131 ? 3.834 33.75 18.891 1 95.19 131 ARG B CA 1
ATOM 6712 C C . ARG B 1 131 ? 4.844 32.719 19.328 1 95.19 131 ARG B C 1
ATOM 6714 O O . ARG B 1 131 ? 6.047 32.844 19.109 1 95.19 131 ARG B O 1
ATOM 6721 N N . ALA B 1 132 ? 4.281 31.688 19.938 1 94.56 132 ALA B N 1
ATOM 6722 C CA . ALA B 1 132 ? 5.156 30.625 20.422 1 94.56 132 ALA B CA 1
ATOM 6723 C C . ALA B 1 132 ? 5.805 29.891 19.25 1 94.56 132 ALA B C 1
ATOM 6725 O O . ALA B 1 132 ? 6.969 29.484 19.328 1 94.56 132 ALA B O 1
ATOM 6726 N N . ASP B 1 133 ? 5.07 29.656 18.203 1 96.12 133 ASP B N 1
ATOM 6727 C CA . ASP B 1 133 ? 5.621 28.969 17.047 1 96.12 133 ASP B CA 1
ATOM 6728 C C . ASP B 1 133 ? 6.703 29.812 16.375 1 96.12 133 ASP B C 1
ATOM 6730 O O . ASP B 1 133 ? 7.742 29.281 15.969 1 96.12 133 ASP B O 1
ATOM 6734 N N . PHE B 1 134 ? 6.477 31.109 16.25 1 97 134 PHE B N 1
ATOM 6735 C CA . PHE B 1 134 ? 7.488 31.984 15.68 1 97 134 PHE B CA 1
ATOM 6736 C C . PHE B 1 134 ? 8.695 32.094 16.609 1 97 134 PHE B C 1
ATOM 6738 O O . PHE B 1 134 ? 9.836 32.188 16.141 1 97 134 PHE B O 1
ATOM 6745 N N . ALA B 1 135 ? 8.406 32.125 17.938 1 95.38 135 ALA B N 1
ATOM 6746 C CA . ALA B 1 135 ? 9.5 32.156 18.906 1 95.38 135 ALA B CA 1
ATOM 6747 C C . ALA B 1 135 ? 10.383 30.938 18.781 1 95.38 135 ALA B C 1
ATOM 6749 O O . ALA B 1 135 ? 11.602 31.016 18.969 1 95.38 135 ALA B O 1
ATOM 6750 N N . ARG B 1 136 ? 9.75 29.812 18.516 1 94.94 136 ARG B N 1
ATOM 6751 C CA . ARG B 1 136 ? 10.492 28.578 18.281 1 94.94 136 ARG B CA 1
ATOM 6752 C C . ARG B 1 136 ? 11.508 28.734 17.156 1 94.94 136 ARG B C 1
ATOM 6754 O O . ARG B 1 136 ? 12.602 28.188 17.219 1 94.94 136 ARG B O 1
ATOM 6761 N N . MET B 1 137 ? 11.188 29.578 16.203 1 95.19 137 MET B N 1
ATOM 6762 C CA . MET B 1 137 ? 12.039 29.797 15.047 1 95.19 137 MET B CA 1
ATOM 6763 C C . MET B 1 137 ? 13.055 30.906 15.305 1 95.19 137 MET B C 1
ATOM 6765 O O . MET B 1 137 ? 13.797 31.297 14.406 1 95.19 137 MET B O 1
ATOM 6769 N N . GLY B 1 138 ? 12.992 31.469 16.469 1 92.69 138 GLY B N 1
ATOM 6770 C CA . GLY B 1 138 ? 13.953 32.5 16.844 1 92.69 138 GLY B CA 1
ATOM 6771 C C . GLY B 1 138 ? 13.516 33.906 16.484 1 92.69 138 GLY B C 1
ATOM 6772 O O . GLY B 1 138 ? 14.352 34.781 16.344 1 92.69 138 GLY B O 1
ATOM 6773 N N . LEU B 1 139 ? 12.273 34.062 16.266 1 94.69 139 LEU B N 1
ATOM 6774 C CA . LEU B 1 139 ? 11.773 35.375 15.867 1 94.69 139 LEU B CA 1
ATOM 6775 C C . LEU B 1 139 ? 11.133 36.094 17.047 1 94.69 139 LEU B C 1
ATOM 6777 O O . LEU B 1 139 ? 10.562 35.469 17.938 1 94.69 139 LEU B O 1
ATOM 6781 N N . PRO B 1 140 ? 11.102 37.375 17.125 1 94.88 140 PRO B N 1
ATOM 6782 C CA . PRO B 1 140 ? 11.867 38.25 16.234 1 94.88 140 PRO B CA 1
ATOM 6783 C C . PRO B 1 140 ? 13.383 38.125 16.422 1 94.88 140 PRO B C 1
ATOM 6785 O O . PRO B 1 140 ? 13.828 37.5 17.406 1 94.88 140 PRO B O 1
ATOM 6788 N N . ASN B 1 141 ? 14.156 38.625 15.461 1 92.94 141 ASN B N 1
ATOM 6789 C CA . ASN B 1 141 ? 15.617 38.594 15.531 1 92.94 141 ASN B CA 1
ATOM 6790 C C . ASN B 1 141 ? 16.219 39.875 14.953 1 92.94 141 ASN B C 1
ATOM 6792 O O . ASN B 1 141 ? 15.555 40.938 14.914 1 92.94 141 ASN B O 1
ATOM 6796 N N . ALA B 1 142 ? 17.484 39.844 14.578 1 90.44 142 ALA B N 1
ATOM 6797 C CA . ALA B 1 142 ? 18.188 41.062 14.164 1 90.44 142 ALA B CA 1
ATOM 6798 C C . ALA B 1 142 ? 17.672 41.562 12.828 1 90.44 142 ALA B C 1
ATOM 6800 O O . ALA B 1 142 ? 17.688 42.781 12.57 1 90.44 142 ALA B O 1
ATOM 6801 N N . SER B 1 143 ? 17.094 40.656 12.07 1 93.25 143 SER B N 1
ATOM 6802 C CA . SER B 1 143 ? 16.719 41.031 10.711 1 93.25 143 SER B CA 1
ATOM 6803 C C . SER B 1 143 ? 15.211 41.125 10.555 1 93.25 143 SER B C 1
ATOM 6805 O O . SER B 1 143 ? 14.703 41.75 9.633 1 93.25 143 SER B O 1
ATOM 6807 N N . TRP B 1 144 ? 14.492 40.469 11.422 1 96.25 144 TRP B N 1
ATOM 6808 C CA . TRP B 1 144 ? 13.039 40.375 11.289 1 96.25 144 TRP B CA 1
ATOM 6809 C C . TRP B 1 144 ? 12.344 40.844 12.555 1 96.25 144 TRP B C 1
ATOM 6811 O O . TRP B 1 144 ? 12.633 40.375 13.656 1 96.25 144 TRP B O 1
ATOM 6821 N N . ILE B 1 145 ? 11.375 41.719 12.383 1 96.69 145 ILE B N 1
ATOM 6822 C CA . ILE B 1 145 ? 10.68 42.281 13.531 1 96.69 145 ILE B CA 1
ATOM 6823 C C . ILE B 1 145 ? 9.188 42 13.43 1 96.69 145 ILE B C 1
ATOM 6825 O O . ILE B 1 145 ? 8.688 41.625 12.359 1 96.69 145 ILE B O 1
ATOM 6829 N N . VAL B 1 146 ? 8.492 42.156 14.516 1 96.88 146 VAL B N 1
ATOM 6830 C CA . VAL B 1 146 ? 7.059 41.875 14.594 1 96.88 146 VAL B CA 1
ATOM 6831 C C . VAL B 1 146 ? 6.293 43.188 14.383 1 96.88 146 VAL B C 1
ATOM 6833 O O . VAL B 1 146 ? 6.695 44.25 14.883 1 96.88 146 VAL B O 1
ATOM 6836 N N . VAL B 1 147 ? 5.363 43.125 13.508 1 97.25 147 VAL B N 1
ATOM 6837 C CA . VAL B 1 147 ? 4.453 44.25 13.297 1 97.25 147 VAL B CA 1
ATOM 6838 C C . VAL B 1 147 ? 3.057 43.875 13.789 1 97.25 147 VAL B C 1
ATOM 6840 O O . VAL B 1 147 ? 2.564 42.781 13.523 1 97.25 147 VAL B O 1
ATOM 6843 N N . ASP B 1 148 ? 2.477 44.75 14.461 1 96 148 ASP B N 1
ATOM 6844 C CA . ASP B 1 148 ? 1.161 44.531 15.055 1 96 148 ASP B CA 1
ATOM 6845 C C . ASP B 1 148 ? 0.058 44.656 14.008 1 96 148 ASP B C 1
ATOM 6847 O O . ASP B 1 148 ? -0.018 45.656 13.297 1 96 148 ASP B O 1
ATOM 6851 N N . ASN B 1 149 ? -0.726 43.719 13.836 1 97.56 149 ASN B N 1
ATOM 6852 C CA . ASN B 1 149 ? -1.941 43.688 13.031 1 97.56 149 ASN B CA 1
ATOM 6853 C C . ASN B 1 149 ? -3.139 43.188 13.836 1 97.56 149 ASN B C 1
ATOM 6855 O O . ASN B 1 149 ? -4.027 42.531 13.297 1 97.56 149 ASN B O 1
ATOM 6859 N N . ASN B 1 150 ? -3.164 43.438 15.094 1 95.5 150 ASN B N 1
ATOM 6860 C CA . ASN B 1 150 ? -4.172 42.938 16.016 1 95.5 150 ASN B CA 1
ATOM 6861 C C . ASN B 1 150 ? -5.562 43.469 15.68 1 95.5 150 ASN B C 1
ATOM 6863 O O . ASN B 1 150 ? -6.566 42.781 15.945 1 95.5 150 ASN B O 1
ATOM 6867 N N . HIS B 1 151 ? -5.617 44.656 15.195 1 96.12 151 HIS B N 1
ATOM 6868 C CA . HIS B 1 151 ? -6.895 45.219 14.773 1 96.12 151 HIS B CA 1
ATOM 6869 C C . HIS B 1 151 ? -7.098 45.062 13.266 1 96.12 151 HIS B C 1
ATOM 6871 O O . HIS B 1 151 ? -8.023 45.625 12.695 1 96.12 151 HIS B O 1
ATOM 6877 N N . TYR B 1 152 ? -6.195 44.375 12.695 1 97.38 152 TYR B N 1
ATOM 6878 C CA . TYR B 1 152 ? -6.242 44.031 11.281 1 97.38 152 TYR B CA 1
ATOM 6879 C C . TYR B 1 152 ? -6.242 45.281 10.414 1 97.38 152 TYR B C 1
ATOM 6881 O O . TYR B 1 152 ? -7.004 45.375 9.445 1 97.38 152 TYR B O 1
ATOM 6889 N N . GLN B 1 153 ? -5.488 46.188 10.812 1 95.88 153 GLN B N 1
ATOM 6890 C CA . GLN B 1 153 ? -5.434 47.5 10.172 1 95.88 153 GLN B CA 1
ATOM 6891 C C . GLN B 1 153 ? -4.637 47.438 8.867 1 95.88 153 GLN B C 1
ATOM 6893 O O . GLN B 1 153 ? -4.875 48.219 7.957 1 95.88 153 GLN B O 1
ATOM 6898 N N . ILE B 1 154 ? -3.746 46.531 8.758 1 97.19 154 ILE B N 1
ATOM 6899 C CA . ILE B 1 154 ? -2.953 46.406 7.539 1 97.19 154 ILE B CA 1
ATOM 6900 C C . ILE B 1 154 ? -3.65 45.438 6.566 1 97.19 154 ILE B C 1
ATOM 6902 O O . ILE B 1 154 ? -3.818 45.781 5.387 1 97.19 154 ILE B O 1
ATOM 6906 N N . CYS B 1 155 ? -4.023 44.312 7.086 1 97.94 155 CYS B N 1
ATOM 6907 C CA . CYS B 1 155 ? -4.684 43.281 6.281 1 97.94 155 CYS B CA 1
ATOM 6908 C C . CYS B 1 155 ? -5.668 42.5 7.125 1 97.94 155 CYS B C 1
ATOM 6910 O O . CYS B 1 155 ? -5.281 41.875 8.125 1 97.94 155 CYS B O 1
ATOM 6912 N N . ASP B 1 156 ? -6.824 42.375 6.742 1 97.38 156 ASP B N 1
ATOM 6913 C CA . ASP B 1 156 ? -7.887 41.781 7.551 1 97.38 156 ASP B CA 1
ATOM 6914 C C . ASP B 1 156 ? -7.867 40.25 7.457 1 97.38 156 ASP B C 1
ATOM 6916 O O . ASP B 1 156 ? -8.461 39.562 8.289 1 97.38 156 ASP B O 1
ATOM 6920 N N . THR B 1 157 ? -7.23 39.719 6.477 1 98.25 157 THR B N 1
ATOM 6921 C CA . THR B 1 157 ? -7.23 38.25 6.324 1 98.25 157 THR B CA 1
ATOM 6922 C C . THR B 1 157 ? -5.914 37.656 6.816 1 98.25 157 THR B C 1
ATOM 6924 O O . THR B 1 157 ? -5.723 36.438 6.773 1 98.25 157 THR B O 1
ATOM 6927 N N . TYR B 1 158 ? -4.992 38.531 7.254 1 98.5 158 TYR B N 1
ATOM 6928 C CA . TYR B 1 158 ? -3.711 38.094 7.785 1 98.5 158 TYR B CA 1
ATOM 6929 C C . TYR B 1 158 ? -3.791 37.875 9.289 1 98.5 158 TYR B C 1
ATOM 6931 O O . TYR B 1 158 ? -4.781 38.25 9.922 1 98.5 158 TYR B O 1
ATOM 6939 N N . PRO B 1 159 ? -2.787 37.156 9.867 1 97.88 159 PRO B N 1
ATOM 6940 C CA . PRO B 1 159 ? -2.75 37 11.328 1 97.88 159 PRO B CA 1
ATOM 6941 C C . PRO B 1 159 ? -2.619 38.344 12.055 1 97.88 159 PRO B C 1
ATOM 6943 O O . PRO B 1 159 ? -2.25 39.344 11.445 1 97.88 159 PRO B O 1
ATOM 6946 N N . SER B 1 160 ? -2.873 38.312 13.281 1 96.94 160 SER B N 1
ATOM 6947 C CA . SER B 1 160 ? -2.82 39.5 14.125 1 96.94 160 SER B CA 1
ATOM 6948 C C . SER B 1 160 ? -1.385 39.969 14.32 1 96.94 160 SER B C 1
ATOM 6950 O O . SER B 1 160 ? -1.153 41.125 14.742 1 96.94 160 SER B O 1
ATOM 6952 N N . ILE B 1 161 ? -0.462 39.125 14.008 1 97.06 161 ILE B N 1
ATOM 6953 C CA . ILE B 1 161 ? 0.948 39.5 14.078 1 97.06 161 ILE B CA 1
ATOM 6954 C C . ILE B 1 161 ? 1.631 39.188 12.75 1 97.06 161 ILE B C 1
ATOM 6956 O O . ILE B 1 161 ? 1.373 38.125 12.156 1 97.06 161 ILE B O 1
ATOM 6960 N N . LEU B 1 162 ? 2.416 40.062 12.281 1 98.25 162 LEU B N 1
ATOM 6961 C CA . LEU B 1 162 ? 3.141 39.875 11.031 1 98.25 162 LEU B CA 1
ATOM 6962 C C . LEU B 1 162 ? 4.645 40.031 11.242 1 98.25 162 LEU B C 1
ATOM 6964 O O . LEU B 1 162 ? 5.078 40.875 12.031 1 98.25 162 LEU B O 1
ATOM 6968 N N . PHE B 1 163 ? 5.402 39.25 10.656 1 97.88 163 PHE B N 1
ATOM 6969 C CA . PHE B 1 163 ? 6.855 39.406 10.695 1 97.88 163 PHE B CA 1
ATOM 6970 C C . PHE B 1 163 ? 7.379 39.938 9.367 1 97.88 163 PHE B C 1
ATOM 6972 O O . PHE B 1 163 ? 7.094 39.375 8.305 1 97.88 163 PHE B O 1
ATOM 6979 N N . VAL B 1 164 ? 8.125 41.031 9.43 1 98.06 164 VAL B N 1
ATOM 6980 C CA . VAL B 1 164 ? 8.641 41.75 8.266 1 98.06 164 VAL B CA 1
ATOM 6981 C C . VAL B 1 164 ? 10.102 42.125 8.492 1 98.06 164 VAL B C 1
ATOM 6983 O O . VAL B 1 164 ? 10.594 42.062 9.625 1 98.06 164 VAL B O 1
ATOM 6986 N N . PRO B 1 165 ? 10.82 42.375 7.387 1 96.88 165 PRO B N 1
ATOM 6987 C CA . PRO B 1 165 ? 12.211 42.812 7.574 1 96.88 165 PRO B CA 1
ATOM 6988 C C . PRO B 1 165 ? 12.312 44.094 8.406 1 96.88 165 PRO B C 1
ATOM 6990 O O . PRO B 1 165 ? 11.5 45 8.242 1 96.88 165 PRO B O 1
ATOM 6993 N N . LYS B 1 166 ? 13.305 44.156 9.227 1 95.44 166 LYS B N 1
ATOM 6994 C CA . LYS B 1 166 ? 13.531 45.281 10.109 1 95.44 166 LYS B CA 1
ATOM 6995 C C . LYS B 1 166 ? 13.711 46.562 9.305 1 95.44 166 LYS B C 1
ATOM 6997 O O . LYS B 1 166 ? 13.289 47.656 9.734 1 95.44 166 LYS B O 1
ATOM 7002 N N . GLN B 1 167 ? 14.266 46.5 8.148 1 94.5 167 GLN B N 1
ATOM 7003 C CA . GLN B 1 167 ? 14.586 47.625 7.309 1 94.5 167 GLN B CA 1
ATOM 7004 C C . GLN B 1 167 ? 13.336 48.219 6.676 1 94.5 167 GLN B C 1
ATOM 7006 O O . GLN B 1 167 ? 13.352 49.375 6.199 1 94.5 167 GLN B O 1
ATOM 7011 N N . ALA B 1 168 ? 12.297 47.438 6.594 1 96.31 168 ALA B N 1
ATOM 7012 C CA . ALA B 1 168 ? 11.062 47.938 5.98 1 96.31 168 ALA B CA 1
ATOM 7013 C C . ALA B 1 168 ? 10.289 48.812 6.934 1 96.31 168 ALA B C 1
ATOM 7015 O O . ALA B 1 168 ? 9.828 48.375 7.988 1 96.31 168 ALA B O 1
ATOM 7016 N N . ASN B 1 169 ? 10.148 50.062 6.598 1 95.06 169 ASN B N 1
ATOM 7017 C CA . ASN B 1 169 ? 9.367 50.969 7.453 1 95.06 169 ASN B CA 1
ATOM 7018 C C . ASN B 1 169 ? 7.871 50.812 7.191 1 95.06 169 ASN B C 1
ATOM 7020 O O . ASN B 1 169 ? 7.465 50.125 6.262 1 95.06 169 ASN B O 1
ATOM 7024 N N . TYR B 1 170 ? 7.133 51.469 7.941 1 95.94 170 TYR B N 1
ATOM 7025 C CA . TYR B 1 170 ? 5.68 51.312 7.91 1 95.94 170 TYR B CA 1
ATOM 7026 C C . TYR B 1 170 ? 5.113 51.812 6.582 1 95.94 170 TYR B C 1
ATOM 7028 O O . TYR B 1 170 ? 4.176 51.219 6.043 1 95.94 170 TYR B O 1
ATOM 7036 N N . ALA B 1 171 ? 5.625 52.844 6.059 1 96.5 171 ALA B N 1
ATOM 7037 C CA . ALA B 1 171 ? 5.168 53.375 4.777 1 96.5 171 ALA B CA 1
ATOM 7038 C C . ALA B 1 171 ? 5.402 52.375 3.654 1 96.5 171 ALA B C 1
ATOM 7040 O O . ALA B 1 171 ? 4.574 52.25 2.752 1 96.5 171 ALA B O 1
ATOM 7041 N N . THR B 1 172 ? 6.504 51.75 3.699 1 97.56 172 THR B N 1
ATOM 7042 C CA . THR B 1 172 ? 6.828 50.719 2.725 1 97.56 172 THR B CA 1
ATOM 7043 C C . THR B 1 172 ? 5.832 49.562 2.809 1 97.56 172 THR B C 1
ATOM 7045 O O . THR B 1 172 ? 5.355 49.062 1.782 1 97.56 172 THR B O 1
ATOM 7048 N N . LEU B 1 173 ? 5.547 49.156 3.992 1 98.06 173 LEU B N 1
ATOM 7049 C CA . LEU B 1 173 ? 4.613 48.062 4.215 1 98.06 173 LEU B CA 1
ATOM 7050 C C . LEU B 1 173 ? 3.227 48.406 3.684 1 98.06 173 LEU B C 1
ATOM 7052 O O . LEU B 1 173 ? 2.596 47.594 3.004 1 98.06 173 LEU B O 1
ATOM 7056 N N . LEU B 1 174 ? 2.77 49.594 3.975 1 97.75 174 LEU B N 1
ATOM 7057 C CA . LEU B 1 174 ? 1.452 50.031 3.518 1 97.75 174 LEU B CA 1
ATOM 7058 C C . LEU B 1 174 ? 1.42 50.188 1.999 1 97.75 174 LEU B C 1
ATOM 7060 O O . LEU B 1 174 ? 0.408 49.875 1.365 1 97.75 174 LEU B O 1
ATOM 7064 N N . GLY B 1 175 ? 2.479 50.719 1.476 1 97.62 175 GLY B N 1
ATOM 7065 C CA . GLY B 1 175 ? 2.582 50.812 0.027 1 97.62 175 GLY B CA 1
ATOM 7066 C C . GLY B 1 175 ? 2.479 49.438 -0.647 1 97.62 175 GLY B C 1
ATOM 7067 O O . GLY B 1 175 ? 1.821 49.312 -1.681 1 97.62 175 GLY B O 1
ATOM 7068 N N . SER B 1 176 ? 3.146 48.5 -0.083 1 98.25 176 SER B N 1
ATOM 7069 C CA . SER B 1 176 ? 3.082 47.125 -0.615 1 98.25 176 SER B CA 1
ATOM 7070 C C . SER B 1 176 ? 1.69 46.531 -0.432 1 98.25 176 SER B C 1
ATOM 7072 O O . SER B 1 176 ? 1.152 45.906 -1.348 1 98.25 176 SER B O 1
ATOM 7074 N N . ALA B 1 177 ? 1.125 46.656 0.733 1 98.44 177 ALA B N 1
ATOM 7075 C CA . ALA B 1 177 ? -0.208 46.156 1.021 1 98.44 177 ALA B CA 1
ATOM 7076 C C . ALA B 1 177 ? -1.234 46.688 0.028 1 98.44 177 ALA B C 1
ATOM 7078 O O . ALA B 1 177 ? -2.086 45.938 -0.46 1 98.44 177 ALA B O 1
ATOM 7079 N N . ASN B 1 178 ? -1.166 47.969 -0.251 1 97.56 178 ASN B N 1
ATOM 7080 C CA . ASN B 1 178 ? -2.113 48.594 -1.164 1 97.56 178 ASN B CA 1
ATOM 7081 C C . ASN B 1 178 ? -1.901 48.125 -2.602 1 97.56 178 ASN B C 1
ATOM 7083 O O . ASN B 1 178 ? -2.811 48.219 -3.428 1 97.56 178 ASN B O 1
ATOM 7087 N N . PHE B 1 179 ? -0.731 47.625 -2.875 1 97.75 179 PHE B N 1
ATOM 7088 C CA . PHE B 1 179 ? -0.384 47.25 -4.234 1 97.75 179 PHE B CA 1
ATOM 7089 C C . PHE B 1 179 ? -0.649 45.75 -4.453 1 97.75 179 PHE B C 1
ATOM 7091 O O . PHE B 1 179 ? -0.369 45.219 -5.527 1 97.75 179 PHE B O 1
ATOM 7098 N N . ARG B 1 180 ? -1.097 45.062 -3.488 1 98.06 180 ARG B N 1
ATOM 7099 C CA . ARG B 1 180 ? -1.333 43.625 -3.611 1 98.06 180 ARG B CA 1
ATOM 7100 C C . ARG B 1 180 ? -2.799 43.281 -3.363 1 98.06 180 ARG B C 1
ATOM 7102 O O . ARG B 1 180 ? -3.467 43.969 -2.564 1 98.06 180 ARG B O 1
ATOM 7109 N N . SER B 1 181 ? -3.215 42.219 -4.023 1 97.75 181 SER B N 1
ATOM 7110 C CA . SER B 1 181 ? -4.609 41.812 -3.922 1 97.75 181 SER B CA 1
ATOM 7111 C C . SER B 1 181 ? -5.008 41.562 -2.471 1 97.75 181 SER B C 1
ATOM 7113 O O . SER B 1 181 ? -4.305 40.875 -1.733 1 97.75 181 SER B O 1
ATOM 7115 N N . ARG B 1 182 ? -6.129 42.219 -2.049 1 97.38 182 ARG B N 1
ATOM 7116 C CA . ARG B 1 182 ? -6.707 42.062 -0.716 1 97.38 182 ARG B CA 1
ATOM 7117 C C . ARG B 1 182 ? -5.734 42.531 0.357 1 97.38 182 ARG B C 1
ATOM 7119 O O . ARG B 1 182 ? -5.832 42.125 1.517 1 97.38 182 ARG B O 1
ATOM 7126 N N . LYS B 1 183 ? -4.68 43.25 -0.047 1 98.25 183 LYS B N 1
ATOM 7127 C CA . LYS B 1 183 ? -3.697 43.906 0.812 1 98.25 183 LYS B CA 1
ATOM 7128 C C . LYS B 1 183 ? -2.771 42.875 1.468 1 98.25 183 LYS B C 1
ATOM 7130 O O . LYS B 1 183 ? -2.225 43.125 2.543 1 98.25 183 LYS B O 1
ATOM 7135 N N . ARG B 1 184 ? -2.672 41.75 0.912 1 98.69 184 ARG B N 1
ATOM 7136 C CA . ARG B 1 184 ? -1.822 40.688 1.477 1 98.69 184 ARG B CA 1
ATOM 7137 C C . ARG B 1 184 ? -0.376 40.875 1.022 1 98.69 184 ARG B C 1
ATOM 7139 O O . ARG B 1 184 ? 0.058 40.219 0.067 1 98.69 184 ARG B O 1
ATOM 7146 N N . LEU B 1 185 ? 0.297 41.719 1.71 1 98.62 185 LEU B N 1
ATOM 7147 C CA . LEU B 1 185 ? 1.695 42.031 1.422 1 98.62 185 LEU B CA 1
ATOM 7148 C C . LEU B 1 185 ? 2.586 40.844 1.765 1 98.62 185 LEU B C 1
ATOM 7150 O O . LEU B 1 185 ? 2.172 39.938 2.502 1 98.62 185 LEU B O 1
ATOM 7154 N N . PRO B 1 186 ? 3.832 40.719 1.201 1 98.44 186 PRO B N 1
ATOM 7155 C CA . PRO B 1 186 ? 4.754 39.656 1.568 1 98.44 186 PRO B CA 1
ATOM 7156 C C . PRO B 1 186 ? 5.098 39.656 3.057 1 98.44 186 PRO B C 1
ATOM 7158 O O . PRO B 1 186 ? 5.547 40.656 3.59 1 98.44 186 PRO B O 1
ATOM 7161 N N . VAL B 1 187 ? 4.867 38.594 3.732 1 98.5 187 VAL B N 1
ATOM 7162 C CA . VAL B 1 187 ? 5.199 38.438 5.145 1 98.5 187 VAL B CA 1
ATOM 7163 C C . VAL B 1 187 ? 5.828 37.062 5.383 1 98.5 187 VAL B C 1
ATOM 7165 O O . VAL B 1 187 ? 5.629 36.156 4.598 1 98.5 187 VAL B O 1
ATOM 7168 N N . LEU B 1 188 ? 6.516 36.969 6.41 1 98.19 188 LEU B N 1
ATOM 7169 C CA . LEU B 1 188 ? 7.27 35.75 6.73 1 98.19 188 LEU B CA 1
ATOM 7170 C C . LEU B 1 188 ? 6.363 34.688 7.344 1 98.19 188 LEU B C 1
ATOM 7172 O O . LEU B 1 188 ? 5.531 35 8.195 1 98.19 188 LEU B O 1
ATOM 7176 N N . THR B 1 189 ? 6.477 33.406 6.906 1 98.31 189 THR B N 1
ATOM 7177 C CA . THR B 1 189 ? 5.773 32.312 7.551 1 98.31 189 THR B CA 1
ATOM 7178 C C . THR B 1 189 ? 6.758 31.312 8.148 1 98.31 189 THR B C 1
ATOM 7180 O O . THR B 1 189 ? 6.422 30.578 9.078 1 98.31 189 THR B O 1
ATOM 7183 N N . TRP B 1 190 ? 7.965 31.25 7.633 1 97.88 190 TRP B N 1
ATOM 7184 C CA . TRP B 1 190 ? 8.961 30.312 8.148 1 97.88 190 TRP B CA 1
ATOM 7185 C C . TRP B 1 190 ? 10.375 30.812 7.875 1 97.88 190 TRP B C 1
ATOM 7187 O O . TRP B 1 190 ? 10.617 31.469 6.855 1 97.88 190 TRP B O 1
ATOM 7197 N N . ILE B 1 191 ? 11.289 30.562 8.789 1 95.75 191 ILE B N 1
ATOM 7198 C CA . ILE B 1 191 ? 12.688 30.969 8.633 1 95.75 191 ILE B CA 1
ATOM 7199 C C . ILE B 1 191 ? 13.594 29.781 8.914 1 95.75 191 ILE B C 1
ATOM 7201 O O . ILE B 1 191 ? 13.344 29 9.844 1 95.75 191 ILE B O 1
ATOM 7205 N N . HIS B 1 192 ? 14.609 29.578 8.117 1 93.88 192 HIS B N 1
ATOM 7206 C CA . HIS B 1 192 ? 15.562 28.5 8.305 1 93.88 192 HIS B CA 1
ATOM 7207 C C . HIS B 1 192 ? 16.359 28.688 9.594 1 93.88 192 HIS B C 1
ATOM 7209 O O . HIS B 1 192 ? 16.656 29.828 9.984 1 93.88 192 HIS B O 1
ATOM 7215 N N . PRO B 1 193 ? 16.75 27.594 10.227 1 90.75 193 PRO B N 1
ATOM 7216 C CA . PRO B 1 193 ? 17.516 27.703 11.477 1 90.75 193 PRO B CA 1
ATOM 7217 C C . PRO B 1 193 ? 18.812 28.484 11.32 1 90.75 193 PRO B C 1
ATOM 7219 O O . PRO B 1 193 ? 19.359 28.984 12.305 1 90.75 193 PRO B O 1
ATOM 7222 N N . ASN B 1 194 ? 19.266 28.625 10.109 1 83.38 194 ASN B N 1
ATOM 7223 C CA . ASN B 1 194 ? 20.469 29.406 9.867 1 83.38 194 ASN B CA 1
ATOM 7224 C C . ASN B 1 194 ? 20.203 30.906 10.031 1 83.38 194 ASN B C 1
ATOM 7226 O O . ASN B 1 194 ? 21.141 31.703 10.094 1 83.38 194 ASN B O 1
ATOM 7230 N N . GLY B 1 195 ? 18.891 31.281 10.055 1 84.44 195 GLY B N 1
ATOM 7231 C CA . GLY B 1 195 ? 18.5 32.656 10.273 1 84.44 195 GLY B CA 1
ATOM 7232 C C . GLY B 1 195 ? 18.531 33.5 9 1 84.44 195 GLY B C 1
ATOM 7233 O O . GLY B 1 195 ? 18.266 34.688 9.039 1 84.44 195 GLY B O 1
ATOM 7234 N N . ARG B 1 196 ? 18.719 32.875 7.812 1 85 196 ARG B N 1
ATOM 7235 C CA . ARG B 1 196 ? 18.906 33.625 6.57 1 85 196 ARG B CA 1
ATOM 7236 C C . ARG B 1 196 ? 17.781 33.312 5.578 1 85 196 ARG B C 1
ATOM 7238 O O . ARG B 1 196 ? 17.062 34.219 5.164 1 85 196 ARG B O 1
ATOM 7245 N N . SER B 1 197 ? 17.672 32.094 5.234 1 91.56 197 SER B N 1
ATOM 7246 C CA . SER B 1 197 ? 16.672 31.688 4.242 1 91.56 197 SER B CA 1
ATOM 7247 C C . SER B 1 197 ? 15.258 31.75 4.824 1 91.56 197 SER B C 1
ATOM 7249 O O . SER B 1 197 ? 14.984 31.125 5.852 1 91.56 197 SER B O 1
ATOM 7251 N N . VAL B 1 198 ? 14.438 32.531 4.121 1 95.38 198 VAL B N 1
ATOM 7252 C CA . VAL B 1 198 ? 13.094 32.688 4.664 1 95.38 198 VAL B CA 1
ATOM 7253 C C . VAL B 1 198 ? 12.062 32.281 3.613 1 95.38 198 VAL B C 1
ATOM 7255 O O . VAL B 1 198 ? 12.359 32.25 2.418 1 95.38 198 VAL B O 1
ATOM 7258 N N . LEU B 1 199 ? 10.914 31.859 4.066 1 98 199 LEU B N 1
ATOM 7259 C CA . LEU B 1 199 ? 9.719 31.641 3.268 1 98 199 LEU B CA 1
ATOM 7260 C C . LEU B 1 199 ? 8.664 32.688 3.549 1 98 199 LEU B C 1
ATOM 7262 O O . LEU B 1 199 ? 8.156 32.781 4.668 1 98 199 LEU B O 1
ATOM 7266 N N . CYS B 1 200 ? 8.414 33.5 2.58 1 98.56 200 CYS B N 1
ATOM 7267 C CA . CYS B 1 200 ? 7.379 34.5 2.672 1 98.56 200 CYS B CA 1
ATOM 7268 C C . CYS B 1 200 ? 6.195 34.188 1.773 1 98.56 200 CYS B C 1
ATOM 7270 O O . CYS B 1 200 ? 6.324 33.375 0.843 1 98.56 200 CYS B O 1
ATOM 7272 N N . ARG B 1 201 ? 5.09 34.688 2.074 1 98.75 201 ARG B N 1
ATOM 7273 C CA . ARG B 1 201 ? 3.869 34.438 1.306 1 98.75 201 ARG B CA 1
ATOM 7274 C C . ARG B 1 201 ? 3.092 35.75 1.099 1 98.75 201 ARG B C 1
ATOM 7276 O O . ARG B 1 201 ? 3.166 36.656 1.924 1 98.75 201 ARG B O 1
ATOM 7283 N N . SER B 1 202 ? 2.385 35.844 0.067 1 98.75 202 SER B N 1
ATOM 7284 C CA . SER B 1 202 ? 1.586 37.031 -0.234 1 98.75 202 SER B CA 1
ATOM 7285 C C . SER B 1 202 ? 0.52 36.719 -1.281 1 98.75 202 SER B C 1
ATOM 7287 O O . SER B 1 202 ? 0.277 35.562 -1.606 1 98.75 202 SER B O 1
ATOM 7289 N N . SER B 1 203 ? -0.199 37.781 -1.756 1 98.56 203 SER B N 1
ATOM 7290 C CA . SER B 1 203 ? -1.049 37.719 -2.941 1 98.56 203 SER B CA 1
ATOM 7291 C C . SER B 1 203 ? -0.366 38.375 -4.141 1 98.56 203 SER B C 1
ATOM 7293 O O . SER B 1 203 ? 0.759 38.875 -4.027 1 98.56 203 SER B O 1
ATOM 7295 N N . GLN B 1 204 ? -1.018 38.344 -5.277 1 97.94 204 GLN B N 1
ATOM 7296 C CA . GLN B 1 204 ? -0.465 38.906 -6.512 1 97.94 204 GLN B CA 1
ATOM 7297 C C . GLN B 1 204 ? -0.42 40.406 -6.473 1 97.94 204 GLN B C 1
ATOM 7299 O O . GLN B 1 204 ? -1.257 41.062 -5.828 1 97.94 204 GLN B O 1
ATOM 7304 N N . PRO B 1 205 ? 0.565 41 -7.098 1 97.06 205 PRO B N 1
ATOM 7305 C CA . PRO B 1 205 ? 0.604 42.469 -7.211 1 97.06 205 PRO B CA 1
ATOM 7306 C C . PRO B 1 205 ? -0.43 43.031 -8.195 1 97.06 205 PRO B C 1
ATOM 7308 O O . PRO B 1 205 ? -0.826 42.312 -9.125 1 97.06 205 PRO B O 1
ATOM 7311 N N . LEU B 1 206 ? -0.817 44.188 -7.914 1 96.56 206 LEU B N 1
ATOM 7312 C CA . LEU B 1 206 ? -1.754 44.875 -8.805 1 96.56 206 LEU B CA 1
ATOM 7313 C C . LEU B 1 206 ? -1.011 45.688 -9.859 1 96.56 206 LEU B C 1
ATOM 7315 O O . LEU B 1 206 ? -1.258 46.875 -10.008 1 96.56 206 LEU B O 1
ATOM 7319 N N . SER B 1 207 ? -0.213 45.031 -10.633 1 92.19 207 SER B N 1
ATOM 7320 C CA . SER B 1 207 ? 0.681 45.719 -11.578 1 92.19 207 SER B CA 1
ATOM 7321 C C . SER B 1 207 ? -0.039 46.062 -12.875 1 92.19 207 SER B C 1
ATOM 7323 O O . SER B 1 207 ? 0.269 47.062 -13.516 1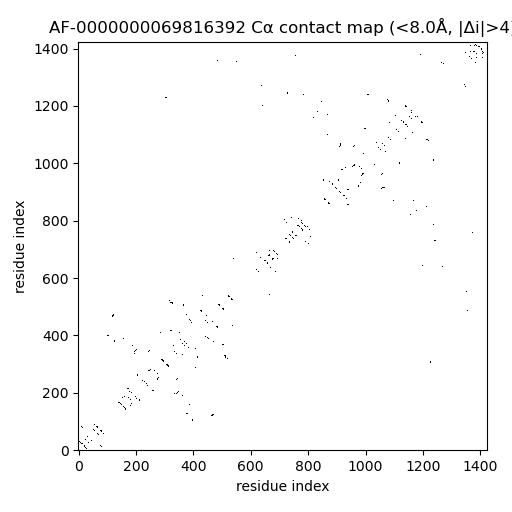 92.19 207 SER B O 1
ATOM 7325 N N . GLY B 1 208 ? -0.971 45.156 -13.203 1 89.25 208 GLY B N 1
ATOM 7326 C CA . GLY B 1 208 ? -1.573 45.375 -14.508 1 89.25 208 GLY B CA 1
ATOM 7327 C C . GLY B 1 208 ? -0.554 45.438 -15.625 1 89.25 208 GLY B C 1
ATOM 7328 O O . GLY B 1 208 ? 0.441 44.719 -15.625 1 89.25 208 GLY B O 1
ATOM 7329 N N . LEU B 1 209 ? -0.833 46.312 -16.547 1 82.88 209 LEU B N 1
ATOM 7330 C CA . LEU B 1 209 ? 0.046 46.438 -17.703 1 82.88 209 LEU B CA 1
ATOM 7331 C C . LEU B 1 209 ? 1.193 47.406 -17.422 1 82.88 209 LEU B C 1
ATOM 7333 O O . LEU B 1 209 ? 2.248 47.312 -18.062 1 82.88 209 LEU B O 1
ATOM 7337 N N . ALA B 1 210 ? 1.021 48.312 -16.484 1 83.19 210 ALA B N 1
ATOM 7338 C CA . ALA B 1 210 ? 2.076 49.312 -16.406 1 83.19 210 ALA B CA 1
ATOM 7339 C C . ALA B 1 210 ? 2.256 49.812 -14.977 1 83.19 210 ALA B C 1
ATOM 7341 O O . ALA B 1 210 ? 3.207 50.531 -14.68 1 83.19 210 ALA B O 1
ATOM 7342 N N . SER B 1 211 ? 1.422 49.375 -14.086 1 89.62 211 SER B N 1
ATOM 7343 C CA . SER B 1 211 ? 1.472 49.906 -12.742 1 89.62 211 SER B CA 1
ATOM 7344 C C . SER B 1 211 ? 2.678 49.406 -11.969 1 89.62 211 SER B C 1
ATOM 7346 O O . SER B 1 211 ? 3.086 48.25 -12.156 1 89.62 211 SER B O 1
ATOM 7348 N N . LYS B 1 212 ? 3.26 50.281 -11.141 1 92.5 212 LYS B N 1
ATOM 7349 C CA . LYS B 1 212 ? 4.398 49.938 -10.297 1 92.5 212 LYS B CA 1
ATOM 7350 C C . LYS B 1 212 ? 4.238 50.5 -8.891 1 92.5 212 LYS B C 1
ATOM 7352 O O . LYS B 1 212 ? 3.479 51.438 -8.68 1 92.5 212 LYS B O 1
ATOM 7357 N N . SER B 1 213 ? 4.844 49.844 -7.992 1 95.31 213 SER B N 1
ATOM 7358 C CA . SER B 1 213 ? 4.855 50.312 -6.613 1 95.31 213 SER B CA 1
ATOM 7359 C C . SER B 1 213 ? 6.266 50.281 -6.035 1 95.31 213 SER B C 1
ATOM 7361 O O . SER B 1 213 ? 6.875 49.219 -5.91 1 95.31 213 SER B O 1
ATOM 7363 N N . THR B 1 214 ? 6.719 51.469 -5.652 1 95.5 214 THR B N 1
ATOM 7364 C CA . THR B 1 214 ? 8.039 51.594 -5.047 1 95.5 214 THR B CA 1
ATOM 7365 C C . THR B 1 214 ? 8.086 50.844 -3.705 1 95.5 214 THR B C 1
ATOM 7367 O O . THR B 1 214 ? 9.094 50.219 -3.363 1 95.5 214 THR B O 1
ATOM 7370 N N . GLY B 1 215 ? 7.035 51.031 -3 1 96.19 215 GLY B N 1
ATOM 7371 C CA . GLY B 1 215 ? 6.957 50.344 -1.719 1 96.19 215 GLY B CA 1
ATOM 7372 C C . GLY B 1 215 ? 7.066 48.844 -1.84 1 96.19 215 GLY B C 1
ATOM 7373 O O . GLY B 1 215 ? 7.758 48.188 -1.048 1 96.19 215 GLY B O 1
ATOM 7374 N N . ASP B 1 216 ? 6.363 48.281 -2.781 1 97.62 216 ASP B N 1
ATOM 7375 C CA . ASP B 1 216 ? 6.375 46.844 -2.992 1 97.62 216 ASP B CA 1
ATOM 7376 C C . ASP B 1 216 ? 7.742 46.375 -3.48 1 97.62 216 ASP B C 1
ATOM 7378 O O . ASP B 1 216 ? 8.227 45.312 -3.068 1 97.62 216 ASP B O 1
ATOM 7382 N N . GLN B 1 217 ? 8.398 47.125 -4.379 1 97 217 GLN B N 1
ATOM 7383 C CA . GLN B 1 217 ? 9.742 46.812 -4.859 1 97 217 GLN B CA 1
ATOM 7384 C C . GLN B 1 217 ? 10.75 46.844 -3.717 1 97 217 GLN B C 1
ATOM 7386 O O . GLN B 1 217 ? 11.586 45.938 -3.609 1 97 217 GLN B O 1
ATOM 7391 N N . LEU B 1 218 ? 10.609 47.844 -2.93 1 96.62 218 LEU B N 1
ATOM 7392 C CA . LEU B 1 218 ? 11.523 48 -1.805 1 96.62 218 LEU B CA 1
ATOM 7393 C C . LEU B 1 218 ? 11.344 46.844 -0.808 1 96.62 218 LEU B C 1
ATOM 7395 O O . LEU B 1 218 ? 12.328 46.375 -0.233 1 96.62 218 LEU B O 1
ATOM 7399 N N . LEU B 1 219 ? 10.109 46.5 -0.536 1 97.56 219 LEU B N 1
ATOM 7400 C CA . LEU B 1 219 ? 9.859 45.406 0.414 1 97.56 219 LEU B CA 1
ATOM 7401 C C . LEU B 1 219 ? 10.5 44.125 -0.058 1 97.56 219 LEU B C 1
ATOM 7403 O O . LEU B 1 219 ? 11.094 43.375 0.739 1 97.56 219 LEU B O 1
ATOM 7407 N N . LEU B 1 220 ? 10.375 43.719 -1.363 1 97.06 220 LEU B N 1
ATOM 7408 C CA . LEU B 1 220 ? 11 42.531 -1.887 1 97.06 220 LEU B CA 1
ATOM 7409 C C . LEU B 1 220 ? 12.523 42.594 -1.761 1 97.06 220 LEU B C 1
ATOM 7411 O O . LEU B 1 220 ? 13.172 41.594 -1.446 1 97.06 220 LEU B O 1
ATOM 7415 N N . ARG B 1 221 ? 13.062 43.781 -2.02 1 94.94 221 ARG B N 1
ATOM 7416 C CA . ARG B 1 221 ? 14.5 43.969 -1.85 1 94.94 221 ARG B CA 1
ATOM 7417 C C . ARG B 1 221 ? 14.914 43.781 -0.392 1 94.94 221 ARG B C 1
ATOM 7419 O O . ARG B 1 221 ? 15.93 43.156 -0.104 1 94.94 221 ARG B O 1
ATOM 7426 N N . ASP B 1 222 ? 14.125 44.344 0.497 1 95.69 222 ASP B N 1
ATOM 7427 C CA . ASP B 1 222 ? 14.406 44.219 1.922 1 95.69 222 ASP B CA 1
ATOM 7428 C C . ASP B 1 222 ? 14.359 42.75 2.367 1 95.69 222 ASP B C 1
ATOM 7430 O O . ASP B 1 222 ? 15.133 42.344 3.23 1 95.69 222 ASP B O 1
ATOM 7434 N N . ILE B 1 223 ? 13.414 41.969 1.852 1 95.88 223 ILE B N 1
ATOM 7435 C CA . ILE B 1 223 ? 13.305 40.562 2.164 1 95.88 223 ILE B CA 1
ATOM 7436 C C . ILE B 1 223 ? 14.57 39.844 1.71 1 95.88 223 ILE B C 1
ATOM 7438 O O . ILE B 1 223 ? 15.133 39.031 2.453 1 95.88 223 ILE B O 1
ATOM 7442 N N . ARG B 1 224 ? 15.031 40.125 0.524 1 93.5 224 ARG B N 1
ATOM 7443 C CA . ARG B 1 224 ? 16.25 39.531 -0 1 93.5 224 ARG B CA 1
ATOM 7444 C C . ARG B 1 224 ? 17.453 39.875 0.879 1 93.5 224 ARG B C 1
ATOM 7446 O O . ARG B 1 224 ? 18.25 39 1.228 1 93.5 224 ARG B O 1
ATOM 7453 N N . LEU B 1 225 ? 17.562 41.094 1.308 1 91.06 225 LEU B N 1
ATOM 7454 C CA . LEU B 1 225 ? 18.719 41.594 2.033 1 91.06 225 LEU B CA 1
ATOM 7455 C C . LEU B 1 225 ? 18.703 41.125 3.484 1 91.06 225 LEU B C 1
ATOM 7457 O O . LEU B 1 225 ? 19.75 41.031 4.125 1 91.06 225 LEU B O 1
ATOM 7461 N N . ALA B 1 226 ? 17.578 40.938 4.004 1 90 226 ALA B N 1
ATOM 7462 C CA . ALA B 1 226 ? 17.469 40.469 5.383 1 90 226 ALA B CA 1
ATOM 7463 C C . ALA B 1 226 ? 18.141 39.094 5.562 1 90 226 ALA B C 1
ATOM 7465 O O . ALA B 1 226 ? 18.594 38.781 6.656 1 90 226 ALA B O 1
ATOM 7466 N N . ALA B 1 227 ? 18.281 38.344 4.523 1 77.19 227 ALA B N 1
ATOM 7467 C CA . ALA B 1 227 ? 18.969 37.062 4.559 1 77.19 227 ALA B CA 1
ATOM 7468 C C . ALA B 1 227 ? 20.469 37.219 4.75 1 77.19 227 ALA B C 1
ATOM 7470 O O . ALA B 1 227 ? 21.141 36.344 5.293 1 77.19 227 ALA B O 1
ATOM 7471 N N . ALA B 1 228 ? 21.062 38.312 4.242 1 66.38 228 ALA B N 1
ATOM 7472 C CA . ALA B 1 228 ? 22.5 38.594 4.277 1 66.38 228 ALA B CA 1
ATOM 7473 C C . ALA B 1 228 ? 22.922 39.062 5.664 1 66.38 228 ALA B C 1
ATOM 7475 O O . ALA B 1 228 ? 24.031 38.75 6.109 1 66.38 228 ALA B O 1
ATOM 7476 N N . CYS B 1 229 ? 22.203 39.875 6.262 1 56.34 229 CYS B N 1
ATOM 7477 C CA . CYS B 1 229 ? 22.562 40.531 7.5 1 56.34 229 CYS B CA 1
ATOM 7478 C C . CYS B 1 229 ? 22.75 39.531 8.633 1 56.34 229 CYS B C 1
ATOM 7480 O O . CYS B 1 229 ? 23.453 39.812 9.602 1 56.34 229 CYS B O 1
ATOM 7482 N N . ALA B 1 230 ? 22.234 38.375 8.531 1 53.16 230 ALA B N 1
ATOM 7483 C CA . ALA B 1 230 ? 22.391 37.406 9.609 1 53.16 230 ALA B CA 1
ATOM 7484 C C . ALA B 1 230 ? 23.812 36.844 9.656 1 53.16 230 ALA B C 1
ATOM 7486 O O . ALA B 1 230 ? 24.266 36.344 10.688 1 53.16 230 ALA B O 1
ATOM 7487 N N . THR B 1 231 ? 24.609 36.938 8.531 1 47.25 231 THR B N 1
ATOM 7488 C CA . THR B 1 231 ? 26 36.469 8.469 1 47.25 231 THR B CA 1
ATOM 7489 C C . THR B 1 231 ? 26.922 37.406 9.242 1 47.25 231 THR B C 1
ATOM 7491 O O . THR B 1 231 ? 28 37.031 9.688 1 47.25 231 THR B O 1
ATOM 7494 N N . THR B 1 232 ? 26.672 38.719 9.203 1 43.88 232 THR B N 1
ATOM 7495 C CA . THR B 1 232 ? 27.641 39.625 9.82 1 43.88 232 THR B CA 1
ATOM 7496 C C . THR B 1 232 ? 27.766 39.344 11.312 1 43.88 232 THR B C 1
ATOM 7498 O O . THR B 1 232 ? 28.688 39.812 11.969 1 43.88 232 THR B O 1
ATOM 7501 N N . ALA B 1 233 ? 26.766 38.875 11.984 1 37.66 233 ALA B N 1
ATOM 7502 C CA . ALA B 1 233 ? 27 38.688 13.406 1 37.66 233 ALA B CA 1
ATOM 7503 C C . ALA B 1 233 ? 27.953 37.5 13.633 1 37.66 233 ALA B C 1
ATOM 7505 O O . ALA B 1 233 ? 28.438 37.312 14.742 1 37.66 233 ALA B O 1
ATOM 7506 N N . SER B 1 234 ? 27.828 36.438 12.867 1 39.12 234 SER B N 1
ATOM 7507 C CA . SER B 1 234 ? 28.703 35.344 13.188 1 39.12 234 SER B CA 1
ATOM 7508 C C . SER B 1 234 ? 30.109 35.531 12.617 1 39.12 234 SER B C 1
ATOM 7510 O O . SER B 1 234 ? 30.953 34.656 12.672 1 39.12 234 SER B O 1
ATOM 7512 N N . GLY B 1 235 ? 30.859 36.719 12.516 1 35.62 235 GLY B N 1
ATOM 7513 C CA . GLY B 1 235 ? 32.25 37.094 12.258 1 35.62 235 GLY B CA 1
ATOM 7514 C C . GLY B 1 235 ? 32.656 36.938 10.812 1 35.62 235 GLY B C 1
ATOM 7515 O O . GLY B 1 235 ? 33.812 37.125 10.461 1 35.62 235 GLY B O 1
ATOM 7516 N N . VAL B 1 236 ? 32.156 35.938 10.109 1 38.19 236 VAL B N 1
ATOM 7517 C CA . VAL B 1 236 ? 32.844 35.781 8.844 1 38.19 236 VAL B CA 1
ATOM 7518 C C . VAL B 1 236 ? 32.562 36.938 7.91 1 38.19 236 VAL B C 1
ATOM 7520 O O . VAL B 1 236 ? 31.375 37.281 7.68 1 38.19 236 VAL B O 1
ATOM 7523 N N . GLY B 1 237 ? 33.375 37.906 7.711 1 36.75 237 GLY B N 1
ATOM 7524 C CA . GLY B 1 237 ? 33.562 39.188 7.039 1 36.75 237 GLY B CA 1
ATOM 7525 C C . GLY B 1 237 ? 32.938 39.219 5.652 1 36.75 237 GLY B C 1
ATOM 7526 O O . GLY B 1 237 ? 33 40.25 4.969 1 36.75 237 GLY B O 1
ATOM 7527 N N . SER B 1 238 ? 33.188 38.219 4.746 1 41.31 238 SER B N 1
ATOM 7528 C CA . SER B 1 238 ? 33 38.562 3.336 1 41.31 238 SER B CA 1
ATOM 7529 C C . SER B 1 238 ? 31.547 38.844 3.008 1 41.31 238 SER B C 1
ATOM 7531 O O . SER B 1 238 ? 30.656 38.094 3.422 1 41.31 238 SER B O 1
ATOM 7533 N N . MET B 1 239 ? 31.109 40 2.93 1 44.62 239 MET B N 1
ATOM 7534 C CA . MET B 1 239 ? 29.844 40.5 2.404 1 44.62 239 MET B CA 1
ATOM 7535 C C . MET B 1 239 ? 29.344 39.625 1.263 1 44.62 239 MET B C 1
ATOM 7537 O O . MET B 1 239 ? 29.625 39.906 0.095 1 44.62 239 MET B O 1
ATOM 7541 N N . GLU B 1 240 ? 29.391 38.406 1.284 1 56.66 240 GLU B N 1
ATOM 7542 C CA . GLU B 1 240 ? 28.859 37.656 0.16 1 56.66 240 GLU B CA 1
ATOM 7543 C C . GLU B 1 240 ? 27.438 38.062 -0.176 1 56.66 240 GLU B C 1
ATOM 7545 O O . GLU B 1 240 ? 26.641 38.344 0.723 1 56.66 240 GLU B O 1
ATOM 7550 N N . THR B 1 241 ? 27.266 38.719 -1.375 1 68 241 THR B N 1
ATOM 7551 C CA . THR B 1 241 ? 26 39.125 -1.969 1 68 241 THR B CA 1
ATOM 7552 C C . THR B 1 241 ? 24.938 38.031 -1.736 1 68 241 THR B C 1
ATOM 7554 O O . THR B 1 241 ? 25.141 36.875 -2.078 1 68 241 THR B O 1
ATOM 7557 N N . PRO B 1 242 ? 23.938 38.406 -0.883 1 78.81 242 PRO B N 1
ATOM 7558 C CA . PRO B 1 242 ? 22.875 37.406 -0.675 1 78.81 242 PRO B CA 1
ATOM 7559 C C . PRO B 1 242 ? 22.312 36.875 -1.984 1 78.81 242 PRO B C 1
ATOM 7561 O O . PRO B 1 242 ? 22.328 37.562 -3.006 1 78.81 242 PRO B O 1
ATOM 7564 N N . PRO B 1 243 ? 21.969 35.625 -1.921 1 87.06 243 PRO B N 1
ATOM 7565 C CA . PRO B 1 243 ? 21.344 35.062 -3.115 1 87.06 243 PRO B CA 1
ATOM 7566 C C . PRO B 1 243 ? 20.109 35.812 -3.57 1 87.06 243 PRO B C 1
ATOM 7568 O O . PRO B 1 243 ? 19.516 36.562 -2.789 1 87.06 243 PRO B O 1
ATOM 7571 N N . LEU B 1 244 ? 19.781 35.719 -4.812 1 91.56 244 LEU B N 1
ATOM 7572 C CA . LEU B 1 244 ? 18.562 36.312 -5.363 1 91.56 244 LEU B CA 1
ATOM 7573 C C . LEU B 1 244 ? 17.328 35.75 -4.66 1 91.56 244 LEU B C 1
ATOM 7575 O O . LEU B 1 244 ? 17.359 34.656 -4.086 1 91.56 244 LEU B O 1
ATOM 7579 N N . LEU B 1 245 ? 16.281 36.531 -4.656 1 94.62 245 LEU B N 1
ATOM 7580 C CA . LEU B 1 245 ? 15.008 36.125 -4.09 1 94.62 245 LEU B CA 1
ATOM 7581 C C . LEU B 1 245 ? 14.188 35.344 -5.109 1 94.62 245 LEU B C 1
ATOM 7583 O O . LEU B 1 245 ? 13.953 35.812 -6.223 1 94.62 245 LEU B O 1
ATOM 7587 N N . TYR B 1 246 ? 13.828 34.094 -4.773 1 96.25 246 TYR B N 1
ATOM 7588 C CA . TYR B 1 246 ? 12.898 33.375 -5.625 1 96.25 246 TYR B CA 1
ATOM 7589 C C . TYR B 1 246 ? 11.469 33.844 -5.43 1 96.25 246 TYR B C 1
ATOM 7591 O O . TYR B 1 246 ? 10.984 33.938 -4.301 1 96.25 246 TYR B O 1
ATOM 7599 N N . VAL B 1 247 ? 10.805 34.25 -6.469 1 97.75 247 VAL B N 1
ATOM 7600 C CA . VAL B 1 247 ? 9.375 34.531 -6.469 1 97.75 247 VAL B CA 1
ATOM 7601 C C . VAL B 1 247 ? 8.617 33.438 -7.211 1 97.75 247 VAL B C 1
ATOM 7603 O O . VAL B 1 247 ? 8.75 33.281 -8.43 1 97.75 247 VAL B O 1
ATOM 7606 N N . VAL B 1 248 ? 7.848 32.688 -6.473 1 98.19 248 VAL B N 1
ATOM 7607 C CA . VAL B 1 248 ? 7.129 31.547 -7.031 1 98.19 248 VAL B CA 1
ATOM 7608 C C . VAL B 1 248 ? 5.645 31.875 -7.152 1 98.19 248 VAL B C 1
ATOM 7610 O O . VAL B 1 248 ? 4.957 32.062 -6.141 1 98.19 248 VAL B O 1
ATOM 7613 N N . ASP B 1 249 ? 5.191 32.031 -8.32 1 97.94 249 ASP B N 1
ATOM 7614 C CA . ASP B 1 249 ? 3.766 32.156 -8.617 1 97.94 249 ASP B CA 1
ATOM 7615 C C . ASP B 1 249 ? 3.143 30.781 -8.867 1 97.94 249 ASP B C 1
ATOM 7617 O O . ASP B 1 249 ? 3.482 30.109 -9.844 1 97.94 249 ASP B O 1
ATOM 7621 N N . THR B 1 250 ? 2.189 30.406 -8.047 1 98.19 250 THR B N 1
ATOM 7622 C CA . THR B 1 250 ? 1.677 29.047 -8.07 1 98.19 250 THR B CA 1
ATOM 7623 C C . THR B 1 250 ? 0.703 28.859 -9.234 1 98.19 250 THR B C 1
ATOM 7625 O O . THR B 1 250 ? 0.299 27.734 -9.531 1 98.19 250 THR B O 1
ATOM 7628 N N . ARG B 1 251 ? 0.286 30 -9.977 1 96.31 251 ARG B N 1
ATOM 7629 C CA . ARG B 1 251 ? -0.72 29.938 -11.031 1 96.31 251 ARG B CA 1
ATOM 7630 C C . ARG B 1 251 ? -0.112 29.438 -12.336 1 96.31 251 ARG B C 1
ATOM 7632 O O . ARG B 1 251 ? 1.095 29.562 -12.555 1 96.31 251 ARG B O 1
ATOM 7639 N N . PRO B 1 252 ? -0.993 28.844 -13.094 1 94.62 252 PRO B N 1
ATOM 7640 C CA . PRO B 1 252 ? -0.583 28.688 -14.492 1 94.62 252 PRO B CA 1
ATOM 7641 C C . PRO B 1 252 ? -0.35 30.031 -15.195 1 94.62 252 PRO B C 1
ATOM 7643 O O . PRO B 1 252 ? -1.078 30.984 -14.953 1 94.62 252 PRO B O 1
ATOM 7646 N N . LEU B 1 253 ? 0.546 30.031 -16.125 1 93.75 253 LEU B N 1
ATOM 7647 C CA . LEU B 1 253 ? 0.934 31.25 -16.828 1 93.75 253 LEU B CA 1
ATOM 7648 C C . LEU B 1 253 ? -0.276 31.906 -17.484 1 93.75 253 LEU B C 1
ATOM 7650 O O . LEU B 1 253 ? -0.458 33.125 -17.375 1 93.75 253 LEU B O 1
ATOM 7654 N N . LEU B 1 254 ? -1.104 31.109 -18.047 1 93.19 254 LEU B N 1
ATOM 7655 C CA . LEU B 1 254 ? -2.268 31.641 -18.75 1 93.19 254 LEU B CA 1
ATOM 7656 C C . LEU B 1 254 ? -3.199 32.375 -17.781 1 93.19 254 LEU B C 1
ATOM 7658 O O . LEU B 1 254 ? -3.748 33.438 -18.125 1 93.19 254 LEU B O 1
ATOM 7662 N N . ASN B 1 255 ? -3.408 31.828 -16.625 1 92.38 255 ASN B N 1
ATOM 7663 C CA . ASN B 1 255 ? -4.254 32.469 -15.617 1 92.38 255 ASN B CA 1
ATOM 7664 C C . ASN B 1 255 ? -3.643 33.781 -15.117 1 92.38 255 ASN B C 1
ATOM 7666 O O . ASN B 1 255 ? -4.359 34.75 -14.883 1 92.38 255 ASN B O 1
ATOM 7670 N N . ALA B 1 256 ? -2.371 33.781 -14.953 1 92.31 256 ALA B N 1
ATOM 7671 C CA . ALA B 1 256 ? -1.668 35 -14.5 1 92.31 256 ALA B CA 1
ATOM 7672 C C . ALA B 1 256 ? -1.758 36.094 -15.531 1 92.31 256 ALA B C 1
ATOM 7674 O O . ALA B 1 256 ? -1.908 37.281 -15.18 1 92.31 256 ALA B O 1
ATOM 7675 N N . LEU B 1 257 ? -1.646 35.75 -16.797 1 92.12 257 LEU B N 1
ATOM 7676 C CA . LEU B 1 257 ? -1.756 36.719 -17.891 1 92.12 257 LEU B CA 1
ATOM 7677 C C . LEU B 1 257 ? -3.164 37.281 -17.969 1 92.12 257 LEU B C 1
ATOM 7679 O O . LEU B 1 257 ? -3.336 38.5 -18.219 1 92.12 257 LEU B O 1
ATOM 7683 N N . THR B 1 258 ? -4.113 36.406 -17.734 1 91.81 258 THR B N 1
ATOM 7684 C CA . THR B 1 258 ? -5.5 36.844 -17.719 1 91.81 258 THR B CA 1
ATOM 7685 C C . THR B 1 258 ? -5.723 37.875 -16.594 1 91.81 258 THR B C 1
ATOM 7687 O O . THR B 1 258 ? -6.398 38.875 -16.781 1 91.81 258 THR B O 1
ATOM 7690 N N . ASN B 1 259 ? -5.223 37.594 -15.406 1 92.31 259 ASN B N 1
ATOM 7691 C CA . ASN B 1 259 ? -5.32 38.531 -14.281 1 92.31 259 ASN B CA 1
ATOM 7692 C C . ASN B 1 259 ? -4.629 39.844 -14.586 1 92.31 259 ASN B C 1
ATOM 7694 O O . ASN B 1 259 ? -5.109 40.906 -14.188 1 92.31 259 ASN B O 1
ATOM 7698 N N . ARG B 1 260 ? -3.523 39.781 -15.234 1 91.56 260 ARG B N 1
ATOM 7699 C CA . ARG B 1 260 ? -2.785 40.969 -15.602 1 91.56 260 ARG B CA 1
ATOM 7700 C C . ARG B 1 260 ? -3.629 41.906 -16.484 1 91.56 260 ARG B C 1
ATOM 7702 O O . ARG B 1 260 ? -3.631 43.125 -16.297 1 91.56 260 ARG B O 1
ATOM 7709 N N . ALA B 1 261 ? -4.316 41.281 -17.328 1 91.44 261 ALA B N 1
ATOM 7710 C CA . ALA B 1 261 ? -5.199 42.031 -18.219 1 91.44 261 ALA B CA 1
ATOM 7711 C C . ALA B 1 261 ? -6.332 42.688 -17.438 1 91.44 261 ALA B C 1
ATOM 7713 O O . ALA B 1 261 ? -6.871 43.719 -17.859 1 91.44 261 ALA B O 1
ATOM 7714 N N . GLN B 1 262 ? -6.609 42.188 -16.281 1 93.38 262 GLN B N 1
ATOM 7715 C CA . GLN B 1 262 ? -7.68 42.719 -15.445 1 93.38 262 GLN B CA 1
ATOM 7716 C C . GLN B 1 262 ? -7.137 43.688 -14.398 1 93.38 262 GLN B C 1
ATOM 7718 O O . GLN B 1 262 ? -7.836 44.031 -13.445 1 93.38 262 GLN B O 1
ATOM 7723 N N . GLY B 1 263 ? -5.949 44.031 -14.461 1 91.31 263 GLY B N 1
ATOM 7724 C CA . GLY B 1 263 ? -5.355 45.031 -13.578 1 91.31 263 GLY B CA 1
ATOM 7725 C C . GLY B 1 263 ? -4.496 44.406 -12.492 1 91.31 263 GLY B C 1
ATOM 7726 O O . GLY B 1 263 ? -3.898 45.125 -11.688 1 91.31 263 GLY B O 1
ATOM 7727 N N . LYS B 1 264 ? -4.555 43.156 -12.477 1 95.19 264 LYS B N 1
ATOM 7728 C CA . LYS B 1 264 ? -3.67 42.469 -11.555 1 95.19 264 LYS B CA 1
ATOM 7729 C C . LYS B 1 264 ? -2.408 41.969 -12.266 1 95.19 264 LYS B C 1
ATOM 7731 O O . LYS B 1 264 ? -2.055 42.469 -13.328 1 95.19 264 LYS B O 1
ATOM 7736 N N . GLY B 1 265 ? -1.582 41.094 -11.617 1 93 265 GLY B N 1
ATOM 7737 C CA . GLY B 1 265 ? -0.418 40.688 -12.383 1 93 265 GLY B CA 1
ATOM 7738 C C . GLY B 1 265 ? 0.589 39.906 -11.562 1 93 265 GLY B C 1
ATOM 7739 O O . GLY B 1 265 ? 0.211 39.094 -10.711 1 93 265 GLY B O 1
ATOM 7740 N N . TYR B 1 266 ? 1.785 39.875 -11.969 1 93.88 266 TYR B N 1
ATOM 7741 C CA . TYR B 1 266 ? 2.918 39.188 -11.352 1 93.88 266 TYR B CA 1
ATOM 7742 C C . TYR B 1 266 ? 4.184 40.031 -11.461 1 93.88 266 TYR B C 1
ATOM 7744 O O . TYR B 1 266 ? 4.203 41.062 -12.148 1 93.88 266 TYR B O 1
ATOM 7752 N N . GLU B 1 267 ? 5.129 39.656 -10.75 1 94 267 GLU B N 1
ATOM 7753 C CA . GLU B 1 267 ? 6.387 40.406 -10.703 1 94 267 GLU B CA 1
ATOM 7754 C C . GLU B 1 267 ? 7.199 40.188 -11.977 1 94 267 GLU B C 1
ATOM 7756 O O . GLU B 1 267 ? 7.477 39.062 -12.352 1 94 267 GLU B O 1
ATOM 7761 N N . VAL B 1 268 ? 7.562 41.188 -12.57 1 89.75 268 VAL B N 1
ATOM 7762 C CA . VAL B 1 268 ? 8.375 41.125 -13.781 1 89.75 268 VAL B CA 1
ATOM 7763 C C . VAL B 1 268 ? 9.82 41.5 -13.445 1 89.75 268 VAL B C 1
ATOM 7765 O O . VAL B 1 268 ? 10.078 42.469 -12.719 1 89.75 268 VAL B O 1
ATOM 7768 N N . ALA B 1 269 ? 10.75 40.812 -13.984 1 86.62 269 ALA B N 1
ATOM 7769 C CA . ALA B 1 269 ? 12.164 40.906 -13.641 1 86.62 269 ALA B CA 1
ATOM 7770 C C . ALA B 1 269 ? 12.727 42.281 -13.984 1 86.62 269 ALA B C 1
ATOM 7772 O O . ALA B 1 269 ? 13.648 42.75 -13.328 1 86.62 269 ALA B O 1
ATOM 7773 N N . SER B 1 270 ? 12.242 42.938 -14.977 1 87.75 270 SER B N 1
ATOM 7774 C CA . SER B 1 270 ? 12.734 44.25 -15.359 1 87.75 270 SER B CA 1
ATOM 7775 C C . SER B 1 270 ? 12.352 45.312 -14.32 1 87.75 270 SER B C 1
ATOM 7777 O O . SER B 1 270 ? 13.016 46.344 -14.211 1 87.75 270 SER B O 1
ATOM 7779 N N . ILE B 1 271 ? 11.32 45.062 -13.625 1 91.12 271 ILE B N 1
ATOM 7780 C CA . ILE B 1 271 ? 10.828 46 -12.625 1 91.12 271 ILE B CA 1
ATOM 7781 C C . ILE B 1 271 ? 11.375 45.625 -11.25 1 91.12 271 ILE B C 1
ATOM 7783 O O . ILE B 1 271 ? 11.828 46.5 -10.5 1 91.12 271 ILE B O 1
ATOM 7787 N N . TYR B 1 272 ? 11.18 44.406 -10.875 1 93.56 272 TYR B N 1
ATOM 7788 C CA . TYR B 1 272 ? 11.727 43.875 -9.625 1 93.56 272 TYR B CA 1
ATOM 7789 C C . TYR B 1 272 ? 13.156 43.375 -9.82 1 93.56 272 TYR B C 1
ATOM 7791 O O . TYR B 1 272 ? 13.367 42.312 -10.414 1 93.56 272 TYR B O 1
ATOM 7799 N N . ARG B 1 273 ? 14.07 44.062 -9.273 1 87.69 273 ARG B N 1
ATOM 7800 C CA . ARG B 1 273 ? 15.477 43.688 -9.453 1 87.69 273 ARG B CA 1
ATOM 7801 C C . ARG B 1 273 ? 15.867 42.562 -8.5 1 87.69 273 ARG B C 1
ATOM 7803 O O . ARG B 1 273 ? 15.289 42.406 -7.426 1 87.69 273 ARG B O 1
ATOM 7810 N N . ASP B 1 274 ? 16.734 41.688 -8.898 1 89.19 274 ASP B N 1
ATOM 7811 C CA . ASP B 1 274 ? 17.406 40.688 -8.086 1 89.19 274 ASP B CA 1
ATOM 7812 C C . ASP B 1 274 ? 16.438 39.594 -7.672 1 89.19 274 ASP B C 1
ATOM 7814 O O . ASP B 1 274 ? 16.453 39.125 -6.523 1 89.19 274 ASP B O 1
ATOM 7818 N N . ILE B 1 275 ? 15.5 39.281 -8.508 1 94.69 275 ILE B N 1
ATOM 7819 C CA . ILE B 1 275 ? 14.594 38.156 -8.227 1 94.69 275 ILE B CA 1
ATOM 7820 C C . ILE B 1 275 ? 14.742 37.094 -9.297 1 94.69 275 ILE B C 1
ATOM 7822 O O . ILE B 1 275 ? 15.258 37.375 -10.391 1 94.69 275 ILE B O 1
ATOM 7826 N N . ILE B 1 276 ? 14.469 35.844 -9 1 95.19 276 ILE B N 1
ATOM 7827 C CA . ILE B 1 276 ? 14.227 34.75 -9.938 1 95.19 276 ILE B CA 1
ATOM 7828 C C . ILE B 1 276 ? 12.742 34.375 -9.914 1 95.19 276 ILE B C 1
ATOM 7830 O O . ILE B 1 276 ? 12.211 34 -8.875 1 95.19 276 ILE B O 1
ATOM 7834 N N . PHE B 1 277 ? 12.117 34.594 -11.047 1 95.56 277 PHE B N 1
ATOM 7835 C CA . PHE B 1 277 ? 10.672 34.375 -11.109 1 95.56 277 PHE B CA 1
ATOM 7836 C C . PHE B 1 277 ? 10.359 33 -11.703 1 95.56 277 PHE B C 1
ATOM 7838 O O . PHE B 1 277 ? 10.969 32.594 -12.695 1 95.56 277 PHE B O 1
ATOM 7845 N N . ARG B 1 278 ? 9.367 32.219 -11.055 1 95.5 278 ARG B N 1
ATOM 7846 C CA . ARG B 1 278 ? 9.016 30.875 -11.531 1 95.5 278 ARG B CA 1
ATOM 7847 C C . ARG B 1 278 ? 7.523 30.609 -11.359 1 95.5 278 ARG B C 1
ATOM 7849 O O . ARG B 1 278 ? 6.953 30.891 -10.305 1 95.5 278 ARG B O 1
ATOM 7856 N N . PHE B 1 279 ? 6.875 30.062 -12.406 1 96.5 279 PHE B N 1
ATOM 7857 C CA . PHE B 1 279 ? 5.512 29.547 -12.312 1 96.5 279 PHE B CA 1
ATOM 7858 C C . PHE B 1 279 ? 5.52 28.062 -11.961 1 96.5 279 PHE B C 1
ATOM 7860 O O . PHE B 1 279 ? 6.41 27.328 -12.383 1 96.5 279 PHE B O 1
ATOM 7867 N N . VAL B 1 280 ? 4.547 27.562 -11.195 1 96.38 280 VAL B N 1
ATOM 7868 C CA . VAL B 1 280 ? 4.52 26.141 -10.875 1 96.38 280 VAL B CA 1
ATOM 7869 C C . VAL B 1 280 ? 3.18 25.531 -11.297 1 96.38 280 VAL B C 1
ATOM 7871 O O . VAL B 1 280 ? 2.963 24.328 -11.164 1 96.38 280 VAL B O 1
ATOM 7874 N N . GLU B 1 281 ? 2.174 26.156 -11.789 1 96.06 281 GLU B N 1
ATOM 7875 C CA . GLU B 1 281 ? 1.012 25.781 -12.578 1 96.06 281 GLU B CA 1
ATOM 7876 C C . GLU B 1 281 ? 0.019 24.969 -11.75 1 96.06 281 GLU B C 1
ATOM 7878 O O . GLU B 1 281 ? -0.446 23.906 -12.188 1 96.06 281 GLU B O 1
ATOM 7883 N N . ILE B 1 282 ? -0.265 25.234 -10.594 1 98.06 282 ILE B N 1
ATOM 7884 C CA . ILE B 1 282 ? -1.33 24.641 -9.797 1 98.06 282 ILE B CA 1
ATOM 7885 C C . ILE B 1 282 ? -2.674 25.234 -10.195 1 98.06 282 ILE B C 1
ATOM 7887 O O . ILE B 1 282 ? -2.838 26.469 -10.195 1 98.06 282 ILE B O 1
ATOM 7891 N N . PRO B 1 283 ? -3.648 24.453 -10.5 1 97.31 283 PRO B N 1
ATOM 7892 C CA . PRO B 1 283 ? -4.922 24.953 -11.016 1 97.31 283 PRO B CA 1
ATOM 7893 C C . PRO B 1 283 ? -5.719 25.734 -9.961 1 97.31 283 PRO B C 1
ATOM 7895 O O . PRO B 1 283 ? -5.438 25.609 -8.766 1 97.31 283 PRO B O 1
ATOM 7898 N N . ASN B 1 284 ? -6.672 26.5 -10.43 1 96.5 284 ASN B N 1
ATOM 7899 C CA . ASN B 1 284 ? -7.512 27.297 -9.539 1 96.5 284 ASN B CA 1
ATOM 7900 C C . ASN B 1 284 ? -8.617 26.453 -8.922 1 96.5 284 ASN B C 1
ATOM 7902 O O . ASN B 1 284 ? -8.727 25.25 -9.203 1 96.5 284 ASN B O 1
ATOM 7906 N N . ILE B 1 285 ? -9.438 27.016 -8.117 1 97.62 285 ILE B N 1
ATOM 7907 C CA . ILE B 1 285 ? -10.406 26.312 -7.285 1 97.62 285 ILE B CA 1
ATOM 7908 C C . ILE B 1 285 ? -11.469 25.656 -8.172 1 97.62 285 ILE B C 1
ATOM 7910 O O . ILE B 1 285 ? -11.984 24.594 -7.844 1 97.62 285 ILE B O 1
ATOM 7914 N N . HIS B 1 286 ? -11.828 26.312 -9.289 1 97.12 286 HIS B N 1
ATOM 7915 C CA . HIS B 1 286 ? -12.836 25.766 -10.188 1 97.12 286 HIS B CA 1
ATOM 7916 C C . HIS B 1 286 ? -12.344 24.469 -10.852 1 97.12 286 HIS B C 1
ATOM 7918 O O . HIS B 1 286 ? -13.078 23.484 -10.906 1 97.12 286 HIS B O 1
ATOM 7924 N N . ALA B 1 287 ? -11.117 24.562 -11.32 1 97.38 287 ALA B N 1
ATOM 7925 C CA . ALA B 1 287 ? -10.516 23.375 -11.938 1 97.38 287 ALA B CA 1
ATOM 7926 C C . ALA B 1 287 ? -10.367 22.25 -10.922 1 97.38 287 ALA B C 1
ATOM 7928 O O . ALA B 1 287 ? -10.562 21.078 -11.258 1 97.38 287 ALA B O 1
ATOM 7929 N N . VAL B 1 288 ? -9.992 22.562 -9.742 1 98.25 288 VAL B N 1
ATOM 7930 C CA . VAL B 1 288 ? -9.781 21.562 -8.695 1 98.25 288 VAL B CA 1
ATOM 7931 C C . VAL B 1 288 ? -11.109 20.891 -8.344 1 98.25 288 VAL B C 1
ATOM 7933 O O . VAL B 1 288 ? -11.164 19.672 -8.148 1 98.25 288 VAL B O 1
ATOM 7936 N N . ARG B 1 289 ? -12.172 21.656 -8.211 1 97.62 289 ARG B N 1
ATOM 7937 C CA . ARG B 1 289 ? -13.5 21.109 -7.953 1 97.62 289 ARG B CA 1
ATOM 7938 C C . ARG B 1 289 ? -13.898 20.109 -9.039 1 97.62 289 ARG B C 1
ATOM 7940 O O . ARG B 1 289 ? -14.328 18.984 -8.734 1 97.62 289 ARG B O 1
ATOM 7947 N N . GLY B 1 290 ? -13.734 20.562 -10.273 1 97.5 290 GLY B N 1
ATOM 7948 C CA . GLY B 1 290 ? -14.047 19.672 -11.383 1 97.5 290 GLY B CA 1
ATOM 7949 C C . GLY B 1 290 ? -13.195 18.422 -11.398 1 97.5 290 GLY B C 1
ATOM 7950 O O . GLY B 1 290 ? -13.68 17.344 -11.75 1 97.5 290 GLY B O 1
ATOM 7951 N N . SER B 1 291 ? -11.977 18.609 -11.039 1 97.5 291 SER B N 1
ATOM 7952 C CA . SER B 1 291 ? -11.039 17.5 -10.961 1 97.5 291 SER B CA 1
ATOM 7953 C C . SER B 1 291 ? -11.516 16.438 -9.977 1 97.5 291 SER B C 1
ATOM 7955 O O . SER B 1 291 ? -11.555 15.25 -10.312 1 97.5 291 SER B O 1
ATOM 7957 N N . MET B 1 292 ? -11.914 16.812 -8.812 1 96.38 292 MET B N 1
ATOM 7958 C CA . MET B 1 292 ? -12.367 15.867 -7.793 1 96.38 292 MET B CA 1
ATOM 7959 C C . MET B 1 292 ? -13.664 15.188 -8.219 1 96.38 292 MET B C 1
ATOM 7961 O O . MET B 1 292 ? -13.836 13.984 -8.031 1 96.38 292 MET B O 1
ATOM 7965 N N . GLU B 1 293 ? -14.562 15.969 -8.734 1 95.88 293 GLU B N 1
ATOM 7966 C CA . GLU B 1 293 ? -15.852 15.43 -9.156 1 95.88 293 GLU B CA 1
ATOM 7967 C C . GLU B 1 293 ? -15.672 14.312 -10.188 1 95.88 293 GLU B C 1
ATOM 7969 O O . GLU B 1 293 ? -16.297 13.258 -10.078 1 95.88 293 GLU B O 1
ATOM 7974 N N . LYS B 1 294 ? -14.844 14.578 -11.141 1 96 294 LYS B N 1
ATOM 7975 C CA . LYS B 1 294 ? -14.578 13.586 -12.172 1 96 294 LYS B CA 1
ATOM 7976 C C . LYS B 1 294 ? -13.953 12.328 -11.578 1 96 294 LYS B C 1
ATOM 7978 O O . LYS B 1 294 ? -14.336 11.211 -11.922 1 96 294 LYS B O 1
ATOM 7983 N N . MET B 1 295 ? -13.016 12.508 -10.742 1 94.12 295 MET B N 1
ATOM 7984 C CA . MET B 1 295 ? -12.328 11.391 -10.094 1 94.12 295 MET B CA 1
ATOM 7985 C C . MET B 1 295 ? -13.305 10.555 -9.273 1 94.12 295 MET B C 1
ATOM 7987 O O . MET B 1 295 ? -13.312 9.328 -9.367 1 94.12 295 MET B O 1
ATOM 7991 N N . LEU B 1 296 ? -14.172 11.211 -8.477 1 93 296 LEU B N 1
ATOM 7992 C CA . LEU B 1 296 ? -15.109 10.516 -7.602 1 93 296 LEU B CA 1
ATOM 7993 C C . LEU B 1 296 ? -16.156 9.75 -8.414 1 93 296 LEU B C 1
ATOM 7995 O O . LEU B 1 296 ? -16.562 8.656 -8.031 1 93 296 LEU B O 1
ATOM 7999 N N . LYS B 1 297 ? -16.531 10.336 -9.469 1 90.31 297 LYS B N 1
ATOM 8000 C CA . LYS B 1 297 ? -17.531 9.688 -10.32 1 90.31 297 LYS B CA 1
ATOM 8001 C C . LYS B 1 297 ? -17.031 8.328 -10.812 1 90.31 297 LYS B C 1
ATOM 8003 O O . LYS B 1 297 ? -17.766 7.348 -10.805 1 90.31 297 LYS B O 1
ATOM 8008 N N . ALA B 1 298 ? -15.82 8.32 -11.172 1 88.75 298 ALA B N 1
ATOM 8009 C CA . ALA B 1 298 ? -15.242 7.082 -11.672 1 88.75 298 ALA B CA 1
ATOM 8010 C C . ALA B 1 298 ? -14.898 6.133 -10.523 1 88.75 298 ALA B C 1
ATOM 8012 O O . ALA B 1 298 ? -15.203 4.938 -10.586 1 88.75 298 ALA B O 1
ATOM 8013 N N . TYR B 1 299 ? -14.32 6.613 -9.531 1 85.5 299 TYR B N 1
ATOM 8014 C CA . TYR B 1 299 ? -13.773 5.809 -8.445 1 85.5 299 TYR B CA 1
ATOM 8015 C C . TYR B 1 299 ? -14.883 5.207 -7.594 1 85.5 299 TYR B C 1
ATOM 8017 O O . TYR B 1 299 ? -14.711 4.141 -6.996 1 85.5 299 TYR B O 1
ATOM 8025 N N . GLN B 1 300 ? -16.047 5.82 -7.566 1 87.06 300 GLN B N 1
ATOM 8026 C CA . GLN B 1 300 ? -17.156 5.352 -6.727 1 87.06 300 GLN B CA 1
ATOM 8027 C C . GLN B 1 300 ? -18.156 4.527 -7.535 1 87.06 300 GLN B C 1
ATOM 8029 O O . GLN B 1 300 ? -19.188 4.113 -7.016 1 87.06 300 GLN B O 1
ATOM 8034 N N . ASN B 1 301 ? -17.828 4.27 -8.773 1 87.62 301 ASN B N 1
ATOM 8035 C CA . ASN B 1 301 ? -18.641 3.383 -9.609 1 87.62 301 ASN B CA 1
ATOM 8036 C C . ASN B 1 301 ? -18.156 1.937 -9.508 1 87.62 301 ASN B C 1
ATOM 8038 O O . ASN B 1 301 ? -17.125 1.581 -10.086 1 87.62 301 ASN B O 1
ATOM 8042 N N . PRO B 1 302 ? -18.938 1.099 -8.914 1 84.44 302 PRO B N 1
ATOM 8043 C CA . PRO B 1 302 ? -18.484 -0.286 -8.742 1 84.44 302 PRO B CA 1
ATOM 8044 C C . PRO B 1 302 ? -18.438 -1.056 -10.062 1 84.44 302 PRO B C 1
ATOM 8046 O O . PRO B 1 302 ? -17.766 -2.094 -10.141 1 84.44 302 PRO B O 1
ATOM 8049 N N . ARG B 1 303 ? -19.109 -0.596 -11.109 1 86.81 303 ARG B N 1
ATOM 8050 C CA . ARG B 1 303 ? -19.203 -1.328 -12.367 1 86.81 303 ARG B CA 1
ATOM 8051 C C . ARG B 1 303 ? -18.188 -0.798 -13.391 1 86.81 303 ARG B C 1
ATOM 8053 O O . ARG B 1 303 ? -18.156 -1.261 -14.531 1 86.81 303 ARG B O 1
ATOM 8060 N N . VAL B 1 304 ? -17.406 0.051 -12.977 1 89.62 304 VAL B N 1
ATOM 8061 C CA . VAL B 1 304 ? -16.469 0.666 -13.898 1 89.62 304 VAL B CA 1
ATOM 8062 C C . VAL B 1 304 ? -15.438 -0.371 -14.359 1 89.62 304 VAL B C 1
ATOM 8064 O O . VAL B 1 304 ? -15.047 -1.246 -13.586 1 89.62 304 VAL B O 1
ATOM 8067 N N . THR B 1 305 ? -15.062 -0.316 -15.586 1 90.69 305 THR B N 1
ATOM 8068 C CA . THR B 1 305 ? -13.977 -1.16 -16.094 1 90.69 305 THR B CA 1
ATOM 8069 C C . THR B 1 305 ? -12.617 -0.562 -15.734 1 90.69 305 THR B C 1
ATOM 8071 O O . THR B 1 305 ? -12.508 0.644 -15.508 1 90.69 305 THR B O 1
ATOM 8074 N N . LEU B 1 306 ? -11.648 -1.364 -15.734 1 89 306 LEU B N 1
ATOM 8075 C CA . LEU B 1 306 ? -10.312 -0.879 -15.414 1 89 306 LEU B CA 1
ATOM 8076 C C . LEU B 1 306 ? -9.836 0.15 -16.438 1 89 306 LEU B C 1
ATOM 8078 O O . LEU B 1 306 ? -9.195 1.138 -16.078 1 89 306 LEU B O 1
ATOM 8082 N N . LYS B 1 307 ? -10.086 -0.088 -17.656 1 89.38 307 LYS B N 1
ATOM 8083 C CA . LYS B 1 307 ? -9.711 0.846 -18.719 1 89.38 307 LYS B CA 1
ATOM 8084 C C . LYS B 1 307 ? -10.375 2.207 -18.516 1 89.38 307 LYS B C 1
ATOM 8086 O O . LYS B 1 307 ? -9.703 3.24 -18.562 1 89.38 307 LYS B O 1
ATOM 8091 N N . ASP B 1 308 ? -11.625 2.168 -18.234 1 92.06 308 ASP B N 1
ATOM 8092 C CA . ASP B 1 308 ? -12.367 3.406 -18.031 1 92.06 308 ASP B CA 1
ATOM 8093 C C . ASP B 1 308 ? -11.93 4.105 -16.75 1 92.06 308 ASP B C 1
ATOM 8095 O O . ASP B 1 308 ? -11.867 5.336 -16.688 1 92.06 308 ASP B O 1
ATOM 8099 N N . LEU B 1 309 ? -11.711 3.322 -15.766 1 91.5 309 LEU B N 1
ATOM 8100 C CA . LEU B 1 309 ? -11.258 3.877 -14.492 1 91.5 309 LEU B CA 1
ATOM 8101 C C . LEU B 1 309 ? -9.945 4.633 -14.664 1 91.5 309 LEU B C 1
ATOM 8103 O O . LEU B 1 309 ? -9.828 5.793 -14.266 1 91.5 309 LEU B O 1
ATOM 8107 N N . ASN B 1 310 ? -8.961 3.979 -15.305 1 88.75 310 ASN B N 1
ATOM 8108 C CA . ASN B 1 310 ? -7.656 4.602 -15.516 1 88.75 310 ASN B CA 1
ATOM 8109 C C . ASN B 1 310 ? -7.766 5.852 -16.391 1 88.75 310 ASN B C 1
ATOM 8111 O O . ASN B 1 310 ? -7.141 6.871 -16.094 1 88.75 310 ASN B O 1
ATOM 8115 N N . ALA B 1 311 ? -8.555 5.754 -17.375 1 90.5 311 ALA B N 1
ATOM 8116 C CA . ALA B 1 311 ? -8.727 6.879 -18.297 1 90.5 311 ALA B CA 1
ATOM 8117 C C . ALA B 1 311 ? -9.375 8.062 -17.578 1 90.5 311 ALA B C 1
ATOM 8119 O O . ALA B 1 311 ? -8.945 9.211 -17.766 1 90.5 311 ALA B O 1
ATOM 8120 N N . THR B 1 312 ? -10.367 7.785 -16.844 1 91.88 312 THR B N 1
ATOM 8121 C CA . THR B 1 312 ? -11.102 8.852 -16.172 1 91.88 312 THR B CA 1
ATOM 8122 C C . THR B 1 312 ? -10.258 9.484 -15.062 1 91.88 312 THR B C 1
ATOM 8124 O O . THR B 1 312 ? -10.273 10.703 -14.875 1 91.88 312 THR B O 1
ATOM 8127 N N . VAL B 1 313 ? -9.578 8.672 -14.375 1 88.19 313 VAL B N 1
ATOM 8128 C CA . VAL B 1 313 ? -8.719 9.18 -13.312 1 88.19 313 VAL B CA 1
ATOM 8129 C C . VAL B 1 313 ? -7.625 10.062 -13.914 1 88.19 313 VAL B C 1
ATOM 8131 O O . VAL B 1 313 ? -7.312 11.125 -13.375 1 88.19 313 VAL B O 1
ATOM 8134 N N . ASP B 1 314 ? -7.082 9.641 -15 1 90.25 314 ASP B N 1
ATOM 8135 C CA . ASP B 1 314 ? -6.062 10.453 -15.648 1 90.25 314 ASP B CA 1
ATOM 8136 C C . ASP B 1 314 ? -6.656 11.766 -16.172 1 90.25 314 ASP B C 1
ATOM 8138 O O . ASP B 1 314 ? -6.059 12.828 -16.016 1 90.25 314 ASP B O 1
ATOM 8142 N N . LYS B 1 315 ? -7.816 11.641 -16.766 1 93.06 315 LYS B N 1
ATOM 8143 C CA . LYS B 1 315 ? -8.484 12.812 -17.312 1 93.06 315 LYS B CA 1
ATOM 8144 C C . LYS B 1 315 ? -8.875 13.797 -16.203 1 93.06 315 LYS B C 1
ATOM 8146 O O . LYS B 1 315 ? -8.953 15 -16.438 1 93.06 315 LYS B O 1
ATOM 8151 N N . SER B 1 316 ? -9.102 13.281 -15.023 1 95.69 316 SER B N 1
ATOM 8152 C CA . SER B 1 316 ? -9.461 14.141 -13.898 1 95.69 316 SER B CA 1
ATOM 8153 C C . SER B 1 316 ? -8.289 15.023 -13.484 1 95.69 316 SER B C 1
ATOM 8155 O O . SER B 1 316 ? -8.484 16.062 -12.859 1 95.69 316 SER B O 1
ATOM 8157 N N . SER B 1 317 ? -7.047 14.633 -13.695 1 95.62 317 SER B N 1
ATOM 8158 C CA . SER B 1 317 ? -5.805 15.328 -13.383 1 95.62 317 SER B CA 1
ATOM 8159 C C . SER B 1 317 ? -5.586 15.422 -11.875 1 95.62 317 SER B C 1
ATOM 8161 O O . SER B 1 317 ? -4.758 16.203 -11.406 1 95.62 317 SER B O 1
ATOM 8163 N N . TRP B 1 318 ? -6.426 14.75 -11.086 1 96.94 318 TRP B N 1
ATOM 8164 C CA . TRP B 1 318 ? -6.32 14.867 -9.633 1 96.94 318 TRP B CA 1
ATOM 8165 C C . TRP B 1 318 ? -4.914 14.5 -9.164 1 96.94 318 TRP B C 1
ATOM 8167 O O . TRP B 1 318 ? -4.27 15.289 -8.461 1 96.94 318 TRP B O 1
ATOM 8177 N N . LEU B 1 319 ? -4.398 13.375 -9.609 1 96 319 LEU B N 1
ATOM 8178 C CA . LEU B 1 319 ? -3.086 12.906 -9.18 1 96 319 LEU B CA 1
ATOM 8179 C C . LEU B 1 319 ? -1.983 13.805 -9.727 1 96 319 LEU B C 1
ATOM 8181 O O . LEU B 1 319 ? -0.983 14.055 -9.047 1 96 319 LEU B O 1
ATOM 8185 N N . ARG B 1 320 ? -2.154 14.32 -10.898 1 96.56 320 ARG B N 1
ATOM 8186 C CA . ARG B 1 320 ? -1.181 15.25 -11.461 1 96.56 320 ARG B CA 1
ATOM 8187 C C . ARG B 1 320 ? -1.124 16.547 -10.664 1 96.56 320 ARG B C 1
ATOM 8189 O O . ARG B 1 320 ? -0.046 17.109 -10.453 1 96.56 320 ARG B O 1
ATOM 8196 N N . ASN B 1 321 ? -2.316 16.984 -10.32 1 97.88 321 ASN B N 1
ATOM 8197 C CA . ASN B 1 321 ? -2.367 18.188 -9.5 1 97.88 321 ASN B CA 1
ATOM 8198 C C . ASN B 1 321 ? -1.674 18 -8.156 1 97.88 321 ASN B C 1
ATOM 8200 O O . ASN B 1 321 ? -0.969 18.891 -7.68 1 97.88 321 ASN B O 1
ATOM 8204 N N . LEU B 1 322 ? -1.911 16.812 -7.523 1 98.31 322 LEU B N 1
ATOM 8205 C CA . LEU B 1 322 ? -1.231 16.516 -6.266 1 98.31 322 LEU B CA 1
ATOM 8206 C C . LEU B 1 322 ? 0.282 16.531 -6.453 1 98.31 322 LEU B C 1
ATOM 8208 O O . LEU B 1 322 ? 1.008 17.078 -5.617 1 98.31 322 LEU B O 1
ATOM 8212 N N . ARG B 1 323 ? 0.745 15.961 -7.516 1 97.38 323 ARG B N 1
ATOM 8213 C CA . ARG B 1 323 ? 2.182 15.93 -7.766 1 97.38 323 ARG B CA 1
ATOM 8214 C C . ARG B 1 323 ? 2.736 17.328 -7.973 1 97.38 323 ARG B C 1
ATOM 8216 O O . ARG B 1 323 ? 3.836 17.656 -7.512 1 97.38 323 ARG B O 1
ATOM 8223 N N . ARG B 1 324 ? 1.984 18.188 -8.656 1 97.69 324 ARG B N 1
ATOM 8224 C CA . ARG B 1 324 ? 2.414 19.562 -8.867 1 97.69 324 ARG B CA 1
ATOM 8225 C C . ARG B 1 324 ? 2.615 20.281 -7.543 1 97.69 324 ARG B C 1
ATOM 8227 O O . ARG B 1 324 ? 3.586 21.031 -7.375 1 97.69 324 ARG B O 1
ATOM 8234 N N . ILE B 1 325 ? 1.72 20.078 -6.695 1 98.69 325 ILE B N 1
ATOM 8235 C CA . ILE B 1 325 ? 1.795 20.734 -5.391 1 98.69 325 ILE B CA 1
ATOM 8236 C C . ILE B 1 325 ? 3.018 20.234 -4.629 1 98.69 325 ILE B C 1
ATOM 8238 O O . ILE B 1 325 ? 3.787 21.016 -4.082 1 98.69 325 ILE B O 1
ATOM 8242 N N . VAL B 1 326 ? 3.193 18.875 -4.605 1 98.44 326 VAL B N 1
ATOM 8243 C CA . VAL B 1 326 ? 4.316 18.266 -3.893 1 98.44 326 VAL B CA 1
ATOM 8244 C C . VAL B 1 326 ? 5.633 18.719 -4.527 1 98.44 326 VAL B C 1
ATOM 8246 O O . VAL B 1 326 ? 6.594 19.016 -3.822 1 98.44 326 VAL B O 1
ATOM 8249 N N . ASP B 1 327 ? 5.668 18.781 -5.84 1 97.12 327 ASP B N 1
ATOM 8250 C CA . ASP B 1 327 ? 6.863 19.188 -6.57 1 97.12 327 ASP B CA 1
ATOM 8251 C C . ASP B 1 327 ? 7.227 20.625 -6.258 1 97.12 327 ASP B C 1
ATOM 8253 O O . ASP B 1 327 ? 8.398 20.953 -6.059 1 97.12 327 ASP B O 1
ATOM 8257 N N . ALA B 1 328 ? 6.238 21.469 -6.258 1 98.5 328 ALA B N 1
ATOM 8258 C CA . ALA B 1 328 ? 6.461 22.875 -5.941 1 98.5 328 ALA B CA 1
ATOM 8259 C C . ALA B 1 328 ? 6.973 23.047 -4.516 1 98.5 328 ALA B C 1
ATOM 8261 O O . ALA B 1 328 ? 7.918 23.797 -4.273 1 98.5 328 ALA B O 1
ATOM 8262 N N . ALA B 1 329 ? 6.34 22.375 -3.607 1 98.75 329 ALA B N 1
ATOM 8263 C CA . ALA B 1 329 ? 6.75 22.453 -2.207 1 98.75 329 ALA B CA 1
ATOM 8264 C C . ALA B 1 329 ? 8.172 21.938 -2.027 1 98.75 329 ALA B C 1
ATOM 8266 O O . ALA B 1 329 ? 8.961 22.516 -1.272 1 98.75 329 ALA B O 1
ATOM 8267 N N . PHE B 1 330 ? 8.484 20.828 -2.699 1 97.12 330 PHE B N 1
ATOM 8268 C CA . PHE B 1 330 ? 9.828 20.266 -2.596 1 97.12 330 PHE B CA 1
ATOM 8269 C C . PHE B 1 330 ? 10.859 21.203 -3.201 1 97.12 330 PHE B C 1
ATOM 8271 O O . PHE B 1 330 ? 11.969 21.328 -2.686 1 97.12 330 PHE B O 1
ATOM 8278 N N . PHE B 1 331 ? 10.523 21.828 -4.285 1 96.62 331 PHE B N 1
ATOM 8279 C CA . PHE B 1 331 ? 11.383 22.828 -4.918 1 96.62 331 PHE B CA 1
ATOM 8280 C C . PHE B 1 331 ? 11.742 23.938 -3.938 1 96.62 331 PHE B C 1
ATOM 8282 O O . PHE B 1 331 ? 12.906 24.297 -3.807 1 96.62 331 PHE B O 1
ATOM 8289 N N . VAL B 1 332 ? 10.797 24.406 -3.242 1 97.44 332 VAL B N 1
ATOM 8290 C CA . VAL B 1 332 ? 11 25.469 -2.264 1 97.44 332 VAL B CA 1
ATOM 8291 C C . VAL B 1 332 ? 11.852 24.953 -1.105 1 97.44 332 VAL B C 1
ATOM 8293 O O . VAL B 1 332 ? 12.898 25.531 -0.792 1 97.44 332 VAL B O 1
ATOM 8296 N N . ALA B 1 333 ? 11.469 23.859 -0.512 1 96.94 333 ALA B N 1
ATOM 8297 C CA . ALA B 1 333 ? 12.117 23.312 0.681 1 96.94 333 ALA B CA 1
ATOM 8298 C C . ALA B 1 333 ? 13.57 22.953 0.401 1 96.94 333 ALA B C 1
ATOM 8300 O O . ALA B 1 333 ? 14.453 23.25 1.209 1 96.94 333 ALA B O 1
ATOM 8301 N N . SER B 1 334 ? 13.844 22.328 -0.737 1 94.44 334 SER B N 1
ATOM 8302 C CA . SER B 1 334 ? 15.172 21.828 -1.05 1 94.44 334 SER B CA 1
ATOM 8303 C C . SER B 1 334 ? 16.156 22.969 -1.301 1 94.44 334 SER B C 1
ATOM 8305 O O . SER B 1 334 ? 17.344 22.844 -1.015 1 94.44 334 SER B O 1
ATOM 8307 N N . ARG B 1 335 ? 15.727 24.062 -1.721 1 93.44 335 ARG B N 1
ATOM 8308 C CA . ARG B 1 335 ? 16.609 25.156 -2.082 1 93.44 335 ARG B CA 1
ATOM 8309 C C . ARG B 1 335 ? 16.797 26.109 -0.909 1 93.44 335 ARG B C 1
ATOM 8311 O O . ARG B 1 335 ? 17.719 26.938 -0.912 1 93.44 335 ARG B O 1
ATOM 8318 N N . MET B 1 336 ? 15.992 26 0.075 1 93.19 336 MET B N 1
ATOM 8319 C CA . MET B 1 336 ? 16.188 26.766 1.3 1 93.19 336 MET B CA 1
ATOM 8320 C C . MET B 1 336 ? 17.234 26.125 2.189 1 93.19 336 MET B C 1
ATOM 8322 O O . MET B 1 336 ? 17.781 26.781 3.088 1 93.19 336 MET B O 1
ATOM 8326 N N . GLN B 1 337 ? 17.609 24.844 1.993 1 80.5 337 GLN B N 1
ATOM 8327 C CA . GLN B 1 337 ? 18.359 23.984 2.906 1 80.5 337 GLN B CA 1
ATOM 8328 C C . GLN B 1 337 ? 19.844 24.281 2.838 1 80.5 337 GLN B C 1
ATOM 8330 O O . GLN B 1 337 ? 20.562 24.141 3.836 1 80.5 337 GLN B O 1
ATOM 8335 N N . PRO B 1 338 ? 20.406 24.609 1.695 1 67.38 338 PRO B N 1
ATOM 8336 C CA . PRO B 1 338 ? 21.859 24.703 1.732 1 67.38 338 PRO B CA 1
ATOM 8337 C C . PRO B 1 338 ? 22.375 25.625 2.846 1 67.38 338 PRO B C 1
ATOM 8339 O O . PRO B 1 338 ? 21.875 26.75 2.996 1 67.38 338 PRO B O 1
ATOM 8342 N N . GLU B 1 339 ? 23.141 25.031 3.682 1 53.25 339 GLU B N 1
ATOM 8343 C CA . GLU B 1 339 ? 23.656 25.688 4.891 1 53.25 339 GLU B CA 1
ATOM 8344 C C . GLU B 1 339 ? 24.438 26.953 4.547 1 53.25 339 GLU B C 1
ATOM 8346 O O . GLU B 1 339 ? 24.359 27.953 5.27 1 53.25 339 GLU B O 1
ATOM 8351 N N . ALA B 1 340 ? 25.281 26.844 3.477 1 51.5 340 ALA B N 1
ATOM 8352 C CA . ALA B 1 340 ? 26.156 27.984 3.221 1 51.5 340 ALA B CA 1
ATOM 8353 C C . ALA B 1 340 ? 25.406 29.125 2.566 1 51.5 340 ALA B C 1
ATOM 8355 O O . ALA B 1 340 ? 26 30.141 2.184 1 51.5 340 ALA B O 1
ATOM 8356 N N . GLY B 1 341 ? 24.016 28.953 2.566 1 64.69 341 GLY B N 1
ATOM 8357 C CA . GLY B 1 341 ? 23.344 30.141 2.055 1 64.69 341 GLY B CA 1
ATOM 8358 C C . GLY B 1 341 ? 22.078 29.812 1.271 1 64.69 341 GLY B C 1
ATOM 8359 O O . GLY B 1 341 ? 22.016 30.047 0.064 1 64.69 341 GLY B O 1
ATOM 8360 N N . GLY B 1 342 ? 21.203 29.328 1.721 1 83 342 GLY B N 1
ATOM 8361 C CA . GLY B 1 342 ? 19.953 28.938 1.093 1 83 342 GLY B CA 1
ATOM 8362 C C . GLY B 1 342 ? 19.188 30.109 0.511 1 83 342 GLY B C 1
ATOM 8363 O O . GLY B 1 342 ? 19.5 31.266 0.797 1 83 342 GLY B O 1
ATOM 8364 N N . TYR B 1 343 ? 18.375 29.906 -0.441 1 91.88 343 TYR B N 1
ATOM 8365 C CA . TYR B 1 343 ? 17.547 30.922 -1.091 1 91.88 343 TYR B CA 1
ATOM 8366 C C . TYR B 1 343 ? 16.344 31.266 -0.231 1 91.88 343 TYR B C 1
ATOM 8368 O O . TYR B 1 343 ? 15.852 30.438 0.541 1 91.88 343 TYR B O 1
ATOM 8376 N N . SER B 1 344 ? 16 32.531 -0.293 1 94.88 344 SER B N 1
ATOM 8377 C CA . SER B 1 344 ? 14.719 32.969 0.245 1 94.88 344 SER B CA 1
ATOM 8378 C C . SER B 1 344 ? 13.625 32.906 -0.815 1 94.88 344 SER B C 1
ATOM 8380 O O . SER B 1 344 ? 13.906 33 -2.012 1 94.88 344 SER B O 1
ATOM 8382 N N . PHE B 1 345 ? 12.422 32.688 -0.331 1 97.5 345 PHE B N 1
ATOM 8383 C CA . PHE B 1 345 ? 11.32 32.5 -1.264 1 97.5 345 PHE B CA 1
ATOM 8384 C C . PHE B 1 345 ? 10.156 33.406 -0.92 1 97.5 345 PHE B C 1
ATOM 8386 O O . PHE B 1 345 ? 9.852 33.625 0.256 1 97.5 345 PHE B O 1
ATOM 8393 N N . LEU B 1 346 ? 9.523 33.969 -1.901 1 98.31 346 LEU B N 1
ATOM 8394 C CA . LEU B 1 346 ? 8.18 34.531 -1.852 1 98.31 346 LEU B CA 1
ATOM 8395 C C . LEU B 1 346 ? 7.211 33.688 -2.686 1 98.31 346 LEU B C 1
ATOM 8397 O O . LEU B 1 346 ? 7.395 33.562 -3.896 1 98.31 346 LEU B O 1
ATOM 8401 N N . VAL B 1 347 ? 6.238 33.062 -2.066 1 98.81 347 VAL B N 1
ATOM 8402 C CA . VAL B 1 347 ? 5.246 32.25 -2.752 1 98.81 347 VAL B CA 1
ATOM 8403 C C . VAL B 1 347 ? 3.898 32.969 -2.762 1 98.81 347 VAL B C 1
ATOM 8405 O O . VAL B 1 347 ? 3.465 33.5 -1.737 1 98.81 347 VAL B O 1
ATOM 8408 N N . HIS B 1 348 ? 3.303 33.031 -3.889 1 98.12 348 HIS B N 1
ATOM 8409 C CA . HIS B 1 348 ? 1.98 33.656 -3.914 1 98.12 348 HIS B CA 1
ATOM 8410 C C . HIS B 1 348 ? 1.127 33.062 -5.039 1 98.12 348 HIS B C 1
ATOM 8412 O O . HIS B 1 348 ? 1.631 32.344 -5.895 1 98.12 348 HIS B O 1
ATOM 8418 N N . CYS B 1 349 ? -0.131 33.281 -4.988 1 96.62 349 CYS B N 1
ATOM 8419 C CA . CYS B 1 349 ? -1.116 33.031 -6.039 1 96.62 349 CYS B CA 1
ATOM 8420 C C . CYS B 1 349 ? -1.997 34.281 -6.234 1 96.62 349 CYS B C 1
ATOM 8422 O O . CYS B 1 349 ? -1.526 35.406 -6.105 1 96.62 349 CYS B O 1
ATOM 8424 N N . SER B 1 350 ? -3.252 34.156 -6.617 1 96.5 350 SER B N 1
ATOM 8425 C CA . SER B 1 350 ? -4.102 35.344 -6.84 1 96.5 350 SER B CA 1
ATOM 8426 C C . SER B 1 350 ? -4.398 36.062 -5.531 1 96.5 350 SER B C 1
ATOM 8428 O O . SER B 1 350 ? -3.926 37.188 -5.309 1 96.5 350 SER B O 1
ATOM 8430 N N . ASP B 1 351 ? -4.977 35.344 -4.598 1 96.38 351 ASP B N 1
ATOM 8431 C CA . ASP B 1 351 ? -5.355 35.969 -3.334 1 96.38 351 ASP B CA 1
ATOM 8432 C C . ASP B 1 351 ? -4.473 35.469 -2.189 1 96.38 351 ASP B C 1
ATOM 8434 O O . ASP B 1 351 ? -4.5 36.031 -1.09 1 96.38 351 ASP B O 1
ATOM 8438 N N . GLY B 1 352 ? -3.771 34.469 -2.398 1 97.75 352 GLY B N 1
ATOM 8439 C CA . GLY B 1 352 ? -2.713 34.062 -1.485 1 97.75 352 GLY B CA 1
ATOM 8440 C C . GLY B 1 352 ? -3.215 33.219 -0.32 1 97.75 352 GLY B C 1
ATOM 8441 O O . GLY B 1 352 ? -2.578 33.188 0.735 1 97.75 352 GLY B O 1
ATOM 8442 N N . TRP B 1 353 ? -4.398 32.562 -0.511 1 98.19 353 TRP B N 1
ATOM 8443 C CA . TRP B 1 353 ? -4.895 31.859 0.663 1 98.19 353 TRP B CA 1
ATOM 8444 C C . TRP B 1 353 ? -5.223 30.406 0.322 1 98.19 353 TRP B C 1
ATOM 8446 O O . TRP B 1 353 ? -5.648 29.641 1.188 1 98.19 353 TRP B O 1
ATOM 8456 N N . ASP B 1 354 ? -5.094 29.875 -0.887 1 98.38 354 ASP B N 1
ATOM 8457 C CA . ASP B 1 354 ? -5.359 28.484 -1.247 1 98.38 354 ASP B CA 1
ATOM 8458 C C . ASP B 1 354 ? -4.074 27.766 -1.655 1 98.38 354 ASP B C 1
ATOM 8460 O O . ASP B 1 354 ? -3.422 27.125 -0.825 1 98.38 354 ASP B O 1
ATOM 8464 N N . ARG B 1 355 ? -3.656 28.062 -2.969 1 98.5 355 ARG B N 1
ATOM 8465 C CA . ARG B 1 355 ? -2.459 27.406 -3.492 1 98.5 355 ARG B CA 1
ATOM 8466 C C . ARG B 1 355 ? -1.221 27.828 -2.709 1 98.5 355 ARG B C 1
ATOM 8468 O O . ARG B 1 355 ? -0.292 27.031 -2.533 1 98.5 355 ARG B O 1
ATOM 8475 N N . THR B 1 356 ? -1.197 29.078 -2.24 1 98.75 356 THR B N 1
ATOM 8476 C CA . THR B 1 356 ? -0.095 29.594 -1.439 1 98.75 356 THR B CA 1
ATOM 8477 C C . THR B 1 356 ? 0.026 28.844 -0.123 1 98.75 356 THR B C 1
ATOM 8479 O O . THR B 1 356 ? 1.123 28.438 0.271 1 98.75 356 THR B O 1
ATOM 8482 N N . SER B 1 357 ? -1.125 28.609 0.519 1 98.69 357 SER B N 1
ATOM 8483 C CA . SER B 1 357 ? -1.124 27.859 1.771 1 98.69 357 SER B CA 1
ATOM 8484 C C . SER B 1 357 ? -0.667 26.422 1.557 1 98.69 357 SER B C 1
ATOM 8486 O O . SER B 1 357 ? 0.056 25.875 2.385 1 98.69 357 SER B O 1
ATOM 8488 N N . GLN B 1 358 ? -1.079 25.844 0.478 1 98.75 358 GLN B N 1
ATOM 8489 C CA . GLN B 1 358 ? -0.695 24.469 0.178 1 98.75 358 GLN B CA 1
ATOM 8490 C C . GLN B 1 358 ? 0.819 24.328 0.049 1 98.75 358 GLN B C 1
ATOM 8492 O O . GLN B 1 358 ? 1.431 23.484 0.698 1 98.75 358 GLN B O 1
ATOM 8497 N N . VAL B 1 359 ? 1.419 25.156 -0.744 1 98.88 359 VAL B N 1
ATOM 8498 C CA . VAL B 1 359 ? 2.844 25.062 -1.044 1 98.88 359 VAL B CA 1
ATOM 8499 C C . VAL B 1 359 ? 3.66 25.438 0.188 1 98.88 359 VAL B C 1
ATOM 8501 O O . VAL B 1 359 ? 4.621 24.75 0.54 1 98.88 359 VAL B O 1
ATOM 8504 N N . CYS B 1 360 ? 3.289 26.531 0.873 1 98.81 360 CYS B N 1
ATOM 8505 C CA . CYS B 1 360 ? 4.023 27 2.043 1 98.81 360 CYS B CA 1
ATOM 8506 C C . CYS B 1 360 ? 3.965 25.969 3.168 1 98.81 360 CYS B C 1
ATOM 8508 O O . CYS B 1 360 ? 4.988 25.656 3.773 1 98.81 360 CYS B O 1
ATOM 8510 N N . ALA B 1 361 ? 2.768 25.484 3.439 1 98.88 361 ALA B N 1
ATOM 8511 C CA . ALA B 1 361 ? 2.607 24.5 4.512 1 98.88 361 ALA B CA 1
ATOM 8512 C C . ALA B 1 361 ? 3.365 23.219 4.195 1 98.88 361 ALA B C 1
ATOM 8514 O O . ALA B 1 361 ? 4.047 22.672 5.059 1 98.88 361 ALA B O 1
ATOM 8515 N N . LEU B 1 362 ? 3.256 22.766 2.988 1 98.88 362 LEU B N 1
ATOM 8516 C CA . LEU B 1 362 ? 3.9 21.5 2.613 1 98.88 362 LEU B CA 1
ATOM 8517 C C . LEU B 1 362 ? 5.418 21.656 2.6 1 98.88 362 LEU B C 1
ATOM 8519 O O . LEU B 1 362 ? 6.141 20.719 2.936 1 98.88 362 LEU B O 1
ATOM 8523 N N . ALA B 1 363 ? 5.914 22.797 2.162 1 98.69 363 ALA B N 1
ATOM 8524 C CA . ALA B 1 363 ? 7.355 23.047 2.189 1 98.69 363 ALA B CA 1
ATOM 8525 C C . ALA B 1 363 ? 7.898 22.953 3.613 1 98.69 363 ALA B C 1
ATOM 8527 O O . ALA B 1 363 ? 8.953 22.359 3.846 1 98.69 363 ALA B O 1
ATOM 8528 N N . GLN B 1 364 ? 7.176 23.562 4.523 1 98.56 364 GLN B N 1
ATOM 8529 C CA . GLN B 1 364 ? 7.562 23.516 5.93 1 98.56 364 GLN B CA 1
ATOM 8530 C C . GLN B 1 364 ? 7.504 22.094 6.469 1 98.56 364 GLN B C 1
ATOM 8532 O O . GLN B 1 364 ? 8.383 21.672 7.219 1 98.56 364 GLN B O 1
ATOM 8537 N N . LEU B 1 365 ? 6.477 21.375 6.055 1 98.56 365 LEU B N 1
ATOM 8538 C CA . LEU B 1 365 ? 6.316 19.984 6.453 1 98.56 365 LEU B CA 1
ATOM 8539 C C . LEU B 1 365 ? 7.48 19.141 5.949 1 98.56 365 LEU B C 1
ATOM 8541 O O . LEU B 1 365 ? 7.934 18.219 6.637 1 98.56 365 LEU B O 1
ATOM 8545 N N . LEU B 1 366 ? 7.945 19.391 4.773 1 98.12 366 LEU B N 1
ATOM 8546 C CA . LEU B 1 366 ? 9.016 18.641 4.129 1 98.12 366 LEU B CA 1
ATOM 8547 C C . LEU B 1 366 ? 10.352 18.906 4.812 1 98.12 366 LEU B C 1
ATOM 8549 O O . LEU B 1 366 ? 11.188 18 4.914 1 98.12 366 LEU B O 1
ATOM 8553 N N . ILE B 1 367 ? 10.586 20.094 5.324 1 97.06 367 ILE B N 1
ATOM 8554 C CA . ILE B 1 367 ? 11.93 20.484 5.73 1 97.06 367 ILE B CA 1
ATOM 8555 C C . ILE B 1 367 ? 12.039 20.453 7.254 1 97.06 367 ILE B C 1
ATOM 8557 O O . ILE B 1 367 ? 13.117 20.188 7.801 1 97.06 367 ILE B O 1
ATOM 8561 N N . ASP B 1 368 ? 10.977 20.734 8.016 1 97.44 368 ASP B N 1
ATOM 8562 C CA . ASP B 1 368 ? 10.984 20.922 9.469 1 97.44 368 ASP B CA 1
ATOM 8563 C C . ASP B 1 368 ? 10.328 19.719 10.164 1 97.44 368 ASP B C 1
ATOM 8565 O O . ASP B 1 368 ? 9.109 19.578 10.133 1 97.44 368 ASP B O 1
ATOM 8569 N N . PRO B 1 369 ? 11.094 18.891 10.898 1 96.88 369 PRO B N 1
ATOM 8570 C CA . PRO B 1 369 ? 10.555 17.672 11.523 1 96.88 369 PRO B CA 1
ATOM 8571 C C . PRO B 1 369 ? 9.586 17.984 12.664 1 96.88 369 PRO B C 1
ATOM 8573 O O . PRO B 1 369 ? 8.781 17.141 13.039 1 96.88 369 PRO B O 1
ATOM 8576 N N . PHE B 1 370 ? 9.617 19.172 13.242 1 97 370 PHE B N 1
ATOM 8577 C CA . PHE B 1 370 ? 8.648 19.547 14.273 1 97 370 PHE B CA 1
ATOM 8578 C C . PHE B 1 370 ? 7.227 19.453 13.734 1 97 370 PHE B C 1
ATOM 8580 O O . PHE B 1 370 ? 6.336 18.938 14.422 1 97 370 PHE B O 1
ATOM 8587 N N . TYR B 1 371 ? 7.012 19.891 12.523 1 98.19 371 TYR B N 1
ATOM 8588 C CA . TYR B 1 371 ? 5.668 19.922 11.953 1 98.19 371 TYR B CA 1
ATOM 8589 C C . TYR B 1 371 ? 5.18 18.531 11.609 1 98.19 371 TYR B C 1
ATOM 8591 O O . TYR B 1 371 ? 4.012 18.344 11.258 1 98.19 371 TYR B O 1
ATOM 8599 N N . ARG B 1 372 ? 6.039 17.547 11.719 1 98.19 372 ARG B N 1
ATOM 8600 C CA . ARG B 1 372 ? 5.668 16.156 11.453 1 98.19 372 ARG B CA 1
ATOM 8601 C C . ARG B 1 372 ? 5.242 15.453 12.734 1 98.19 372 ARG B C 1
ATOM 8603 O O . ARG B 1 372 ? 4.914 14.266 12.711 1 98.19 372 ARG B O 1
ATOM 8610 N N . THR B 1 373 ? 5.254 16.125 13.82 1 97.44 373 THR B N 1
ATOM 8611 C CA . THR B 1 373 ? 4.672 15.664 15.078 1 97.44 373 THR B CA 1
ATOM 8612 C C . THR B 1 373 ? 3.201 16.062 15.172 1 97.44 373 THR B C 1
ATOM 8614 O O . THR B 1 373 ? 2.711 16.844 14.359 1 97.44 373 THR B O 1
ATOM 8617 N N . LEU B 1 374 ? 2.486 15.523 16.125 1 97.5 374 LEU B N 1
ATOM 8618 C CA . LEU B 1 374 ? 1.086 15.883 16.328 1 97.5 374 LEU B CA 1
ATOM 8619 C C . LEU B 1 374 ? 0.948 17.359 16.703 1 97.5 374 LEU B C 1
ATOM 8621 O O . LEU B 1 374 ? 0.126 18.078 16.125 1 97.5 374 LEU B O 1
ATOM 8625 N N . GLU B 1 375 ? 1.759 17.797 17.609 1 95.62 375 GLU B N 1
ATOM 8626 C CA . GLU B 1 375 ? 1.735 19.188 18.031 1 95.62 375 GLU B CA 1
ATOM 8627 C C . GLU B 1 375 ? 2.189 20.125 16.922 1 95.62 375 GLU B C 1
ATOM 8629 O O . GLU B 1 375 ? 1.625 21.203 16.734 1 95.62 375 GLU B O 1
ATOM 8634 N N . GLY B 1 376 ? 3.184 19.719 16.297 1 97.25 376 GLY B N 1
ATOM 8635 C CA . GLY B 1 376 ? 3.701 20.531 15.203 1 97.25 376 GLY B CA 1
ATOM 8636 C C . GLY B 1 376 ? 2.732 20.672 14.047 1 97.25 376 GLY B C 1
ATOM 8637 O O . GLY B 1 376 ? 2.629 21.734 13.438 1 97.25 376 GLY B O 1
ATOM 8638 N N . PHE B 1 377 ? 2.068 19.594 13.711 1 98.44 377 PHE B N 1
ATOM 8639 C CA . PHE B 1 377 ? 1.111 19.656 12.609 1 98.44 377 PHE B CA 1
ATOM 8640 C C . PHE B 1 377 ? -0.059 20.562 12.961 1 98.44 377 PHE B C 1
ATOM 8642 O O . PHE B 1 377 ? -0.569 21.297 12.102 1 98.44 377 PHE B O 1
ATOM 8649 N N . GLN B 1 378 ? -0.472 20.469 14.188 1 98 378 GLN B N 1
ATOM 8650 C CA . GLN B 1 378 ? -1.466 21.406 14.688 1 98 378 GLN B CA 1
ATOM 8651 C C . GLN B 1 378 ? -1.004 22.844 14.484 1 98 378 GLN B C 1
ATOM 8653 O O . GLN B 1 378 ? -1.764 23.688 13.992 1 98 378 GLN B O 1
ATOM 8658 N N . ALA B 1 379 ? 0.215 23.094 14.836 1 97.75 379 ALA B N 1
ATOM 8659 C CA . ALA B 1 379 ? 0.779 24.438 14.688 1 97.75 379 ALA B CA 1
ATOM 8660 C C . ALA B 1 379 ? 0.784 24.875 13.227 1 97.75 379 ALA B C 1
ATOM 8662 O O . ALA B 1 379 ? 0.472 26.031 12.914 1 97.75 379 ALA B O 1
ATOM 8663 N N . LEU B 1 380 ? 1.131 23.969 12.398 1 98.5 380 LEU B N 1
ATOM 8664 C CA . LEU B 1 380 ? 1.206 24.234 10.969 1 98.5 380 LEU B CA 1
ATOM 8665 C C . LEU B 1 380 ? -0.164 24.625 10.414 1 98.5 380 LEU B C 1
ATOM 8667 O O . LEU B 1 380 ? -0.288 25.578 9.664 1 98.5 380 LEU B O 1
ATOM 8671 N N . VAL B 1 381 ? -1.175 23.859 10.758 1 98.69 381 VAL B N 1
ATOM 8672 C CA . VAL B 1 381 ? -2.531 24.109 10.289 1 98.69 381 VAL B CA 1
ATOM 8673 C C . VAL B 1 381 ? -3.045 25.422 10.867 1 98.69 381 VAL B C 1
ATOM 8675 O O . VAL B 1 381 ? -3.646 26.234 10.156 1 98.69 381 VAL B O 1
ATOM 8678 N N . GLU B 1 382 ? -2.799 25.656 12.133 1 98.31 382 GLU B N 1
ATOM 8679 C CA . GLU B 1 382 ? -3.234 26.891 12.781 1 98.31 382 GLU B CA 1
ATOM 8680 C C . GLU B 1 382 ? -2.58 28.109 12.141 1 98.31 382 GLU B C 1
ATOM 8682 O O . GLU B 1 382 ? -3.244 29.125 11.898 1 98.31 382 GLU B O 1
ATOM 8687 N N . LYS B 1 383 ? -1.388 27.984 11.836 1 98.38 383 LYS B N 1
ATOM 8688 C CA . LYS B 1 383 ? -0.64 29.125 11.312 1 98.38 383 LYS B CA 1
ATOM 8689 C C . LYS B 1 383 ? -0.922 29.344 9.828 1 98.38 383 LYS B C 1
ATOM 8691 O O . LYS B 1 383 ? -1.683 30.234 9.453 1 98.38 383 LYS B O 1
ATOM 8696 N N . ASP B 1 384 ? -0.58 28.375 8.992 1 98.38 384 ASP B N 1
ATOM 8697 C CA . ASP B 1 384 ? -0.507 28.578 7.547 1 98.38 384 ASP B CA 1
ATOM 8698 C C . ASP B 1 384 ? -1.891 28.469 6.91 1 98.38 384 ASP B C 1
ATOM 8700 O O . ASP B 1 384 ? -2.082 28.891 5.762 1 98.38 384 ASP B O 1
ATOM 8704 N N . TRP B 1 385 ? -2.879 27.969 7.633 1 98.69 385 TRP B N 1
ATOM 8705 C CA . TRP B 1 385 ? -4.215 27.844 7.066 1 98.69 385 TRP B CA 1
ATOM 8706 C C . TRP B 1 385 ? -5.207 28.734 7.797 1 98.69 385 TRP B C 1
ATOM 8708 O O . TRP B 1 385 ? -5.793 29.641 7.203 1 98.69 385 TRP B O 1
ATOM 8718 N N . LEU B 1 386 ? -5.254 28.562 9.078 1 98.25 386 LEU B N 1
ATOM 8719 C CA . LEU B 1 386 ? -6.281 29.281 9.828 1 98.25 386 LEU B CA 1
ATOM 8720 C C . LEU B 1 386 ? -5.895 30.734 10.039 1 98.25 386 LEU B C 1
ATOM 8722 O O . LEU B 1 386 ? -6.641 31.641 9.656 1 98.25 386 LEU B O 1
ATOM 8726 N N . CYS B 1 387 ? -4.754 31.016 10.555 1 98.06 387 CYS B N 1
ATOM 8727 C CA . CYS B 1 387 ? -4.344 32.375 10.844 1 98.06 387 CYS B CA 1
ATOM 8728 C C . CYS B 1 387 ? -4.113 33.156 9.555 1 98.06 387 CYS B C 1
ATOM 8730 O O . CYS B 1 387 ? -4.461 34.344 9.469 1 98.06 387 CYS B O 1
ATOM 8732 N N . PHE B 1 388 ? -3.592 32.5 8.578 1 98.5 388 PHE B N 1
ATOM 8733 C CA . PHE B 1 388 ? -3.281 33.219 7.332 1 98.5 388 PHE B CA 1
ATOM 8734 C C . PHE B 1 388 ? -4.5 33.25 6.418 1 98.5 388 PHE B C 1
ATOM 8736 O O . PHE B 1 388 ? -4.402 33.656 5.262 1 98.5 388 PHE B O 1
ATOM 8743 N N . GLY B 1 389 ? -5.555 32.781 6.852 1 98.38 389 GLY B N 1
ATOM 8744 C CA . GLY B 1 389 ? -6.84 33.219 6.34 1 98.38 389 GLY B CA 1
ATOM 8745 C C . GLY B 1 389 ? -7.359 32.375 5.207 1 98.38 389 GLY B C 1
ATOM 8746 O O . GLY B 1 389 ? -8.07 32.844 4.324 1 98.38 389 GLY B O 1
ATOM 8747 N N . HIS B 1 390 ? -6.98 31.031 5.062 1 98.62 390 HIS B N 1
ATOM 8748 C CA . HIS B 1 390 ? -7.703 30.156 4.148 1 98.62 390 HIS B CA 1
ATOM 8749 C C . HIS B 1 390 ? -9.203 30.188 4.434 1 98.62 390 HIS B C 1
ATOM 8751 O O . HIS B 1 390 ? -9.617 30.125 5.598 1 98.62 390 HIS B O 1
ATOM 8757 N N . LYS B 1 391 ? -9.953 30.25 3.398 1 98.31 391 LYS B N 1
ATOM 8758 C CA . LYS B 1 391 ? -11.391 30.453 3.549 1 98.31 391 LYS B CA 1
ATOM 8759 C C . LYS B 1 391 ? -12.102 29.125 3.768 1 98.31 391 LYS B C 1
ATOM 8761 O O . LYS B 1 391 ? -12.922 28.703 2.941 1 98.31 391 LYS B O 1
ATOM 8766 N N . PHE B 1 392 ? -11.969 28.547 4.922 1 98.38 392 PHE B N 1
ATOM 8767 C CA . PHE B 1 392 ? -12.57 27.25 5.219 1 98.38 392 PHE B CA 1
ATOM 8768 C C . PHE B 1 392 ? -14.078 27.297 5.055 1 98.38 392 PHE B C 1
ATOM 8770 O O . PHE B 1 392 ? -14.688 26.375 4.508 1 98.38 392 PHE B O 1
ATOM 8777 N N . GLY B 1 393 ? -14.695 28.344 5.551 1 97.31 393 GLY B N 1
ATOM 8778 C CA . GLY B 1 393 ? -16.141 28.469 5.438 1 97.31 393 GLY B CA 1
ATOM 8779 C C . GLY B 1 393 ? -16.641 28.359 4.008 1 97.31 393 GLY B C 1
ATOM 8780 O O . GLY B 1 393 ? -17.594 27.609 3.734 1 97.31 393 GLY B O 1
ATOM 8781 N N . ASP B 1 394 ? -15.977 29.031 3.143 1 97.69 394 ASP B N 1
ATOM 8782 C CA . ASP B 1 394 ? -16.375 29.047 1.736 1 97.69 394 ASP B CA 1
ATOM 8783 C C . ASP B 1 394 ? -15.945 27.75 1.041 1 97.69 394 ASP B C 1
ATOM 8785 O O . ASP B 1 394 ? -16.75 27.125 0.346 1 97.69 394 ASP B O 1
ATOM 8789 N N . ARG B 1 395 ? -14.742 27.406 1.188 1 98.38 395 ARG B N 1
ATOM 8790 C CA . ARG B 1 395 ? -14.156 26.297 0.444 1 98.38 395 ARG B CA 1
ATOM 8791 C C . ARG B 1 395 ? -14.797 24.969 0.849 1 98.38 395 ARG B C 1
ATOM 8793 O O . ARG B 1 395 ? -14.914 24.062 0.031 1 98.38 395 ARG B O 1
ATOM 8800 N N . CYS B 1 396 ? -15.234 24.859 2.078 1 97.38 396 CYS B N 1
ATOM 8801 C CA . CYS B 1 396 ? -15.852 23.625 2.557 1 97.38 396 CYS B CA 1
ATOM 8802 C C . CYS B 1 396 ? -17.375 23.719 2.473 1 97.38 396 CYS B C 1
ATOM 8804 O O . CYS B 1 396 ? -18.062 22.766 2.832 1 97.38 396 CYS B O 1
ATOM 8806 N N . GLY B 1 397 ? -17.906 24.797 1.979 1 96 397 GLY B N 1
ATOM 8807 C CA . GLY B 1 397 ? -19.344 24.938 1.875 1 96 397 GLY B CA 1
ATOM 8808 C C . GLY B 1 397 ? -20.062 24.688 3.186 1 96 397 GLY B C 1
ATOM 8809 O O . GLY B 1 397 ? -21.016 23.906 3.234 1 96 397 GLY B O 1
ATOM 8810 N N . GLN B 1 398 ? -19.703 25.344 4.215 1 95 398 GLN B N 1
ATOM 8811 C CA . GLN B 1 398 ? -20.156 25.016 5.559 1 95 398 GLN B CA 1
ATOM 8812 C C . GLN B 1 398 ? -21.594 25.484 5.777 1 95 398 GLN B C 1
ATOM 8814 O O . GLN B 1 398 ? -22.312 24.953 6.633 1 95 398 GLN B O 1
ATOM 8819 N N . THR B 1 399 ? -22.016 26.5 5.062 1 95.38 399 THR B N 1
ATOM 8820 C CA . THR B 1 399 ? -23.375 27 5.184 1 95.38 399 THR B CA 1
ATOM 8821 C C . THR B 1 399 ? -24.031 27.109 3.814 1 95.38 399 THR B C 1
ATOM 8823 O O . THR B 1 399 ? -23.359 27.062 2.785 1 95.38 399 THR B O 1
ATOM 8826 N N . GLN B 1 400 ? -25.328 27.234 3.797 1 94.12 400 GLN B N 1
ATOM 8827 C CA . GLN B 1 400 ? -26.078 27.328 2.553 1 94.12 400 GLN B CA 1
ATOM 8828 C C . GLN B 1 400 ? -25.922 28.703 1.912 1 94.12 400 GLN B C 1
ATOM 8830 O O . GLN B 1 400 ? -26.25 28.891 0.737 1 94.12 400 GLN B O 1
ATOM 8835 N N . GLU B 1 401 ? -25.344 29.562 2.631 1 93.69 401 GLU B N 1
ATOM 8836 C CA . GLU B 1 401 ? -25.141 30.922 2.121 1 93.69 401 GLU B CA 1
ATOM 8837 C C . GLU B 1 401 ? -23.938 30.969 1.181 1 93.69 401 GLU B C 1
ATOM 8839 O O . GLU B 1 401 ? -23.797 31.922 0.401 1 93.69 401 GLU B O 1
ATOM 8844 N N . VAL B 1 402 ? -23.188 30.047 1.248 1 96.06 402 VAL B N 1
ATOM 8845 C CA . VAL B 1 402 ? -21.953 30.047 0.478 1 96.06 402 VAL B CA 1
ATOM 8846 C C . VAL B 1 402 ? -22.266 29.812 -0.999 1 96.06 402 VAL B C 1
ATOM 8848 O O . VAL B 1 402 ? -23.062 28.953 -1.34 1 96.06 402 VAL B O 1
ATOM 8851 N N . ASP B 1 403 ? -21.641 30.562 -1.813 1 96.06 403 ASP B N 1
ATOM 8852 C CA . ASP B 1 403 ? -21.719 30.375 -3.258 1 96.06 403 ASP B CA 1
ATOM 8853 C C . ASP B 1 403 ? -21.078 29.047 -3.674 1 96.06 403 ASP B C 1
ATOM 8855 O O . ASP B 1 403 ? -19.922 28.781 -3.33 1 96.06 403 ASP B O 1
ATOM 8859 N N . ALA B 1 404 ? -21.828 28.297 -4.402 1 94.69 404 ALA B N 1
ATOM 8860 C CA . ALA B 1 404 ? -21.359 26.984 -4.84 1 94.69 404 ALA B CA 1
ATOM 8861 C C . ALA B 1 404 ? -20.047 27.094 -5.617 1 94.69 404 ALA B C 1
ATOM 8863 O O . ALA B 1 404 ? -19.203 26.188 -5.57 1 94.69 404 ALA B O 1
ATOM 8864 N N . ARG B 1 405 ? -19.875 28.266 -6.328 1 94.75 405 ARG B N 1
ATOM 8865 C CA . ARG B 1 405 ? -18.672 28.5 -7.137 1 94.75 405 ARG B CA 1
ATOM 8866 C C . ARG B 1 405 ? -17.438 28.688 -6.258 1 94.75 405 ARG B C 1
ATOM 8868 O O . ARG B 1 405 ? -16.312 28.578 -6.734 1 94.75 405 ARG B O 1
ATOM 8875 N N . GLU B 1 406 ? -17.562 28.891 -4.957 1 97.5 406 GLU B N 1
ATOM 8876 C CA . GLU B 1 406 ? -16.469 29.125 -4.023 1 97.5 406 GLU B CA 1
ATOM 8877 C C . GLU B 1 406 ? -16.031 27.812 -3.359 1 97.5 406 GLU B C 1
ATOM 8879 O O . GLU B 1 406 ? -14.953 27.75 -2.762 1 97.5 406 GLU B O 1
ATOM 8884 N N . ILE B 1 407 ? -16.844 26.812 -3.439 1 97.69 407 ILE B N 1
ATOM 8885 C CA . ILE B 1 407 ? -16.562 25.547 -2.797 1 97.69 407 ILE B CA 1
ATOM 8886 C C . ILE B 1 407 ? -15.484 24.797 -3.584 1 97.69 407 ILE B C 1
ATOM 8888 O O . ILE B 1 407 ? -15.555 24.719 -4.812 1 97.69 407 ILE B O 1
ATOM 8892 N N . SER B 1 408 ? -14.453 24.328 -2.934 1 98.44 408 SER B N 1
ATOM 8893 C CA . SER B 1 408 ? -13.367 23.609 -3.576 1 98.44 408 SER B CA 1
ATOM 8894 C C . SER B 1 408 ? -12.555 22.812 -2.559 1 98.44 408 SER B C 1
ATOM 8896 O O . SER B 1 408 ? -12.312 23.281 -1.445 1 98.44 408 SER B O 1
ATOM 8898 N N . PRO B 1 409 ? -12.164 21.578 -2.924 1 97.94 409 PRO B N 1
ATOM 8899 C CA . PRO B 1 409 ? -11.461 20.703 -1.978 1 97.94 409 PRO B CA 1
ATOM 8900 C C . PRO B 1 409 ? -9.977 21.031 -1.86 1 97.94 409 PRO B C 1
ATOM 8902 O O . PRO B 1 409 ? -9.133 20.141 -1.963 1 97.94 409 PRO B O 1
ATOM 8905 N N . ILE B 1 410 ? -9.641 22.25 -1.512 1 98.75 410 ILE B N 1
ATOM 8906 C CA . ILE B 1 410 ? -8.266 22.719 -1.449 1 98.75 410 ILE B CA 1
ATOM 8907 C C . ILE B 1 410 ? -7.555 22.078 -0.258 1 98.75 410 ILE B C 1
ATOM 8909 O O . ILE B 1 410 ? -6.453 21.531 -0.398 1 98.75 410 ILE B O 1
ATOM 8913 N N . PHE B 1 411 ? -8.203 22.141 0.879 1 98.69 411 PHE B N 1
ATOM 8914 C CA . PHE B 1 411 ? -7.613 21.531 2.072 1 98.69 411 PHE B CA 1
ATOM 8915 C C . PHE B 1 411 ? -7.527 20.016 1.935 1 98.69 411 PHE B C 1
ATOM 8917 O O . PHE B 1 411 ? -6.582 19.406 2.43 1 98.69 411 PHE B O 1
ATOM 8924 N N . THR B 1 412 ? -8.469 19.391 1.242 1 98.38 412 THR B N 1
ATOM 8925 C CA . THR B 1 412 ? -8.43 17.953 0.958 1 98.38 412 THR B CA 1
ATOM 8926 C C . THR B 1 412 ? -7.176 17.594 0.163 1 98.38 412 THR B C 1
ATOM 8928 O O . THR B 1 412 ? -6.539 16.578 0.423 1 98.38 412 THR B O 1
ATOM 8931 N N . GLN B 1 413 ? -6.832 18.438 -0.804 1 98.56 413 GLN B N 1
ATOM 8932 C CA . GLN B 1 413 ? -5.617 18.219 -1.577 1 98.56 413 GLN B CA 1
ATOM 8933 C C . GLN B 1 413 ? -4.383 18.25 -0.682 1 98.56 413 GLN B C 1
ATOM 8935 O O . GLN B 1 413 ? -3.477 17.422 -0.83 1 98.56 413 GLN B O 1
ATOM 8940 N N . PHE B 1 414 ? -4.383 19.219 0.219 1 98.69 414 PHE B N 1
ATOM 8941 C CA . PHE B 1 414 ? -3.266 19.312 1.153 1 98.69 414 PHE B CA 1
ATOM 8942 C C . PHE B 1 414 ? -3.154 18.047 1.998 1 98.69 414 PHE B C 1
ATOM 8944 O O . PHE B 1 414 ? -2.061 17.516 2.172 1 98.69 414 PHE B O 1
ATOM 8951 N N . LEU B 1 415 ? -4.27 17.609 2.506 1 98.75 415 LEU B N 1
ATOM 8952 C CA . LEU B 1 415 ? -4.285 16.391 3.311 1 98.75 415 LEU B CA 1
ATOM 8953 C C . LEU B 1 415 ? -3.854 15.188 2.479 1 98.75 415 LEU B C 1
ATOM 8955 O O . LEU B 1 415 ? -3.148 14.305 2.975 1 98.75 415 LEU B O 1
ATOM 8959 N N . ASP B 1 416 ? -4.289 15.117 1.261 1 98.56 416 ASP B N 1
ATOM 8960 C CA . ASP B 1 416 ? -3.932 14.023 0.367 1 98.56 416 ASP B CA 1
ATOM 8961 C C . ASP B 1 416 ? -2.434 14.031 0.066 1 98.56 416 ASP B C 1
ATOM 8963 O O . ASP B 1 416 ? -1.807 12.969 -0.009 1 98.56 416 ASP B O 1
ATOM 8967 N N . CYS B 1 417 ? -1.877 15.227 -0.139 1 98.81 417 CYS B N 1
ATOM 8968 C CA . CYS B 1 417 ? -0.432 15.336 -0.304 1 98.81 417 CYS B CA 1
ATOM 8969 C C . CYS B 1 417 ? 0.298 14.867 0.949 1 98.81 417 CYS B C 1
ATOM 8971 O O . CYS B 1 417 ? 1.328 14.203 0.859 1 98.81 417 CYS B O 1
ATOM 8973 N N . THR B 1 418 ? -0.219 15.242 2.094 1 98.81 418 THR B N 1
ATOM 8974 C CA . THR B 1 418 ? 0.37 14.812 3.359 1 98.81 418 THR B CA 1
ATOM 8975 C C . THR B 1 418 ? 0.281 13.297 3.516 1 98.81 418 THR B C 1
ATOM 8977 O O . THR B 1 418 ? 1.243 12.656 3.939 1 98.81 418 THR B O 1
ATOM 8980 N N . ARG B 1 419 ? -0.87 12.766 3.166 1 97.94 419 ARG B N 1
ATOM 8981 C CA . ARG B 1 419 ? -1.038 11.312 3.191 1 97.94 419 ARG B CA 1
ATOM 8982 C C . ARG B 1 419 ? -0.012 10.633 2.297 1 97.94 419 ARG B C 1
ATOM 8984 O O . ARG B 1 419 ? 0.532 9.586 2.654 1 97.94 419 ARG B O 1
ATOM 8991 N N . HIS B 1 420 ? 0.214 11.172 1.159 1 97 420 HIS B N 1
ATOM 8992 C CA . HIS B 1 420 ? 1.227 10.68 0.232 1 97 420 HIS B CA 1
ATOM 8993 C C . HIS B 1 420 ? 2.59 10.578 0.907 1 97 420 HIS B C 1
ATOM 8995 O O . HIS B 1 420 ? 3.285 9.57 0.769 1 97 420 HIS B O 1
ATOM 9001 N N . LEU B 1 421 ? 2.947 11.547 1.687 1 97.69 421 LEU B N 1
ATOM 9002 C CA . LEU B 1 421 ? 4.223 11.57 2.395 1 97.69 421 LEU B CA 1
ATOM 9003 C C . LEU B 1 421 ? 4.234 10.539 3.521 1 97.69 421 LEU B C 1
ATOM 9005 O O . LEU B 1 421 ? 5.215 9.82 3.699 1 97.69 421 LEU B O 1
ATOM 9009 N N . VAL B 1 422 ? 3.141 10.469 4.258 1 96.81 422 VAL B N 1
ATOM 9010 C CA . VAL B 1 422 ? 3.039 9.562 5.391 1 96.81 422 VAL B CA 1
ATOM 9011 C C . VAL B 1 422 ? 3.162 8.117 4.91 1 96.81 422 VAL B C 1
ATOM 9013 O O . VAL B 1 422 ? 3.816 7.293 5.559 1 96.81 422 VAL B O 1
ATOM 9016 N N . ASP B 1 423 ? 2.574 7.82 3.795 1 92.81 423 ASP B N 1
ATOM 9017 C CA . ASP B 1 423 ? 2.6 6.465 3.248 1 92.81 423 ASP B CA 1
ATOM 9018 C C . ASP B 1 423 ? 4.004 6.09 2.783 1 92.81 423 ASP B C 1
ATOM 9020 O O . ASP B 1 423 ? 4.445 4.953 2.977 1 92.81 423 ASP B O 1
ATOM 9024 N N . LEU B 1 424 ? 4.656 7.066 2.221 1 91.69 424 LEU B N 1
ATOM 9025 C CA . LEU B 1 424 ? 5.945 6.789 1.597 1 91.69 424 LEU B CA 1
ATOM 9026 C C . LEU B 1 424 ? 7.062 6.793 2.635 1 91.69 424 LEU B C 1
ATOM 9028 O O . LEU B 1 424 ? 8.125 6.195 2.418 1 91.69 424 LEU B O 1
ATOM 9032 N N . LEU B 1 425 ? 6.832 7.527 3.729 1 93.12 425 LEU B N 1
ATOM 9033 C CA . LEU B 1 425 ? 7.82 7.633 4.797 1 93.12 425 LEU B CA 1
ATOM 9034 C C . LEU B 1 425 ? 7.215 7.238 6.141 1 93.12 425 LEU B C 1
ATOM 9036 O O . LEU B 1 425 ? 6.969 8.094 6.992 1 93.12 425 LEU B O 1
ATOM 9040 N N . PRO B 1 426 ? 7.09 5.98 6.375 1 90.88 426 PRO B N 1
ATOM 9041 C CA . PRO B 1 426 ? 6.316 5.488 7.516 1 90.88 426 PRO B CA 1
ATOM 9042 C C . PRO B 1 426 ? 6.941 5.867 8.859 1 90.88 426 PRO B C 1
ATOM 9044 O O . PRO B 1 426 ? 6.262 5.832 9.891 1 90.88 426 PRO B O 1
ATOM 9047 N N . THR B 1 427 ? 8.164 6.297 8.906 1 93.31 427 THR B N 1
ATOM 9048 C CA . THR B 1 427 ? 8.805 6.586 10.18 1 93.31 427 THR B CA 1
ATOM 9049 C C . THR B 1 427 ? 8.906 8.094 10.406 1 93.31 427 THR B C 1
ATOM 9051 O O . THR B 1 427 ? 9.289 8.539 11.492 1 93.31 427 THR B O 1
ATOM 9054 N N . ALA B 1 428 ? 8.547 8.867 9.492 1 95.75 428 ALA B N 1
ATOM 9055 C CA . ALA B 1 428 ? 8.883 10.289 9.516 1 95.75 428 ALA B CA 1
ATOM 9056 C C . ALA B 1 428 ? 7.82 11.094 10.258 1 95.75 428 ALA B C 1
ATOM 9058 O O . ALA B 1 428 ? 8.078 12.211 10.711 1 95.75 428 ALA B O 1
ATOM 9059 N N . PHE B 1 429 ? 6.648 10.555 10.406 1 97.88 429 PHE B N 1
ATOM 9060 C CA . PHE B 1 429 ? 5.543 11.328 10.953 1 97.88 429 PHE B CA 1
ATOM 9061 C C . PHE B 1 429 ? 5.008 10.688 12.227 1 97.88 429 PHE B C 1
ATOM 9063 O O . PHE B 1 429 ? 4.883 9.461 12.312 1 97.88 429 PHE B O 1
ATOM 9070 N N . GLU B 1 430 ? 4.691 11.508 13.164 1 97.56 430 GLU B N 1
ATOM 9071 C CA . GLU B 1 430 ? 4.191 11.023 14.445 1 97.56 430 GLU B CA 1
ATOM 9072 C C . GLU B 1 430 ? 2.727 10.609 14.352 1 97.56 430 GLU B C 1
ATOM 9074 O O . GLU B 1 430 ? 2.242 9.828 15.164 1 97.56 430 GLU B O 1
ATOM 9079 N N . PHE B 1 431 ? 2.029 11.109 13.391 1 98.12 431 PHE B N 1
ATOM 9080 C CA . PHE B 1 431 ? 0.609 10.828 13.227 1 98.12 431 PHE B CA 1
ATOM 9081 C C . PHE B 1 431 ? 0.38 9.875 12.062 1 98.12 431 PHE B C 1
ATOM 9083 O O . PHE B 1 431 ? 1.249 9.719 11.203 1 98.12 431 PHE B O 1
ATOM 9090 N N . ASN B 1 432 ? -0.738 9.219 12.07 1 96.62 432 ASN B N 1
ATOM 9091 C CA . ASN B 1 432 ? -1.112 8.305 11 1 96.62 432 ASN B CA 1
ATOM 9092 C C . ASN B 1 432 ? -2.197 8.898 10.102 1 96.62 432 ASN B C 1
ATOM 9094 O O . ASN B 1 432 ? -2.553 10.07 10.25 1 96.62 432 ASN B O 1
ATOM 9098 N N . THR B 1 433 ? -2.707 8.172 9.18 1 96.38 433 THR B N 1
ATOM 9099 C CA . THR B 1 433 ? -3.635 8.695 8.188 1 96.38 433 THR B CA 1
ATOM 9100 C C . THR B 1 433 ? -5.027 8.867 8.789 1 96.38 433 THR B C 1
ATOM 9102 O O . THR B 1 433 ? -5.844 9.625 8.258 1 96.38 433 THR B O 1
ATOM 9105 N N . ARG B 1 434 ? -5.363 8.172 9.852 1 95.94 434 ARG B N 1
ATOM 9106 C CA . ARG B 1 434 ? -6.629 8.406 10.539 1 95.94 434 ARG B CA 1
ATOM 9107 C C . ARG B 1 434 ? -6.723 9.836 11.055 1 95.94 434 ARG B C 1
ATOM 9109 O O . ARG B 1 434 ? -7.809 10.422 11.078 1 95.94 434 ARG B O 1
ATOM 9116 N N . PHE B 1 435 ? -5.594 10.289 11.492 1 97.88 435 PHE B N 1
ATOM 9117 C CA . PHE B 1 435 ? -5.508 11.68 11.945 1 97.88 435 PHE B CA 1
ATOM 9118 C C . PHE B 1 435 ? -5.922 12.633 10.828 1 97.88 435 PHE B C 1
ATOM 9120 O O . PHE B 1 435 ? -6.723 13.539 11.055 1 97.88 435 PHE B O 1
ATOM 9127 N N . LEU B 1 436 ? -5.434 12.43 9.641 1 98.38 436 LEU B N 1
ATOM 9128 C CA . LEU B 1 436 ? -5.723 13.273 8.492 1 98.38 436 LEU B CA 1
ATOM 9129 C C . LEU B 1 436 ? -7.188 13.164 8.086 1 98.38 436 LEU B C 1
ATOM 9131 O O . LEU B 1 436 ? -7.816 14.156 7.715 1 98.38 436 LEU B O 1
ATOM 9135 N N . MET B 1 437 ? -7.723 11.984 8.148 1 97 437 MET B N 1
ATOM 9136 C CA . MET B 1 437 ? -9.125 11.773 7.809 1 97 437 MET B CA 1
ATOM 9137 C C . MET B 1 437 ? -10.039 12.477 8.805 1 97 437 MET B C 1
ATOM 9139 O O . MET B 1 437 ? -11.07 13.039 8.422 1 97 437 MET B O 1
ATOM 9143 N N . ALA B 1 438 ? -9.648 12.422 10.055 1 96.94 438 ALA B N 1
ATOM 9144 C CA . ALA B 1 438 ? -10.43 13.125 11.07 1 96.94 438 ALA B CA 1
ATOM 9145 C C . ALA B 1 438 ? -10.391 14.633 10.836 1 96.94 438 ALA B C 1
ATOM 9147 O O . ALA B 1 438 ? -11.406 15.32 11.008 1 96.94 438 ALA B O 1
ATOM 9148 N N . LEU B 1 439 ? -9.266 15.102 10.477 1 98.19 439 LEU B N 1
ATOM 9149 C CA . LEU B 1 439 ? -9.141 16.516 10.156 1 98.19 439 LEU B CA 1
ATOM 9150 C C . LEU B 1 439 ? -10.039 16.891 8.984 1 98.19 439 LEU B C 1
ATOM 9152 O O . LEU B 1 439 ? -10.656 17.969 8.984 1 98.19 439 LEU B O 1
ATOM 9156 N N . HIS B 1 440 ? -10.055 16.031 7.996 1 98.31 440 HIS B N 1
ATOM 9157 C CA . HIS B 1 440 ? -10.945 16.25 6.855 1 98.31 440 HIS B CA 1
ATOM 9158 C C . HIS B 1 440 ? -12.398 16.359 7.301 1 98.31 440 HIS B C 1
ATOM 9160 O O . HIS B 1 440 ? -13.102 17.297 6.895 1 98.31 440 HIS B O 1
ATOM 9166 N N . ASP B 1 441 ? -12.805 15.484 8.141 1 97 441 ASP B N 1
ATOM 9167 C CA . ASP B 1 441 ? -14.188 15.477 8.609 1 97 441 ASP B CA 1
ATOM 9168 C C . ASP B 1 441 ? -14.492 16.719 9.445 1 97 441 ASP B C 1
ATOM 9170 O O . ASP B 1 441 ? -15.547 17.344 9.289 1 97 441 ASP B O 1
ATOM 9174 N N . HIS B 1 442 ? -13.602 17.078 10.305 1 96.69 442 HIS B N 1
ATOM 9175 C CA . HIS B 1 442 ? -13.82 18.203 11.195 1 96.69 442 HIS B CA 1
ATOM 9176 C C . HIS B 1 442 ? -13.883 19.516 10.422 1 96.69 442 HIS B C 1
ATOM 9178 O O . HIS B 1 442 ? -14.586 20.453 10.82 1 96.69 442 HIS B O 1
ATOM 9184 N N . SER B 1 443 ? -13.172 19.625 9.336 1 97.75 443 SER B N 1
ATOM 9185 C CA . SER B 1 443 ? -13.164 20.844 8.547 1 97.75 443 SER B CA 1
ATOM 9186 C C . SER B 1 443 ? -14.477 21.031 7.801 1 97.75 443 SER B C 1
ATOM 9188 O O . SER B 1 443 ? -14.805 22.141 7.371 1 97.75 443 SER B O 1
ATOM 9190 N N . ARG B 1 444 ? -15.266 20 7.715 1 96.38 444 ARG B N 1
ATOM 9191 C CA . ARG B 1 444 ? -16.469 20.078 6.879 1 96.38 444 ARG B CA 1
ATOM 9192 C C . ARG B 1 444 ? -17.734 19.906 7.715 1 96.38 444 ARG B C 1
ATOM 9194 O O . ARG B 1 444 ? -18.812 20.312 7.285 1 96.38 444 ARG B O 1
ATOM 9201 N N . SER B 1 445 ? -17.641 19.391 8.875 1 94.12 445 SER B N 1
ATOM 9202 C CA . SER B 1 445 ? -18.812 19.016 9.656 1 94.12 445 SER B CA 1
ATOM 9203 C C . SER B 1 445 ? -19.391 20.203 10.406 1 94.12 445 SER B C 1
ATOM 9205 O O . SER B 1 445 ? -20.578 20.219 10.742 1 94.12 445 SER B O 1
ATOM 9207 N N . GLY B 1 446 ? -18.516 21.188 10.758 1 93.81 446 GLY B N 1
ATOM 9208 C CA . GLY B 1 446 ? -18.938 22.297 11.602 1 93.81 446 GLY B CA 1
ATOM 9209 C C . GLY B 1 446 ? -19.141 21.906 13.047 1 93.81 446 GLY B C 1
ATOM 9210 O O . GLY B 1 446 ? -19.656 22.688 13.852 1 93.81 446 GLY B O 1
ATOM 9211 N N . GLN B 1 447 ? -18.688 20.75 13.367 1 91.88 447 GLN B N 1
ATOM 9212 C CA . GLN B 1 447 ? -18.828 20.234 14.727 1 91.88 447 GLN B CA 1
ATOM 9213 C C . GLN B 1 447 ? -17.953 21 15.703 1 91.88 447 GLN B C 1
ATOM 9215 O O . GLN B 1 447 ? -18.297 21.125 16.891 1 91.88 447 GLN B O 1
ATOM 9220 N N . PHE B 1 448 ? -16.859 21.406 15.281 1 93.56 448 PHE B N 1
ATOM 9221 C CA . PHE B 1 448 ? -15.922 22.188 16.078 1 93.56 448 PHE B CA 1
ATOM 9222 C C . PHE B 1 448 ? -15.742 23.594 15.484 1 93.56 448 PHE B C 1
ATOM 9224 O O . PHE B 1 448 ? -15.844 23.766 14.266 1 93.56 448 PHE B O 1
ATOM 9231 N N . GLY B 1 449 ? -15.469 24.5 16.312 1 95.19 449 GLY B N 1
ATOM 9232 C CA . GLY B 1 449 ? -15.359 25.891 15.859 1 95.19 449 GLY B CA 1
ATOM 9233 C C . GLY B 1 449 ? -14.047 26.188 15.156 1 95.19 449 GLY B C 1
ATOM 9234 O O . GLY B 1 449 ? -13.93 27.188 14.453 1 95.19 449 GLY B O 1
ATOM 9235 N N . THR B 1 450 ? -13.086 25.312 15.211 1 96.56 450 THR B N 1
ATOM 9236 C CA . THR B 1 450 ? -11.719 25.547 14.766 1 96.56 450 THR B CA 1
ATOM 9237 C C . THR B 1 450 ? -11.688 25.969 13.297 1 96.56 450 THR B C 1
ATOM 9239 O O . THR B 1 450 ? -10.945 26.875 12.922 1 96.56 450 THR B O 1
ATOM 9242 N N . PHE B 1 451 ? -12.516 25.328 12.484 1 97.5 451 PHE B N 1
ATOM 9243 C CA . PHE B 1 451 ? -12.406 25.531 11.047 1 97.5 451 PHE B CA 1
ATOM 9244 C C . PHE B 1 451 ? -13.531 26.406 10.531 1 97.5 451 PHE B C 1
ATOM 9246 O O . PHE B 1 451 ? -13.719 26.547 9.32 1 97.5 451 PHE B O 1
ATOM 9253 N N . VAL B 1 452 ? -14.242 27.047 11.453 1 96.69 452 VAL B N 1
ATOM 9254 C CA . VAL B 1 452 ? -15.359 27.891 11.07 1 96.69 452 VAL B CA 1
ATOM 9255 C C . VAL B 1 452 ? -14.852 29.281 10.672 1 96.69 452 VAL B C 1
ATOM 9257 O O . VAL B 1 452 ? -13.922 29.797 11.289 1 96.69 452 VAL B O 1
ATOM 9260 N N . GLY B 1 453 ? -15.438 29.812 9.617 1 95.62 453 GLY B N 1
ATOM 9261 C CA . GLY B 1 453 ? -15.062 31.156 9.164 1 95.62 453 GLY B CA 1
ATOM 9262 C C . GLY B 1 453 ? -13.977 31.141 8.102 1 95.62 453 GLY B C 1
ATOM 9263 O O . GLY B 1 453 ? -13.5 30.062 7.711 1 95.62 453 GLY B O 1
ATOM 9264 N N . CYS B 1 454 ? -13.5 32.406 7.684 1 97.19 454 CYS B N 1
ATOM 9265 C CA . CYS B 1 454 ? -12.594 32.5 6.543 1 97.19 454 CYS B CA 1
ATOM 9266 C C . CYS B 1 454 ? -11.32 33.25 6.93 1 97.19 454 CYS B C 1
ATOM 9268 O O . CYS B 1 454 ? -10.445 33.438 6.09 1 97.19 454 CYS B O 1
ATOM 9270 N N . SER B 1 455 ? -11.211 33.656 8.125 1 97.62 455 SER B N 1
ATOM 9271 C CA . SER B 1 455 ? -10.023 34.344 8.609 1 97.62 455 SER B CA 1
ATOM 9272 C C . SER B 1 455 ? -9.977 34.375 10.133 1 97.62 455 SER B C 1
ATOM 9274 O O . SER B 1 455 ? -10.969 34.062 10.797 1 97.62 455 SER B O 1
ATOM 9276 N N . GLU B 1 456 ? -8.805 34.688 10.633 1 97.12 456 GLU B N 1
ATOM 9277 C CA . GLU B 1 456 ? -8.656 34.844 12.07 1 97.12 456 GLU B CA 1
ATOM 9278 C C . GLU B 1 456 ? -9.586 35.938 12.594 1 97.12 456 GLU B C 1
ATOM 9280 O O . GLU B 1 456 ? -10.227 35.781 13.633 1 97.12 456 GLU B O 1
ATOM 9285 N N . LYS B 1 457 ? -9.695 37 11.883 1 97.94 457 LYS B N 1
ATOM 9286 C CA . LYS B 1 457 ? -10.562 38.125 12.258 1 97.94 457 LYS B CA 1
ATOM 9287 C C . LYS B 1 457 ? -12.008 37.688 12.406 1 97.94 457 LYS B C 1
ATOM 9289 O O . LYS B 1 457 ? -12.656 37.969 13.406 1 97.94 457 LYS B O 1
ATOM 9294 N N . GLN B 1 458 ? -12.469 37 11.43 1 96.94 458 GLN B N 1
ATOM 9295 C CA . GLN B 1 458 ? -13.859 36.531 11.453 1 96.94 458 GLN B CA 1
ATOM 9296 C C . GLN B 1 458 ? -14.109 35.625 12.641 1 96.94 458 GLN B C 1
ATOM 9298 O O . GLN B 1 458 ? -15.164 35.688 13.273 1 96.94 458 GLN B O 1
ATOM 9303 N N . ARG B 1 459 ? -13.227 34.75 12.953 1 96.44 459 ARG B N 1
ATOM 9304 C CA . ARG B 1 459 ? -13.391 33.844 14.062 1 96.44 459 ARG B CA 1
ATOM 9305 C C . ARG B 1 459 ? -13.398 34.562 15.398 1 96.44 459 ARG B C 1
ATOM 9307 O O . ARG B 1 459 ? -14.133 34.188 16.312 1 96.44 459 ARG B O 1
ATOM 9314 N N . ARG B 1 460 ? -12.578 35.594 15.477 1 95.81 460 ARG B N 1
ATOM 9315 C CA . ARG B 1 460 ? -12.578 36.438 16.672 1 95.81 460 ARG B CA 1
ATOM 9316 C C . ARG B 1 460 ? -13.891 37.188 16.812 1 95.81 460 ARG B C 1
ATOM 9318 O O . ARG B 1 460 ? -14.438 37.281 17.906 1 95.81 460 ARG B O 1
ATOM 9325 N N . GLU B 1 461 ? -14.336 37.688 15.727 1 96.44 461 GLU B N 1
ATOM 9326 C CA . GLU B 1 461 ? -15.578 38.469 15.734 1 96.44 461 GLU B CA 1
ATOM 9327 C C . GLU B 1 461 ? -16.766 37.594 16.078 1 96.44 461 GLU B C 1
ATOM 9329 O O . GLU B 1 461 ? -17.719 38.031 16.719 1 96.44 461 GLU B O 1
ATOM 9334 N N . LEU B 1 462 ? -16.688 36.344 15.695 1 95.12 462 LEU B N 1
ATOM 9335 C CA . LEU B 1 462 ? -17.75 35.406 15.977 1 95.12 462 LEU B CA 1
ATOM 9336 C C . LEU B 1 462 ? -17.656 34.875 17.406 1 95.12 462 LEU B C 1
ATOM 9338 O O . LEU B 1 462 ? -18.562 34.188 17.891 1 95.12 462 LEU B O 1
ATOM 9342 N N . GLY B 1 463 ? -16.547 35.125 18.078 1 95 463 GLY B N 1
ATOM 9343 C CA . GLY B 1 463 ? -16.344 34.656 19.453 1 95 463 GLY B CA 1
ATOM 9344 C C . GLY B 1 463 ? -16.25 33.156 19.578 1 95 463 GLY B C 1
ATOM 9345 O O . GLY B 1 463 ? -16.75 32.562 20.531 1 95 463 GLY B O 1
ATOM 9346 N N . LEU B 1 464 ? -15.68 32.562 18.656 1 94.5 464 LEU B N 1
ATOM 9347 C CA . LEU B 1 464 ? -15.664 31.094 18.594 1 94.5 464 LEU B CA 1
ATOM 9348 C C . LEU B 1 464 ? -14.891 30.5 19.766 1 94.5 464 LEU B C 1
ATOM 9350 O O . LEU B 1 464 ? -15.266 29.453 20.297 1 94.5 464 LEU B O 1
ATOM 9354 N N . ALA B 1 465 ? -13.836 31.125 20.172 1 93.38 465 ALA B N 1
ATOM 9355 C CA . ALA B 1 465 ? -13 30.609 21.266 1 93.38 465 ALA B CA 1
ATOM 9356 C C . ALA B 1 465 ? -13.805 30.469 22.547 1 93.38 465 ALA B C 1
ATOM 9358 O O . ALA B 1 465 ? -13.562 29.562 23.344 1 93.38 465 ALA B O 1
ATOM 9359 N N . GLY B 1 466 ? -14.742 31.328 22.703 1 91.94 466 GLY B N 1
ATOM 9360 C CA . GLY B 1 466 ? -15.539 31.297 23.922 1 91.94 466 GLY B CA 1
ATOM 9361 C C . GLY B 1 466 ? -16.828 30.5 23.766 1 91.94 466 GLY B C 1
ATOM 9362 O O . GLY B 1 466 ? -17.344 29.938 24.734 1 91.94 466 GLY B O 1
ATOM 9363 N N . LYS B 1 467 ? -17.25 30.344 22.562 1 91.75 467 LYS B N 1
ATOM 9364 C CA . LYS B 1 467 ? -18.594 29.797 22.359 1 91.75 467 LYS B CA 1
ATOM 9365 C C . LYS B 1 467 ? -18.531 28.344 21.922 1 91.75 467 LYS B C 1
ATOM 9367 O O . LYS B 1 467 ? -19.547 27.625 21.984 1 91.75 467 LYS B O 1
ATOM 9372 N N . THR B 1 468 ? -17.422 27.922 21.438 1 92.69 468 THR B N 1
ATOM 9373 C CA . THR B 1 468 ? -17.344 26.578 20.875 1 92.69 468 THR B CA 1
ATOM 9374 C C . THR B 1 468 ? -16.094 25.844 21.375 1 92.69 468 THR B C 1
ATOM 9376 O O . THR B 1 468 ? -15.266 26.422 22.062 1 92.69 468 THR B O 1
ATOM 9379 N N . CYS B 1 469 ? -16.031 24.547 21.031 1 91.69 469 CYS B N 1
ATOM 9380 C CA . CYS B 1 469 ? -14.859 23.719 21.328 1 91.69 469 CYS B CA 1
ATOM 9381 C C . CYS B 1 469 ? -13.945 23.609 20.109 1 91.69 469 CYS B C 1
ATOM 9383 O O . CYS B 1 469 ? -14.414 23.609 18.969 1 91.69 469 CYS B O 1
ATOM 9385 N N . SER B 1 470 ? -12.711 23.562 20.453 1 93.69 470 SER B N 1
ATOM 9386 C CA . SER B 1 470 ? -11.727 23.391 19.391 1 93.69 470 SER B CA 1
ATOM 9387 C C . SER B 1 470 ? -11.609 21.922 18.984 1 93.69 470 SER B C 1
ATOM 9389 O O . SER B 1 470 ? -11.766 21.031 19.828 1 93.69 470 SER B O 1
ATOM 9391 N N . SER B 1 471 ? -11.32 21.688 17.75 1 94.25 471 SER B N 1
ATOM 9392 C CA . SER B 1 471 ? -11.117 20.328 17.25 1 94.25 471 SER B CA 1
ATOM 9393 C C . SER B 1 471 ? -9.914 19.672 17.922 1 94.25 471 SER B C 1
ATOM 9395 O O . SER B 1 471 ? -9.867 18.438 18.047 1 94.25 471 SER B O 1
ATOM 9397 N N . TRP B 1 472 ? -8.984 20.422 18.359 1 95.81 472 TRP B N 1
ATOM 9398 C CA . TRP B 1 472 ? -7.719 19.922 18.875 1 95.81 472 TRP B CA 1
ATOM 9399 C C . TRP B 1 472 ? -7.922 19.203 20.203 1 95.81 472 TRP B C 1
ATOM 9401 O O . TRP B 1 472 ? -7.117 18.344 20.594 1 95.81 472 TRP B O 1
ATOM 9411 N N . VAL B 1 473 ? -8.984 19.5 20.906 1 92.31 473 VAL B N 1
ATOM 9412 C CA . VAL B 1 473 ? -9.305 18.781 22.141 1 92.31 473 VAL B CA 1
ATOM 9413 C C . VAL B 1 473 ? -9.602 17.328 21.828 1 92.31 473 VAL B C 1
ATOM 9415 O O . VAL B 1 473 ? -9.234 16.438 22.594 1 92.31 473 VAL B O 1
ATOM 9418 N N . TYR B 1 474 ? -10.289 17.125 20.719 1 92.44 474 TYR B N 1
ATOM 9419 C CA . TYR B 1 474 ? -10.609 15.773 20.25 1 92.44 474 TYR B CA 1
ATOM 9420 C C . TYR B 1 474 ? -9.336 14.977 19.984 1 92.44 474 TYR B C 1
ATOM 9422 O O . TYR B 1 474 ? -9.211 13.828 20.406 1 92.44 474 TYR B O 1
ATOM 9430 N N . PHE B 1 475 ? -8.414 15.562 19.312 1 94.69 475 PHE B N 1
ATOM 9431 C CA . PHE B 1 475 ? -7.172 14.883 18.953 1 94.69 475 PHE B CA 1
ATOM 9432 C C . PHE B 1 475 ? -6.316 14.617 20.172 1 94.69 475 PHE B C 1
ATOM 9434 O O . PHE B 1 475 ? -5.637 13.594 20.266 1 94.69 475 PHE B O 1
ATOM 9441 N N . ALA B 1 476 ? -6.375 15.555 21.094 1 92.56 476 ALA B N 1
ATOM 9442 C CA . ALA B 1 476 ? -5.629 15.367 22.344 1 92.56 476 ALA B CA 1
ATOM 9443 C C . ALA B 1 476 ? -6.219 14.227 23.172 1 92.56 476 ALA B C 1
ATOM 9445 O O . ALA B 1 476 ? -5.484 13.438 23.766 1 92.56 476 ALA B O 1
ATOM 9446 N N . ALA B 1 477 ? -7.484 14.188 23.188 1 88.12 477 ALA B N 1
ATOM 9447 C CA . ALA B 1 477 ? -8.18 13.18 23.984 1 88.12 477 ALA B CA 1
ATOM 9448 C C . ALA B 1 477 ? -8.008 11.789 23.391 1 88.12 477 ALA B C 1
ATOM 9450 O O . ALA B 1 477 ? -7.953 10.797 24.109 1 88.12 477 ALA B O 1
ATOM 9451 N N . LYS B 1 478 ? -7.887 11.703 22.078 1 90.06 478 LYS B N 1
ATOM 9452 C CA . LYS B 1 478 ? -7.812 10.414 21.391 1 90.06 478 LYS B CA 1
ATOM 9453 C C . LYS B 1 478 ? -6.441 10.211 20.75 1 90.06 478 LYS B C 1
ATOM 9455 O O . LYS B 1 478 ? -6.34 9.641 19.656 1 90.06 478 LYS B O 1
ATOM 9460 N N . ARG B 1 479 ? -5.5 10.664 21.359 1 91.62 479 ARG B N 1
ATOM 9461 C CA . ARG B 1 479 ? -4.145 10.641 20.812 1 91.62 479 ARG B CA 1
ATOM 9462 C C . ARG B 1 479 ? -3.736 9.227 20.422 1 91.62 479 ARG B C 1
ATOM 9464 O O . ARG B 1 479 ? -3.047 9.031 19.422 1 91.62 479 ARG B O 1
ATOM 9471 N N . TYR B 1 480 ? -4.148 8.172 21.109 1 87.5 480 TYR B N 1
ATOM 9472 C CA . TYR B 1 480 ? -3.766 6.789 20.875 1 87.5 480 TYR B CA 1
ATOM 9473 C C . TYR B 1 480 ? -4.27 6.312 19.516 1 87.5 480 TYR B C 1
ATOM 9475 O O . TYR B 1 480 ? -3.65 5.457 18.891 1 87.5 480 TYR B O 1
ATOM 9483 N N . VAL B 1 481 ? -5.328 6.859 19.031 1 92.31 481 VAL B N 1
ATOM 9484 C CA . VAL B 1 481 ? -5.93 6.469 17.75 1 92.31 481 VAL B CA 1
ATOM 9485 C C . VAL B 1 481 ? -5.113 7.039 16.594 1 92.31 481 VAL B C 1
ATOM 9487 O O . VAL B 1 481 ? -5.043 6.438 15.523 1 92.31 481 VAL B O 1
ATOM 9490 N N . PHE B 1 482 ? -4.438 8.141 16.875 1 96.12 482 PHE B N 1
ATOM 9491 C CA . PHE B 1 482 ? -3.885 8.914 15.773 1 96.12 482 PHE B CA 1
ATOM 9492 C C . PHE B 1 482 ? -2.367 8.773 15.719 1 96.12 482 PHE B C 1
ATOM 9494 O O . PHE B 1 482 ? -1.738 9.164 14.734 1 96.12 482 PHE B O 1
ATOM 9501 N N . THR B 1 483 ? -1.807 8.148 16.688 1 95.19 483 THR B N 1
ATOM 9502 C CA . THR B 1 483 ? -0.354 8.055 16.766 1 95.19 483 THR B CA 1
ATOM 9503 C C . THR B 1 483 ? 0.17 6.945 15.859 1 95.19 483 THR B C 1
ATOM 9505 O O . THR B 1 483 ? -0.437 5.879 15.758 1 95.19 483 THR B O 1
ATOM 9508 N N . ASN B 1 484 ? 1.248 7.223 15.18 1 95.5 484 ASN B N 1
ATOM 9509 C CA . ASN B 1 484 ? 1.96 6.27 14.336 1 95.5 484 ASN B CA 1
ATOM 9510 C C . ASN B 1 484 ? 2.949 5.434 15.141 1 95.5 484 ASN B C 1
ATOM 9512 O O . ASN B 1 484 ? 3.928 5.965 15.672 1 95.5 484 ASN B O 1
ATOM 9516 N N . PRO B 1 485 ? 2.77 4.16 15.188 1 92.19 485 PRO B N 1
ATOM 9517 C CA . PRO B 1 485 ? 3.648 3.311 16 1 92.19 485 PRO B CA 1
ATOM 9518 C C . PRO B 1 485 ? 5.059 3.201 15.414 1 92.19 485 PRO B C 1
ATOM 9520 O O . PRO B 1 485 ? 5.98 2.77 16.109 1 92.19 485 PRO B O 1
ATOM 9523 N N . LEU B 1 486 ? 5.285 3.625 14.219 1 92.56 486 LEU B N 1
ATOM 9524 C CA . LEU B 1 486 ? 6.57 3.451 13.547 1 92.56 486 LEU B CA 1
ATOM 9525 C C . LEU B 1 486 ? 7.398 4.73 13.625 1 92.56 486 LEU B C 1
ATOM 9527 O O . LEU B 1 486 ? 8.555 4.75 13.203 1 92.56 486 LEU B O 1
ATOM 9531 N N . TYR B 1 487 ? 6.844 5.746 14.195 1 94.44 487 TYR B N 1
ATOM 9532 C CA . TYR B 1 487 ? 7.484 7.059 14.195 1 94.44 487 TYR B CA 1
ATOM 9533 C C . TYR B 1 487 ? 8.867 6.992 14.82 1 94.44 487 TYR B C 1
ATOM 9535 O O . TYR B 1 487 ? 9.031 6.48 15.938 1 94.44 487 TYR B O 1
ATOM 9543 N N . THR B 1 488 ? 9.859 7.418 14.078 1 92.44 488 THR B N 1
ATOM 9544 C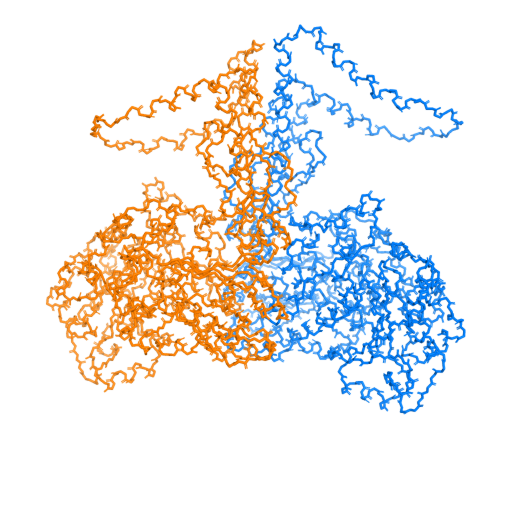 CA . THR B 1 488 ? 11.242 7.566 14.516 1 92.44 488 THR B CA 1
ATOM 9545 C C . THR B 1 488 ? 11.781 8.945 14.156 1 92.44 488 THR B C 1
ATOM 9547 O O . THR B 1 488 ? 12.266 9.156 13.039 1 92.44 488 THR B O 1
ATOM 9550 N N . PRO B 1 489 ? 11.766 9.844 15.125 1 91.56 489 PRO B N 1
ATOM 9551 C CA . PRO B 1 489 ? 12.242 11.195 14.82 1 91.56 489 PRO B CA 1
ATOM 9552 C C . PRO B 1 489 ? 13.711 11.219 14.398 1 91.56 489 PRO B C 1
ATOM 9554 O O . PRO B 1 489 ? 14.508 10.414 14.891 1 91.56 489 PRO B O 1
ATOM 9557 N N . PRO B 1 490 ? 14.055 12.125 13.531 1 90.5 490 PRO B N 1
ATOM 9558 C CA . PRO B 1 490 ? 15.461 12.227 13.141 1 90.5 490 PRO B CA 1
ATOM 9559 C C . PRO B 1 490 ? 16.375 12.523 14.32 1 90.5 490 PRO B C 1
ATOM 9561 O O . PRO B 1 490 ? 16 13.266 15.234 1 90.5 490 PRO B O 1
ATOM 9564 N N . PRO B 1 491 ? 17.594 12.008 14.297 1 86.81 491 PRO B N 1
ATOM 9565 C CA . PRO B 1 491 ? 18.531 12.18 15.406 1 86.81 491 PRO B CA 1
ATOM 9566 C C . PRO B 1 491 ? 18.781 13.648 15.75 1 86.81 491 PRO B C 1
ATOM 9568 O O . PRO B 1 491 ? 18.859 14.008 16.922 1 86.81 491 PRO B O 1
ATOM 9571 N N . LYS B 1 492 ? 18.875 14.43 14.727 1 89 492 LYS B N 1
ATOM 9572 C CA . LYS B 1 492 ? 19.094 15.859 14.945 1 89 492 LYS B CA 1
ATOM 9573 C C . LYS B 1 492 ? 17.953 16.469 15.758 1 89 492 LYS B C 1
ATOM 9575 O O . LYS B 1 492 ? 18.172 17.344 16.609 1 89 492 LYS B O 1
ATOM 9580 N N . TYR B 1 493 ? 16.781 16.062 15.477 1 93.19 493 TYR B N 1
ATOM 9581 C CA . TYR B 1 493 ? 15.609 16.562 16.172 1 93.19 493 TYR B CA 1
ATOM 9582 C C . TYR B 1 493 ? 15.578 16.078 17.609 1 93.19 493 TYR B C 1
ATOM 9584 O O . TYR B 1 493 ? 15.25 16.844 18.531 1 93.19 493 TYR B O 1
ATOM 9592 N N . VAL B 1 494 ? 15.953 14.852 17.875 1 90 494 VAL B N 1
ATOM 9593 C CA . VAL B 1 494 ? 15.977 14.273 19.203 1 90 494 VAL B CA 1
ATOM 9594 C C . VAL B 1 494 ? 17 15.016 20.078 1 90 494 VAL B C 1
ATOM 9596 O O . VAL B 1 494 ? 16.719 15.352 21.219 1 90 494 VAL B O 1
ATOM 9599 N N . LYS B 1 495 ? 18.141 15.227 19.531 1 90.19 495 LYS B N 1
ATOM 9600 C CA . LYS B 1 495 ? 19.188 15.93 20.25 1 90.19 495 LYS B CA 1
ATOM 9601 C C . LYS B 1 495 ? 18.766 17.344 20.609 1 90.19 495 LYS B C 1
ATOM 9603 O O . LYS B 1 495 ? 19 17.812 21.734 1 90.19 495 LYS B O 1
ATOM 9608 N N . ALA B 1 496 ? 18.125 17.953 19.672 1 91.06 496 ALA B N 1
ATOM 9609 C CA . ALA B 1 496 ? 17.703 19.344 19.875 1 91.06 496 ALA B CA 1
ATOM 9610 C C . ALA B 1 496 ? 16.578 19.406 20.906 1 91.06 496 ALA B C 1
ATOM 9612 O O . ALA B 1 496 ? 16.484 20.375 21.672 1 91.06 496 ALA B O 1
ATOM 9613 N N . LYS B 1 497 ? 15.734 18.453 20.891 1 89.56 497 LYS B N 1
ATOM 9614 C CA . LYS B 1 497 ? 14.602 18.422 21.812 1 89.56 497 LYS B CA 1
ATOM 9615 C C . LYS B 1 497 ? 15.062 18.266 23.266 1 89.56 497 LYS B C 1
ATOM 9617 O O . LYS B 1 497 ? 14.438 18.812 24.172 1 89.56 497 LYS B O 1
ATOM 9622 N N . LYS B 1 498 ? 16.109 17.562 23.453 1 85.69 498 LYS B N 1
ATOM 9623 C CA . LYS B 1 498 ? 16.672 17.391 24.781 1 85.69 498 LYS B CA 1
ATOM 9624 C C . LYS B 1 498 ? 17.172 18.734 25.344 1 85.69 498 LYS B C 1
ATOM 9626 O O . LYS B 1 498 ? 17.125 18.969 26.547 1 85.69 498 LYS B O 1
ATOM 9631 N N . ILE B 1 499 ? 17.609 19.5 24.438 1 80.94 499 ILE B N 1
ATOM 9632 C CA . ILE B 1 499 ? 18.172 20.797 24.828 1 80.94 499 ILE B CA 1
ATOM 9633 C C . ILE B 1 499 ? 17.062 21.828 24.953 1 80.94 499 ILE B C 1
ATOM 9635 O O . ILE B 1 499 ? 17.016 22.594 25.922 1 80.94 499 ILE B O 1
ATOM 9639 N N . ALA B 1 500 ? 16.281 21.812 23.844 1 73.94 500 ALA B N 1
ATOM 9640 C CA . ALA B 1 500 ? 15.164 22.75 23.781 1 73.94 500 ALA B CA 1
ATOM 9641 C C . ALA B 1 500 ? 13.844 22 23.594 1 73.94 500 ALA B C 1
ATOM 9643 O O . ALA B 1 500 ? 13.781 21.016 22.859 1 73.94 500 ALA B O 1
ATOM 9644 N N . GLY B 1 501 ? 12.906 22.25 24.344 1 69.25 501 GLY B N 1
ATOM 9645 C CA . GLY B 1 501 ? 11.602 21.625 24.266 1 69.25 501 GLY B CA 1
ATOM 9646 C C . GLY B 1 501 ? 11.055 21.562 22.844 1 69.25 501 GLY B C 1
ATOM 9647 O O . GLY B 1 501 ? 10.648 20.484 22.375 1 69.25 501 GLY B O 1
ATOM 9648 N N . GLN B 1 502 ? 11.031 22.719 22.188 1 73.06 502 GLN B N 1
ATOM 9649 C CA . GLN B 1 502 ? 10.602 22.797 20.797 1 73.06 502 GLN B CA 1
ATOM 9650 C C . GLN B 1 502 ? 11.75 23.219 19.891 1 73.06 502 GLN B C 1
ATOM 9652 O O . GLN B 1 502 ? 11.93 24.406 19.625 1 73.06 502 GLN B O 1
ATOM 9657 N N . PRO B 1 503 ? 12.352 22.141 19.375 1 86.69 503 PRO B N 1
ATOM 9658 C CA . PRO B 1 503 ? 13.562 22.484 18.625 1 86.69 503 PRO B CA 1
ATOM 9659 C C . PRO B 1 503 ? 13.258 22.969 17.219 1 86.69 503 PRO B C 1
ATOM 9661 O O . PRO B 1 503 ? 12.242 22.594 16.625 1 86.69 503 PRO B O 1
ATOM 9664 N N . HIS B 1 504 ? 14.023 23.844 16.719 1 93.81 504 HIS B N 1
ATOM 9665 C CA . HIS B 1 504 ? 13.984 24.328 15.352 1 93.81 504 HIS B CA 1
ATOM 9666 C C . HIS B 1 504 ? 15.195 23.844 14.562 1 93.81 504 HIS B C 1
ATOM 9668 O O . HIS B 1 504 ? 16.219 24.516 14.5 1 93.81 504 HIS B O 1
ATOM 9674 N N . VAL B 1 505 ? 15.008 22.688 13.961 1 94.12 505 VAL B N 1
ATOM 9675 C CA . VAL B 1 505 ? 16.031 22.062 13.133 1 94.12 505 VAL B CA 1
ATOM 9676 C C . VAL B 1 505 ? 15.43 21.609 11.805 1 94.12 505 VAL B C 1
ATOM 9678 O O . VAL B 1 505 ? 14.211 21.547 11.664 1 94.12 505 VAL B O 1
ATOM 9681 N N . THR B 1 506 ? 16.297 21.406 10.844 1 94.25 506 THR B N 1
ATOM 9682 C CA . THR B 1 506 ? 15.805 20.938 9.555 1 94.25 506 THR B CA 1
ATOM 9683 C C . THR B 1 506 ? 16.172 19.484 9.328 1 94.25 506 THR B C 1
ATOM 9685 O O . THR B 1 506 ? 17.172 19 9.859 1 94.25 506 THR B O 1
ATOM 9688 N N . ALA B 1 507 ? 15.336 18.75 8.734 1 94.12 507 ALA B N 1
ATOM 9689 C CA . ALA B 1 507 ? 15.531 17.391 8.227 1 94.12 507 ALA B CA 1
ATOM 9690 C C . ALA B 1 507 ? 14.711 17.156 6.965 1 94.12 507 ALA B C 1
ATOM 9692 O O . ALA B 1 507 ? 13.617 16.578 7.027 1 94.12 507 ALA B O 1
ATOM 9693 N N . LEU B 1 508 ? 15.242 17.547 5.844 1 94.56 508 LEU B N 1
ATOM 9694 C CA . LEU B 1 508 ? 14.523 17.516 4.578 1 94.56 508 LEU B CA 1
ATOM 9695 C C . LEU B 1 508 ? 14.188 16.078 4.18 1 94.56 508 LEU B C 1
ATOM 9697 O O . LEU B 1 508 ? 15.031 15.195 4.293 1 94.56 508 LEU B O 1
ATOM 9701 N N . LEU B 1 509 ? 12.961 15.812 3.768 1 93.25 509 LEU B N 1
ATOM 9702 C CA . LEU B 1 509 ? 12.547 14.508 3.264 1 93.25 509 LEU B CA 1
ATOM 9703 C C . LEU B 1 509 ? 13.188 14.219 1.906 1 93.25 509 LEU B C 1
ATOM 9705 O O . LEU B 1 509 ? 13.625 15.141 1.217 1 93.25 509 LEU B O 1
ATOM 9709 N N . PRO B 1 510 ? 13.25 12.984 1.526 1 89.38 510 PRO B N 1
ATOM 9710 C CA . PRO B 1 510 ? 13.969 12.625 0.302 1 89.38 510 PRO B CA 1
ATOM 9711 C C . PRO B 1 510 ? 13.234 13.062 -0.963 1 89.38 510 PRO B C 1
ATOM 9713 O O . PRO B 1 510 ? 12 13.148 -0.968 1 89.38 510 PRO B O 1
ATOM 9716 N N . ALA B 1 511 ? 13.938 13.219 -2.023 1 87.88 511 ALA B N 1
ATOM 9717 C CA . ALA B 1 511 ? 13.438 13.781 -3.275 1 87.88 511 ALA B CA 1
ATOM 9718 C C . ALA B 1 511 ? 12.445 12.836 -3.949 1 87.88 511 ALA B C 1
ATOM 9720 O O . ALA B 1 511 ? 11.586 13.273 -4.715 1 87.88 511 ALA B O 1
ATOM 9721 N N . PHE B 1 512 ? 12.492 11.555 -3.658 1 86.81 512 PHE B N 1
ATOM 9722 C CA . PHE B 1 512 ? 11.672 10.586 -4.379 1 86.81 512 PHE B CA 1
ATOM 9723 C C . PHE B 1 512 ? 10.188 10.812 -4.078 1 86.81 512 PHE B C 1
ATOM 9725 O O . PHE B 1 512 ? 9.328 10.297 -4.789 1 86.81 512 PHE B O 1
ATOM 9732 N N . VAL B 1 513 ? 9.883 11.594 -3.055 1 92.25 513 VAL B N 1
ATOM 9733 C CA . VAL B 1 513 ? 8.492 11.82 -2.689 1 92.25 513 VAL B CA 1
ATOM 9734 C C . VAL B 1 513 ? 7.758 12.492 -3.848 1 92.25 513 VAL B C 1
ATOM 9736 O O . VAL B 1 513 ? 6.527 12.438 -3.928 1 92.25 513 VAL B O 1
ATOM 9739 N N . ALA B 1 514 ? 8.5 13.141 -4.77 1 92 514 ALA B N 1
ATOM 9740 C CA . ALA B 1 514 ? 7.891 13.828 -5.902 1 92 514 ALA B CA 1
ATOM 9741 C C . ALA B 1 514 ? 7.879 12.938 -7.145 1 92 514 ALA B C 1
ATOM 9743 O O . ALA B 1 514 ? 7.383 13.336 -8.195 1 92 514 ALA B O 1
ATOM 9744 N N . SER B 1 515 ? 8.336 11.664 -7.047 1 90.06 515 SER B N 1
ATOM 9745 C CA . SER B 1 515 ? 8.398 10.766 -8.195 1 90.06 515 SER B CA 1
ATOM 9746 C C . SER B 1 515 ? 7.008 10.414 -8.703 1 90.06 515 SER B C 1
ATOM 9748 O O . SER B 1 515 ? 6.133 10.031 -7.918 1 90.06 515 SER B O 1
ATOM 9750 N N . PRO B 1 516 ? 6.809 10.492 -10.023 1 90.5 516 PRO B N 1
ATOM 9751 C CA . PRO B 1 516 ? 5.496 10.172 -10.594 1 90.5 516 PRO B CA 1
ATOM 9752 C C . PRO B 1 516 ? 5.059 8.734 -10.312 1 90.5 516 PRO B C 1
ATOM 9754 O O . PRO B 1 516 ? 3.861 8.461 -10.195 1 90.5 516 PRO B O 1
ATOM 9757 N N . HIS B 1 517 ? 6.016 7.828 -10.094 1 88.56 517 HIS B N 1
ATOM 9758 C CA . HIS B 1 517 ? 5.75 6.406 -9.93 1 88.56 517 HIS B CA 1
ATOM 9759 C C . HIS B 1 517 ? 5.008 6.129 -8.625 1 88.56 517 HIS B C 1
ATOM 9761 O O . HIS B 1 517 ? 4.445 5.047 -8.438 1 88.56 517 HIS B O 1
ATOM 9767 N N . LEU B 1 518 ? 5.016 7.121 -7.777 1 89.88 518 LEU B N 1
ATOM 9768 C CA . LEU B 1 518 ? 4.613 6.824 -6.406 1 89.88 518 LEU B CA 1
ATOM 9769 C C . LEU B 1 518 ? 3.244 7.422 -6.102 1 89.88 518 LEU B C 1
ATOM 9771 O O . LEU B 1 518 ? 2.693 7.203 -5.02 1 89.88 518 LEU B O 1
ATOM 9775 N N . PHE B 1 519 ? 2.633 8.141 -6.996 1 92.5 519 PHE B N 1
ATOM 9776 C CA . PHE B 1 519 ? 1.341 8.766 -6.742 1 92.5 519 PHE B CA 1
ATOM 9777 C C . PHE B 1 519 ? 0.202 7.793 -7.008 1 92.5 519 PHE B C 1
ATOM 9779 O O . PHE B 1 519 ? 0.216 7.07 -8.008 1 92.5 519 PHE B O 1
ATOM 9786 N N . GLY B 1 520 ? -0.698 7.684 -6.086 1 90.5 520 GLY B N 1
ATOM 9787 C CA . GLY B 1 520 ? -1.876 6.836 -6.176 1 90.5 520 GLY B CA 1
ATOM 9788 C C . GLY B 1 520 ? -3.061 7.375 -5.395 1 90.5 520 GLY B C 1
ATOM 9789 O O . GLY B 1 520 ? -2.92 8.32 -4.617 1 90.5 520 GLY B O 1
ATOM 9790 N N . MET B 1 521 ? -4.184 6.707 -5.504 1 90.88 521 MET B N 1
ATOM 9791 C CA . MET B 1 521 ? -5.43 7.188 -4.91 1 90.88 521 MET B CA 1
ATOM 9792 C C . MET B 1 521 ? -5.457 6.918 -3.41 1 90.88 521 MET B C 1
ATOM 9794 O O . MET B 1 521 ? -5 5.867 -2.953 1 90.88 521 MET B O 1
ATOM 9798 N N . TRP B 1 522 ? -5.984 7.891 -2.674 1 93.5 522 TRP B N 1
ATOM 9799 C CA . TRP B 1 522 ? -6.242 7.715 -1.247 1 93.5 522 TRP B CA 1
ATOM 9800 C C . TRP B 1 522 ? -7.543 6.957 -1.017 1 93.5 522 TRP B C 1
ATOM 9802 O O . TRP B 1 522 ? -8.531 7.527 -0.548 1 93.5 522 TRP B O 1
ATOM 9812 N N . SER B 1 523 ? -7.5 5.707 -1.147 1 89.38 523 SER B N 1
ATOM 9813 C CA . SER B 1 523 ? -8.695 4.871 -1.072 1 89.38 523 SER B CA 1
ATOM 9814 C C . SER B 1 523 ? -9.328 4.938 0.312 1 89.38 523 SER B C 1
ATOM 9816 O O . SER B 1 523 ? -10.555 4.867 0.444 1 89.38 523 SER B O 1
ATOM 9818 N N . ASP B 1 524 ? -8.539 5.105 1.318 1 90.94 524 ASP B N 1
ATOM 9819 C CA . ASP B 1 524 ? -9.039 5.105 2.689 1 90.94 524 ASP B CA 1
ATOM 9820 C C . ASP B 1 524 ? -9.953 6.305 2.936 1 90.94 524 ASP B C 1
ATOM 9822 O O . ASP B 1 524 ? -10.766 6.289 3.863 1 90.94 524 ASP B O 1
ATOM 9826 N N . LEU B 1 525 ? -9.766 7.297 2.172 1 94.25 525 LEU B N 1
ATOM 9827 C CA . LEU B 1 525 ? -10.641 8.453 2.326 1 94.25 525 LEU B CA 1
ATOM 9828 C C . LEU B 1 525 ? -11.805 8.391 1.338 1 94.25 525 LEU B C 1
ATOM 9830 O O . LEU B 1 525 ? -12.961 8.531 1.729 1 94.25 525 LEU B O 1
ATOM 9834 N N . TYR B 1 526 ? -11.531 8.172 0.046 1 92.06 526 TYR B N 1
ATOM 9835 C CA . TYR B 1 526 ? -12.516 8.336 -1.018 1 92.06 526 TYR B CA 1
ATOM 9836 C C . TYR B 1 526 ? -13.438 7.125 -1.1 1 92.06 526 TYR B C 1
ATOM 9838 O O . TYR B 1 526 ? -14.547 7.215 -1.634 1 92.06 526 TYR B O 1
ATOM 9846 N N . LEU B 1 527 ? -12.898 5.977 -0.544 1 88.19 527 LEU B N 1
ATOM 9847 C CA . LEU B 1 527 ? -13.703 4.762 -0.471 1 88.19 527 LEU B CA 1
ATOM 9848 C C . LEU B 1 527 ? -13.805 4.258 0.965 1 88.19 527 LEU B C 1
ATOM 9850 O O . LEU B 1 527 ? -13.945 3.055 1.198 1 88.19 527 LEU B O 1
ATOM 9854 N N . ARG B 1 528 ? -13.688 5.102 1.841 1 85.31 528 ARG B N 1
ATOM 9855 C CA . ARG B 1 528 ? -13.594 4.824 3.271 1 85.31 528 ARG B CA 1
ATOM 9856 C C . ARG B 1 528 ? -14.75 3.939 3.734 1 85.31 528 ARG B C 1
ATOM 9858 O O . ARG B 1 528 ? -14.57 3.09 4.609 1 85.31 528 ARG B O 1
ATOM 9865 N N . HIS B 1 529 ? -15.836 4.078 3.17 1 79 529 HIS B N 1
ATOM 9866 C CA . HIS B 1 529 ? -17.031 3.461 3.736 1 79 529 HIS B CA 1
ATOM 9867 C C . HIS B 1 529 ? -17.516 2.305 2.869 1 79 529 HIS B C 1
ATOM 9869 O O . HIS B 1 529 ? -18.609 1.765 3.102 1 79 529 HIS B O 1
ATOM 9875 N N . GLU B 1 530 ? -16.672 2.027 1.97 1 76.19 530 GLU B N 1
ATOM 9876 C CA . GLU B 1 530 ? -16.953 0.834 1.179 1 76.19 530 GLU B CA 1
ATOM 9877 C C . GLU B 1 530 ? -16.266 -0.395 1.767 1 76.19 530 GLU B C 1
ATOM 9879 O O . GLU B 1 530 ? -15.078 -0.619 1.531 1 76.19 530 GLU B O 1
ATOM 9884 N N . TRP B 1 531 ? -16.938 -1.043 2.467 1 63.75 531 TRP B N 1
ATOM 9885 C CA . TRP B 1 531 ? -16.375 -2.031 3.381 1 63.75 531 TRP B CA 1
ATOM 9886 C C . TRP B 1 531 ? -15.797 -3.215 2.613 1 63.75 531 TRP B C 1
ATOM 9888 O O . TRP B 1 531 ? -14.984 -3.975 3.15 1 63.75 531 TRP B O 1
ATOM 9898 N N . ARG B 1 532 ? -16.156 -3.346 1.438 1 65.44 532 ARG B N 1
ATOM 9899 C CA . ARG B 1 532 ? -15.594 -4.484 0.719 1 65.44 532 ARG B CA 1
ATOM 9900 C C . ARG B 1 532 ? -14.195 -4.172 0.208 1 65.44 532 ARG B C 1
ATOM 9902 O O . ARG B 1 532 ? -13.422 -5.078 -0.117 1 65.44 532 ARG B O 1
ATOM 9909 N N . ILE B 1 533 ? -13.977 -2.912 0.193 1 74.56 533 ILE B N 1
ATOM 9910 C CA . ILE B 1 533 ? -12.602 -2.531 -0.126 1 74.56 533 ILE B CA 1
ATOM 9911 C C . ILE B 1 533 ? -11.805 -2.338 1.163 1 74.56 533 ILE B C 1
ATOM 9913 O O . ILE B 1 533 ? -12.031 -1.372 1.896 1 74.56 533 ILE B O 1
ATOM 9917 N N . PRO B 1 534 ? -10.977 -3.271 1.373 1 74.25 534 PRO B N 1
ATOM 9918 C CA . PRO B 1 534 ? -10.273 -3.219 2.66 1 74.25 534 PRO B CA 1
ATOM 9919 C C . PRO B 1 534 ? -9.328 -2.027 2.768 1 74.25 534 PRO B C 1
ATOM 9921 O O . PRO B 1 534 ? -8.695 -1.646 1.781 1 74.25 534 PRO B O 1
ATOM 9924 N N . SER B 1 535 ? -9.406 -1.396 3.928 1 82.62 535 SER B N 1
ATOM 9925 C CA . SER B 1 535 ? -8.422 -0.375 4.258 1 82.62 535 SER B CA 1
ATOM 9926 C C . SER B 1 535 ? -7.133 -1.001 4.785 1 82.62 535 SER B C 1
ATOM 9928 O O . SER B 1 535 ? -6.84 -0.915 5.977 1 82.62 535 SER B O 1
ATOM 9930 N N . LEU B 1 536 ? -6.375 -1.503 3.959 1 82.88 536 LEU B N 1
ATOM 9931 C CA . LEU B 1 536 ? -5.219 -2.322 4.312 1 82.88 536 LEU B CA 1
ATOM 9932 C C . LEU B 1 536 ? -4.191 -1.506 5.082 1 82.88 536 LEU B C 1
ATOM 9934 O O . LEU B 1 536 ? -3.59 -2.002 6.039 1 82.88 536 LEU B O 1
ATOM 9938 N N . SER B 1 537 ? -3.971 -0.276 4.664 1 85.38 537 SER B N 1
ATOM 9939 C CA . SER B 1 537 ? -2.984 0.562 5.336 1 85.38 537 SER B CA 1
ATOM 9940 C C . SER B 1 537 ? -3.365 0.8 6.797 1 85.38 537 SER B C 1
ATOM 9942 O O . SER B 1 537 ? -2.514 0.722 7.684 1 85.38 537 SER B O 1
ATOM 9944 N N . GLN B 1 538 ? -4.625 1.003 7.031 1 88.88 538 GLN B N 1
ATOM 9945 C CA . GLN B 1 538 ? -5.102 1.238 8.391 1 88.88 538 GLN B CA 1
ATOM 9946 C C . GLN B 1 538 ? -5.008 -0.029 9.234 1 88.88 538 GLN B C 1
ATOM 9948 O O . GLN B 1 538 ? -4.625 0.026 10.406 1 88.88 538 GLN B O 1
ATOM 9953 N N . ARG B 1 539 ? -5.324 -1.112 8.602 1 89.38 539 ARG B N 1
ATOM 9954 C CA . ARG B 1 539 ? -5.293 -2.381 9.328 1 89.38 539 ARG B CA 1
ATOM 9955 C C . ARG B 1 539 ? -3.867 -2.752 9.719 1 89.38 539 ARG B C 1
ATOM 9957 O O . ARG B 1 539 ? -3.645 -3.316 10.797 1 89.38 539 ARG B O 1
ATOM 9964 N N . MET B 1 540 ? -2.988 -2.484 8.859 1 89.94 540 MET B N 1
ATOM 9965 C CA . MET B 1 540 ? -1.588 -2.783 9.148 1 89.94 540 MET B CA 1
ATOM 9966 C C . MET B 1 540 ? -1.08 -1.935 10.312 1 89.94 540 MET B C 1
ATOM 9968 O O . MET B 1 540 ? -0.384 -2.438 11.195 1 89.94 540 MET B O 1
ATOM 9972 N N . ILE B 1 541 ? -1.429 -0.69 10.297 1 91.31 541 ILE B N 1
ATOM 9973 C CA . ILE B 1 541 ? -1.01 0.214 11.359 1 91.31 541 ILE B CA 1
ATOM 9974 C C . ILE B 1 541 ? -1.649 -0.214 12.68 1 91.31 541 ILE B C 1
ATOM 9976 O O . ILE B 1 541 ? -1.004 -0.175 13.734 1 91.31 541 ILE B O 1
ATOM 9980 N N . GLU B 1 542 ? -2.898 -0.629 12.617 1 91.69 542 GLU B N 1
ATOM 9981 C CA . GLU B 1 542 ? -3.592 -1.12 13.805 1 91.69 542 GLU B CA 1
ATOM 9982 C C . GLU B 1 542 ? -2.9 -2.354 14.383 1 91.69 542 GLU B C 1
ATOM 9984 O O . GLU B 1 542 ? -2.721 -2.463 15.594 1 91.69 542 GLU B O 1
ATOM 9989 N N . ALA B 1 543 ? -2.557 -3.238 13.516 1 91.88 543 ALA B N 1
ATOM 9990 C CA . ALA B 1 543 ? -1.863 -4.453 13.938 1 91.88 543 ALA B CA 1
ATOM 9991 C C . ALA B 1 543 ? -0.526 -4.121 14.594 1 91.88 543 ALA B C 1
ATOM 9993 O O . ALA B 1 543 ? -0.162 -4.719 15.609 1 91.88 543 ALA B O 1
ATOM 9994 N N . MET B 1 544 ? 0.157 -3.201 14.055 1 91.31 544 MET B N 1
ATOM 9995 C CA . MET B 1 544 ? 1.448 -2.787 14.594 1 91.31 544 MET B CA 1
ATOM 9996 C C . MET B 1 544 ? 1.28 -2.135 15.961 1 91.31 544 MET B C 1
ATOM 9998 O O . MET B 1 544 ? 2.066 -2.389 16.875 1 91.31 544 MET B O 1
ATOM 10002 N N . ASN B 1 545 ? 0.28 -1.32 16.031 1 91.5 545 ASN B N 1
ATOM 10003 C CA . ASN B 1 545 ? -0.01 -0.681 17.312 1 91.5 545 ASN B CA 1
ATOM 10004 C C . ASN B 1 545 ? -0.317 -1.71 18.391 1 91.5 545 ASN B C 1
ATOM 10006 O O . ASN B 1 545 ? 0.131 -1.57 19.531 1 91.5 545 ASN B O 1
ATOM 10010 N N . ASN B 1 546 ? -1.084 -2.637 18.047 1 91.69 546 ASN B N 1
ATOM 10011 C CA . ASN B 1 546 ? -1.442 -3.691 18.984 1 91.69 546 ASN B CA 1
ATOM 10012 C C . ASN B 1 546 ? -0.221 -4.504 19.422 1 91.69 546 ASN B C 1
ATOM 10014 O O . ASN B 1 546 ? -0.066 -4.828 20.594 1 91.69 546 ASN B O 1
ATOM 10018 N N . LEU B 1 547 ? 0.651 -4.793 18.5 1 90 547 LEU B N 1
ATOM 10019 C CA . LEU B 1 547 ? 1.861 -5.547 18.812 1 90 547 LEU B CA 1
ATOM 10020 C C . LEU B 1 547 ? 2.799 -4.73 19.688 1 90 547 LEU B C 1
ATOM 10022 O O . LEU B 1 547 ? 3.426 -5.27 20.609 1 90 547 LEU B O 1
ATOM 10026 N N . LYS B 1 548 ? 2.916 -3.523 19.391 1 88.81 548 LYS B N 1
ATOM 10027 C CA . LYS B 1 548 ? 3.754 -2.65 20.219 1 88.81 548 LYS B CA 1
ATOM 10028 C C . LYS B 1 548 ? 3.215 -2.543 21.641 1 88.81 548 LYS B C 1
ATOM 10030 O O . LYS B 1 548 ? 3.982 -2.564 22.594 1 88.81 548 LYS B O 1
ATOM 10035 N N . ALA B 1 549 ? 1.931 -2.379 21.734 1 87.81 549 ALA B N 1
ATOM 10036 C CA . ALA B 1 549 ? 1.306 -2.334 23.047 1 87.81 549 ALA B CA 1
ATOM 10037 C C . ALA B 1 549 ? 1.547 -3.631 23.812 1 87.81 549 ALA B C 1
ATOM 10039 O O . ALA B 1 549 ? 1.781 -3.609 25.016 1 87.81 549 ALA B O 1
ATOM 10040 N N . GLN B 1 550 ? 1.481 -4.695 23.141 1 87.12 550 GLN B N 1
ATOM 10041 C CA . GLN B 1 550 ? 1.733 -5.988 23.766 1 87.12 550 GLN B CA 1
ATOM 10042 C C . GLN B 1 550 ? 3.186 -6.105 24.219 1 87.12 550 GLN B C 1
ATOM 10044 O O . GLN B 1 550 ? 3.465 -6.633 25.297 1 87.12 550 GLN B O 1
ATOM 10049 N N . THR B 1 551 ? 4.051 -5.676 23.375 1 85.69 551 THR B N 1
ATOM 10050 C CA . THR B 1 551 ? 5.469 -5.707 23.719 1 85.69 551 THR B CA 1
ATOM 10051 C C . THR B 1 551 ? 5.734 -4.855 24.953 1 85.69 551 THR B C 1
ATOM 10053 O O . THR B 1 551 ? 6.504 -5.254 25.844 1 85.69 551 THR B O 1
ATOM 10056 N N . LEU B 1 552 ? 5.125 -3.785 25.016 1 84.56 552 LEU B N 1
ATOM 10057 C CA . LEU B 1 552 ? 5.273 -2.908 26.172 1 84.56 552 LEU B CA 1
ATOM 10058 C C . LEU B 1 552 ? 4.695 -3.557 27.422 1 84.56 552 LEU B C 1
ATOM 10060 O O . LEU B 1 552 ? 5.285 -3.471 28.5 1 84.56 552 LEU B O 1
ATOM 10064 N N . ALA B 1 553 ? 3.539 -4.117 27.266 1 85 553 ALA B N 1
ATOM 10065 C CA . ALA B 1 553 ? 2.893 -4.797 28.375 1 85 553 ALA B CA 1
ATOM 10066 C C . ALA B 1 553 ? 3.756 -5.945 28.891 1 85 553 ALA B C 1
ATOM 10068 O O . ALA B 1 553 ? 3.941 -6.094 30.109 1 85 553 ALA B O 1
ATOM 10069 N N . LEU B 1 554 ? 4.27 -6.668 28.016 1 84.88 554 LEU B N 1
ATOM 10070 C CA . LEU B 1 554 ? 5.078 -7.824 28.391 1 84.88 554 LEU B CA 1
ATOM 10071 C C . LEU B 1 554 ? 6.414 -7.391 28.984 1 84.88 554 LEU B C 1
ATOM 10073 O O . LEU B 1 554 ? 6.93 -8.039 29.891 1 84.88 554 LEU B O 1
ATOM 10077 N N . SER B 1 555 ? 6.98 -6.375 28.406 1 83.81 555 SER B N 1
ATOM 10078 C CA . SER B 1 555 ? 8.219 -5.832 28.953 1 83.81 555 SER B CA 1
ATOM 10079 C C . SER B 1 555 ? 8.023 -5.352 30.391 1 83.81 555 SER B C 1
ATOM 10081 O O . SER B 1 555 ? 8.844 -5.641 31.266 1 83.81 555 SER B O 1
ATOM 10083 N N . ALA B 1 556 ? 7.008 -4.621 30.609 1 81.69 556 ALA B N 1
ATOM 10084 C CA . ALA B 1 556 ? 6.695 -4.137 31.953 1 81.69 556 ALA B CA 1
ATOM 10085 C C . ALA B 1 556 ? 6.422 -5.297 32.906 1 81.69 556 ALA B C 1
ATOM 10087 O O . ALA B 1 556 ? 6.82 -5.254 34.062 1 81.69 556 ALA B O 1
ATOM 10088 N N . HIS B 1 557 ? 5.711 -6.219 32.438 1 82.81 557 HIS B N 1
ATOM 10089 C CA . HIS B 1 557 ? 5.414 -7.41 33.25 1 82.81 557 HIS B CA 1
ATOM 10090 C C . HIS B 1 557 ? 6.691 -8.164 33.594 1 82.81 557 HIS B C 1
ATOM 10092 O O . HIS B 1 557 ? 6.848 -8.609 34.75 1 82.81 557 HIS B O 1
ATOM 10098 N N . SER B 1 558 ? 7.512 -8.289 32.656 1 80.75 558 SER B N 1
ATOM 10099 C CA . SER B 1 558 ? 8.789 -8.953 32.906 1 80.75 558 SER B CA 1
ATOM 10100 C C . SER B 1 558 ? 9.617 -8.203 33.938 1 80.75 558 SER B C 1
ATOM 10102 O O . SER B 1 558 ? 10.258 -8.82 34.781 1 80.75 558 SER B O 1
ATOM 10104 N N . ASP B 1 559 ? 9.609 -6.965 33.781 1 79.75 559 ASP B N 1
ATOM 10105 C CA . ASP B 1 559 ? 10.352 -6.152 34.75 1 79.75 559 ASP B CA 1
ATOM 10106 C C . ASP B 1 559 ? 9.797 -6.34 36.156 1 79.75 559 ASP B C 1
ATOM 10108 O O . ASP B 1 559 ? 10.555 -6.398 37.125 1 79.75 559 ASP B O 1
ATOM 10112 N N . ARG B 1 560 ? 8.547 -6.406 36.281 1 79.12 560 ARG B N 1
ATOM 10113 C CA . ARG B 1 560 ? 7.906 -6.621 37.594 1 79.12 560 ARG B CA 1
ATOM 10114 C C . ARG B 1 560 ? 8.25 -7.996 38.156 1 79.12 560 ARG B C 1
ATOM 10116 O O . ARG B 1 560 ? 8.5 -8.141 39.344 1 79.12 560 ARG B O 1
ATOM 10123 N N . LEU B 1 561 ? 8.203 -8.93 37.312 1 78.5 561 LEU B N 1
ATOM 10124 C CA . LEU B 1 561 ? 8.539 -10.281 37.719 1 78.5 561 LEU B CA 1
ATOM 10125 C C . LEU B 1 561 ? 10 -10.375 38.156 1 78.5 561 LEU B C 1
ATOM 10127 O O . LEU B 1 561 ? 10.336 -11.078 39.094 1 78.5 561 LEU B O 1
ATOM 10131 N N . ARG B 1 562 ? 10.773 -9.672 37.438 1 77.38 562 ARG B N 1
ATOM 10132 C CA . ARG B 1 562 ? 12.18 -9.609 37.812 1 77.38 562 ARG B CA 1
ATOM 10133 C C . ARG B 1 562 ? 12.344 -9 39.219 1 77.38 562 ARG B C 1
ATOM 10135 O O . ARG B 1 562 ? 13.164 -9.477 40 1 77.38 562 ARG B O 1
ATOM 10142 N N . GLN B 1 563 ? 11.617 -8.023 39.438 1 77.25 563 GLN B N 1
ATOM 10143 C CA . GLN B 1 563 ? 11.648 -7.402 40.75 1 77.25 563 GLN B CA 1
ATOM 10144 C C . GLN B 1 563 ? 11.188 -8.375 41.812 1 77.25 563 GLN B C 1
ATOM 10146 O O . GLN B 1 563 ? 11.773 -8.43 42.906 1 77.25 563 GLN B O 1
ATOM 10151 N N . ARG B 1 564 ? 10.211 -9.133 41.531 1 76.75 564 ARG B N 1
ATOM 10152 C CA . ARG B 1 564 ? 9.695 -10.109 42.5 1 76.75 564 ARG B CA 1
ATOM 10153 C C . ARG B 1 564 ? 10.711 -11.219 42.75 1 76.75 564 ARG B C 1
ATOM 10155 O O . ARG B 1 564 ? 10.859 -11.688 43.875 1 76.75 564 ARG B O 1
ATOM 10162 N N . VAL B 1 565 ? 11.281 -11.555 41.719 1 76.56 565 VAL B N 1
ATOM 10163 C CA . VAL B 1 565 ? 12.312 -12.586 41.844 1 76.56 565 VAL B CA 1
ATOM 10164 C C . VAL B 1 565 ? 13.438 -12.078 42.75 1 76.56 565 VAL B C 1
ATOM 10166 O O . VAL B 1 565 ? 13.945 -12.812 43.594 1 76.56 565 VAL B O 1
ATOM 10169 N N . ARG B 1 566 ? 13.727 -10.859 42.531 1 74.06 566 ARG B N 1
ATOM 10170 C CA . ARG B 1 566 ? 14.766 -10.258 43.344 1 74.06 566 ARG B CA 1
ATOM 10171 C C . ARG B 1 566 ? 14.328 -10.188 44.812 1 74.06 566 ARG B C 1
ATOM 10173 O O . ARG B 1 566 ? 15.117 -10.492 45.719 1 74.06 566 ARG B O 1
ATOM 10180 N N . GLU B 1 567 ? 13.156 -9.797 45.062 1 76.62 567 GLU B N 1
ATOM 10181 C CA . GLU B 1 567 ? 12.617 -9.664 46.438 1 76.62 567 GLU B CA 1
ATOM 10182 C C . GLU B 1 567 ? 12.547 -11.023 47.125 1 76.62 567 GLU B C 1
ATOM 10184 O O . GLU B 1 567 ? 12.883 -11.141 48.312 1 76.62 567 GLU B O 1
ATOM 10189 N N . LEU B 1 568 ? 12.125 -11.977 46.438 1 76.25 568 LEU B N 1
ATOM 10190 C CA . LEU B 1 568 ? 12 -13.32 47 1 76.25 568 LEU B CA 1
ATOM 10191 C C . LEU B 1 568 ? 13.375 -13.922 47.281 1 76.25 568 LEU B C 1
ATOM 10193 O O . LEU B 1 568 ? 13.547 -14.633 48.281 1 76.25 568 LEU B O 1
ATOM 10197 N N . SER B 1 569 ? 14.281 -13.602 46.438 1 71.75 569 SER B N 1
ATOM 10198 C CA . SER B 1 569 ? 15.641 -14.07 46.656 1 71.75 569 SER B CA 1
ATOM 10199 C C . SER B 1 569 ? 16.266 -13.438 47.875 1 71.75 569 SER B C 1
ATOM 10201 O O . SER B 1 569 ? 17.016 -14.086 48.625 1 71.75 569 SER B O 1
ATOM 10203 N N . LYS B 1 570 ? 15.93 -12.227 48.156 1 70.81 570 LYS B N 1
ATOM 10204 C CA . LYS B 1 570 ? 16.406 -11.547 49.344 1 70.81 570 LYS B CA 1
ATOM 10205 C C . LYS B 1 570 ? 15.82 -12.18 50.594 1 70.81 570 LYS B C 1
ATOM 10207 O O . LYS B 1 570 ? 16.516 -12.312 51.625 1 70.81 570 LYS B O 1
ATOM 10212 N N . LEU B 1 571 ? 14.633 -12.469 50.594 1 69.75 571 LEU B N 1
ATOM 10213 C CA . LEU B 1 571 ? 13.977 -13.094 51.719 1 69.75 571 LEU B CA 1
ATOM 10214 C C . LEU B 1 571 ? 14.57 -14.461 52.031 1 69.75 571 LEU B C 1
ATOM 10216 O O . LEU B 1 571 ? 14.516 -14.93 53.156 1 69.75 571 LEU B O 1
ATOM 10220 N N . LEU B 1 572 ? 15.031 -15.07 51.031 1 64.44 572 LEU B N 1
ATOM 10221 C CA . LEU B 1 572 ? 15.633 -16.391 51.219 1 64.44 572 LEU B CA 1
ATOM 10222 C C . LEU B 1 572 ? 17.078 -16.266 51.719 1 64.44 572 LEU B C 1
ATOM 10224 O O . LEU B 1 572 ? 17.766 -17.281 51.875 1 64.44 572 LEU B O 1
ATOM 10228 N N . GLY B 1 573 ? 17.594 -15.062 52.406 1 57.94 573 GLY B N 1
ATOM 10229 C CA . GLY B 1 573 ? 18.844 -14.859 53.125 1 57.94 573 GLY B CA 1
ATOM 10230 C C . GLY B 1 573 ? 19.953 -14.32 52.219 1 57.94 573 GLY B C 1
ATOM 10231 O O . GLY B 1 573 ? 21.125 -14.328 52.594 1 57.94 573 GLY B O 1
ATOM 10232 N N . LYS B 1 574 ? 19.781 -14.016 50.969 1 49.38 574 LYS B N 1
ATOM 10233 C CA . LYS B 1 574 ? 20.922 -13.602 50.156 1 49.38 574 LYS B CA 1
ATOM 10234 C C . LYS B 1 574 ? 21.125 -12.094 50.219 1 49.38 574 LYS B C 1
ATOM 10236 O O . LYS B 1 574 ? 20.172 -11.336 50.406 1 49.38 574 LYS B O 1
ATOM 10241 N N . SER B 1 575 ? 22.391 -11.531 50.625 1 47.88 575 SER B N 1
ATOM 10242 C CA . SER B 1 575 ? 22.75 -10.141 50.906 1 47.88 575 SER B CA 1
ATOM 10243 C C . SER B 1 575 ? 22.391 -9.25 49.719 1 47.88 575 SER B C 1
ATOM 10245 O O . SER B 1 575 ? 22.281 -9.727 48.562 1 47.88 575 SER B O 1
ATOM 10247 N N . ASP B 1 576 ? 21.969 -7.984 49.938 1 44.72 576 ASP B N 1
ATOM 10248 C CA . ASP B 1 576 ? 21.641 -6.938 49 1 44.72 576 ASP B CA 1
ATOM 10249 C C . ASP B 1 576 ? 22.703 -6.824 47.906 1 44.72 576 ASP B C 1
ATOM 10251 O O . ASP B 1 576 ? 22.391 -6.621 46.719 1 44.72 576 ASP B O 1
ATOM 10255 N N . ASP B 1 577 ? 23.953 -6.734 48.281 1 46.88 577 ASP B N 1
ATOM 10256 C CA . ASP B 1 577 ? 25.109 -6.609 47.375 1 46.88 577 ASP B CA 1
ATOM 10257 C C . ASP B 1 577 ? 25.125 -7.727 46.344 1 46.88 577 ASP B C 1
ATOM 10259 O O . ASP B 1 577 ? 25.406 -7.488 45.156 1 46.88 577 ASP B O 1
ATOM 10263 N N . GLU B 1 578 ? 24.859 -8.797 46.781 1 44.22 578 GLU B N 1
ATOM 10264 C CA . GLU B 1 578 ? 24.844 -9.977 45.906 1 44.22 578 GLU B CA 1
ATOM 10265 C C . GLU B 1 578 ? 23.688 -9.914 44.906 1 44.22 578 GLU B C 1
ATOM 10267 O O . GLU B 1 578 ? 23.859 -10.273 43.75 1 44.22 578 GLU B O 1
ATOM 10272 N N . ILE B 1 579 ? 22.672 -9.445 45.438 1 44.47 579 ILE B N 1
ATOM 10273 C CA . ILE B 1 579 ? 21.5 -9.242 44.562 1 44.47 579 ILE B CA 1
ATOM 10274 C C . ILE B 1 579 ? 21.781 -8.102 43.594 1 44.47 579 ILE B C 1
ATOM 10276 O O . ILE B 1 579 ? 21.453 -8.203 42.406 1 44.47 579 ILE B O 1
ATOM 10280 N N . ARG B 1 580 ? 22.312 -6.926 44.094 1 46.03 580 ARG B N 1
ATOM 10281 C CA . ARG B 1 580 ? 22.688 -5.793 43.25 1 46.03 580 ARG B CA 1
ATOM 10282 C C . ARG B 1 580 ? 23.703 -6.219 42.188 1 46.03 580 ARG B C 1
ATOM 10284 O O . ARG B 1 580 ? 23.594 -5.816 41.031 1 46.03 580 ARG B O 1
ATOM 10291 N N . ASN B 1 581 ? 24.797 -6.824 42.531 1 42.66 581 ASN B N 1
ATOM 10292 C CA . ASN B 1 581 ? 25.766 -7.32 41.562 1 42.66 581 ASN B CA 1
ATOM 10293 C C . ASN B 1 581 ? 25.109 -8.211 40.5 1 42.66 581 ASN B C 1
ATOM 10295 O O . ASN B 1 581 ? 25.547 -8.25 39.344 1 42.66 581 ASN B O 1
ATOM 10299 N N . LEU B 1 582 ? 24.219 -8.852 40.875 1 36.66 582 LEU B N 1
ATOM 10300 C CA . LEU B 1 582 ? 23.438 -9.734 40 1 36.66 582 LEU B CA 1
ATOM 10301 C C . LEU B 1 582 ? 22.547 -8.922 39.062 1 36.66 582 LEU B C 1
ATOM 10303 O O . LEU B 1 582 ? 22.406 -9.273 37.906 1 36.66 582 LEU B O 1
ATOM 10307 N N . LEU B 1 583 ? 21.875 -7.867 39.656 1 39.16 583 LEU B N 1
ATOM 10308 C CA . LEU B 1 583 ? 20.938 -7.055 38.875 1 39.16 583 LEU B CA 1
ATOM 10309 C C . LEU B 1 583 ? 21.641 -5.875 38.219 1 39.16 583 LEU B C 1
ATOM 10311 O O . LEU B 1 583 ? 21.062 -5.191 37.375 1 39.16 583 LEU B O 1
ATOM 10315 N N . ASN B 1 584 ? 22.75 -5.121 38.75 1 39.06 584 ASN B N 1
ATOM 10316 C CA . ASN B 1 584 ? 23.406 -3.908 38.25 1 39.06 584 ASN B CA 1
ATOM 10317 C C . ASN B 1 584 ? 23.844 -4.043 36.812 1 39.06 584 ASN B C 1
ATOM 10319 O O . ASN B 1 584 ? 24.484 -3.137 36.25 1 39.06 584 ASN B O 1
ATOM 10323 N N . LEU B 1 585 ? 23.844 -5.105 36.25 1 33.88 585 LEU B N 1
ATOM 10324 C CA . LEU B 1 585 ? 24.234 -4.91 34.875 1 33.88 585 LEU B CA 1
ATOM 10325 C C . LEU B 1 585 ? 23.281 -3.957 34.156 1 33.88 585 LEU B C 1
ATOM 10327 O O . LEU B 1 585 ? 23.609 -3.426 33.094 1 33.88 585 LEU B O 1
ATOM 10331 N N . THR B 1 586 ? 21.953 -3.793 34.562 1 32.53 586 THR B N 1
ATOM 10332 C CA . THR B 1 586 ? 21.125 -2.955 33.719 1 32.53 586 THR B CA 1
ATOM 10333 C C . THR B 1 586 ? 21.062 -1.529 34.25 1 32.53 586 THR B C 1
ATOM 10335 O O . THR B 1 586 ? 20.453 -0.652 33.625 1 32.53 586 THR B O 1
ATOM 10338 N N . GLU B 1 587 ? 21.406 -1.058 35.469 1 32.34 587 GLU B N 1
ATOM 10339 C CA . GLU B 1 587 ? 21.109 0.227 36.094 1 32.34 587 GLU B CA 1
ATOM 10340 C C . GLU B 1 587 ? 21.984 1.338 35.5 1 32.34 587 GLU B C 1
ATOM 10342 O O . GLU B 1 587 ? 21.688 2.521 35.688 1 32.34 587 GLU B O 1
ATOM 10347 N N . LYS B 1 588 ? 23.188 1.273 35.094 1 32.31 588 LYS B N 1
ATOM 10348 C CA . LYS B 1 588 ? 23.906 2.463 34.656 1 32.31 588 LYS B CA 1
ATOM 10349 C C . LYS B 1 588 ? 23.141 3.193 33.531 1 32.31 588 LYS B C 1
ATOM 10351 O O . LYS B 1 588 ? 23.438 4.344 33.219 1 32.31 588 LYS B O 1
ATOM 10356 N N . ALA B 1 589 ? 22.219 2.598 32.75 1 30.28 589 ALA B N 1
ATOM 10357 C CA . ALA B 1 589 ? 21.625 3.424 31.719 1 30.28 589 ALA B CA 1
ATOM 10358 C C . ALA B 1 589 ? 20.469 4.262 32.281 1 30.28 589 ALA B C 1
ATOM 10360 O O . ALA B 1 589 ? 19.922 5.117 31.578 1 30.28 589 ALA B O 1
ATOM 10361 N N . GLU B 1 590 ? 19.922 4.055 33.469 1 29.97 590 GLU B N 1
ATOM 10362 C CA . GLU B 1 590 ? 18.781 4.887 33.844 1 29.97 590 GLU B CA 1
ATOM 10363 C C . GLU B 1 590 ? 19.234 6.246 34.375 1 29.97 590 GLU B C 1
ATOM 10365 O O . GLU B 1 590 ? 18.422 7.168 34.5 1 29.97 590 GLU B O 1
ATOM 10370 N N . ASN B 1 591 ? 20.391 6.465 34.938 1 29.88 591 ASN B N 1
ATOM 10371 C CA . ASN B 1 591 ? 20.625 7.73 35.625 1 29.88 591 ASN B CA 1
ATOM 10372 C C . ASN B 1 591 ? 20.562 8.914 34.656 1 29.88 591 ASN B C 1
ATOM 10374 O O . ASN B 1 591 ? 20.469 10.062 35.062 1 29.88 591 ASN B O 1
ATOM 10378 N N . ASN B 1 592 ? 21.109 8.766 33.469 1 28.39 592 ASN B N 1
ATOM 10379 C CA . ASN B 1 592 ? 21.297 10.031 32.75 1 28.39 592 ASN B CA 1
ATOM 10380 C C . ASN B 1 592 ? 19.969 10.609 32.281 1 28.39 592 ASN B C 1
ATOM 10382 O O . ASN B 1 592 ? 19.938 11.672 31.672 1 28.39 592 ASN B O 1
ATOM 10386 N N . LEU B 1 593 ? 18.906 9.742 32.188 1 26.67 593 LEU B N 1
ATOM 10387 C CA . LEU B 1 593 ? 17.797 10.422 31.547 1 26.67 593 LEU B CA 1
ATOM 10388 C C . LEU B 1 593 ? 17.047 11.297 32.531 1 26.67 593 LEU B C 1
ATOM 10390 O O . LEU B 1 593 ? 16.25 12.164 32.156 1 26.67 593 LEU B O 1
ATOM 10394 N N . CYS B 1 594 ? 16.969 10.93 33.906 1 27.33 594 CYS B N 1
ATOM 10395 C CA . CYS B 1 594 ? 15.945 11.633 34.656 1 27.33 594 CYS B CA 1
ATOM 10396 C C . CYS B 1 594 ? 16.391 13.055 35 1 27.33 594 CYS B C 1
ATOM 10398 O O . CYS B 1 594 ? 15.664 13.805 35.656 1 27.33 594 CYS B O 1
ATOM 10400 N N . LEU B 1 595 ? 17.703 13.32 35.094 1 25.86 595 LEU B N 1
ATOM 10401 C CA . LEU B 1 595 ? 18.016 14.469 35.938 1 25.86 595 LEU B CA 1
ATOM 10402 C C . LEU B 1 595 ? 17.531 15.766 35.281 1 25.86 595 LEU B C 1
ATOM 10404 O O . LEU B 1 595 ? 17.547 16.828 35.938 1 25.86 595 LEU B O 1
ATOM 10408 N N . SER B 1 596 ? 17.5 15.797 33.969 1 23.75 596 SER B N 1
ATOM 10409 C CA . SER B 1 596 ? 17.766 17.203 33.688 1 23.75 596 SER B CA 1
ATOM 10410 C C . SER B 1 596 ? 16.594 18.078 34.094 1 23.75 596 SER B C 1
ATOM 10412 O O . SER B 1 596 ? 16.734 19.297 34.25 1 23.75 596 SER B O 1
ATOM 10414 N N . SER B 1 597 ? 15.281 17.578 33.906 1 22.83 597 SER B N 1
ATOM 10415 C CA . SER B 1 597 ? 14.453 18.75 33.625 1 22.83 597 SER B CA 1
ATOM 10416 C C . SER B 1 597 ? 14.023 19.469 34.875 1 22.83 597 SER B C 1
ATOM 10418 O O . SER B 1 597 ? 13.195 20.375 34.844 1 22.83 597 SER B O 1
ATOM 10420 N N . SER B 1 598 ? 14.32 18.922 36.094 1 23.69 598 SER B N 1
ATOM 10421 C CA . SER B 1 598 ? 13.398 19.438 37.125 1 23.69 598 SER B CA 1
ATOM 10422 C C . SER B 1 598 ? 13.672 20.906 37.406 1 23.69 598 SER B C 1
ATOM 10424 O O . SER B 1 598 ? 13.133 21.453 38.375 1 23.69 598 SER B O 1
ATOM 10426 N N . LYS B 1 599 ? 14.484 21.672 36.844 1 24.97 599 LYS B N 1
ATOM 10427 C CA . LYS B 1 599 ? 14.797 22.844 37.656 1 24.97 599 LYS B CA 1
ATOM 10428 C C . LYS B 1 599 ? 13.578 23.75 37.781 1 24.97 599 LYS B C 1
ATOM 10430 O O . LYS B 1 599 ? 13.688 24.875 38.25 1 24.97 599 LYS B O 1
ATOM 10435 N N . GLY B 1 600 ? 12.383 23.484 36.938 1 20.59 600 GLY B N 1
ATOM 10436 C CA . GLY B 1 600 ? 11.672 24.75 36.969 1 20.59 600 GLY B CA 1
ATOM 10437 C C . GLY B 1 600 ? 11.195 25.125 38.375 1 20.59 600 GLY B C 1
ATOM 10438 O O . GLY B 1 600 ? 11.227 24.297 39.281 1 20.59 600 GLY B O 1
ATOM 10439 N N . SER B 1 601 ? 10.422 26.344 38.469 1 20.86 601 SER B N 1
ATOM 10440 C CA . SER B 1 601 ? 10.125 27.453 39.375 1 20.86 601 SER B CA 1
ATOM 10441 C C . SER B 1 601 ? 9.172 27.016 40.5 1 20.86 601 SER B C 1
ATOM 10443 O O . SER B 1 601 ? 8.477 26 40.344 1 20.86 601 SER B O 1
ATOM 10445 N N . GLU B 1 602 ? 8.945 27.891 41.594 1 20.12 602 GLU B N 1
ATOM 10446 C CA . GLU B 1 602 ? 8.633 28.062 43 1 20.12 602 GLU B CA 1
ATOM 10447 C C . GLU B 1 602 ? 7.148 27.812 43.281 1 20.12 602 GLU B C 1
ATOM 10449 O O . GLU B 1 602 ? 6.793 27.172 44.25 1 20.12 602 GLU B O 1
ATOM 10454 N N . LYS B 1 603 ? 6.176 28.703 42.844 1 20.95 603 LYS B N 1
ATOM 10455 C CA . LYS B 1 603 ? 5.137 29.219 43.719 1 20.95 603 LYS B CA 1
ATOM 10456 C C . LYS B 1 603 ? 4.023 28.188 43.906 1 20.95 603 LYS B C 1
ATOM 10458 O O . LYS B 1 603 ? 3.35 27.812 42.938 1 20.95 603 LYS B O 1
ATOM 10463 N N . ARG B 1 604 ? 4.074 27.453 44.938 1 21.2 604 ARG B N 1
ATOM 10464 C CA . ARG B 1 604 ? 3.357 26.328 45.531 1 21.2 604 ARG B CA 1
ATOM 10465 C C . ARG B 1 604 ? 1.916 26.703 45.875 1 21.2 604 ARG B C 1
ATOM 10467 O O . ARG B 1 604 ? 1.641 27.266 46.938 1 21.2 604 ARG B O 1
ATOM 10474 N N . HIS B 1 605 ? 1.138 27.391 44.938 1 20.34 605 HIS B N 1
ATOM 10475 C CA . HIS B 1 605 ? -0.109 27.688 45.625 1 20.34 605 HIS B CA 1
ATOM 10476 C C . HIS B 1 605 ? -0.742 26.422 46.188 1 20.34 605 HIS B C 1
ATOM 10478 O O . HIS B 1 605 ? -0.607 25.344 45.594 1 20.34 605 HIS B O 1
ATOM 10484 N N . ASN B 1 606 ? -1.176 26.375 47.438 1 21.91 606 ASN B N 1
ATOM 10485 C CA . ASN B 1 606 ? -1.541 25.5 48.562 1 21.91 606 ASN B CA 1
ATOM 10486 C C . ASN B 1 606 ? -2.725 24.609 48.188 1 21.91 606 ASN B C 1
ATOM 10488 O O . ASN B 1 606 ? -2.824 23.484 48.688 1 21.91 606 ASN B O 1
ATOM 10492 N N . ASP B 1 607 ? -3.906 25.125 47.719 1 22.73 607 ASP B N 1
ATOM 10493 C CA . ASP B 1 607 ? -5.141 24.688 48.344 1 22.73 607 ASP B CA 1
ATOM 10494 C C . ASP B 1 607 ? -5.629 23.359 47.75 1 22.73 607 ASP B C 1
ATOM 10496 O O . ASP B 1 607 ? -6.762 22.953 48 1 22.73 607 ASP B O 1
ATOM 10500 N N . VAL B 1 608 ? -5.066 23.016 46.594 1 25.45 608 VAL B N 1
ATOM 10501 C CA . VAL B 1 608 ? -6.008 22.125 45.938 1 25.45 608 VAL B CA 1
ATOM 10502 C C . VAL B 1 608 ? -6.145 20.812 46.719 1 25.45 608 VAL B C 1
ATOM 10504 O O . VAL B 1 608 ? -5.172 20.328 47.281 1 25.45 608 VAL B O 1
ATOM 10507 N N . ASN B 1 609 ? -7.395 20.109 46.75 1 25.61 609 ASN B N 1
ATOM 10508 C CA . ASN B 1 609 ? -8.141 19.125 47.5 1 25.61 609 ASN B CA 1
ATOM 10509 C C . ASN B 1 609 ? -7.426 17.766 47.5 1 25.61 609 ASN B C 1
ATOM 10511 O O . ASN B 1 609 ? -6.609 17.5 46.625 1 25.61 609 ASN B O 1
ATOM 10515 N N . ASN B 1 610 ? -7.711 16.844 48.5 1 27.94 610 ASN B N 1
ATOM 10516 C CA . ASN B 1 610 ? -7.34 15.641 49.25 1 27.94 610 ASN B CA 1
ATOM 10517 C C . ASN B 1 610 ? -7.359 14.398 48.344 1 27.94 610 ASN B C 1
ATOM 10519 O O . ASN B 1 610 ? -7.152 13.281 48.844 1 27.94 610 ASN B O 1
ATOM 10523 N N . GLU B 1 611 ? -8.07 14.391 47.219 1 30.95 611 GLU B N 1
ATOM 10524 C CA . GLU B 1 611 ? -8.32 13.078 46.625 1 30.95 611 GLU B CA 1
ATOM 10525 C C . GLU B 1 611 ? -7.039 12.461 46.094 1 30.95 611 GLU B C 1
ATOM 10527 O O . GLU B 1 611 ? -7.055 11.344 45.562 1 30.95 611 GLU B O 1
ATOM 10532 N N . SER B 1 612 ? -5.961 13.18 46.062 1 33.59 612 SER B N 1
ATOM 10533 C CA . SER B 1 612 ? -4.719 12.695 45.5 1 33.59 612 SER B CA 1
ATOM 10534 C C . SER B 1 612 ? -4.031 11.688 46.406 1 33.59 612 SER B C 1
ATOM 10536 O O . SER B 1 612 ? -3.062 11.039 46 1 33.59 612 SER B O 1
ATOM 10538 N N . ASN B 1 613 ? -4.371 11.727 47.75 1 34.03 613 ASN B N 1
ATOM 10539 C CA . ASN B 1 613 ? -3.631 10.953 48.75 1 34.03 613 ASN B CA 1
ATOM 10540 C C . ASN B 1 613 ? -3.99 9.469 48.688 1 34.03 613 ASN B C 1
ATOM 10542 O O . ASN B 1 613 ? -3.326 8.641 49.312 1 34.03 613 ASN B O 1
ATOM 10546 N N . GLN B 1 614 ? -5.258 9.195 48.344 1 34.22 614 GLN B N 1
ATOM 10547 C CA . GLN B 1 614 ? -5.664 7.797 48.438 1 34.22 614 GLN B CA 1
ATOM 10548 C C . GLN B 1 614 ? -4.934 6.953 47.375 1 34.22 614 GLN B C 1
ATOM 10550 O O . GLN B 1 614 ? -4.75 5.75 47.562 1 34.22 614 GLN B O 1
ATOM 10555 N N . ASN B 1 615 ? -4.582 7.492 46.25 1 34.69 615 ASN B N 1
ATOM 10556 C CA . ASN B 1 615 ? -3.943 6.699 45.219 1 34.69 615 ASN B CA 1
ATOM 10557 C C . ASN B 1 615 ? -2.52 6.312 45.594 1 34.69 615 ASN B C 1
ATOM 10559 O O . ASN B 1 615 ? -1.968 5.348 45.062 1 34.69 615 ASN B O 1
ATOM 10563 N N . SER B 1 616 ? -1.871 7.047 46.562 1 36.06 616 SER B N 1
ATOM 10564 C CA . SER B 1 616 ? -0.502 6.734 46.969 1 36.06 616 SER B CA 1
ATOM 10565 C C . SER B 1 616 ? -0.464 5.566 47.938 1 36.06 616 SER B C 1
ATOM 10567 O O . SER B 1 616 ? 0.457 4.746 47.906 1 36.06 616 SER B O 1
ATOM 10569 N N . LEU B 1 617 ? -1.369 5.496 49 1 34.75 617 LEU B N 1
ATOM 10570 C CA . LEU B 1 617 ? -1.391 4.422 49.969 1 34.75 617 LEU B CA 1
ATOM 10571 C C . LEU B 1 617 ? -1.749 3.092 49.312 1 34.75 617 LEU B C 1
ATOM 10573 O O . LEU B 1 617 ? -1.269 2.039 49.75 1 34.75 617 LEU B O 1
ATOM 10577 N N . ASP B 1 618 ? -2.664 3.062 48.438 1 36.22 618 ASP B N 1
ATOM 10578 C CA . ASP B 1 618 ? -3.064 1.862 47.688 1 36.22 618 ASP B CA 1
ATOM 10579 C C . ASP B 1 618 ? -1.919 1.334 46.844 1 36.22 618 ASP B C 1
ATOM 10581 O O . ASP B 1 618 ? -1.838 0.132 46.562 1 36.22 618 ASP B O 1
ATOM 10585 N N . ASN B 1 619 ? -1.093 2.168 46.344 1 39.91 619 ASN B N 1
ATOM 10586 C CA . ASN B 1 619 ? 0.116 1.783 45.625 1 39.91 619 ASN B CA 1
ATOM 10587 C C . ASN B 1 619 ? 1.124 1.102 46.531 1 39.91 619 ASN B C 1
ATOM 10589 O O . ASN B 1 619 ? 1.817 0.171 46.125 1 39.91 619 ASN B O 1
ATOM 10593 N N . LEU B 1 620 ? 1.321 1.587 47.781 1 40.56 620 LEU B N 1
ATOM 10594 C CA . LEU B 1 620 ? 2.262 0.994 48.719 1 40.56 620 LEU B CA 1
ATOM 10595 C C . LEU B 1 620 ? 1.809 -0.402 49.125 1 40.56 620 LEU B C 1
ATOM 10597 O O . LEU B 1 620 ? 2.637 -1.294 49.344 1 40.56 620 LEU B O 1
ATOM 10601 N N . LYS B 1 621 ? 0.531 -0.556 49.5 1 41.66 621 LYS B N 1
ATOM 10602 C CA . LYS B 1 621 ? 0.018 -1.866 49.906 1 41.66 621 LYS B CA 1
ATOM 10603 C C . LYS B 1 621 ? 0.116 -2.859 48.75 1 41.66 621 LYS B C 1
ATOM 10605 O O . LYS B 1 621 ? 0.123 -4.074 48.969 1 41.66 621 LYS B O 1
ATOM 10610 N N . ARG B 1 622 ? -0.037 -2.438 47.594 1 47.69 622 ARG B N 1
ATOM 10611 C CA . ARG B 1 622 ? -0.007 -3.248 46.375 1 47.69 622 ARG B CA 1
ATOM 10612 C C . ARG B 1 622 ? 1.401 -3.758 46.094 1 47.69 622 ARG B C 1
ATOM 10614 O O . ARG B 1 622 ? 1.58 -4.715 45.344 1 47.69 622 ARG B O 1
ATOM 10621 N N . ASN B 1 623 ? 2.416 -3.084 46.594 1 50.12 623 ASN B N 1
ATOM 10622 C CA . ASN B 1 623 ? 3.811 -3.457 46.375 1 50.12 623 ASN B CA 1
ATOM 10623 C C . ASN B 1 623 ? 4.293 -4.441 47.438 1 50.12 623 ASN B C 1
ATOM 10625 O O . ASN B 1 623 ? 5.453 -4.852 47.406 1 50.12 623 ASN B O 1
ATOM 10629 N N . ARG B 1 624 ? 3.377 -4.746 48.344 1 51.47 624 ARG B N 1
ATOM 10630 C CA . ARG B 1 624 ? 3.844 -5.648 49.406 1 51.47 624 ARG B CA 1
ATOM 10631 C C . ARG B 1 624 ? 3.961 -7.078 48.875 1 51.47 624 ARG B C 1
ATOM 10633 O O . ARG B 1 624 ? 3.18 -7.496 48.031 1 51.47 624 ARG B O 1
ATOM 10640 N N . LEU B 1 625 ? 5.055 -7.652 49.156 1 60.78 625 LEU B N 1
ATOM 10641 C CA . LEU B 1 625 ? 5.363 -9.031 48.781 1 60.78 625 LEU B CA 1
ATOM 10642 C C . LEU B 1 625 ? 4.43 -10.008 49.469 1 60.78 625 LEU B C 1
ATOM 10644 O O . LEU B 1 625 ? 4.793 -10.586 50.5 1 60.78 625 LEU B O 1
ATOM 10648 N N . THR B 1 626 ? 3.131 -9.867 49.188 1 60.5 626 THR B N 1
ATOM 10649 C CA . THR B 1 626 ? 2.158 -10.836 49.688 1 60.5 626 THR B CA 1
ATOM 10650 C C . THR B 1 626 ? 1.85 -11.883 48.594 1 60.5 626 THR B C 1
ATOM 10652 O O . THR B 1 626 ? 2.143 -11.672 47.438 1 60.5 626 THR B O 1
ATOM 10655 N N . ARG B 1 627 ? 1.501 -13.055 49.031 1 60.56 627 ARG B N 1
ATOM 10656 C CA . ARG B 1 627 ? 1.108 -14.117 48.094 1 60.56 627 ARG B CA 1
ATOM 10657 C C . ARG B 1 627 ? 0.073 -13.625 47.094 1 60.56 627 ARG B C 1
ATOM 10659 O O . ARG B 1 627 ? 0.115 -14 45.938 1 60.56 627 ARG B O 1
ATOM 10666 N N . GLU B 1 628 ? -0.765 -12.859 47.625 1 61.88 628 GLU B N 1
ATOM 10667 C CA . GLU B 1 628 ? -1.812 -12.328 46.75 1 61.88 628 GLU B CA 1
ATOM 10668 C C . GLU B 1 628 ? -1.231 -11.375 45.719 1 61.88 628 GLU B C 1
ATOM 10670 O O . GLU B 1 628 ? -1.643 -11.398 44.562 1 61.88 628 GLU B O 1
ATOM 10675 N N . ALA B 1 629 ? -0.28 -10.656 46.125 1 63.62 629 ALA B N 1
ATOM 10676 C CA . ALA B 1 629 ? 0.351 -9.695 45.219 1 63.62 629 ALA B CA 1
ATOM 10677 C C . ALA B 1 629 ? 1.132 -10.414 44.125 1 63.62 629 ALA B C 1
ATOM 10679 O O . ALA B 1 629 ? 1.117 -9.992 42.969 1 63.62 629 ALA B O 1
ATOM 10680 N N . ILE B 1 630 ? 1.649 -11.445 44.5 1 65.25 630 ILE B N 1
ATOM 10681 C CA . ILE B 1 630 ? 2.443 -12.219 43.531 1 65.25 630 ILE B CA 1
ATOM 10682 C C . ILE B 1 630 ? 1.524 -12.883 42.531 1 65.25 630 ILE B C 1
ATOM 10684 O O . ILE B 1 630 ? 1.807 -12.867 41.312 1 65.25 630 ILE B O 1
ATOM 10688 N N . THR B 1 631 ? 0.48 -13.43 42.969 1 64.06 631 THR B N 1
ATOM 10689 C CA . THR B 1 631 ? -0.473 -14.078 42.094 1 64.06 631 THR B CA 1
ATOM 10690 C C . THR B 1 631 ? -1.054 -13.078 41.094 1 64.06 631 THR B C 1
ATOM 10692 O O . THR B 1 631 ? -1.261 -13.398 39.938 1 64.06 631 THR B O 1
ATOM 10695 N N . ARG B 1 632 ? -1.26 -11.977 41.625 1 65.88 632 ARG B N 1
ATOM 10696 C CA . ARG B 1 632 ? -1.78 -10.922 40.75 1 65.88 632 ARG B CA 1
ATOM 10697 C C . ARG B 1 632 ? -0.76 -10.531 39.688 1 65.88 632 ARG B C 1
ATOM 10699 O O . ARG B 1 632 ? -1.118 -10.297 38.531 1 65.88 632 ARG B O 1
ATOM 10706 N N . ASP B 1 633 ? 0.385 -10.445 40.094 1 66.94 633 ASP B N 1
ATOM 10707 C CA . ASP B 1 633 ? 1.454 -10.055 39.188 1 66.94 633 ASP B CA 1
ATOM 10708 C C . ASP B 1 633 ? 1.651 -11.109 38.094 1 66.94 633 ASP B C 1
ATOM 10710 O O . ASP B 1 633 ? 1.984 -10.773 36.969 1 66.94 633 ASP B O 1
ATOM 10714 N N . LEU B 1 634 ? 1.268 -12.195 38.469 1 64.62 634 LEU B N 1
ATOM 10715 C CA . LEU B 1 634 ? 1.482 -13.297 37.531 1 64.62 634 LEU B CA 1
ATOM 10716 C C . LEU B 1 634 ? 0.432 -13.289 36.438 1 64.62 634 LEU B C 1
ATOM 10718 O O . LEU B 1 634 ? 0.704 -13.711 35.312 1 64.62 634 LEU B O 1
ATOM 10722 N N . GLY B 1 635 ? -0.706 -12.797 36.656 1 68.12 635 GLY B N 1
ATOM 10723 C CA . GLY B 1 635 ? -1.792 -12.914 35.688 1 68.12 635 GLY B CA 1
ATOM 10724 C C . GLY B 1 635 ? -2.197 -11.594 35.094 1 68.12 635 GLY B C 1
ATOM 10725 O O . GLY B 1 635 ? -3.275 -11.477 34.5 1 68.12 635 GLY B O 1
ATOM 10726 N N . ARG B 1 636 ? -1.421 -10.664 35.156 1 71.56 636 ARG B N 1
ATOM 10727 C CA . ARG B 1 636 ? -1.82 -9.32 34.75 1 71.56 636 ARG B CA 1
ATOM 10728 C C . ARG B 1 636 ? -1.788 -9.156 33.25 1 71.56 636 ARG B C 1
ATOM 10730 O O . ARG B 1 636 ? -2.561 -8.383 32.656 1 71.56 636 ARG B O 1
ATOM 10737 N N . VAL B 1 637 ? -0.91 -9.836 32.625 1 79.56 637 VAL B N 1
ATOM 10738 C CA . VAL B 1 637 ? -0.731 -9.656 31.188 1 79.56 637 VAL B CA 1
ATOM 10739 C C . VAL B 1 637 ? -0.861 -11 30.469 1 79.56 637 VAL B C 1
ATOM 10741 O O . VAL B 1 637 ? -0.444 -12.031 31 1 79.56 637 VAL B O 1
ATOM 10744 N N . ASN B 1 638 ? -1.564 -10.859 29.344 1 75.19 638 ASN B N 1
ATOM 10745 C CA . ASN B 1 638 ? -1.698 -12.062 28.516 1 75.19 638 ASN B CA 1
ATOM 10746 C C . ASN B 1 638 ? -0.362 -12.477 27.906 1 75.19 638 ASN B C 1
ATOM 10748 O O . ASN B 1 638 ? 0.265 -11.688 27.188 1 75.19 638 ASN B O 1
ATOM 10752 N N . THR B 1 639 ? 0.034 -13.688 28.188 1 77.06 639 THR B N 1
ATOM 10753 C CA . THR B 1 639 ? 1.303 -14.156 27.641 1 77.06 639 THR B CA 1
ATOM 10754 C C . THR B 1 639 ? 1.068 -15.164 26.516 1 77.06 639 THR B C 1
ATOM 10756 O O . THR B 1 639 ? 2.021 -15.648 25.906 1 77.06 639 THR B O 1
ATOM 10759 N N . ARG B 1 640 ? -0.143 -15.359 26.25 1 75.94 640 ARG B N 1
ATOM 10760 C CA . ARG B 1 640 ? -0.454 -16.297 25.156 1 75.94 640 ARG B CA 1
ATOM 10761 C C . ARG B 1 640 ? -0.411 -15.586 23.812 1 75.94 640 ARG B C 1
ATOM 10763 O O . ARG B 1 640 ? -0.722 -14.398 23.703 1 75.94 640 ARG B O 1
ATOM 10770 N N . PRO B 1 641 ? -0.012 -16.391 22.859 1 72.69 641 PRO B N 1
ATOM 10771 C CA . PRO B 1 641 ? 0.033 -15.789 21.531 1 72.69 641 PRO B CA 1
ATOM 10772 C C . PRO B 1 641 ? -1.348 -15.391 21.016 1 72.69 641 PRO B C 1
ATOM 10774 O O . PRO B 1 641 ? -2.328 -16.109 21.25 1 72.69 641 PRO B O 1
ATOM 10777 N N . VAL B 1 642 ? -1.327 -14.234 20.453 1 75.75 642 VAL B N 1
ATOM 10778 C CA . VAL B 1 642 ? -2.566 -13.734 19.875 1 75.75 642 VAL B CA 1
ATOM 10779 C C . VAL B 1 642 ? -2.812 -14.406 18.516 1 75.75 642 VAL B C 1
ATOM 10781 O O . VAL B 1 642 ? -1.896 -14.523 17.703 1 75.75 642 VAL B O 1
ATOM 10784 N N . ASN B 1 643 ? -4.004 -14.828 18.375 1 67.12 643 ASN B N 1
ATOM 10785 C CA . ASN B 1 643 ? -4.336 -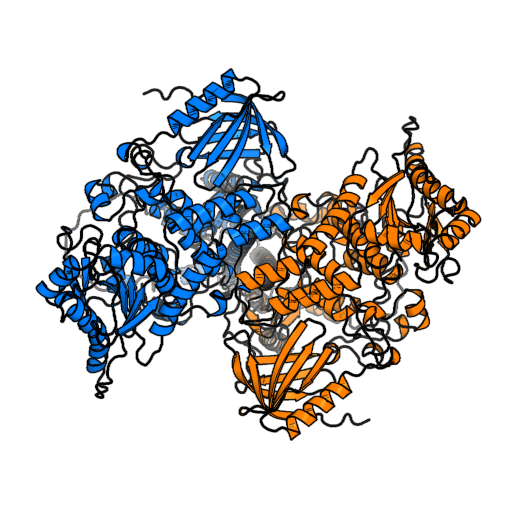15.625 17.203 1 67.12 643 ASN B CA 1
ATOM 10786 C C . ASN B 1 643 ? -4.422 -14.766 15.953 1 67.12 643 ASN B C 1
ATOM 10788 O O . ASN B 1 643 ? -4.074 -15.219 14.859 1 67.12 643 ASN B O 1
ATOM 10792 N N . SER B 1 644 ? -5.055 -13.609 16.141 1 83.12 644 SER B N 1
ATOM 10793 C CA . SER B 1 644 ? -5.242 -12.797 14.945 1 83.12 644 SER B CA 1
ATOM 10794 C C . SER B 1 644 ? -5 -11.32 15.242 1 83.12 644 SER B C 1
ATOM 10796 O O . SER B 1 644 ? -5.605 -10.758 16.156 1 83.12 644 SER B O 1
ATOM 10798 N N . LEU B 1 645 ? -4.105 -10.797 14.508 1 87.06 645 LEU B N 1
ATOM 10799 C CA . LEU B 1 645 ? -3.809 -9.375 14.648 1 87.06 645 LEU B CA 1
ATOM 10800 C C . LEU B 1 645 ? -4.781 -8.531 13.828 1 87.06 645 LEU B C 1
ATOM 10802 O O . LEU B 1 645 ? -5.023 -7.363 14.148 1 87.06 645 LEU B O 1
ATOM 10806 N N . ILE B 1 646 ? -5.25 -9.062 12.734 1 89.56 646 ILE B N 1
ATOM 10807 C CA . ILE B 1 646 ? -6.27 -8.453 11.891 1 89.56 646 ILE B CA 1
ATOM 10808 C C . ILE B 1 646 ? -7.52 -9.328 11.875 1 89.56 646 ILE B C 1
ATOM 10810 O O . ILE B 1 646 ? -7.457 -10.508 11.523 1 89.56 646 ILE B O 1
ATOM 10814 N N . PRO B 1 647 ? -8.57 -8.766 12.344 1 86.75 647 PRO B N 1
ATOM 10815 C CA . PRO B 1 647 ? -9.773 -9.594 12.438 1 86.75 647 PRO B CA 1
ATOM 10816 C C . PRO B 1 647 ? -10.281 -10.047 11.07 1 86.75 647 PRO B C 1
ATOM 10818 O O . PRO B 1 647 ? -10.234 -9.281 10.102 1 86.75 647 PRO B O 1
ATOM 10821 N N . PRO B 1 648 ? -10.805 -11.242 11.078 1 80.62 648 PRO B N 1
ATOM 10822 C CA . PRO B 1 648 ? -11.5 -11.68 9.859 1 80.62 648 PRO B CA 1
ATOM 10823 C C . PRO B 1 648 ? -12.773 -10.883 9.602 1 80.62 648 PRO B C 1
ATOM 10825 O O . PRO B 1 648 ? -13.297 -10.227 10.5 1 80.62 648 PRO B O 1
ATOM 10828 N N . THR B 1 649 ? -13.328 -11.016 8.445 1 77.44 649 THR B N 1
ATOM 10829 C CA . THR B 1 649 ? -14.469 -10.219 8.008 1 77.44 649 THR B CA 1
ATOM 10830 C C . THR B 1 649 ? -15.695 -10.516 8.859 1 77.44 649 THR B C 1
ATOM 10832 O O . THR B 1 649 ? -16.5 -9.625 9.125 1 77.44 649 THR B O 1
ATOM 10835 N N . ALA B 1 650 ? -15.836 -11.758 9.328 1 81.31 650 ALA B N 1
ATOM 10836 C CA . ALA B 1 650 ? -17.047 -12.141 10.055 1 81.31 650 ALA B CA 1
ATOM 10837 C C . ALA B 1 650 ? -16.812 -12.102 11.562 1 81.31 650 ALA B C 1
ATOM 10839 O O . ALA B 1 650 ? -17.719 -12.422 12.344 1 81.31 650 ALA B O 1
ATOM 10840 N N . ALA B 1 651 ? -15.656 -11.625 11.945 1 87.75 651 ALA B N 1
ATOM 10841 C CA . ALA B 1 651 ? -15.359 -11.609 13.375 1 87.75 651 ALA B CA 1
ATOM 10842 C C . ALA B 1 651 ? -16.141 -10.516 14.094 1 87.75 651 ALA B C 1
ATOM 10844 O O . ALA B 1 651 ? -16.297 -9.406 13.562 1 87.75 651 ALA B O 1
ATOM 10845 N N . CYS B 1 652 ? -16.641 -10.852 15.25 1 92.69 652 CYS B N 1
ATOM 10846 C CA . CYS B 1 652 ? -17.422 -9.914 16.047 1 92.69 652 CYS B CA 1
ATOM 10847 C C . CYS B 1 652 ? -16.688 -9.555 17.328 1 92.69 652 CYS B C 1
ATOM 10849 O O . CYS B 1 652 ? -15.836 -10.32 17.797 1 92.69 652 CYS B O 1
ATOM 10851 N N . CYS B 1 653 ? -16.969 -8.422 17.828 1 94.5 653 CYS B N 1
ATOM 10852 C CA . CYS B 1 653 ? -16.438 -8.008 19.125 1 94.5 653 CYS B CA 1
ATOM 10853 C C . CYS B 1 653 ? -16.969 -8.891 20.234 1 94.5 653 CYS B C 1
ATOM 10855 O O . CYS B 1 653 ? -18.188 -9.062 20.375 1 94.5 653 CYS B O 1
ATOM 10857 N N . PRO B 1 654 ? -16.125 -9.445 21 1 93 654 PRO B N 1
ATOM 10858 C CA . PRO B 1 654 ? -16.594 -10.328 22.078 1 93 654 PRO B CA 1
ATOM 10859 C C . PRO B 1 654 ? -17.344 -9.57 23.172 1 93 654 PRO B C 1
ATOM 10861 O O . PRO B 1 654 ? -18.031 -10.188 23.984 1 93 654 PRO B O 1
ATOM 10864 N N . VAL B 1 655 ? -17.188 -8.32 23.203 1 93.31 655 VAL B N 1
ATOM 10865 C CA . VAL B 1 655 ? -17.828 -7.516 24.234 1 93.31 655 VAL B CA 1
ATOM 10866 C C . VAL B 1 655 ? -19.219 -7.086 23.781 1 93.31 655 VAL B C 1
ATOM 10868 O O . VAL B 1 655 ? -20.219 -7.332 24.469 1 93.31 655 VAL B O 1
ATOM 10871 N N . CYS B 1 656 ? -19.375 -6.551 22.609 1 91.88 656 CYS B N 1
ATOM 10872 C CA . CYS B 1 656 ? -20.641 -5.973 22.203 1 91.88 656 CYS B CA 1
ATOM 10873 C C . CYS B 1 656 ? -21.25 -6.754 21.031 1 91.88 656 CYS B C 1
ATOM 10875 O O . CYS B 1 656 ? -22.359 -6.449 20.594 1 91.88 656 CYS B O 1
ATOM 10877 N N . SER B 1 657 ? -20.562 -7.625 20.406 1 91 657 SER B N 1
ATOM 10878 C CA . SER B 1 657 ? -21.047 -8.578 19.422 1 91 657 SER B CA 1
ATOM 10879 C C . SER B 1 657 ? -21.203 -7.91 18.047 1 91 657 SER B C 1
ATOM 10881 O O . SER B 1 657 ? -21.734 -8.516 17.125 1 91 657 SER B O 1
ATOM 10883 N N . VAL B 1 658 ? -20.766 -6.734 17.922 1 90.88 658 VAL B N 1
ATOM 10884 C CA . VAL B 1 658 ? -20.797 -6.047 16.625 1 90.88 658 VAL B CA 1
ATOM 10885 C C . VAL B 1 658 ? -19.609 -6.496 15.781 1 90.88 658 VAL B C 1
ATOM 10887 O O . VAL B 1 658 ? -18.594 -6.945 16.312 1 90.88 658 VAL B O 1
ATOM 10890 N N . LEU B 1 659 ? -19.844 -6.473 14.453 1 89.56 659 LEU B N 1
ATOM 10891 C CA . LEU B 1 659 ? -18.734 -6.812 13.562 1 89.56 659 LEU B CA 1
ATOM 10892 C C . LEU B 1 659 ? -17.547 -5.891 13.797 1 89.56 659 LEU B C 1
ATOM 10894 O O . LEU B 1 659 ? -17.688 -4.668 13.773 1 89.56 659 LEU B O 1
ATOM 10898 N N . LEU B 1 660 ? -16.344 -6.438 14 1 89.75 660 LEU B N 1
ATOM 10899 C CA . LEU B 1 660 ? -15.148 -5.656 14.289 1 89.75 660 LEU B CA 1
ATOM 10900 C C . LEU B 1 660 ? -14.805 -4.734 13.125 1 89.75 660 LEU B C 1
ATOM 10902 O O . LEU B 1 660 ? -14.281 -3.637 13.328 1 89.75 660 LEU B O 1
ATOM 10906 N N . ILE B 1 661 ? -15.156 -5.121 11.938 1 83.69 661 ILE B N 1
ATOM 10907 C CA . ILE B 1 661 ? -14.805 -4.359 10.742 1 83.69 661 ILE B CA 1
ATOM 10908 C C . ILE B 1 661 ? -15.648 -3.086 10.672 1 83.69 661 ILE B C 1
ATOM 10910 O O . ILE B 1 661 ? -15.273 -2.121 10 1 83.69 661 ILE B O 1
ATOM 10914 N N . SER B 1 662 ? -16.734 -3.055 11.367 1 83.5 662 SER B N 1
ATOM 10915 C CA . SER B 1 662 ? -17.641 -1.908 11.328 1 83.5 662 SER B CA 1
ATOM 10916 C C . SER B 1 662 ? -17.234 -0.845 12.336 1 83.5 662 SER B C 1
ATOM 10918 O O . SER B 1 662 ? -17.656 0.308 12.242 1 83.5 662 SER B O 1
ATOM 10920 N N . ARG B 1 663 ? -16.422 -1.278 13.297 1 88.56 663 ARG B N 1
ATOM 10921 C CA . ARG B 1 663 ? -16.016 -0.346 14.344 1 88.56 663 ARG B CA 1
ATOM 10922 C C . ARG B 1 663 ? -14.508 -0.405 14.586 1 88.56 663 ARG B C 1
ATOM 10924 O O . ARG B 1 663 ? -14.047 -1.073 15.508 1 88.56 663 ARG B O 1
ATOM 10931 N N . THR B 1 664 ? -13.82 0.385 13.945 1 89 664 THR B N 1
ATOM 10932 C CA . THR B 1 664 ? -12.359 0.425 14.016 1 89 664 THR B CA 1
ATOM 10933 C C . THR B 1 664 ? -11.891 1.708 14.695 1 89 664 THR B C 1
ATOM 10935 O O . THR B 1 664 ? -12.633 2.689 14.758 1 89 664 THR B O 1
ATOM 10938 N N . PRO B 1 665 ? -10.703 1.752 15.164 1 92.38 665 PRO B N 1
ATOM 10939 C CA . PRO B 1 665 ? -9.688 0.69 15.18 1 92.38 665 PRO B CA 1
ATOM 10940 C C . PRO B 1 665 ? -9.961 -0.366 16.25 1 92.38 665 PRO B C 1
ATOM 10942 O O . PRO B 1 665 ? -10.516 -0.051 17.312 1 92.38 665 PRO B O 1
ATOM 10945 N N . CYS B 1 666 ? -9.547 -1.577 15.953 1 93.44 666 CYS B N 1
ATOM 10946 C CA . CYS B 1 666 ? -9.625 -2.656 16.938 1 93.44 666 CYS B CA 1
ATOM 10947 C C . CYS B 1 666 ? -8.406 -2.662 17.844 1 93.44 666 CYS B C 1
ATOM 10949 O O . CYS B 1 666 ? -7.32 -2.246 17.438 1 93.44 666 CYS B O 1
ATOM 10951 N N . VAL B 1 667 ? -8.656 -3.094 19.062 1 93.88 667 VAL B N 1
ATOM 10952 C CA . VAL B 1 667 ? -7.586 -3.08 20.062 1 93.88 667 VAL B CA 1
ATOM 10953 C C . VAL B 1 667 ? -7.504 -4.441 20.75 1 93.88 667 VAL B C 1
ATOM 10955 O O . VAL B 1 667 ? -8.531 -5.074 21.016 1 93.88 667 VAL B O 1
ATOM 10958 N N . ILE B 1 668 ? -6.301 -4.863 21.016 1 93.06 668 ILE B N 1
ATOM 10959 C CA . ILE B 1 668 ? -6.109 -6.113 21.75 1 93.06 668 ILE B CA 1
ATOM 10960 C C . ILE B 1 668 ? -6.031 -5.828 23.234 1 93.06 668 ILE B C 1
ATOM 10962 O O . ILE B 1 668 ? -5.238 -4.996 23.688 1 93.06 668 ILE B O 1
ATOM 10966 N N . CYS B 1 669 ? -6.824 -6.508 23.984 1 92.44 669 CYS B N 1
ATOM 10967 C CA . CYS B 1 669 ? -6.812 -6.391 25.438 1 92.44 669 CYS B CA 1
ATOM 10968 C C . CYS B 1 669 ? -5.516 -6.949 26.016 1 92.44 669 CYS B C 1
ATOM 10970 O O . CYS B 1 669 ? -5.137 -8.078 25.719 1 92.44 669 CYS B O 1
ATOM 10972 N N . ALA B 1 670 ? -4.887 -6.23 26.844 1 88.56 670 ALA B N 1
ATOM 10973 C CA . ALA B 1 670 ? -3.604 -6.633 27.422 1 88.56 670 ALA B CA 1
ATOM 10974 C C . ALA B 1 670 ? -3.775 -7.797 28.391 1 88.56 670 ALA B C 1
ATOM 10976 O O . ALA B 1 670 ? -2.832 -8.555 28.641 1 88.56 670 ALA B O 1
ATOM 10977 N N . HIS B 1 671 ? -4.906 -7.98 28.906 1 87.5 671 HIS B N 1
ATOM 10978 C CA . HIS B 1 671 ? -5.152 -8.984 29.938 1 87.5 671 HIS B CA 1
ATOM 10979 C C . HIS B 1 671 ? -5.594 -10.305 29.328 1 87.5 671 HIS B C 1
ATOM 10981 O O . HIS B 1 671 ? -5.047 -11.367 29.656 1 87.5 671 HIS B O 1
ATOM 10987 N N . CYS B 1 672 ? -6.598 -10.242 28.5 1 88 672 CYS B N 1
ATOM 10988 C CA . CYS B 1 672 ? -7.141 -11.5 27.984 1 88 672 CYS B CA 1
ATOM 10989 C C . CYS B 1 672 ? -6.609 -11.797 26.594 1 88 672 CYS B C 1
ATOM 10991 O O . CYS B 1 672 ? -6.707 -12.93 26.109 1 88 672 CYS B O 1
ATOM 10993 N N . GLY B 1 673 ? -6.098 -10.766 25.891 1 89 673 GLY B N 1
ATOM 10994 C CA . GLY B 1 673 ? -5.52 -10.984 24.578 1 89 673 GLY B CA 1
ATOM 10995 C C . GLY B 1 673 ? -6.551 -10.977 23.453 1 89 673 GLY B C 1
ATOM 10996 O O . GLY B 1 673 ? -6.211 -11.172 22.297 1 89 673 GLY B O 1
ATOM 10997 N N . ASN B 1 674 ? -7.789 -10.641 23.703 1 91.25 674 ASN B N 1
ATOM 10998 C CA . ASN B 1 674 ? -8.828 -10.609 22.688 1 91.25 674 ASN B CA 1
ATOM 10999 C C . ASN B 1 674 ? -8.844 -9.273 21.953 1 91.25 674 ASN B C 1
ATOM 11001 O O . ASN B 1 674 ? -8.531 -8.234 22.531 1 91.25 674 ASN B O 1
ATOM 11005 N N . LEU B 1 675 ? -9.234 -9.352 20.688 1 93.38 675 LEU B N 1
ATOM 11006 C CA . LEU B 1 675 ? -9.445 -8.148 19.891 1 93.38 675 LEU B CA 1
ATOM 11007 C C . LEU B 1 675 ? -10.844 -7.582 20.125 1 93.38 675 LEU B C 1
ATOM 11009 O O . LEU B 1 675 ? -11.836 -8.305 20.016 1 93.38 675 LEU B O 1
ATOM 11013 N N . VAL B 1 676 ? -10.93 -6.348 20.469 1 94.75 676 VAL B N 1
ATOM 11014 C CA . VAL B 1 676 ? -12.211 -5.703 20.734 1 94.75 676 VAL B CA 1
ATOM 11015 C C . VAL B 1 676 ? -12.359 -4.469 19.844 1 94.75 676 VAL B C 1
ATOM 11017 O O . VAL B 1 676 ? -11.383 -4 19.25 1 94.75 676 VAL B O 1
ATOM 11020 N N . CYS B 1 677 ? -13.57 -4.004 19.688 1 93.56 677 CYS B N 1
ATOM 11021 C CA . CYS B 1 677 ? -13.852 -2.877 18.812 1 93.56 677 CYS B CA 1
ATOM 11022 C C . CYS B 1 677 ? -13.398 -1.566 19.438 1 93.56 677 CYS B C 1
ATOM 11024 O O . CYS B 1 677 ? -12.859 -1.559 20.547 1 93.56 677 CYS B O 1
ATOM 11026 N N . SER B 1 678 ? -13.664 -0.433 18.812 1 91.31 678 SER B N 1
ATOM 11027 C CA . SER B 1 678 ? -13.086 0.862 19.156 1 91.31 678 SER B CA 1
ATOM 11028 C C . SER B 1 678 ? -13.75 1.444 20.406 1 91.31 678 SER B C 1
ATOM 11030 O O . SER B 1 678 ? -13.219 2.367 21.016 1 91.31 678 SER B O 1
ATOM 11032 N N . ILE B 1 679 ? -14.914 0.862 20.828 1 89.88 679 ILE B N 1
ATOM 11033 C CA . ILE B 1 679 ? -15.602 1.472 21.969 1 89.88 679 ILE B CA 1
ATOM 11034 C C . ILE B 1 679 ? -15.617 0.5 23.141 1 89.88 679 ILE B C 1
ATOM 11036 O O . ILE B 1 679 ? -16.156 0.815 24.203 1 89.88 679 ILE B O 1
ATOM 11040 N N . CYS B 1 680 ? -15.031 -0.624 23 1 94.81 680 CYS B N 1
ATOM 11041 C CA . CYS B 1 680 ? -15.141 -1.649 24.031 1 94.81 680 CYS B CA 1
ATOM 11042 C C . CYS B 1 680 ? -13.812 -1.827 24.766 1 94.81 680 CYS B C 1
ATOM 11044 O O . CYS B 1 680 ? -13.445 -2.947 25.125 1 94.81 680 CYS B O 1
ATOM 11046 N N . HIS B 1 681 ? -13.125 -0.8 24.906 1 92.62 681 HIS B N 1
ATOM 11047 C CA . HIS B 1 681 ? -11.875 -0.86 25.641 1 92.62 681 HIS B CA 1
ATOM 11048 C C . HIS B 1 681 ? -11.641 0.424 26.438 1 92.62 681 HIS B C 1
ATOM 11050 O O . HIS B 1 681 ? -12.344 1.417 26.234 1 92.62 681 HIS B O 1
ATOM 11056 N N . ILE B 1 682 ? -10.773 0.329 27.406 1 90.44 682 ILE B N 1
ATOM 11057 C CA . ILE B 1 682 ? -10.344 1.472 28.203 1 90.44 682 ILE B CA 1
ATOM 11058 C C . ILE B 1 682 ? -8.836 1.387 28.453 1 90.44 682 ILE B C 1
ATOM 11060 O O . ILE B 1 682 ? -8.281 0.291 28.547 1 90.44 682 ILE B O 1
ATOM 11064 N N . PHE B 1 683 ? -8.219 2.523 28.453 1 88.88 683 PHE B N 1
ATOM 11065 C CA . PHE B 1 683 ? -6.797 2.562 28.766 1 88.88 683 PHE B CA 1
ATOM 11066 C C . PHE B 1 683 ? -6.578 2.828 30.25 1 88.88 683 PHE B C 1
ATOM 11068 O O . PHE B 1 683 ? -7.121 3.785 30.812 1 88.88 683 PHE B O 1
ATOM 11075 N N . LEU B 1 684 ? -5.793 1.907 30.891 1 86.12 684 LEU B N 1
ATOM 11076 C CA . LEU B 1 684 ? -5.523 2.023 32.312 1 86.12 684 LEU B CA 1
ATOM 11077 C C . LEU B 1 684 ? -4.094 1.602 32.656 1 86.12 684 LEU B C 1
ATOM 11079 O O . LEU B 1 684 ? -3.449 0.92 31.844 1 86.12 684 LEU B O 1
ATOM 11083 N N . ASN B 1 685 ? -3.703 2.135 33.719 1 82.19 685 ASN B N 1
ATOM 11084 C CA . ASN B 1 685 ? -2.447 1.631 34.25 1 82.19 685 ASN B CA 1
ATOM 11085 C C . ASN B 1 685 ? -2.641 0.29 34.969 1 82.19 685 ASN B C 1
ATOM 11087 O O . ASN B 1 685 ? -3.062 0.246 36.125 1 82.19 685 ASN B O 1
ATOM 11091 N N . ILE B 1 686 ? -2.332 -0.726 34.344 1 75.19 686 ILE B N 1
ATOM 11092 C CA . ILE B 1 686 ? -2.629 -2.055 34.844 1 75.19 686 ILE B CA 1
ATOM 11093 C C . ILE B 1 686 ? -1.413 -2.602 35.594 1 75.19 686 ILE B C 1
ATOM 11095 O O . ILE B 1 686 ? -1.534 -3.529 36.406 1 75.19 686 ILE B O 1
ATOM 11099 N N . ILE B 1 687 ? -0.29 -2.168 35.281 1 75.5 687 ILE B N 1
ATOM 11100 C CA . ILE B 1 687 ? 0.928 -2.633 35.938 1 75.5 687 ILE B CA 1
ATOM 11101 C C . ILE B 1 687 ? 1.423 -1.574 36.938 1 75.5 687 ILE B C 1
ATOM 11103 O O . ILE B 1 687 ? 1.763 -0.458 36.531 1 75.5 687 ILE B O 1
ATOM 11107 N N . PRO B 1 688 ? 1.435 -1.96 38.156 1 68.38 688 PRO B N 1
ATOM 11108 C CA . PRO B 1 688 ? 1.861 -0.988 39.156 1 68.38 688 PRO B CA 1
ATOM 11109 C C . PRO B 1 688 ? 3.279 -0.476 38.938 1 68.38 688 PRO B C 1
ATOM 11111 O O . PRO B 1 688 ? 4.176 -1.259 38.594 1 68.38 688 PRO B O 1
ATOM 11114 N N . GLY B 1 689 ? 3.479 0.787 39 1 62.69 689 GLY B N 1
ATOM 11115 C CA . GLY B 1 689 ? 4.801 1.383 38.875 1 62.69 689 GLY B CA 1
ATOM 11116 C C . GLY B 1 689 ? 5.148 1.809 37.469 1 62.69 689 GLY B C 1
ATOM 11117 O O . GLY B 1 689 ? 6.172 2.457 37.25 1 62.69 689 GLY B O 1
ATOM 11118 N N . VAL B 1 690 ? 4.32 1.307 36.625 1 68.19 690 VAL B N 1
ATOM 11119 C CA . VAL B 1 690 ? 4.586 1.682 35.25 1 68.19 690 VAL B CA 1
ATOM 11120 C C . VAL B 1 690 ? 3.58 2.738 34.812 1 68.19 690 VAL B C 1
ATOM 11122 O O . VAL B 1 690 ? 2.375 2.592 35 1 68.19 690 VAL B O 1
ATOM 11125 N N . GLU B 1 691 ? 4.059 3.74 34.25 1 69.94 691 GLU B N 1
ATOM 11126 C CA . GLU B 1 691 ? 3.238 4.895 33.875 1 69.94 691 GLU B CA 1
ATOM 11127 C C . GLU B 1 691 ? 2.525 4.676 32.562 1 69.94 691 GLU B C 1
ATOM 11129 O O . GLU B 1 691 ? 1.542 5.355 32.25 1 69.94 691 GLU B O 1
ATOM 11134 N N . THR B 1 692 ? 2.82 3.629 31.953 1 77 692 THR B N 1
ATOM 11135 C CA . THR B 1 692 ? 2.246 3.463 30.625 1 77 692 THR B CA 1
ATOM 11136 C C . THR B 1 692 ? 0.848 2.857 30.719 1 77 692 THR B C 1
ATOM 11138 O O . THR B 1 692 ? 0.645 1.845 31.391 1 77 692 THR B O 1
ATOM 11141 N N . LYS B 1 693 ? -0.144 3.52 30.141 1 85.81 693 LYS B N 1
ATOM 11142 C CA . LYS B 1 693 ? -1.51 3.008 30.078 1 85.81 693 LYS B CA 1
ATOM 11143 C C . LYS B 1 693 ? -1.648 1.939 29 1 85.81 693 LYS B C 1
ATOM 11145 O O . LYS B 1 693 ? -1.096 2.08 27.906 1 85.81 693 LYS B O 1
ATOM 11150 N N . LEU B 1 694 ? -2.26 0.871 29.406 1 88.69 694 LEU B N 1
ATOM 11151 C CA . LEU B 1 694 ? -2.475 -0.24 28.484 1 88.69 694 LEU B CA 1
ATOM 11152 C C . LEU B 1 694 ? -3.965 -0.469 28.25 1 88.69 694 LEU B C 1
ATOM 11154 O O . LEU B 1 694 ? -4.793 -0.122 29.094 1 88.69 694 LEU B O 1
ATOM 11158 N N . PRO B 1 695 ? -4.336 -1.021 27.109 1 91.44 695 PRO B N 1
ATOM 11159 C CA . PRO B 1 695 ? -5.75 -1.238 26.797 1 91.44 695 PRO B CA 1
ATOM 11160 C C . PRO B 1 695 ? -6.328 -2.461 27.516 1 91.44 695 PRO B C 1
ATOM 11162 O O . PRO B 1 695 ? -5.715 -3.531 27.5 1 91.44 695 PRO B O 1
ATOM 11165 N N . LEU B 1 696 ? -7.434 -2.297 28.125 1 91.94 696 LEU B N 1
ATOM 11166 C CA . LEU B 1 696 ? -8.211 -3.355 28.766 1 91.94 696 LEU B CA 1
ATOM 11167 C C . LEU B 1 696 ? -9.633 -3.387 28.203 1 91.94 696 LEU B C 1
ATOM 11169 O O . LEU B 1 696 ? -10.281 -2.344 28.109 1 91.94 696 LEU B O 1
ATOM 11173 N N . CYS B 1 697 ? -10 -4.555 27.797 1 93.19 697 CYS B N 1
ATOM 11174 C CA . CYS B 1 697 ? -11.375 -4.633 27.312 1 93.19 697 CYS B CA 1
ATOM 11175 C C . CYS B 1 697 ? -12.359 -4.406 28.438 1 93.19 697 CYS B C 1
ATOM 11177 O O . CYS B 1 697 ? -12.031 -4.613 29.609 1 93.19 697 CYS B O 1
ATOM 11179 N N . ARG B 1 698 ? -13.539 -4.09 28.156 1 93.56 698 ARG B N 1
ATOM 11180 C CA . ARG B 1 698 ? -14.539 -3.73 29.156 1 93.56 698 ARG B CA 1
ATOM 11181 C C . ARG B 1 698 ? -14.93 -4.941 30 1 93.56 698 ARG B C 1
ATOM 11183 O O . ARG B 1 698 ? -15.266 -4.797 31.172 1 93.56 698 ARG B O 1
ATOM 11190 N N . THR B 1 699 ? -14.859 -6.09 29.438 1 91.94 699 THR B N 1
ATOM 11191 C CA . THR B 1 699 ? -15.133 -7.305 30.203 1 91.94 699 THR B CA 1
ATOM 11192 C C . THR B 1 699 ? -14.062 -7.52 31.281 1 91.94 699 THR B C 1
ATOM 11194 O O . THR B 1 699 ? -14.391 -7.805 32.438 1 91.94 699 THR B O 1
ATOM 11197 N N . CYS B 1 700 ? -12.836 -7.395 30.859 1 89.5 700 CYS B N 1
ATOM 11198 C CA . CYS B 1 700 ? -11.727 -7.551 31.797 1 89.5 700 CYS B CA 1
ATOM 11199 C C . CYS B 1 700 ? -11.719 -6.43 32.812 1 89.5 700 CYS B C 1
ATOM 11201 O O . CYS B 1 700 ? -11.367 -6.648 33.969 1 89.5 700 CYS B O 1
ATOM 11203 N N . HIS B 1 701 ? -12.117 -5.258 32.438 1 89.5 701 HIS B N 1
ATOM 11204 C CA . HIS B 1 701 ? -12.203 -4.133 33.375 1 89.5 701 HIS B CA 1
ATOM 11205 C C . HIS B 1 701 ? -13.234 -4.391 34.469 1 89.5 701 HIS B C 1
ATOM 11207 O O . HIS B 1 701 ? -12.984 -4.105 35.625 1 89.5 701 HIS B O 1
ATOM 11213 N N . ARG B 1 702 ? -14.312 -4.891 34.062 1 85.94 702 ARG B N 1
ATOM 11214 C CA . ARG B 1 702 ? -15.367 -5.199 35.031 1 85.94 702 ARG B CA 1
ATOM 11215 C C . ARG B 1 702 ? -14.93 -6.281 36 1 85.94 702 ARG B C 1
ATOM 11217 O O . ARG B 1 702 ? -15.25 -6.219 37.188 1 85.94 702 ARG B O 1
ATOM 11224 N N . LYS B 1 703 ? -14.148 -7.148 35.5 1 78.75 703 LYS B N 1
ATOM 11225 C CA . LYS B 1 703 ? -13.68 -8.242 36.344 1 78.75 703 LYS B CA 1
ATOM 11226 C C . LYS B 1 703 ? -12.586 -7.77 37.281 1 78.75 703 LYS B C 1
ATOM 11228 O O . LYS B 1 703 ? -12.492 -8.25 38.406 1 78.75 703 LYS B O 1
ATOM 11233 N N . THR B 1 704 ? -11.672 -6.953 36.75 1 67 704 THR B N 1
ATOM 11234 C CA . THR B 1 704 ? -10.555 -6.461 37.531 1 67 704 THR B CA 1
ATOM 11235 C C . THR B 1 704 ? -11.047 -5.473 38.594 1 67 704 THR B C 1
ATOM 11237 O O . THR B 1 704 ? -10.531 -5.453 39.719 1 67 704 THR B O 1
ATOM 11240 N N . VAL B 1 705 ? -11.977 -4.562 38.219 1 57.41 705 VAL B N 1
ATOM 11241 C CA . VAL B 1 705 ? -12.555 -3.625 39.156 1 57.41 705 VAL B CA 1
ATOM 11242 C C . VAL B 1 705 ? -13.352 -4.391 40.219 1 57.41 705 VAL B C 1
ATOM 11244 O O . VAL B 1 705 ? -13.289 -4.074 41.406 1 57.41 705 VAL B O 1
ATOM 11247 N N . LEU B 1 706 ? -13.992 -5.391 39.781 1 42.53 706 LEU B N 1
ATOM 11248 C CA . LEU B 1 706 ? -14.766 -6.223 40.719 1 42.53 706 LEU B CA 1
ATOM 11249 C C . LEU B 1 706 ? -13.836 -6.973 41.656 1 42.53 706 LEU B C 1
ATOM 11251 O O . LEU B 1 706 ? -14.188 -7.203 42.812 1 42.53 706 LEU B O 1
ATOM 11255 N N . LYS B 1 707 ? -12.727 -7.348 41.188 1 48.09 707 LYS B N 1
ATOM 11256 C CA . LYS B 1 707 ? -11.805 -8.031 42.094 1 48.09 707 LYS B CA 1
ATOM 11257 C C . LYS B 1 707 ? -11.156 -7.047 43.062 1 48.09 707 LYS B C 1
ATOM 11259 O O . LYS B 1 707 ? -10.844 -7.406 44.188 1 48.09 707 LYS B O 1
ATOM 11264 N N . GLU B 1 708 ? -10.867 -5.895 42.594 1 44.59 708 GLU B N 1
ATOM 11265 C CA . GLU B 1 708 ? -10.336 -4.898 43.5 1 44.59 708 GLU B CA 1
ATOM 11266 C C . GLU B 1 708 ? -11.383 -4.48 44.531 1 44.59 708 GLU B C 1
ATOM 11268 O O . GLU B 1 708 ? -11.055 -4.234 45.688 1 44.59 708 GLU B O 1
ATOM 11273 N N . ASP B 1 709 ? -12.625 -4.359 44.188 1 35.62 709 ASP B N 1
ATOM 11274 C CA . ASP B 1 709 ? -13.688 -4.062 45.125 1 35.62 709 ASP B CA 1
ATOM 11275 C C . ASP B 1 709 ? -13.984 -5.273 46 1 35.62 709 ASP B C 1
ATOM 11277 O O . ASP B 1 709 ? -14.453 -5.129 47.156 1 35.62 709 ASP B O 1
ATOM 11281 N N . ALA B 1 710 ? -13.875 -6.375 45.531 1 31.69 710 ALA B N 1
ATOM 11282 C CA . ALA B 1 710 ? -14.125 -7.531 46.406 1 31.69 710 ALA B CA 1
ATOM 11283 C C . ALA B 1 710 ? -13.047 -7.66 47.469 1 31.69 710 ALA B C 1
ATOM 11285 O O . ALA B 1 710 ? -13.188 -8.438 48.406 1 31.69 710 ALA B O 1
ATOM 11286 N N . VAL B 1 711 ? -11.961 -7.254 47.219 1 28.14 711 VAL B N 1
ATOM 11287 C CA . VAL B 1 711 ? -10.953 -7.258 48.25 1 28.14 711 VAL B CA 1
ATOM 11288 C C . VAL B 1 711 ? -11.172 -6.066 49.188 1 28.14 711 VAL B C 1
ATOM 11290 O O . VAL B 1 711 ? -10.391 -5.844 50.125 1 28.14 711 VAL B O 1
ATOM 11293 N N . ILE B 1 712 ? -12.078 -5.152 48.812 1 23.53 712 ILE B N 1
ATOM 11294 C CA . ILE B 1 712 ? -12.445 -4.266 49.906 1 23.53 712 ILE B CA 1
ATOM 11295 C C . ILE B 1 712 ? -13.508 -4.938 50.781 1 23.53 712 ILE B C 1
ATOM 11297 O O . ILE B 1 712 ? -14.508 -5.441 50.25 1 23.53 712 ILE B O 1
#

Sequence (1424 aa):
MHLPELPKFENITFVDCFNGYAWIQGVLQITHAYTFFVDNSKKHELRIQTCLIDSVERLPLAATGAPLIIRGKNFRVACFLLPHDRDCQKVYETLTNLTQVPSIKHLPCFQEWPSGLPLMRGEGWNFFDLRADFARMGLPNASWIVVDNNHYQICDTYPSILFVPKQANYATLLGSANFRSRKRLPVLTWIHPNGRSVLCRSSQPLSGLASKSTGDQLLLRDIRLAAACATTASGVGSMETPPLLYVVDTRPLLNALTNRAQGKGYEVASIYRDIIFRFVEIPNIHAVRGSMEKMLKAYQNPRVTLKDLNATVDKSSWLRNLRRIVDAAFFVASRMQPEAGGYSFLVHCSDGWDRTSQVCALAQLLIDPFYRTLEGFQALVEKDWLCFGHKFGDRCGQTQEVDAREISPIFTQFLDCTRHLVDLLPTAFEFNTRFLMALHDHSRSGQFGTFVGCSEKQRRELGLAGKTCSSWVYFAAKRYVFTNPLYTPPPKYVKAKKIAGQPHVTALLPAFVASPHLFGMWSDLYLRHEWRIPSLSQRMIEAMNNLKAQTLALSAHSDRLRQRVRELSKLLGKSDDEIRNLLNLTEKAENNLCLSSSKGSEKRHNDVNNESNQNSLDNLKRNRLTREAITRDLGRVNTRPVNSLIPPTAACCPVCSVLLISRTPCVICAHCGNLVCSICHIFLNIIPGVETKLPLCRTCHRKTVLKEDAVIMHLPELPKFENITFVDCFNGYAWIQGVLQITHAYTFFVDNSKKHELRIQTCLIDSVERLPLAATGAPLIIRGKNFRVACFLLPHDRDCQKVYETLTNLTQVPSIKHLPCFQEWPSGLPLMRGEGWNFFDLRADFARMGLPNASWIVVDNNHYQICDTYPSILFVPKQANYATLLGSANFRSRKRLPVLTWIHPNGRSVLCRSSQPLSGLASKSTGDQLLLRDIRLAAACATTASGVGSMETPPLLYVVDTRPLLNALTNRAQGKGYEVASIYRDIIFRFVEIPNIHAVRGSMEKMLKAYQNPRVTLKDLNATVDKSSWLRNLRRIVDAAFFVASRMQPEAGGYSFLVHCSDGWDRTSQVCALAQLLIDPFYRTLEGFQALVEKDWLCFGHKFGDRCGQTQEVDAREISPIFTQFLDCTRHLVDLLPTAFEFNTRFLMALHDHSRSGQFGTFVGCSEKQRRELGLAGKTCSSWVYFAAKRYVFTNPLYTPPPKYVKAKKIAGQPHVTALLPAFVASPHLFGMWSDLYLRHEWRIPSLSQRMIEAMNNLKAQTLALSAHSDRLRQRVRELSKLLGKSDDEIRNLLNLTEKAENNLCLSSSKGSEKRHNDVNNESNQNSLDNLKRNRLTREAITRDLGRVNTRPVNSLIPPTAACCPVCSVLLISRTPCVICAHCGNLVCSICHIFLNIIPGVETKLPLCRTCHRKTVLKEDAVI

Secondary structure (DSSP, 8-state):
-----PPEEEEEEEEETTTTTEEEEEEEEE-SSEEEEEETTS--EEEEEGGGEEEEEEPPPBTTBEEEEEEETTS-EEEEEES-HHHHHHHHHHHHHHT---SGGGSHHHH-PPTTS-PPTTTTTTS--HHHHHHHTT-S-SSEEEEE-TT-SS-TTS-SEEEEETT--HHHHHHHHHTBGGG---EEEEE-TTSS-EEEEEE-B--TTT---HHHHHHHHHHHHHTTGGGGGGT------PPPEEEEE-S-HHHHHHHHHTT-----TTTSTTEEEEE-----HHHHHHHHHHHHHHHT-TT--HHHHHHHHHHHTHHHHHHHHHHHHHHHHHHH--TTT--EEEEEESSSSSHHHHHHHHHHHHH-GGGGSHHHHHHHHIIIIIITT--HHHHTT-STTS-GGG---HHHHHHHHHHHHHHH-TTT-SB-HHHHHHHHHHHHH--SGGG-SSSHHHHHHTTHHHHS--HHHHHHHTHHHHB-TT----HHHHHHHHHSSS-----PPPGGGG-GGG----HHHHTTT-TTS--HHHHHHHHHHHHHHHHHHHHHHHHHHHHHHHHHHHHHHS-HHHHHHHHHHTTHHHHHHHHS-------------STTSHHHHHHHHHSS--HHHHHHHHTSS--SPPS-SS--TT-B-TTT--BGGGS-S-EE-TTT--EE-TTSEEEE--STT----EEEEHHHHHHHHHHHHHT-/-----PPEEEEEEEEETTTTTEEEEEEEEE-SSEEEEEETTS--EEEEEGGGEEEEEEPPPBTTBEEEEEEETTS-EEEEEES-HHHHHHHHHHHHHHT---SGGGSHHHH-PPTTS-PPTTTTTTS--HHHHHHHTT-S-SSEEEEE-TT-SS-TTS-SEEEEETT--HHHHHHHHHTBGGG---EEEEE-TTSS-EEEEEE-B--TTT---HHHHHHHHHHHHHHHHTTGGGT------PPPEEEEE-S-HHHHHHHHHTT-----TTTSTTEEEEE-----HHHHHHHHHHHHHHHT-TT--HHHHHHHHHHHTHHHHHHHHHHHHHHHHHHH--TTTPPEEEEEESSSSSHHHHHHHHHHHHH-GGGGSHHHHHHHHIIIIIITT--HHHHTT-STTS-GGG---HHHHHHHHHHHHHHH-TTT-SB-HHHHHHHHHHHHH--SGGG-SSSHHHHHHTTHHHHS--HHHHHHHTHHHHB-TT----HHHHHHHHHSSS-----PPPGGGG-GGG----HHHHTTT-TTS--HHHHHHHHHHHHHHHHHHHHHHHHHHHHHHHHHHHHTT--HHHHHHHHTTSGGGTHHHHSGGGG----------STTSHHHHHHHHHTS--HHHHHHHHTSS--SPPS-SS--TT-B-TTT--BGGGS-S-EE-TTT--EE-TTSEEEE--STT----EEEEHHHHHHHHHHHHHT-

Organism: Echinococcus multilocularis (NCBI:txid6211)

Foldseek 3Di:
DPPPQFDKAAQKWWFQQLVVRDTFTFIWTDDLQWIWTAGPVRFFIDIDGLLFWDAKDWDDADPQATKIWTAGLLQDIIIMGHHDPVVVVSVRVVSVVSNAFADLCSFQQQPDDDPPDPDDFLPPPPLDDLVVVVVLLVPPDPFKHKDACLVPPQALFAFRIFIATPPQDPVLLSQQLVQFVSRFGWTFQHAASLQAATETEGAFGLCAPHRDTPSNLVRQVSNQCSNQVSVVVVPPPDSPRGAAEEEEEAADPVVQVVVSNVRTHHDDCVRRDRYHYYYLHQYDQQLQQQLVVQLLVLVVNSPHDPVRNVVSNVVSCLLVNLLSLLVLLLVSLVQQPDPVGGHYYYYYYHGGAFSVLLSVLNNCVQWWLQCLEPSNVVSSCCRSHAASFAFLCQQLVQHPPHDPSSHGCRVVSSLLSVQLVCVVPVARHFWHNVVSLLVSSCSNSSNFLRNPGGHPNVSVVVVRSRSGHHPVVVCVVPVLLTTFLNHDHDPVQVVQCVVPVSHRHTDGDDPCSSPSVRGDDPCCRNVVPSLVDDPVRSLVRLLSSQVVLLVVLVVLLVVLVVVLVVLVVVPVPDDPVVNVVVVVVVVPVVPPVVPDDDPDDDDDDDDDDDPVPVVVVVLVVLSPPDPVNVVLSVQQFDPDDADDSGDDQCDAAPVPRHGQSNADDWHAAGRPRDTHGPPQWDWDDRRRPDPGTHIHGNVVVVVVVVVVVVVD/DPPPQFDKAAQKWWFQQLVVRDTFTFIWTDDLQWIWTAGPVRFFIDIDGLLFWDAKDWDDADPQATWIWTAGLLQDIIIMGHHYPVVVVSVRVVSVVSNAFADLCSFQQQPDDDPPDPDDFLPPPPLDDLVVVVVLLVPPDPFKHKDACLVPPQALFAFRIFIATPPQDPVLLSQQLVQFVSRFGWTFQHAASLQAATETEGAFGLCAPHRDTPSNLVRQVSNQCSNQVSVVVVPPPDSPRAAAEEEEEAADPVVQVVVSNVRTHHDDPVRRDRYHYYYLHQYDQQLQQQLVVQLLVLVVNSPHDPVRNVVSNVVSCLLVNLLSLLVLLLVSLVQQPDSVHGHYYYYYYHGGAFSVLLSVLNNCVQWWLQCLEPSNVVSSCCRSHAASFAFLCQQLVQHPPHDPSSHGCRVVSSLLSVQLVCVVPVARHFWHNVVSLLVSSCSNSSNFLQNPGGHPNVSVVVVRSRSGHHCVVVCVVPVLLTTFLNHDHDPVQVVQCLVPVSHRHTDGDDPCSSPSVRGDDPCCRNVVPSLVDDPVRSLVRLLSSQVVLLVVLVVLLVVVVLVLVLVVVVVVPDDPVVSCVVVVVVPVVPPPPPPDDPPDDDDPPPDDDDPVPVVVVVLVVLPDSDPVSVVLSVQQFDPDDADDSGDDQCDAAPVPRHGQSNADDWHAAGRPRDTHGPPQWDWDDRRRPDPGTHIHGNVVVVVVVVVVVVVD

Solvent-accessible surface area (backbone atoms only — not comparable to full-atom values): 75193 Å² total; per-residue (Å²): 127,81,73,70,83,55,64,72,42,74,68,25,28,41,45,38,62,73,57,82,52,35,77,43,50,19,34,37,37,43,54,87,62,33,36,37,37,33,30,76,86,57,32,50,60,47,79,42,50,35,57,37,46,64,48,75,44,77,52,75,76,46,97,88,19,20,37,37,38,40,34,29,72,63,56,38,75,47,38,35,32,25,71,41,59,69,57,39,49,49,52,51,51,52,52,55,59,71,50,57,24,69,40,79,82,56,31,41,19,68,74,46,76,65,81,95,49,96,71,49,68,33,38,42,58,78,74,61,52,74,67,55,58,42,40,45,58,54,46,66,51,94,39,32,34,77,42,86,20,75,83,30,77,69,26,56,42,41,37,46,61,40,37,39,37,58,84,53,47,69,68,32,51,52,42,17,12,74,39,14,38,85,21,31,38,78,31,55,79,48,60,36,77,82,58,29,20,32,38,25,37,20,20,22,36,47,25,28,90,78,50,81,48,69,26,38,46,48,45,56,48,35,52,33,50,32,29,37,61,50,45,63,74,73,68,61,74,75,79,64,78,50,58,53,25,35,37,38,36,38,38,32,68,68,60,42,52,53,38,17,75,71,43,23,27,69,88,47,64,91,76,39,71,69,52,46,78,42,71,57,50,46,75,55,55,64,56,48,33,53,15,50,52,44,33,50,58,42,73,70,37,72,82,50,47,50,69,57,38,54,50,39,41,57,72,22,37,47,66,58,50,44,43,39,46,49,41,49,10,47,55,53,33,61,46,34,57,47,82,94,66,21,36,32,38,37,35,20,24,67,68,29,35,55,70,25,27,44,30,54,45,45,16,46,46,41,24,26,56,51,36,29,31,64,68,28,36,51,48,46,47,46,45,48,32,42,25,42,17,23,42,36,28,38,27,46,47,59,29,69,70,43,56,74,84,53,32,23,61,58,67,56,49,45,47,50,49,50,44,52,49,45,68,74,35,60,33,65,25,36,45,38,64,63,41,50,52,50,50,54,46,44,48,44,29,35,54,23,36,67,43,49,40,39,19,40,50,51,30,60,74,67,38,32,58,65,59,12,34,26,52,57,41,56,51,63,72,43,40,82,76,24,50,30,81,52,38,42,76,54,67,70,52,55,58,34,32,75,75,32,83,64,46,59,55,77,52,67,61,69,75,54,80,53,39,51,89,73,68,73,81,63,51,65,54,65,41,52,77,39,74,67,55,71,52,56,70,60,48,52,52,40,32,48,40,40,44,51,51,48,38,50,50,38,28,54,48,37,52,50,43,48,50,49,42,52,52,50,53,49,54,73,74,46,60,81,65,54,54,55,53,57,65,52,56,67,49,50,71,66,46,54,72,72,54,61,74,85,74,73,89,84,75,86,86,81,76,81,83,76,78,74,60,59,66,57,57,59,52,56,65,58,67,40,94,39,71,66,41,51,47,48,64,65,60,52,52,45,64,65,84,66,74,62,69,64,77,55,84,84,36,47,12,80,81,79,49,32,30,34,80,67,33,66,63,56,42,49,15,44,45,81,44,49,61,24,28,56,80,42,52,44,74,39,64,78,51,88,94,44,84,64,62,41,44,32,28,53,68,57,44,53,52,52,53,49,51,57,50,66,74,96,127,80,73,69,83,55,63,73,42,74,67,25,28,41,46,37,61,71,56,81,50,35,78,44,51,18,36,40,37,42,54,88,61,32,38,38,36,33,32,76,84,58,32,50,58,45,79,42,49,35,58,36,46,64,48,76,44,78,51,75,78,48,96,87,19,19,35,36,39,41,33,28,73,64,56,38,75,45,39,34,31,24,72,40,60,69,57,38,51,50,52,51,52,51,52,53,59,72,50,58,25,69,41,79,81,54,30,41,18,69,74,45,76,64,83,95,50,97,71,50,67,34,38,42,57,78,76,62,53,74,67,55,58,43,39,45,58,54,46,65,52,93,40,33,34,77,42,85,22,75,81,31,78,70,26,56,42,40,37,45,60,42,39,41,39,58,83,54,49,69,67,33,51,50,41,18,11,74,38,14,36,84,22,31,38,76,30,56,77,47,58,38,78,82,58,30,18,32,38,24,38,20,20,21,36,48,23,28,90,76,52,82,50,69,25,38,46,49,46,55,47,36,53,32,50,32,30,36,59,52,47,61,76,72,66,62,74,74,80,61,77,52,59,52,25,34,36,38,35,37,37,32,68,68,59,42,52,52,37,17,75,71,43,24,28,68,86,47,63,92,76,39,71,68,52,46,77,44,70,55,51,45,76,54,56,63,56,48,33,53,13,50,53,44,31,48,58,42,74,70,36,73,81,49,48,51,69,56,37,55,52,39,40,58,72,21,38,47,66,57,52,46,42,38,47,48,40,48,10,46,55,53,34,63,46,33,55,48,82,97,62,24,35,31,38,38,34,19,26,67,67,28,36,56,70,25,29,44,30,56,44,45,16,45,47,40,23,26,55,51,36,27,30,64,68,27,35,50,49,45,47,47,45,48,32,42,24,42,17,23,41,36,30,38,27,46,47,59,29,68,69,41,56,74,83,54,34,23,62,58,67,57,48,45,48,51,48,49,45,54,48,44,68,73,35,59,33,64,24,35,45,39,64,62,41,51,52,48,50,55,46,44,48,44,28,36,53,22,35,68,42,49,40,39,18,40,49,53,31,59,74,67,38,33,58,67,58,12,34,27,54,57,41,56,53,64,73,44,40,82,76,25,49,30,80,51,37,42,78,55,67,70,54,54,58,35,31,74,75,33,85,63,46,60,55,77,53,66,63,67,75,54,79,52,39,50,88,73,70,74,81,62,49,65,53,66,41,54,78,38,75,68,55,71,54,56,71,59,49,52,52,40,31,48,42,41,44,51,50,47,37,51,50,38,30,52,50,36,51,51,42,50,49,46,43,51,53,51,46,41,73,73,70,49,58,68,66,60,50,41,68,61,56,52,80,65,53,80,72,58,64,76,69,69,62,70,71,67,75,73,89,78,88,69,82,78,78,78,78,75,76,69,58,60,64,54,58,56,51,56,65,58,67,41,94,40,75,67,41,50,55,49,64,64,60,53,53,44,62,65,84,67,73,60,70,64,78,56,85,84,36,49,12,82,80,79,49,31,29,34,79,66,32,66,62,57,43,48,15,43,45,81,44,48,62,23,27,56,81,42,51,44,73,37,65,77,50,88,95,44,86,64,63,42,46,31,28,52,68,56,45,54,50,52,52,48,51,58,52,64,73,97

pLDDT: mean 84.73, std 19.41, range [18.52, 98.88]

Nearest PDB structures (foldseek):
  2yf0-assembly1_A-2  TM=7.689E-01  e=2.531E-51  Homo sapiens
  1zvr-assembly1_A  TM=8.964E-01  e=3.556E-47  Homo sapiens
  5gnh-assembly2_A  TM=9.255E-01  e=1.144E-44  Homo sapiens
  5gnh-assembly3_B  TM=9.188E-01  e=7.430E-45  Homo sapiens
  5c16-assembly4_D  TM=9.140E-01  e=1.669E-44  Homo sapiens